Protein 8JJ5 (pdb70)

InterPro domains:
  IPR000301 Tetraspanin, animals [PIRSF002419] (16-254)
  IPR008952 Tetraspanin, EC2 domain superfamily [G3DSA:1.10.1450.10] (124-226)
  IPR008952 Tetraspanin, EC2 domain superfamily [SSF48652] (127-227)
  IPR018499 Tetraspanin/Peripherin [PF00335] (18-254)

Secondary structure (DSSP, 8-state):
---HHHHHHHHHHHHHHHHHHHHHHHHHHHHHT-TT--HHHHHTT----HHHHHHHHHHHHHHHHHHHHHHHHHHHHT-HHHHHHHHHHHHHHHHHHHHHHHHHHHHHHHHHSSTHHHHHHHHHHTT-SSHHHHHHHHHHHHHHHHHT-SBTTGGGHHHHS--HHHHHS-TTT-SS-GGGB-B-TT--BS-SHIIIIIBTTTB--SBTHHHHHHHHHHHHHHHHHHHHHHHHHHHHHHHHHHHHHHH-/--------SSB----SS-EEEPPPPGGGTT-EEEEEEEETTSS-EEEEEEE-----TT-------EEE----TT-EEEEEEEEEETTEEEE---EEEEPPPP--GGG--------HHHHHHHHHHHHHHHHHHHHHHHHHHHHTT-/------BPPTTS-TT-S-TT-EEEE--TTTTTTT---SS--EEEEEEEE--GGGGG--SB-TTS-B----TTTTTTTTSS-EEEEEEE---STT---TTGGG-TTTHHHHHHHHEEEES--TTTTT-TT--S---PPPPTT-EEEEEEEEEETTTTEEEEEPPPPSPEEPP-PBPGGGS-----S--SHHHHHHHHHHHHHHHHHHHHHHHHHHHHH-/-HHHHHHHHHHHHHHHHHHHHHHHHHHHHHHT-BTB-HHHHTTTT--HHHHHHHHHHHHHHHHHHHHHHHHHHHHHT-HHHHHHHHHHHHHHHHHHHHHHHHHHHHHTT-STTHHHHHHHHHSS-S--SSHHHHHHHHHHHHHHHHHHHHS---SSS-TTGGGTB--HHHHHS-TTT-SS-GGGB-B-TTSSBS-HHHHHHT-TTSB--S-SHHHHHHHHHHHHHHHHHHHHHHHHHHHHHHHHHHHHHHT---

B-factor: mean 91.79, std 17.77, range [30.0, 134.09]

Foldseek 3Di:
DDDVVLLVLLQVLLVVLQVLLVVLLVLLVVLVVPPQPCVLLAPVVDPAQLNVLSVLSNVLSVLSNVLSVLSNVCSVVLDLVSLVVSLVSNVVSLVSLVVSQCRNVVVLCVDPVPPVSSLVCCQEQDVDDDDSSVVVVVSVLCLCVVPQAQEQQGLPSLPVDHGPCVVVPVVLQPSGDPSQFDADPVRHGPDRCCHSVHDPPRGSRDRSVVVVSVSSVVSRCSSNVSSVVSSVSCVVSSVSSVVSSVVD/DDDWDDPCPPDHQAEAWKGWTHADDPVQAQWKKWKWKAFVVDPDIDIDIDGRHHCPPCPDDDVCTVMDGVCHAQTKMWIWMWIDDPNDIDIDDIDIDHHHHDDDPVPPDPPDDDDVVVVVVVVVVVVVVVVVVVVVVVVVVVVVVD/DQLAWDFPDCPQCVQAQAQFKTKTWDCQCSVQPVHPPDDKKKKFKKKAFDDDVAVPQPQADPVFFGDQAACVNCVLHPVYIHRQDMDIDDPNPPPQDPVPCVPVVCVVVSPVNTIDMAAPDCPQVPDPPNPDRHRHGHHGQTWMWMKMWMAPVVVRGTPGIHDIHDTDHHDDDDDPVVPPPDDVDDDVVVVCCVVVVVVVVVVVVVVVVVVVVVVVVD/DVVVLLVLLLVLLVVQLVLLQVLLVLLCVVLVCPLVLCLLCVLPVLCLLNVLSVLSNVLSVQSNVLSVLRNVCSVVVDLVSLVVSLVSVVVSLVSNLVSLVSLQVRLVPLDLVSLLVCQQEQEPAPDADDDVSVVSSVSNNVVQLVCLQPVLAFAAAGLVSLQPDHGRVPVVDPLVQPVDHPSFFDPDPVRHFPDVVCVSVCVDPRTSTGHCSCVSSVVSVCSRCPSNVSSVVSSVSCVVSSVSSVVVSVVRDD

Organism: Sus scrofa (NCBI:txid9823)

Nearest PDB structures (foldseek):
  8jj5-assembly1_A  TM=1.004E+00  e=7.578E-35  Sus scrofa
  8jj5-assembly1_D  TM=9.595E-01  e=2.040E-14  Sus scrofa
  8jj5-assembly1_C  TM=1.005E+00  e=9.968E-43  Sus scrofa
  3se4-assembly1_A  TM=5.440E-01  e=2.065E-01  Homo sapiens
  1wis-assembly1_A  TM=5.390E-01  e=3.126E-01  Homo sapiens

Structure (mmCIF, N/CA/C/O backbone):
data_8JJ5
#
_entry.id   8JJ5
#
_cell.length_a   1.00
_cell.length_b   1.00
_cell.length_c   1.00
_cell.angle_alpha   90.00
_cell.angle_beta   90.00
_cell.angle_gamma   90.00
#
_symmetry.space_group_name_H-M   'P 1'
#
loop_
_entity.id
_entity.type
_entity.pdbx_description
1 polymer Tetraspanin
2 polymer 'Uroplakin 2'
3 polymer 'Uroplakin 3A'
4 polymer UPK1B
5 branched 2-acetamido-2-deoxy-beta-D-glucopyranose-(1-4)-2-acetamido-2-deoxy-beta-D-glucopyranose
6 branched beta-D-mannopyranose-(1-4)-2-acetamido-2-deoxy-beta-D-glucopyranose-(1-4)-2-acetamido-2-deoxy-beta-D-glucopyranose
7 branched alpha-D-mannopyranose-(1-3)-[alpha-D-mannopyranose-(1-6)]beta-D-mannopyranose-(1-4)-2-acetamido-2-deoxy-beta-D-glucopyranose-(1-4)-2-acetamido-2-deoxy-beta-D-glucopyranose
8 non-polymer 2-acetamido-2-deoxy-beta-D-glucopyranose
#
loop_
_atom_site.group_PDB
_atom_site.id
_atom_site.type_symbol
_atom_site.label_atom_id
_atom_site.label_alt_id
_atom_site.label_comp_id
_atom_site.label_asym_id
_atom_site.label_entity_id
_atom_site.label_seq_id
_atom_site.pdbx_PDB_ins_code
_atom_site.Cartn_x
_atom_site.Cartn_y
_atom_site.Cartn_z
_atom_site.occupancy
_atom_site.B_iso_or_equiv
_atom_site.auth_seq_id
_atom_site.auth_comp_id
_atom_site.auth_asym_id
_atom_site.auth_atom_id
_atom_site.pdbx_PDB_model_num
ATOM 1 N N . LYS A 1 10 ? 108.550 74.386 88.871 1.00 134.09 10 LYS A N 1
ATOM 2 C CA . LYS A 1 10 ? 109.801 75.077 89.154 1.00 134.09 10 LYS A CA 1
ATOM 3 C C . LYS A 1 10 ? 109.773 75.826 90.502 1.00 134.09 10 LYS A C 1
ATOM 4 O O . LYS A 1 10 ? 110.749 76.468 90.873 1.00 134.09 10 LYS A O 1
ATOM 23 N N . GLY A 1 11 ? 108.703 75.686 91.281 1.00 129.82 11 GLY A N 1
ATOM 24 C CA . GLY A 1 11 ? 108.601 76.188 92.656 1.00 129.82 11 GLY A CA 1
ATOM 25 C C . GLY A 1 11 ? 108.255 77.674 92.738 1.00 129.82 11 GLY A C 1
ATOM 26 O O . GLY A 1 11 ? 109.057 78.535 92.381 1.00 129.82 11 GLY A O 1
ATOM 30 N N . SER A 1 12 ? 107.056 77.968 93.235 1.00 126.73 12 SER A N 1
ATOM 31 C CA . SER A 1 12 ? 106.510 79.325 93.310 1.00 126.73 12 SER A CA 1
ATOM 32 C C . SER A 1 12 ? 107.292 80.237 94.255 1.00 126.73 12 SER A C 1
ATOM 33 O O . SER A 1 12 ? 107.654 79.823 95.352 1.00 126.73 12 SER A O 1
ATOM 41 N N . PRO A 1 13 ? 107.489 81.517 93.919 1.00 125.75 13 PRO A N 1
ATOM 42 C CA . PRO A 1 13 ? 108.060 82.469 94.858 1.00 125.75 13 PRO A CA 1
ATO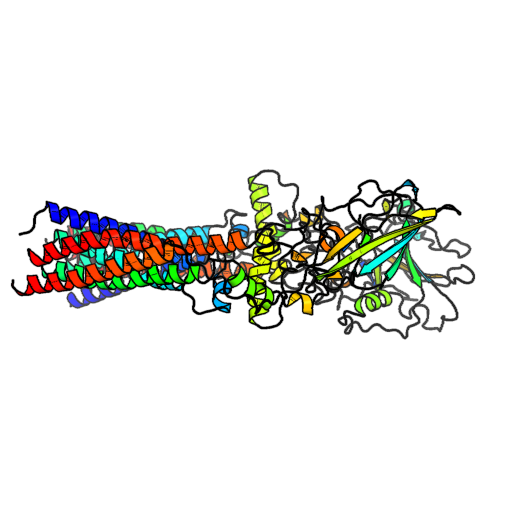M 43 C C . PRO A 1 13 ? 107.242 82.564 96.150 1.00 125.75 13 PRO A C 1
ATOM 44 O O . PRO A 1 13 ? 107.810 82.798 97.209 1.00 125.75 13 PRO A O 1
ATOM 55 N N . VAL A 1 14 ? 105.935 82.295 96.100 1.00 125.16 14 VAL A N 1
ATOM 56 C CA . VAL A 1 14 ? 105.063 82.288 97.291 1.00 125.16 14 VAL A CA 1
ATOM 57 C C . VAL A 1 14 ? 105.509 81.233 98.307 1.00 125.16 14 VAL A C 1
ATOM 58 O O . VAL A 1 14 ? 105.420 81.448 99.511 1.00 125.16 14 VAL A O 1
ATOM 71 N N . VAL A 1 15 ? 106.067 80.116 97.843 1.00 123.25 15 VAL A N 1
ATOM 72 C CA . VAL A 1 15 ? 106.671 79.131 98.743 1.00 123.25 15 VAL A CA 1
ATOM 73 C C . VAL A 1 15 ? 108.131 79.468 99.073 1.00 123.25 15 VAL A C 1
ATOM 74 O O . VAL A 1 15 ? 108.564 79.233 100.197 1.00 123.25 15 VAL A O 1
ATOM 87 N N . VAL A 1 16 ? 108.882 80.105 98.166 1.00 122.13 16 VAL A N 1
ATOM 88 C CA . VAL A 1 16 ? 110.247 80.588 98.478 1.00 122.13 16 VAL A CA 1
ATOM 89 C C . VAL A 1 16 ? 110.200 81.502 99.688 1.00 122.13 16 VAL A C 1
ATOM 90 O O . VAL A 1 16 ? 110.917 81.294 100.660 1.00 122.13 16 VAL A O 1
ATOM 103 N N . GLY A 1 17 ? 109.292 82.473 99.656 1.00 120.56 17 GLY A N 1
ATOM 104 C CA . GLY A 1 17 ? 109.067 83.389 100.760 1.00 120.56 17 GLY A CA 1
ATOM 105 C C . GLY A 1 17 ? 108.708 82.661 102.045 1.00 120.56 17 GLY A C 1
ATOM 106 O O . GLY A 1 17 ? 109.227 83.023 103.097 1.00 120.56 17 GLY A O 1
ATOM 110 N N . LEU A 1 18 ? 107.907 81.597 101.975 1.00 121.47 18 LEU A N 1
ATOM 111 C CA . LEU A 1 18 ? 107.570 80.811 103.158 1.00 121.47 18 LEU A CA 1
ATOM 112 C C . LEU A 1 18 ? 108.838 80.216 103.794 1.00 121.47 18 LEU A C 1
ATOM 113 O O . LEU A 1 18 ? 109.079 80.405 104.987 1.00 121.47 18 LEU A O 1
ATOM 129 N N . LEU A 1 19 ? 109.706 79.574 103.005 1.00 118.53 19 LEU A N 1
ATOM 130 C CA . LEU A 1 19 ? 110.980 79.085 103.531 1.00 118.53 19 LEU A CA 1
ATOM 131 C C . LEU A 1 19 ? 111.845 80.219 104.074 1.00 118.53 19 LEU A C 1
ATOM 132 O O . LEU A 1 19 ? 112.489 80.036 105.100 1.00 118.53 19 LEU A O 1
ATOM 148 N N . VAL A 1 20 ? 111.873 81.384 103.432 1.00 118.59 20 VAL A N 1
ATOM 149 C CA . VAL A 1 20 ? 112.655 82.512 103.943 1.00 118.59 20 VAL A CA 1
ATOM 150 C C . VAL A 1 20 ? 112.156 82.925 105.327 1.00 118.59 20 VAL A C 1
ATOM 151 O O . VAL A 1 20 ? 112.918 82.859 106.294 1.00 118.59 20 VAL A O 1
ATOM 164 N N . VAL A 1 21 ? 110.877 83.290 105.459 1.00 117.76 21 VAL A N 1
ATOM 165 C CA . VAL A 1 21 ? 110.360 83.777 106.749 1.00 117.76 21 VAL A CA 1
ATOM 166 C C . VAL A 1 21 ? 110.481 82.700 107.815 1.00 117.76 21 VAL A C 1
ATOM 167 O O . VAL A 1 21 ? 110.907 82.980 108.930 1.00 117.76 21 VAL A O 1
ATOM 180 N N . GLY A 1 22 ? 110.197 81.453 107.448 1.00 113.48 22 GLY A N 1
ATOM 181 C CA . GLY A 1 22 ? 110.241 80.331 108.367 1.00 113.48 22 GLY A CA 1
ATOM 182 C C . GLY A 1 22 ? 111.648 80.060 108.875 1.00 113.48 22 GLY A C 1
ATOM 183 O O . GLY A 1 22 ? 111.856 79.917 110.080 1.00 113.48 22 GLY A O 1
ATOM 187 N N . ASN A 1 23 ? 112.643 80.083 107.987 1.00 112.52 23 ASN A N 1
ATOM 188 C CA . ASN A 1 23 ? 114.026 79.996 108.416 1.00 112.52 23 ASN A CA 1
ATOM 189 C C . ASN A 1 23 ? 114.407 81.200 109.269 1.00 112.52 23 ASN A C 1
ATOM 190 O O . ASN A 1 23 ? 115.001 80.998 110.318 1.00 112.52 23 ASN A O 1
ATOM 201 N N . ILE A 1 24 ? 114.031 82.425 108.894 1.00 112.05 24 ILE A N 1
ATOM 202 C CA . ILE A 1 24 ? 114.365 83.616 109.689 1.00 112.05 24 ILE A CA 1
ATOM 203 C C . ILE A 1 24 ? 113.833 83.487 111.118 1.00 112.05 24 ILE A C 1
ATOM 204 O O . ILE A 1 24 ? 114.525 83.799 112.085 1.00 112.05 24 ILE A O 1
ATOM 220 N N . ILE A 1 25 ? 112.619 82.970 111.263 1.00 111.87 25 ILE A N 1
ATOM 221 C CA . ILE A 1 25 ? 111.994 82.757 112.564 1.00 111.87 25 ILE A CA 1
ATOM 222 C C . ILE A 1 25 ? 112.742 81.679 113.346 1.00 111.87 25 ILE A C 1
ATOM 223 O O . ILE A 1 25 ? 113.029 81.870 114.533 1.00 111.87 25 ILE A O 1
ATOM 239 N N . ILE A 1 26 ? 113.121 80.580 112.690 1.00 109.78 26 ILE A N 1
ATOM 240 C CA . ILE A 1 26 ? 113.925 79.515 113.310 1.00 109.78 26 ILE A CA 1
ATOM 241 C C . ILE A 1 26 ? 115.293 80.063 113.734 1.00 109.78 26 ILE A C 1
ATOM 242 O O . ILE A 1 26 ? 115.761 79.773 114.825 1.00 109.78 26 ILE A O 1
ATOM 258 N N . LEU A 1 27 ? 115.909 80.906 112.912 1.00 108.80 27 LEU A N 1
ATOM 259 C CA . LEU A 1 27 ? 117.210 81.516 113.142 1.00 108.80 27 LEU A CA 1
ATOM 260 C C . LEU A 1 27 ? 117.189 82.316 114.444 1.00 108.80 27 LEU A C 1
ATOM 261 O O . LEU A 1 27 ? 118.019 82.121 115.323 1.00 108.80 27 LEU A O 1
ATOM 277 N N . LEU A 1 28 ? 116.198 83.183 114.619 1.00 106.70 28 LEU A N 1
ATOM 278 C CA . LEU A 1 28 ? 116.120 84.107 115.682 1.00 106.70 28 LEU A CA 1
ATOM 279 C C . LEU A 1 28 ? 115.808 83.418 116.980 1.00 106.70 28 LEU A C 1
ATOM 280 O O . LEU A 1 28 ? 116.452 83.614 118.019 1.00 106.70 28 LEU A O 1
ATOM 296 N N . SER A 1 29 ? 114.791 82.559 116.942 1.00 105.55 29 SER A N 1
ATOM 297 C CA . SER A 1 29 ? 114.394 81.763 118.101 1.00 105.55 29 SER A CA 1
ATOM 298 C C . SER A 1 29 ? 115.462 80.728 118.478 1.00 105.55 29 SER A C 1
ATOM 299 O O . SER A 1 29 ? 115.669 80.493 119.662 1.00 105.55 29 SER A O 1
ATOM 307 N N . GLY A 1 30 ? 116.239 80.210 117.522 1.00 103.58 30 GLY A N 1
ATOM 308 C CA . GLY A 1 30 ? 117.421 79.387 117.767 1.00 103.58 30 GLY A CA 1
ATOM 309 C C . GLY A 1 30 ? 118.550 80.148 118.454 1.00 103.58 30 GLY A C 1
ATOM 310 O O . GLY A 1 30 ? 119.128 79.643 119.411 1.00 103.58 30 GLY A O 1
ATOM 314 N N . LEU A 1 31 ? 118.829 81.386 118.045 1.00 105.17 31 LEU A N 1
ATOM 315 C CA . LEU A 1 31 ? 119.817 82.221 118.735 1.00 105.17 31 LEU A CA 1
ATOM 316 C C . LEU A 1 31 ? 119.339 82.553 120.145 1.00 105.17 31 LEU A C 1
ATOM 317 O O . LEU A 1 31 ? 120.093 82.443 121.115 1.00 105.17 31 LEU A O 1
ATOM 333 N N . ALA A 1 32 ? 118.067 82.902 120.284 1.00 99.83 32 ALA A N 1
ATOM 334 C CA . ALA A 1 32 ? 117.500 83.219 121.579 1.00 99.83 32 ALA A CA 1
ATOM 335 C C . ALA A 1 32 ? 117.495 81.995 122.500 1.00 99.83 32 ALA A C 1
ATOM 336 O O . ALA A 1 32 ? 117.789 82.128 123.680 1.00 99.83 32 ALA A O 1
ATOM 343 N N . LEU A 1 33 ? 117.228 80.800 121.972 1.00 97.55 33 LEU A N 1
ATOM 344 C CA . LEU A 1 33 ? 117.296 79.552 122.723 1.00 97.55 33 LEU A CA 1
ATOM 345 C C . LEU A 1 33 ? 118.738 79.231 123.111 1.00 97.55 33 LEU A C 1
ATOM 346 O O . LEU A 1 33 ? 119.001 78.844 124.242 1.00 97.55 33 LEU A O 1
ATOM 362 N N . PHE A 1 34 ? 119.698 79.453 122.214 1.00 94.27 34 PHE A N 1
ATOM 363 C CA . PHE A 1 34 ? 121.119 79.349 122.535 1.00 94.27 34 PHE A CA 1
ATOM 364 C C . PHE A 1 34 ? 121.468 80.246 123.727 1.00 94.27 34 PHE A C 1
ATOM 365 O O . PHE A 1 34 ? 121.972 79.758 124.734 1.00 94.27 34 PHE A O 1
ATOM 382 N N . ALA A 1 35 ? 121.078 81.518 123.689 1.00 92.53 35 ALA A N 1
ATOM 383 C CA . ALA A 1 35 ? 121.251 82.414 124.833 1.00 92.53 35 ALA A CA 1
ATOM 384 C C . ALA A 1 35 ? 120.553 81.921 126.127 1.00 92.53 35 ALA A C 1
ATOM 385 O O . ALA A 1 35 ? 121.167 81.870 127.188 1.00 92.53 35 ALA A O 1
ATOM 392 N N . GLU A 1 36 ? 119.288 81.523 126.047 1.00 93.20 36 GLU A N 1
ATOM 393 C CA . GLU A 1 36 ? 118.505 81.094 127.195 1.00 93.20 36 GLU A CA 1
ATOM 394 C C . GLU A 1 36 ? 119.103 79.852 127.841 1.00 93.20 36 GLU A C 1
ATOM 395 O O . GLU A 1 36 ? 119.290 79.784 129.052 1.00 93.20 36 GLU A O 1
ATOM 407 N N . THR A 1 37 ? 119.508 78.883 127.040 1.00 90.87 37 THR A N 1
ATOM 408 C CA . THR A 1 37 ? 119.997 77.612 127.567 1.00 90.87 37 THR A CA 1
ATOM 409 C C . THR A 1 37 ? 121.346 77.784 128.248 1.00 90.87 37 THR A C 1
ATOM 410 O O . THR A 1 37 ? 121.571 77.219 129.316 1.00 90.87 37 THR A O 1
ATOM 421 N N . ILE A 1 38 ? 122.211 78.659 127.741 1.00 86.94 38 ILE A N 1
ATOM 422 C CA . ILE A 1 38 ? 123.414 79.067 128.473 1.00 86.94 38 ILE A CA 1
ATOM 423 C C . ILE A 1 38 ? 123.027 79.702 129.816 1.00 86.94 38 ILE A C 1
ATOM 424 O O . ILE A 1 38 ? 123.607 79.387 130.854 1.00 86.94 38 ILE A O 1
ATOM 440 N N . TRP A 1 39 ? 122.005 80.553 129.835 1.00 86.34 39 TRP A N 1
ATOM 441 C CA . TRP A 1 39 ? 121.513 81.193 131.051 1.00 86.34 39 TRP A CA 1
ATOM 442 C C . TRP A 1 39 ? 120.967 80.193 132.069 1.00 86.34 39 TRP A C 1
ATOM 443 O O . TRP A 1 39 ? 121.120 80.420 133.270 1.00 86.34 39 TRP A O 1
ATOM 464 N N . VAL A 1 40 ? 120.425 79.049 131.645 1.00 86.32 40 VAL A N 1
ATOM 465 C CA . VAL A 1 40 ? 120.120 77.950 132.576 1.00 86.32 40 VAL A CA 1
ATOM 466 C C . VAL A 1 40 ? 121.402 77.424 133.210 1.00 86.32 40 VAL A C 1
ATOM 467 O O . VAL A 1 40 ? 121.518 77.388 134.432 1.00 86.32 40 VAL A O 1
ATOM 480 N N . THR A 1 41 ? 122.389 77.054 132.390 1.00 84.03 41 THR A N 1
ATOM 481 C CA . THR A 1 41 ? 123.637 76.441 132.875 1.00 84.03 41 THR A CA 1
ATOM 482 C C . THR A 1 41 ? 124.468 77.350 133.761 1.00 84.03 41 THR A C 1
ATOM 483 O O . THR A 1 41 ? 125.266 76.848 134.539 1.00 84.03 41 THR A O 1
ATOM 494 N N . ALA A 1 42 ? 124.257 78.663 133.710 1.00 82.50 42 ALA A N 1
ATOM 495 C CA . ALA A 1 42 ? 124.864 79.607 134.640 1.00 82.50 42 ALA A CA 1
ATOM 496 C C . ALA A 1 42 ? 124.406 79.418 136.101 1.00 82.50 42 ALA A C 1
ATOM 497 O O . ALA A 1 42 ? 125.020 79.977 137.001 1.00 82.50 42 ALA A O 1
ATOM 504 N N . ASP A 1 43 ? 123.324 78.674 136.341 1.00 82.43 43 ASP A N 1
ATOM 505 C CA . ASP A 1 43 ? 122.763 78.334 137.656 1.00 82.43 43 ASP A CA 1
ATOM 506 C C . ASP A 1 43 ? 122.606 79.514 138.631 1.00 82.43 43 ASP A C 1
ATOM 507 O O . ASP A 1 43 ? 123.208 79.593 139.709 1.00 82.43 43 ASP A O 1
ATOM 516 N N . GLN A 1 44 ? 121.715 80.413 138.205 1.00 83.77 44 GLN A N 1
ATOM 517 C CA . GLN A 1 44 ? 121.296 81.670 138.833 1.00 83.77 44 GLN A CA 1
ATOM 518 C C . GLN A 1 44 ? 120.864 81.545 140.302 1.00 83.77 44 GLN A C 1
ATOM 519 O O . GLN A 1 44 ? 120.728 82.547 140.998 1.00 83.77 44 GLN A O 1
ATOM 533 N N . TYR A 1 45 ? 120.618 80.331 140.782 1.00 83.94 45 TYR A N 1
ATOM 534 C CA . TYR A 1 45 ? 120.102 80.084 142.122 1.00 83.94 45 TYR A CA 1
ATOM 535 C C . TYR A 1 45 ? 120.914 79.033 142.892 1.00 83.94 45 TYR A C 1
ATOM 536 O O . TYR A 1 45 ? 120.544 78.710 144.013 1.00 83.94 45 TYR A O 1
ATOM 554 N N . ARG A 1 46 ? 122.015 78.517 142.335 1.00 86.74 46 ARG A N 1
ATOM 555 C CA . ARG A 1 46 ? 122.812 77.397 142.877 1.00 86.74 46 ARG A CA 1
ATOM 556 C C . ARG A 1 46 ? 121.985 76.147 143.223 1.00 86.74 46 ARG A C 1
ATOM 557 O O . ARG A 1 46 ? 121.924 75.760 144.380 1.00 86.74 46 ARG A O 1
ATOM 578 N N . VAL A 1 47 ? 121.368 75.495 142.230 1.00 85.70 47 VAL A N 1
ATOM 579 C CA . VAL A 1 47 ? 120.615 74.212 142.353 1.00 85.70 47 VAL A CA 1
ATOM 580 C C . VAL A 1 47 ? 121.313 72.976 141.739 1.00 85.70 47 VAL A C 1
ATOM 581 O O . VAL A 1 47 ? 120.948 71.838 142.021 1.00 85.70 47 VAL A O 1
ATOM 594 N N . TYR A 1 48 ? 122.376 73.166 140.972 1.00 85.53 48 TYR A N 1
ATOM 595 C CA . TYR A 1 48 ? 123.317 72.138 140.512 1.00 85.53 48 TYR A CA 1
ATOM 596 C C . TYR A 1 48 ? 123.879 71.255 141.641 1.00 85.53 48 TYR A C 1
ATOM 597 O O . TYR A 1 48 ? 123.941 70.042 141.452 1.00 85.53 48 TYR A O 1
ATOM 615 N N . PRO A 1 49 ? 124.151 71.769 142.861 1.00 85.99 49 PRO A N 1
ATOM 616 C CA . PRO A 1 49 ? 124.399 70.926 144.025 1.00 85.99 49 PRO A CA 1
ATOM 617 C C . PRO A 1 49 ? 123.160 70.194 144.524 1.00 85.99 49 PRO A C 1
ATOM 618 O O . PRO A 1 49 ? 123.276 69.071 144.997 1.00 85.99 49 PRO A O 1
ATOM 629 N N . LEU A 1 50 ? 121.969 70.794 144.432 1.00 88.04 50 LEU A N 1
ATOM 630 C CA . LEU A 1 50 ? 120.753 70.180 144.954 1.00 88.04 50 LEU A CA 1
ATOM 631 C C . LEU A 1 50 ? 120.287 68.962 144.143 1.00 88.04 50 LEU A C 1
ATOM 632 O O . LEU A 1 50 ? 119.877 67.982 144.748 1.00 88.04 50 LEU A O 1
ATOM 648 N N . MET A 1 51 ? 120.385 68.969 142.813 1.00 86.14 51 MET A N 1
ATOM 649 C CA . MET A 1 51 ? 120.052 67.784 142.001 1.00 86.14 51 MET A CA 1
ATOM 650 C C . MET A 1 51 ? 120.977 66.591 142.276 1.00 86.14 51 MET A C 1
ATOM 651 O O . MET A 1 51 ? 120.515 65.467 142.515 1.00 86.14 51 MET A O 1
ATOM 665 N N . GLY A 1 52 ? 122.287 66.859 142.258 1.00 84.94 52 GLY A N 1
ATOM 666 C CA . GLY A 1 52 ? 123.354 65.873 142.106 1.00 84.94 52 GLY A CA 1
ATOM 667 C C . GLY A 1 52 ? 123.528 64.904 143.263 1.00 84.94 52 GLY A C 1
ATOM 668 O O . GLY A 1 52 ? 124.192 63.893 143.092 1.00 84.94 52 GLY A O 1
ATOM 672 N N . VAL A 1 53 ? 122.927 65.172 144.419 1.00 85.48 53 VAL A N 1
ATOM 673 C CA . VAL A 1 53 ? 122.896 64.260 145.569 1.00 85.48 53 VAL A CA 1
ATOM 674 C C . VAL A 1 53 ? 121.865 63.123 145.367 1.00 85.48 53 VAL A C 1
ATOM 675 O O . VAL A 1 53 ? 122.086 62.001 145.819 1.00 85.48 53 VAL A O 1
ATOM 688 N N . SER A 1 54 ? 120.776 63.354 144.623 1.00 81.49 54 SER A N 1
ATOM 689 C CA . SER A 1 54 ? 119.813 62.313 144.243 1.00 81.49 54 SER A CA 1
ATOM 690 C C . SER A 1 54 ? 120.152 61.639 142.921 1.00 81.49 54 SER A C 1
ATOM 691 O O . SER A 1 54 ? 119.879 60.452 142.740 1.00 81.49 54 SER A O 1
ATOM 699 N N . GLY A 1 55 ? 120.763 62.377 142.000 1.00 77.78 55 GLY A N 1
ATOM 700 C CA . GLY A 1 55 ? 121.292 61.847 140.758 1.00 77.78 55 GLY A CA 1
ATOM 701 C C . GLY A 1 55 ? 120.250 61.500 139.700 1.00 77.78 55 GLY A C 1
ATOM 702 O O . GLY A 1 55 ? 119.040 61.627 139.909 1.00 77.78 55 GLY A O 1
ATOM 706 N N . LYS A 1 56 ? 120.761 60.946 138.592 1.00 81.46 56 LYS A N 1
ATOM 707 C CA . LYS A 1 56 ? 120.077 60.635 137.330 1.00 81.46 56 LYS A CA 1
ATOM 708 C C . LYS A 1 56 ? 119.592 61.878 136.580 1.00 81.46 56 LYS A C 1
ATOM 709 O O . LYS A 1 56 ? 118.555 61.823 135.930 1.00 81.46 56 LYS A O 1
ATOM 728 N N . ASP A 1 57 ? 120.309 62.997 136.712 1.00 87.42 57 ASP A N 1
ATOM 729 C CA . ASP A 1 57 ? 119.914 64.380 136.375 1.00 87.42 57 ASP A CA 1
ATOM 730 C C . ASP A 1 57 ? 119.498 64.640 134.919 1.00 87.42 57 ASP A C 1
ATOM 731 O O . ASP A 1 57 ? 120.019 64.029 133.983 1.00 87.42 57 ASP A O 1
ATOM 740 N N . ASP A 1 58 ? 118.606 65.618 134.729 1.00 91.20 58 ASP A N 1
ATOM 741 C CA . ASP A 1 58 ? 118.219 66.121 133.409 1.00 91.20 58 ASP A CA 1
ATOM 742 C C . ASP A 1 58 ? 117.993 67.621 133.331 1.00 91.20 58 ASP A C 1
ATOM 743 O O . ASP A 1 58 ? 118.229 68.173 132.269 1.00 91.20 58 ASP A O 1
ATOM 752 N N . VAL A 1 59 ? 117.542 68.307 134.384 1.00 87.19 59 VAL A N 1
ATOM 753 C CA . VAL A 1 59 ? 117.135 69.719 134.255 1.00 87.19 59 VAL A CA 1
ATOM 754 C C . VAL A 1 59 ? 118.241 70.591 133.647 1.00 87.19 59 VAL A C 1
ATOM 755 O O . VAL A 1 59 ? 117.974 71.450 132.815 1.00 87.19 59 VAL A O 1
ATOM 768 N N . PHE A 1 60 ? 119.500 70.285 133.964 1.00 85.66 60 PHE A N 1
ATOM 769 C CA . PHE A 1 60 ? 120.676 70.855 133.309 1.00 85.66 60 PHE A CA 1
ATOM 770 C C . PHE A 1 60 ? 121.112 70.112 132.049 1.00 85.66 60 PHE A C 1
ATOM 771 O O . PHE A 1 60 ? 121.624 70.741 131.136 1.00 85.66 60 PHE A O 1
ATOM 788 N N . ALA A 1 61 ? 120.934 68.794 131.969 1.00 86.51 61 ALA A N 1
ATOM 789 C CA . ALA A 1 61 ? 121.293 68.023 130.781 1.00 86.51 61 ALA A CA 1
ATOM 790 C C . ALA A 1 61 ? 120.470 68.452 129.563 1.00 86.51 61 ALA A C 1
ATOM 791 O O . ALA A 1 61 ? 121.008 68.546 128.468 1.00 86.51 61 ALA A O 1
ATOM 798 N N . GLY A 1 62 ? 119.204 68.821 129.766 1.00 90.54 62 GLY A N 1
ATOM 799 C CA . GLY A 1 62 ? 118.388 69.465 128.753 1.00 90.54 62 GLY A CA 1
ATOM 800 C C . GLY A 1 62 ? 119.108 70.683 128.197 1.00 90.54 62 GLY A C 1
ATOM 801 O O . GLY A 1 62 ? 119.409 70.730 127.014 1.00 90.54 62 GLY A O 1
ATOM 805 N N . ALA A 1 63 ? 119.516 71.613 129.062 1.00 88.30 63 ALA A N 1
ATOM 806 C CA . ALA A 1 63 ? 120.236 72.803 128.625 1.00 88.30 63 ALA A CA 1
ATOM 807 C C . ALA A 1 63 ? 121.568 72.463 127.933 1.00 88.30 63 ALA A C 1
ATOM 808 O O . ALA A 1 63 ? 121.832 72.970 126.850 1.00 88.30 63 ALA A O 1
ATOM 815 N N . TRP A 1 64 ? 122.383 71.571 128.504 1.00 84.72 64 TRP A N 1
ATOM 816 C CA . TRP A 1 64 ? 123.636 71.118 127.885 1.00 84.72 64 TRP A CA 1
ATOM 817 C C . TRP A 1 64 ? 123.435 70.359 126.571 1.00 84.72 64 TRP A C 1
ATOM 818 O O . TRP A 1 64 ? 124.348 70.368 125.752 1.00 84.72 64 TRP A O 1
ATOM 839 N N . ILE A 1 65 ? 122.270 69.762 126.311 1.00 90.66 65 ILE A N 1
ATOM 840 C CA . ILE A 1 65 ? 121.919 69.338 124.950 1.00 90.66 65 ILE A CA 1
ATOM 841 C C . ILE A 1 65 ? 121.640 70.591 124.112 1.00 90.66 65 ILE A C 1
ATOM 842 O O . ILE A 1 65 ? 122.224 70.816 123.053 1.00 90.66 65 ILE A O 1
ATOM 858 N N . ALA A 1 66 ? 120.753 71.429 124.629 1.00 93.65 66 ALA A N 1
ATOM 859 C CA . ALA A 1 66 ? 120.093 72.496 123.906 1.00 93.65 66 ALA A CA 1
ATOM 860 C C . ALA A 1 66 ? 121.024 73.607 123.421 1.00 93.65 66 ALA A C 1
ATOM 861 O O . ALA A 1 66 ? 120.812 74.100 122.327 1.00 93.65 66 ALA A O 1
ATOM 868 N N . ILE A 1 67 ? 122.078 73.981 124.152 1.00 89.38 67 ILE A N 1
ATOM 869 C CA . ILE A 1 67 ? 122.992 75.072 123.743 1.00 89.38 67 ILE A CA 1
ATOM 870 C C . ILE A 1 67 ? 123.495 74.846 122.321 1.00 89.38 67 ILE A C 1
ATOM 871 O O . ILE A 1 67 ? 123.393 75.704 121.445 1.00 89.38 67 ILE A O 1
ATOM 887 N N . PHE A 1 68 ? 123.990 73.644 122.064 1.00 93.10 68 PHE A N 1
ATOM 888 C CA . PHE A 1 68 ? 124.507 73.267 120.755 1.00 93.10 68 PHE A CA 1
ATOM 889 C C . PHE A 1 68 ? 123.383 73.097 119.736 1.00 93.10 68 PHE A C 1
ATOM 890 O O . PHE A 1 68 ? 123.545 73.486 118.584 1.00 93.10 68 PHE A O 1
ATOM 907 N N . CYS A 1 69 ? 122.216 72.601 120.147 1.00 98.63 69 CYS A N 1
ATOM 908 C CA . CYS A 1 69 ? 121.048 72.500 119.279 1.00 98.63 69 CYS A CA 1
ATOM 909 C C . CYS A 1 69 ? 120.611 73.899 118.828 1.00 98.63 69 CYS A C 1
ATOM 910 O O . CYS A 1 69 ? 120.473 74.137 117.636 1.00 98.63 69 CYS A O 1
ATOM 918 N N . GLY A 1 70 ? 120.531 74.875 119.733 1.00 100.43 70 GLY A N 1
ATOM 919 C CA . GLY A 1 70 ? 120.194 76.263 119.401 1.00 100.43 70 GLY A CA 1
ATOM 920 C C . GLY A 1 70 ? 121.167 76.885 118.399 1.00 100.43 70 GLY A C 1
ATOM 921 O O . GLY A 1 70 ? 120.762 77.463 117.392 1.00 100.43 70 GLY A O 1
ATOM 925 N N . PHE A 1 71 ? 122.470 76.712 118.612 1.00 102.38 71 PHE A N 1
ATOM 926 C CA . PHE A 1 71 ? 123.439 77.229 117.654 1.00 102.38 71 PHE A CA 1
ATOM 927 C C . PHE A 1 71 ? 123.398 76.459 116.333 1.00 102.38 71 PHE A C 1
ATOM 928 O O . PHE A 1 71 ? 123.630 77.031 115.273 1.00 102.38 71 PHE A O 1
ATOM 945 N N . SER A 1 72 ? 123.016 75.181 116.358 1.00 101.02 72 SER A N 1
ATOM 946 C CA . SER A 1 72 ? 122.717 74.376 115.241 1.00 101.02 72 SER A CA 1
ATOM 947 C C . SER A 1 72 ? 121.589 74.952 114.425 1.00 101.02 72 SER A C 1
ATOM 948 O O . SER A 1 72 ? 121.630 75.019 113.194 1.00 101.02 72 SER A O 1
ATOM 956 N N . PHE A 1 73 ? 120.511 75.367 115.094 1.00 104.31 73 PHE A N 1
ATOM 957 C CA . PHE A 1 73 ? 119.378 75.992 114.419 1.00 104.31 73 PHE A CA 1
ATOM 958 C C . PHE A 1 73 ? 119.822 77.274 113.732 1.00 104.31 73 PHE A C 1
ATOM 959 O O . PHE A 1 73 ? 119.507 77.434 112.559 1.00 104.31 73 PHE A O 1
ATOM 976 N N . PHE A 1 74 ? 120.626 78.129 114.385 1.00 105.28 74 PHE A N 1
ATOM 977 C CA . PHE A 1 74 ? 121.171 79.295 113.701 1.00 105.28 74 PHE A CA 1
ATOM 978 C C . PHE A 1 74 ? 121.865 78.891 112.403 1.00 105.28 74 PHE A C 1
ATOM 979 O O . PHE A 1 74 ? 121.498 79.383 111.337 1.00 105.28 74 PHE A O 1
ATOM 996 N N . VAL A 1 75 ? 122.838 77.979 112.459 1.00 107.14 75 VAL A N 1
ATOM 997 C CA . VAL A 1 75 ? 123.680 77.719 111.284 1.00 107.14 75 VAL A CA 1
ATOM 998 C C . VAL A 1 75 ? 122.939 77.025 110.157 1.00 107.14 75 VAL A C 1
ATOM 999 O O . VAL A 1 75 ? 123.034 77.457 109.010 1.00 107.14 75 VAL A O 1
ATOM 1012 N N . VAL A 1 76 ? 122.135 76.005 110.442 1.00 107.79 76 VAL A N 1
ATOM 1013 C CA . VAL A 1 76 ? 121.395 75.358 109.359 1.00 107.79 76 VAL A CA 1
ATOM 1014 C C . VAL A 1 76 ? 120.292 76.266 108.824 1.00 107.79 76 VAL A C 1
ATOM 1015 O O . VAL A 1 76 ? 119.970 76.179 107.646 1.00 107.79 76 VAL A O 1
ATOM 1028 N N . ALA A 1 77 ? 119.730 77.169 109.632 1.00 108.36 77 ALA A N 1
ATOM 1029 C CA . ALA A 1 77 ? 118.710 78.094 109.156 1.00 108.36 77 ALA A CA 1
ATOM 1030 C C . ALA A 1 77 ? 119.291 79.216 108.289 1.00 108.36 77 ALA A C 1
ATOM 1031 O O . ALA A 1 77 ? 118.698 79.515 107.254 1.00 108.36 77 ALA A O 1
ATOM 1038 N N . SER A 1 78 ? 120.445 79.807 108.647 1.00 106.92 78 SER A N 1
ATOM 1039 C CA . SER A 1 78 ? 121.099 80.770 107.783 1.00 106.92 78 SER A CA 1
ATOM 1040 C C . SER A 1 78 ? 121.344 80.106 106.438 1.00 106.92 78 SER A C 1
ATOM 1041 O O . SER A 1 78 ? 120.925 80.600 105.392 1.00 106.92 78 SER A O 1
ATOM 1049 N N . PHE A 1 79 ? 121.942 78.916 106.452 1.00 110.62 79 PHE A N 1
ATOM 1050 C CA . PHE A 1 79 ? 122.131 78.153 105.228 1.00 110.62 79 PHE A CA 1
ATOM 1051 C C . PHE A 1 79 ? 120.809 77.918 104.502 1.00 110.62 79 PHE A C 1
ATOM 1052 O O . PHE A 1 79 ? 120.744 78.111 103.300 1.00 110.62 79 PHE A O 1
ATOM 1069 N N . GLY A 1 80 ? 119.746 77.600 105.238 1.00 111.45 80 GLY A N 1
ATOM 1070 C CA . GLY A 1 80 ? 118.402 77.369 104.727 1.00 111.45 80 GLY A CA 1
ATOM 1071 C C . GLY A 1 80 ? 117.825 78.565 103.986 1.00 111.45 80 GLY A C 1
ATOM 1072 O O . GLY A 1 80 ? 117.282 78.396 102.895 1.00 111.45 80 GLY A O 1
ATOM 1076 N N . VAL A 1 81 ? 117.997 79.784 104.514 1.00 114.62 81 VAL A N 1
ATOM 1077 C CA . VAL A 1 81 ? 117.646 80.998 103.761 1.00 114.62 81 VAL A CA 1
ATOM 1078 C C . VAL A 1 81 ? 118.458 81.023 102.473 1.00 114.62 81 VAL A C 1
ATOM 1079 O O . VAL A 1 81 ? 117.892 81.263 101.407 1.00 114.62 81 VAL A O 1
ATOM 1092 N N . GLY A 1 82 ? 119.762 80.707 102.558 1.00 114.89 82 GLY A N 1
ATOM 1093 C CA . GLY A 1 82 ? 120.641 80.731 101.389 1.00 114.89 82 GLY A CA 1
ATOM 1094 C C . GLY A 1 82 ? 120.167 79.753 100.311 1.00 114.89 82 GLY A C 1
ATOM 1095 O O . GLY A 1 82 ? 120.014 80.120 99.151 1.00 114.89 82 GLY A O 1
ATOM 1099 N N . ALA A 1 83 ? 119.846 78.526 100.716 1.00 115.53 83 ALA A N 1
ATOM 1100 C CA . ALA A 1 83 ? 119.380 77.456 99.854 1.00 115.53 83 ALA A CA 1
ATOM 1101 C C . ALA A 1 83 ? 118.056 77.796 99.173 1.00 115.53 83 ALA A C 1
ATOM 1102 O O . ALA A 1 83 ? 117.908 77.546 97.983 1.00 115.53 83 ALA A O 1
ATOM 1109 N N . ALA A 1 84 ? 117.127 78.405 99.912 1.00 118.24 84 ALA A N 1
ATOM 1110 C CA . ALA A 1 84 ? 115.833 78.811 99.380 1.00 118.24 84 ALA A CA 1
ATOM 1111 C C . ALA A 1 84 ? 116.006 79.833 98.251 1.00 118.24 84 ALA A C 1
ATOM 1112 O O . ALA A 1 84 ? 115.492 79.622 97.154 1.00 118.24 84 ALA A O 1
ATOM 1119 N N . LEU A 1 85 ? 116.791 80.893 98.481 1.00 119.79 85 LEU A N 1
ATOM 1120 C CA . LEU A 1 85 ? 117.106 81.856 97.429 1.00 119.79 85 LEU A CA 1
ATOM 1121 C C . LEU A 1 85 ? 117.840 81.162 96.295 1.00 119.79 85 LEU A C 1
ATOM 1122 O O . LEU A 1 85 ? 117.478 81.343 95.138 1.00 119.79 85 LEU A O 1
ATOM 1138 N N . CYS A 1 86 ? 118.835 80.329 96.604 1.00 118.20 86 CYS A N 1
ATOM 1139 C CA . CYS A 1 86 ? 119.601 79.673 95.550 1.00 118.20 86 CYS A CA 1
ATOM 1140 C C . CYS A 1 86 ? 118.807 78.627 94.771 1.00 118.20 86 CYS A C 1
ATOM 1141 O O . CYS A 1 86 ? 119.233 78.250 93.684 1.00 118.20 86 CYS A O 1
ATOM 1149 N N . ARG A 1 87 ? 117.691 78.128 95.311 1.00 120.59 87 ARG A N 1
ATOM 1150 C CA . ARG A 1 87 ? 116.804 77.103 94.738 1.00 120.59 87 ARG A CA 1
ATOM 1151 C C . ARG A 1 87 ? 117.526 75.884 94.137 1.00 120.59 87 ARG A C 1
ATOM 1152 O O . ARG A 1 87 ? 117.092 75.343 93.121 1.00 120.59 87 ARG A O 1
ATOM 1173 N N . ARG A 1 88 ? 118.625 75.414 94.758 1.00 119.69 88 ARG A N 1
ATOM 1174 C CA . ARG A 1 88 ? 119.420 74.292 94.214 1.00 119.69 88 ARG A CA 1
ATOM 1175 C C . ARG A 1 88 ? 118.970 72.988 94.877 1.00 119.69 88 ARG A C 1
ATOM 1176 O O . ARG A 1 88 ? 119.134 72.859 96.086 1.00 119.69 88 ARG A O 1
ATOM 1197 N N . ARG A 1 89 ? 118.495 71.993 94.107 1.00 119.90 89 ARG A N 1
ATOM 1198 C CA . ARG A 1 89 ? 118.015 70.682 94.616 1.00 119.90 89 ARG A CA 1
ATOM 1199 C C . ARG A 1 89 ? 118.903 70.135 95.732 1.00 119.90 89 ARG A C 1
ATOM 1200 O O . ARG A 1 89 ? 118.475 69.980 96.869 1.00 119.90 89 ARG A O 1
ATOM 1221 N N . SER A 1 90 ? 120.176 69.921 95.431 1.00 117.13 90 SER A N 1
ATOM 1222 C CA . SER A 1 90 ? 121.118 69.374 96.396 1.00 117.13 90 SER A CA 1
ATOM 1223 C C . SER A 1 90 ? 121.322 70.257 97.617 1.00 117.13 90 SER A C 1
ATOM 1224 O O . SER A 1 90 ? 121.591 69.717 98.679 1.00 117.13 90 SER A O 1
ATOM 1232 N N . MET A 1 91 ? 121.153 71.580 97.530 1.00 117.38 91 MET A N 1
ATOM 1233 C CA . MET A 1 91 ? 121.185 72.410 98.739 1.00 117.38 91 MET A CA 1
ATOM 1234 C C . MET A 1 91 ? 119.962 72.190 99.617 1.00 117.38 91 MET A C 1
ATOM 1235 O O . MET A 1 91 ? 120.084 72.152 100.841 1.00 117.38 91 MET A O 1
ATOM 1249 N N . ILE A 1 92 ? 118.779 72.027 99.020 1.00 116.64 92 ILE A N 1
ATOM 1250 C CA . ILE A 1 92 ? 117.552 71.811 99.802 1.00 116.64 92 ILE A CA 1
ATOM 1251 C C . ILE A 1 92 ? 117.591 70.439 100.483 1.00 116.64 92 ILE A C 1
ATOM 1252 O O . ILE A 1 92 ? 117.212 70.321 101.647 1.00 116.64 92 ILE A O 1
ATOM 1268 N N . LEU A 1 93 ? 118.161 69.421 99.828 1.00 115.75 93 LEU A N 1
ATOM 1269 C CA . LEU A 1 93 ? 118.437 68.142 100.479 1.00 115.75 93 LEU A CA 1
ATOM 1270 C C . LEU A 1 93 ? 119.282 68.353 101.730 1.00 115.75 93 LEU A C 1
ATOM 1271 O O . LEU A 1 93 ? 118.860 67.986 102.816 1.00 115.75 93 LEU A O 1
ATOM 1287 N N . THR A 1 94 ? 120.432 69.015 101.611 1.00 112.09 94 THR A N 1
ATOM 1288 C CA . THR A 1 94 ? 121.276 69.340 102.768 1.00 112.09 94 THR A CA 1
ATOM 1289 C C . THR A 1 94 ? 120.627 70.280 103.772 1.00 112.09 94 THR A C 1
ATOM 1290 O O . THR A 1 94 ? 121.122 70.359 104.887 1.00 112.09 94 THR A O 1
ATOM 1301 N N . TYR A 1 95 ? 119.516 70.945 103.449 1.00 111.10 95 TYR A N 1
ATOM 1302 C CA . TYR A 1 95 ? 118.737 71.624 104.477 1.00 111.10 95 TYR A CA 1
ATOM 1303 C C . TYR A 1 95 ? 117.934 70.622 105.327 1.00 111.10 95 TYR A C 1
ATOM 1304 O O . TYR A 1 95 ? 118.043 70.610 106.558 1.00 111.10 95 TYR A O 1
ATOM 1322 N N . LEU A 1 96 ? 117.202 69.711 104.675 1.00 111.77 96 LEU A N 1
ATOM 1323 C CA . LEU A 1 96 ? 116.482 68.625 105.348 1.00 111.77 96 LEU A CA 1
ATOM 1324 C C . LEU A 1 96 ? 117.455 67.824 106.214 1.00 111.77 96 LEU A C 1
ATOM 1325 O O . LEU A 1 96 ? 117.292 67.725 107.427 1.00 111.77 96 LEU A O 1
ATOM 1341 N N . VAL A 1 97 ? 118.479 67.265 105.579 1.00 110.20 97 VAL A N 1
ATOM 1342 C CA . VAL A 1 97 ? 119.351 66.270 106.189 1.00 110.20 97 VAL A CA 1
ATOM 1343 C C . VAL A 1 97 ? 120.445 66.875 107.047 1.00 110.20 97 VAL A C 1
ATOM 1344 O O . VAL A 1 97 ? 121.369 66.168 107.431 1.00 110.20 97 VAL A O 1
ATOM 1357 N N . LEU A 1 98 ? 120.331 68.149 107.413 1.00 108.87 98 LEU A N 1
ATOM 1358 C CA . LEU A 1 98 ? 120.980 68.657 108.623 1.00 108.87 98 LEU A CA 1
ATOM 1359 C C . LEU A 1 98 ? 119.949 68.981 109.708 1.00 108.87 98 LEU A C 1
ATOM 1360 O O . LEU A 1 98 ? 120.053 68.517 110.845 1.00 108.87 98 LEU A O 1
ATOM 1376 N N . MET A 1 99 ? 118.896 69.715 109.346 1.00 108.07 99 MET A N 1
ATOM 1377 C CA . MET A 1 99 ? 117.865 70.143 110.288 1.00 108.07 99 MET A CA 1
ATOM 1378 C C . MET A 1 99 ? 117.277 68.966 111.076 1.00 108.07 99 MET A C 1
ATOM 1379 O O . MET A 1 99 ? 117.133 69.045 112.288 1.00 108.07 99 MET A O 1
ATOM 1393 N N . LEU A 1 100 ? 116.968 67.851 110.418 1.00 107.51 100 LEU A N 1
ATOM 1394 C CA . LEU A 1 100 ? 116.199 66.791 111.058 1.00 107.51 100 LEU A CA 1
ATOM 1395 C C . LEU A 1 100 ? 116.975 66.037 112.142 1.00 107.51 100 LEU A C 1
ATOM 1396 O O . LEU A 1 100 ? 116.371 65.344 112.955 1.00 107.51 100 LEU A O 1
ATOM 1412 N N . ILE A 1 101 ? 118.297 66.210 112.196 1.00 103.87 101 ILE A N 1
ATOM 1413 C CA . ILE A 1 101 ? 119.131 65.663 113.269 1.00 103.87 101 ILE A CA 1
ATOM 1414 C C . ILE A 1 101 ? 119.116 66.585 114.486 1.00 103.87 101 ILE A C 1
ATOM 1415 O O . ILE A 1 101 ? 118.853 66.151 115.602 1.00 103.87 101 ILE A O 1
ATOM 1431 N N . VAL A 1 102 ? 119.318 67.883 114.263 1.00 103.15 102 VAL A N 1
ATOM 1432 C CA . VAL A 1 102 ? 119.174 68.924 115.296 1.00 103.15 102 VAL A CA 1
ATOM 1433 C C . VAL A 1 102 ? 117.786 68.847 115.914 1.00 103.15 102 VAL A C 1
ATOM 1434 O O . VAL A 1 102 ? 117.650 68.858 117.129 1.00 103.15 102 VAL A O 1
ATOM 1447 N N . TYR A 1 103 ? 116.769 68.669 115.069 1.00 105.57 103 TYR A N 1
ATOM 1448 C CA . TYR A 1 103 ? 115.395 68.428 115.468 1.00 105.57 103 TYR A CA 1
ATOM 1449 C C . TYR A 1 103 ? 115.310 67.274 116.451 1.00 105.57 103 TYR A C 1
ATOM 1450 O O . TYR A 1 103 ? 114.779 67.452 117.546 1.00 105.57 103 TYR A O 1
ATOM 1468 N N . ILE A 1 104 ? 115.859 66.102 116.112 1.00 101.50 104 ILE A N 1
ATOM 1469 C CA . ILE A 1 104 ? 115.788 64.973 117.038 1.00 101.50 104 ILE A CA 1
ATOM 1470 C C . ILE A 1 104 ? 116.531 65.310 118.316 1.00 101.50 104 ILE A C 1
ATOM 1471 O O . ILE A 1 104 ? 116.004 65.019 119.388 1.00 101.50 104 ILE A O 1
ATOM 1487 N N . PHE A 1 105 ? 117.705 65.956 118.255 1.00 99.57 105 PHE A N 1
ATOM 1488 C CA . PHE A 1 105 ? 118.380 66.240 119.526 1.00 99.57 105 PHE A CA 1
ATOM 1489 C C . PHE A 1 105 ? 117.568 67.217 120.381 1.00 99.57 105 PHE A C 1
ATOM 1490 O O . PHE A 1 105 ? 117.414 67.007 121.585 1.00 99.57 105 PHE A O 1
ATOM 1507 N N . GLU A 1 106 ? 116.965 68.235 119.776 1.00 100.19 106 GLU A N 1
ATOM 1508 C CA . GLU A 1 106 ? 116.175 69.197 120.535 1.00 100.19 106 GLU A CA 1
ATOM 1509 C C . GLU A 1 106 ? 114.911 68.556 121.121 1.00 100.19 106 GLU A C 1
ATOM 1510 O O . GLU A 1 106 ? 114.510 68.890 122.228 1.00 100.19 106 GLU A O 1
ATOM 1522 N N . CYS A 1 107 ? 114.309 67.566 120.464 1.00 101.43 107 CYS A N 1
ATOM 1523 C CA . CYS A 1 107 ? 113.229 66.803 121.083 1.00 101.43 107 CYS A CA 1
ATOM 1524 C C . CYS A 1 107 ? 113.663 66.193 122.424 1.00 101.43 107 CYS A C 1
ATOM 1525 O O . CYS A 1 107 ? 112.943 66.255 123.426 1.00 101.43 107 CYS A O 1
ATOM 1533 N N . ALA A 1 108 ? 114.858 65.611 122.453 1.00 97.96 108 ALA A N 1
ATOM 1534 C CA . ALA A 1 108 ? 115.428 65.032 123.647 1.00 97.96 108 ALA A CA 1
ATOM 1535 C C . ALA A 1 108 ? 115.630 66.116 124.711 1.00 97.96 108 ALA A C 1
ATOM 1536 O O . ALA A 1 108 ? 115.186 65.940 125.839 1.00 97.96 108 ALA A O 1
ATOM 1543 N N . SER A 1 109 ? 116.197 67.266 124.347 1.00 93.06 109 SER A N 1
ATOM 1544 C CA . SER A 1 109 ? 116.290 68.443 125.224 1.00 93.06 109 SER A CA 1
ATOM 1545 C C . SER A 1 109 ? 114.937 68.804 125.851 1.00 93.06 109 SER A C 1
ATOM 1546 O O . SER A 1 109 ? 114.820 68.878 127.076 1.00 93.06 109 SER A O 1
ATOM 1554 N N . CYS A 1 110 ? 113.880 68.907 125.046 1.00 94.87 110 CYS A N 1
ATOM 1555 C CA . CYS A 1 110 ? 112.520 69.152 125.523 1.00 94.87 110 CYS A CA 1
ATOM 1556 C C . CYS A 1 110 ? 112.066 68.072 126.516 1.00 94.87 110 CYS A C 1
ATOM 1557 O O . CYS A 1 110 ? 111.630 68.379 127.624 1.00 94.87 110 CYS A O 1
ATOM 1565 N N . ILE A 1 111 ? 112.172 66.801 126.127 1.00 92.50 111 ILE A N 1
ATOM 1566 C CA . ILE A 1 111 ? 111.643 65.689 126.908 1.00 92.50 111 ILE A CA 1
ATOM 1567 C C . ILE A 1 111 ? 112.395 65.541 128.248 1.00 92.50 111 ILE A C 1
ATOM 1568 O O . ILE A 1 111 ? 111.784 65.568 129.312 1.00 92.50 111 ILE A O 1
ATOM 1584 N N . THR A 1 112 ? 113.728 65.466 128.169 1.00 91.78 112 THR A N 1
ATOM 1585 C CA . THR A 1 112 ? 114.660 65.340 129.301 1.00 91.78 112 THR A CA 1
ATOM 1586 C C . THR A 1 112 ? 114.442 66.457 130.309 1.00 91.78 112 THR A C 1
ATOM 1587 O O . THR A 1 112 ? 114.115 66.179 131.460 1.00 91.78 112 THR A O 1
ATOM 1598 N N . SER A 1 113 ? 114.522 67.714 129.860 1.00 90.02 113 SER A N 1
ATOM 1599 C CA . SER A 1 113 ? 114.331 68.870 130.733 1.00 90.02 113 SER A CA 1
ATOM 1600 C C . SER A 1 113 ? 113.003 68.794 131.482 1.00 90.02 113 SER A C 1
ATOM 1601 O O . SER A 1 113 ? 112.989 69.010 132.694 1.00 90.02 113 SER A O 1
ATOM 1609 N N . TYR A 1 114 ? 111.907 68.442 130.804 1.00 89.75 114 TYR A N 1
ATOM 1610 C CA . TYR A 1 114 ? 110.637 68.402 131.503 1.00 89.75 114 TYR A CA 1
ATOM 1611 C C . TYR A 1 114 ? 110.525 67.189 132.427 1.00 89.75 114 TYR A C 1
ATOM 1612 O O . TYR A 1 114 ? 110.126 67.304 133.581 1.00 89.75 114 TYR A O 1
ATOM 1630 N N . THR A 1 115 ? 110.874 66.008 131.932 1.00 86.03 115 THR A N 1
ATOM 1631 C CA . THR A 1 115 ? 110.592 64.739 132.608 1.00 86.03 115 THR A CA 1
ATOM 1632 C C . THR A 1 115 ? 111.148 64.692 134.009 1.00 86.03 115 THR A C 1
ATOM 1633 O O . THR A 1 115 ? 110.442 64.257 134.913 1.00 86.03 115 THR A O 1
ATOM 1644 N N . HIS A 1 116 ? 112.361 65.192 134.239 1.00 85.41 116 HIS A N 1
ATOM 1645 C CA . HIS A 1 116 ? 112.919 65.193 135.594 1.00 85.41 116 HIS A CA 1
ATOM 1646 C C . HIS A 1 116 ? 112.181 66.152 136.534 1.00 85.41 116 HIS A C 1
ATOM 1647 O O . HIS A 1 116 ? 112.043 65.839 137.713 1.00 85.41 116 HIS A O 1
ATOM 1661 N N . ARG A 1 117 ? 111.647 67.274 136.020 1.00 86.36 117 ARG A N 1
ATOM 1662 C CA . ARG A 1 117 ? 110.970 68.316 136.811 1.00 86.36 117 ARG A CA 1
ATOM 1663 C C . ARG A 1 117 ? 109.923 67.698 137.718 1.00 86.36 117 ARG A C 1
ATOM 1664 O O . ARG A 1 117 ? 110.029 67.785 138.935 1.00 86.36 117 ARG A O 1
ATOM 1685 N N . ASP A 1 118 ? 108.953 66.999 137.145 1.00 87.03 118 ASP A N 1
ATOM 1686 C CA . ASP A 1 118 ? 107.890 66.362 137.920 1.00 87.03 118 ASP A CA 1
ATOM 1687 C C . ASP A 1 118 ? 108.384 65.185 138.741 1.00 87.03 118 ASP A C 1
ATOM 1688 O O . ASP A 1 118 ? 107.859 64.954 139.829 1.00 87.03 118 ASP A O 1
ATOM 1697 N N . TYR A 1 119 ? 109.454 64.521 138.299 1.00 82.45 119 TYR A N 1
ATOM 1698 C CA . TYR A 1 119 ? 110.134 63.506 139.095 1.00 82.45 119 TYR A CA 1
ATOM 1699 C C . TYR A 1 119 ? 110.729 64.043 140.400 1.00 82.45 119 TYR A C 1
ATOM 1700 O O . TYR A 1 119 ? 111.226 63.243 141.176 1.00 82.45 119 TYR A O 1
ATOM 1718 N N . MET A 1 120 ? 110.676 65.349 140.678 1.00 87.60 120 MET A N 1
ATOM 1719 C CA . MET A 1 120 ? 111.202 65.944 141.911 1.00 87.60 120 MET A CA 1
ATOM 1720 C C . MET A 1 120 ? 110.474 67.174 142.471 1.00 87.60 120 MET A C 1
ATOM 1721 O O . MET A 1 120 ? 110.647 67.468 143.648 1.00 87.60 120 MET A O 1
ATOM 1735 N N . VAL A 1 121 ? 109.657 67.894 141.691 1.00 88.66 121 VAL A N 1
ATOM 1736 C CA . VAL A 1 121 ? 108.858 69.053 142.170 1.00 88.66 121 VAL A CA 1
ATOM 1737 C C . VAL A 1 121 ? 107.375 68.976 141.782 1.00 88.66 121 VAL A C 1
ATOM 1738 O O . VAL A 1 121 ? 106.701 69.986 141.585 1.00 88.66 121 VAL A O 1
ATOM 1751 N N . SER A 1 122 ? 106.864 67.753 141.679 1.00 89.77 122 SER A N 1
ATOM 1752 C CA . SER A 1 122 ? 105.442 67.454 141.844 1.00 89.77 122 SER A CA 1
ATOM 1753 C C . SER A 1 122 ? 105.026 67.403 143.317 1.00 89.77 122 SER A C 1
ATOM 1754 O O . SER A 1 122 ? 103.881 67.678 143.651 1.00 89.77 122 SER A O 1
ATOM 1762 N N . ASN A 1 123 ? 105.958 67.121 144.225 1.00 93.62 123 ASN A N 1
ATOM 1763 C CA . ASN A 1 123 ? 105.767 67.283 145.656 1.00 93.62 123 ASN A CA 1
ATOM 1764 C C . ASN A 1 123 ? 107.093 67.661 146.324 1.00 93.62 123 ASN A C 1
ATOM 1765 O O . ASN A 1 123 ? 108.123 67.116 145.943 1.00 93.62 123 ASN A O 1
ATOM 1776 N N . PRO A 1 124 ? 107.124 68.513 147.355 1.00 93.13 124 PRO A N 1
ATOM 1777 C CA . PRO A 1 124 ? 108.382 68.950 147.956 1.00 93.13 124 PRO A CA 1
ATOM 1778 C C . PRO A 1 124 ? 109.197 67.834 148.617 1.00 93.13 124 PRO A C 1
ATOM 1779 O O . PRO A 1 124 ? 110.411 67.952 148.806 1.00 93.13 124 PRO A O 1
ATOM 1790 N N . SER A 1 125 ? 108.544 66.750 149.033 1.00 93.19 125 SER A N 1
ATOM 1791 C CA . SER A 1 125 ? 109.167 65.721 149.873 1.00 93.19 125 SER A CA 1
ATOM 1792 C C . SER A 1 125 ? 110.368 65.051 149.193 1.00 93.19 125 SER A C 1
ATOM 1793 O O . SER A 1 125 ? 111.374 64.774 149.845 1.00 93.19 125 SER A O 1
ATOM 1801 N N . LEU A 1 126 ? 110.334 64.937 147.868 1.00 90.21 126 LEU A N 1
ATOM 1802 C CA . LEU A 1 126 ? 111.435 64.407 147.079 1.00 90.21 126 LEU A CA 1
ATOM 1803 C C . LEU A 1 126 ? 112.710 65.230 147.235 1.00 90.21 126 LEU A C 1
ATOM 1804 O O . LEU A 1 126 ? 113.805 64.682 147.210 1.00 90.21 126 LEU A O 1
ATOM 1820 N N . ILE A 1 127 ? 112.578 66.531 147.467 1.00 89.82 127 ILE A N 1
ATOM 1821 C CA . ILE A 1 127 ? 113.693 67.393 147.835 1.00 89.82 127 ILE A CA 1
ATOM 1822 C C . ILE A 1 127 ? 113.927 67.366 149.345 1.00 89.82 127 ILE A C 1
ATOM 1823 O O . ILE A 1 127 ? 115.069 67.337 149.793 1.00 89.82 127 ILE A O 1
ATOM 1839 N N . THR A 1 128 ? 112.874 67.311 150.153 1.00 91.29 128 THR A N 1
ATOM 1840 C CA . THR A 1 128 ? 112.997 67.359 151.622 1.00 91.29 128 THR A CA 1
ATOM 1841 C C . THR A 1 128 ? 113.868 66.245 152.160 1.00 91.29 128 THR A C 1
ATOM 1842 O O . THR A 1 128 ? 114.617 66.458 153.109 1.00 91.29 128 THR A O 1
ATOM 1853 N N . LYS A 1 129 ? 113.839 65.069 151.528 1.00 91.20 129 LYS A N 1
ATOM 1854 C CA . LYS A 1 129 ? 114.663 63.917 151.925 1.00 91.20 129 LYS A CA 1
ATOM 1855 C C . LYS A 1 129 ? 116.148 64.283 152.055 1.00 91.20 129 LYS A C 1
ATOM 1856 O O . LYS A 1 129 ? 116.815 63.923 153.029 1.00 91.20 129 LYS A O 1
ATOM 1875 N N . GLN A 1 130 ? 116.651 65.082 151.123 1.00 88.77 130 GLN A N 1
ATOM 1876 C CA . GLN A 1 130 ? 118.035 65.535 151.139 1.00 88.77 130 GLN A CA 1
ATOM 1877 C C . GLN A 1 130 ? 118.315 66.381 152.356 1.00 88.77 130 GLN A C 1
ATOM 1878 O O . GLN A 1 130 ? 119.240 66.064 153.087 1.00 88.77 130 GLN A O 1
ATOM 1892 N N . MET A 1 131 ? 117.486 67.373 152.644 1.00 89.94 131 MET A N 1
ATOM 1893 C CA . MET A 1 131 ? 117.699 68.254 153.787 1.00 89.94 131 MET A CA 1
ATOM 1894 C C . MET A 1 131 ? 117.712 67.491 155.113 1.00 89.94 131 MET A C 1
ATOM 1895 O O . MET A 1 131 ? 118.586 67.718 155.942 1.00 89.94 131 MET A O 1
ATOM 1909 N N . LEU A 1 132 ? 116.808 66.537 155.301 1.00 91.51 132 LEU A N 1
ATOM 1910 C CA . LEU A 1 132 ? 116.768 65.760 156.535 1.00 91.51 132 LEU A CA 1
ATOM 1911 C C . LEU A 1 132 ? 118.036 64.900 156.702 1.00 91.51 132 LEU A C 1
ATOM 1912 O O . LEU A 1 132 ? 118.514 64.698 157.814 1.00 91.51 132 LEU A O 1
ATOM 1928 N N . THR A 1 133 ? 118.593 64.413 155.593 1.00 89.54 133 THR A N 1
ATOM 1929 C CA . THR A 1 133 ? 119.806 63.581 155.554 1.00 89.54 133 THR A CA 1
ATOM 1930 C C . THR A 1 133 ? 121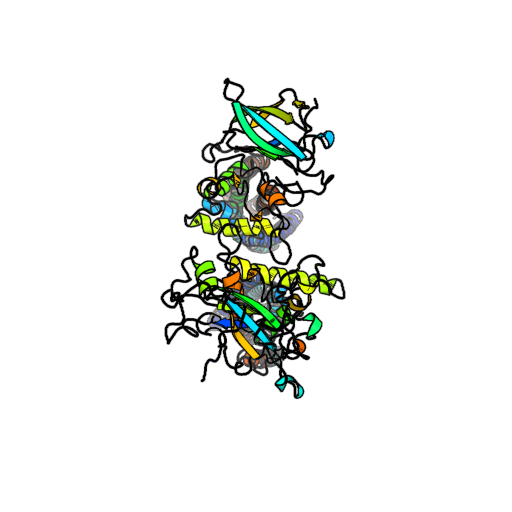.079 64.394 155.797 1.00 89.54 133 THR A C 1
ATOM 1931 O O . THR A 1 133 ? 121.874 64.078 156.678 1.00 89.54 133 THR A O 1
ATOM 1942 N N . PHE A 1 134 ? 121.278 65.434 154.992 1.00 89.66 134 PHE A N 1
ATOM 1943 C CA . PHE A 1 134 ? 122.550 66.115 154.795 1.00 89.66 134 PHE A CA 1
ATOM 1944 C C . PHE A 1 134 ? 122.701 67.429 155.567 1.00 89.66 134 PHE A C 1
ATOM 1945 O O . PHE A 1 134 ? 123.808 67.952 155.615 1.00 89.66 134 PHE A O 1
ATOM 1962 N N . TYR A 1 135 ? 121.665 67.990 156.195 1.00 92.45 135 TYR A N 1
ATOM 1963 C CA . TYR A 1 135 ? 121.831 69.265 156.888 1.00 92.45 135 TYR A CA 1
ATOM 1964 C C . TYR A 1 135 ? 122.752 69.163 158.091 1.00 92.45 135 TYR A C 1
ATOM 1965 O O . TYR A 1 135 ? 122.496 68.431 159.040 1.00 92.45 135 TYR A O 1
ATOM 1983 N N . SER A 1 136 ? 123.826 69.940 158.053 1.00 93.20 136 SER A N 1
ATOM 1984 C CA . SER A 1 136 ? 124.877 69.970 159.060 1.00 93.20 136 SER A CA 1
ATOM 1985 C C . SER A 1 136 ? 125.426 68.572 159.431 1.00 93.20 136 SER A C 1
ATOM 1986 O O . SER A 1 136 ? 125.927 68.363 160.538 1.00 93.20 136 SER A O 1
ATOM 1994 N N . ALA A 1 137 ? 125.317 67.610 158.508 1.00 92.86 137 ALA A N 1
ATOM 1995 C CA . ALA A 1 137 ? 125.716 66.216 158.678 1.00 92.86 137 ALA A CA 1
ATOM 1996 C C . ALA A 1 137 ? 127.169 66.006 158.268 1.00 92.86 137 ALA A C 1
ATOM 1997 O O . ALA A 1 137 ? 127.620 66.583 157.286 1.00 92.86 137 ALA A O 1
ATOM 2004 N N . ASP A 1 138 ? 127.898 65.170 159.003 1.00 94.29 138 ASP A N 1
ATOM 2005 C CA . ASP A 1 138 ? 129.361 65.089 158.930 1.00 94.29 138 ASP A CA 1
ATOM 2006 C C . ASP A 1 138 ? 129.914 64.528 157.615 1.00 94.29 138 ASP A C 1
ATOM 2007 O O . ASP A 1 138 ? 131.043 64.846 157.249 1.00 94.29 138 ASP A O 1
ATOM 2016 N N . SER A 1 139 ? 129.158 63.701 156.899 1.00 92.21 139 SER A N 1
ATOM 2017 C CA . SER A 1 139 ? 129.585 63.102 155.626 1.00 92.21 139 SER A CA 1
ATOM 2018 C C . SER A 1 139 ? 129.871 64.137 154.535 1.00 92.21 139 SER A C 1
ATOM 2019 O O . SER A 1 139 ? 129.265 65.198 154.520 1.00 92.21 139 SER A O 1
ATOM 2027 N N . ASP A 1 140 ? 130.737 63.815 153.575 1.00 90.71 140 ASP A N 1
ATOM 2028 C CA . ASP A 1 140 ? 131.238 64.706 152.521 1.00 90.71 140 ASP A CA 1
ATOM 2029 C C . ASP A 1 140 ? 130.173 65.621 151.897 1.00 90.71 140 ASP A C 1
ATOM 2030 O O . ASP A 1 140 ? 130.245 66.847 152.008 1.00 90.71 140 ASP A O 1
ATOM 2039 N N . GLN A 1 141 ? 129.115 65.042 151.322 1.00 90.28 141 GLN A N 1
ATOM 2040 C CA . GLN A 1 141 ? 128.074 65.841 150.680 1.00 90.28 141 GLN A CA 1
ATOM 2041 C C . GLN A 1 141 ? 127.179 66.586 151.686 1.00 90.28 141 GLN A C 1
ATOM 2042 O O . GLN A 1 141 ? 126.551 67.584 151.337 1.00 90.28 141 GLN A O 1
ATOM 2056 N N . GLY A 1 142 ? 127.189 66.179 152.956 1.00 91.10 142 GLY A N 1
ATOM 2057 C CA . GLY A 1 142 ? 126.552 66.891 154.059 1.00 91.10 142 GLY A CA 1
ATOM 2058 C C . GLY A 1 142 ? 127.061 68.321 154.219 1.00 91.10 142 GLY A C 1
ATOM 2059 O O . GLY A 1 142 ? 126.265 69.259 154.311 1.00 91.10 142 GLY A O 1
ATOM 2063 N N . ARG A 1 143 ? 128.381 68.525 154.148 1.00 90.43 143 ARG A N 1
ATOM 2064 C CA . ARG A 1 143 ? 128.973 69.870 154.134 1.00 90.43 143 ARG A CA 1
ATOM 2065 C C . ARG A 1 143 ? 128.679 70.608 152.832 1.00 90.43 143 ARG A C 1
ATOM 2066 O O . ARG A 1 143 ? 128.256 71.757 152.879 1.00 90.43 143 ARG A O 1
ATOM 2087 N N . GLU A 1 144 ? 128.842 69.962 151.680 1.00 91.51 144 GLU A N 1
ATOM 2088 C CA . GLU A 1 144 ? 128.628 70.602 150.375 1.00 91.51 144 GLU A CA 1
ATOM 2089 C C . GLU A 1 144 ? 127.241 71.218 150.276 1.00 91.51 144 GLU A C 1
ATOM 2090 O O . GLU A 1 144 ? 127.090 72.401 149.980 1.00 91.51 144 GLU A O 1
ATOM 2102 N N . LEU A 1 145 ? 126.216 70.417 150.552 1.00 89.51 145 LEU A N 1
ATOM 2103 C CA . LEU A 1 145 ? 124.843 70.861 150.425 1.00 89.51 145 LEU A CA 1
ATOM 2104 C C . LEU A 1 145 ? 124.414 71.754 151.583 1.00 89.51 145 LEU A C 1
ATOM 2105 O O . LEU A 1 145 ? 123.583 72.634 151.390 1.00 89.51 145 LEU A O 1
ATOM 2121 N N . THR A 1 146 ? 125.015 71.628 152.761 1.00 88.80 146 THR A N 1
ATOM 2122 C CA . THR A 1 146 ? 124.786 72.615 153.819 1.00 88.80 146 THR A CA 1
ATOM 2123 C C . THR A 1 146 ? 125.345 74.001 153.460 1.00 88.80 146 THR A C 1
ATOM 2124 O O . THR A 1 146 ? 124.775 74.996 153.899 1.00 88.80 146 THR A O 1
ATOM 2135 N N . ARG A 1 147 ? 126.349 74.129 152.574 1.00 91.34 147 ARG A N 1
ATOM 2136 C CA . ARG A 1 147 ? 126.734 75.448 152.034 1.00 91.34 147 ARG A CA 1
ATOM 2137 C C . ARG A 1 147 ? 125.649 76.057 151.143 1.00 91.34 147 ARG A C 1
ATOM 2138 O O . ARG A 1 147 ? 125.370 77.247 151.264 1.00 91.34 147 ARG A O 1
ATOM 2159 N N . LEU A 1 148 ? 124.981 75.255 150.308 1.00 88.95 148 LEU A N 1
ATOM 2160 C CA . LEU A 1 148 ? 123.811 75.687 149.525 1.00 88.95 148 LEU A CA 1
ATOM 2161 C C . LEU A 1 148 ? 122.694 76.188 150.435 1.00 88.95 148 LEU A C 1
ATOM 2162 O O . LEU A 1 148 ? 122.213 77.309 150.266 1.00 88.95 148 LEU A O 1
ATOM 2178 N N . TRP A 1 149 ? 122.321 75.382 151.427 1.00 89.96 149 TRP A N 1
ATOM 2179 C CA . TRP A 1 149 ? 121.189 75.658 152.305 1.00 89.96 149 TRP A CA 1
ATOM 2180 C C . TRP A 1 149 ? 121.427 76.835 153.230 1.00 89.96 149 TRP A C 1
ATOM 2181 O O . TRP A 1 149 ? 120.625 77.762 153.213 1.00 89.96 149 TRP A O 1
ATOM 2202 N N . ASP A 1 150 ? 122.520 76.873 153.991 1.00 86.30 150 ASP A N 1
ATOM 2203 C CA . ASP A 1 150 ? 122.743 77.995 154.906 1.00 86.30 150 ASP A CA 1
ATOM 2204 C C . ASP A 1 150 ? 122.922 79.321 154.166 1.00 86.30 150 ASP A C 1
ATOM 2205 O O . ASP A 1 150 ? 122.686 80.377 154.743 1.00 86.30 150 ASP A O 1
ATOM 2214 N N . ARG A 1 151 ? 123.259 79.293 152.877 1.00 84.67 151 ARG A N 1
ATOM 2215 C CA . ARG A 1 151 ? 123.182 80.480 152.037 1.00 84.67 151 ARG A CA 1
ATOM 2216 C C . ARG A 1 151 ? 121.743 80.792 151.628 1.00 84.67 151 ARG A C 1
ATOM 2217 O O . ARG A 1 151 ? 121.337 81.934 151.781 1.00 84.67 151 ARG A O 1
ATOM 2238 N N . VAL A 1 152 ? 120.962 79.838 151.105 1.00 87.51 152 VAL A N 1
ATOM 2239 C CA . VAL A 1 152 ? 119.540 80.081 150.746 1.00 87.51 152 VAL A CA 1
ATOM 2240 C C . VAL A 1 152 ? 118.802 80.697 151.923 1.00 87.51 152 VAL A C 1
ATOM 2241 O O . VAL A 1 152 ? 118.152 81.726 151.786 1.00 87.51 152 VAL A O 1
ATOM 2254 N N . MET A 1 153 ? 118.994 80.107 153.094 1.00 87.61 153 MET A N 1
ATOM 2255 C CA . MET A 1 153 ? 118.336 80.467 154.328 1.00 87.61 153 MET A CA 1
ATOM 2256 C C . MET A 1 153 ? 118.366 81.961 154.630 1.00 87.61 153 MET A C 1
ATOM 2257 O O . MET A 1 153 ? 117.305 82.562 154.790 1.00 87.61 153 MET A O 1
ATOM 2271 N N . ILE A 1 154 ? 119.554 82.571 154.722 1.00 86.61 154 ILE A N 1
ATOM 2272 C CA . ILE A 1 154 ? 119.690 83.974 155.144 1.00 86.61 154 ILE A CA 1
ATOM 2273 C C . ILE A 1 154 ? 119.965 84.936 153.987 1.00 86.61 154 ILE A C 1
ATOM 2274 O O . ILE A 1 154 ? 119.990 86.142 154.180 1.00 86.61 154 ILE A O 1
ATOM 2290 N N . GLU A 1 155 ? 120.049 84.432 152.757 1.00 88.64 155 GLU A N 1
ATOM 2291 C CA . GLU A 1 155 ? 119.860 85.239 151.554 1.00 88.64 155 GLU A CA 1
ATOM 2292 C C . GLU A 1 155 ? 118.386 85.611 151.336 1.00 88.64 155 GLU A C 1
ATOM 2293 O O . GLU A 1 155 ? 118.115 86.662 150.762 1.00 88.64 155 GLU A O 1
ATOM 2305 N N . GLN A 1 156 ? 117.431 84.775 151.778 1.00 89.50 156 GLN A N 1
ATOM 2306 C CA . GLN A 1 156 ? 115.998 84.894 151.435 1.00 89.50 156 GLN A CA 1
ATOM 2307 C C . GLN A 1 156 ? 115.028 84.783 152.627 1.00 89.50 156 GLN A C 1
ATOM 2308 O O . GLN A 1 156 ? 113.818 84.851 152.433 1.00 89.50 156 GLN A O 1
ATOM 2322 N N . GLU A 1 157 ? 115.527 84.613 153.848 1.00 90.40 157 GLU A N 1
ATOM 2323 C CA . GLU A 1 157 ? 114.773 84.529 155.104 1.00 90.40 157 GLU A CA 1
ATOM 2324 C C . GLU A 1 157 ? 113.726 83.410 155.138 1.00 90.40 157 GLU A C 1
ATOM 2325 O O . GLU A 1 157 ? 112.529 83.680 155.188 1.00 90.40 157 GLU A O 1
ATOM 2337 N N . CYS A 1 158 ? 114.135 82.138 155.126 1.00 89.58 158 CYS A N 1
ATOM 2338 C CA . CYS A 1 158 ? 113.218 81.004 155.360 1.00 89.58 158 CYS A CA 1
ATOM 2339 C C . CYS A 1 158 ? 113.885 79.849 156.135 1.00 89.58 158 CYS A C 1
ATOM 2340 O O . CYS A 1 158 ? 115.081 79.613 156.000 1.00 89.58 158 CYS A O 1
ATOM 2347 N N . CYS A 1 159 ? 113.132 79.175 157.005 1.00 88.68 159 CYS A N 1
ATOM 2348 C CA . CYS A 1 159 ? 113.651 78.129 157.889 1.00 88.68 159 CYS A CA 1
ATOM 2349 C C . CYS A 1 159 ? 113.587 76.704 157.315 1.00 88.68 159 CYS A C 1
ATOM 2350 O O . CYS A 1 159 ? 114.247 75.794 157.803 1.00 88.68 159 CYS A O 1
ATOM 2357 N N . GLY A 1 160 ? 112.798 76.478 156.280 1.00 92.58 160 GLY A N 1
ATOM 2358 C CA . GLY A 1 160 ? 112.619 75.195 155.610 1.00 92.58 160 GLY A CA 1
ATOM 2359 C C . GLY A 1 160 ? 111.433 75.230 154.652 1.00 92.58 160 GLY A C 1
ATOM 2360 O O . GLY A 1 160 ? 110.700 76.212 154.625 1.00 92.58 160 GLY A O 1
ATOM 2364 N N . THR A 1 161 ? 111.192 74.186 153.862 1.00 92.22 161 THR A N 1
ATOM 2365 C CA . THR A 1 161 ? 109.995 74.054 153.008 1.00 92.22 161 THR A CA 1
ATOM 2366 C C . THR A 1 161 ? 108.670 74.186 153.776 1.00 92.22 161 THR A C 1
ATOM 2367 O O . THR A 1 161 ? 107.746 74.788 153.259 1.00 92.22 161 THR A O 1
ATOM 2378 N N . SER A 1 162 ? 108.578 73.712 155.012 1.00 92.83 162 SER A N 1
ATOM 2379 C CA . SER A 1 162 ? 107.540 74.064 155.984 1.00 92.83 162 SER A CA 1
ATOM 2380 C C . SER A 1 162 ? 108.160 74.758 157.190 1.00 92.83 162 SER A C 1
ATOM 2381 O O . SER A 1 162 ? 107.816 74.537 158.344 1.00 92.83 162 SER A O 1
ATOM 2389 N N . GLY A 1 163 ? 109.092 75.654 156.901 1.00 92.34 163 GLY A N 1
ATOM 2390 C CA . GLY A 1 163 ? 109.615 76.620 157.837 1.00 92.34 163 GLY A CA 1
ATOM 2391 C C . GLY A 1 163 ? 110.117 75.977 159.122 1.00 92.34 163 GLY A C 1
ATOM 2392 O O . GLY A 1 163 ? 110.771 74.940 159.076 1.00 92.34 163 GLY A O 1
ATOM 2396 N N . PRO A 1 164 ? 109.805 76.544 160.289 1.00 91.85 164 PRO A N 1
ATOM 2397 C CA . PRO A 1 164 ? 110.207 76.023 161.592 1.00 91.85 164 PRO A CA 1
ATOM 2398 C C . PRO A 1 164 ? 109.397 74.800 162.034 1.00 91.85 164 PRO A C 1
ATOM 2399 O O . PRO A 1 164 ? 109.248 74.571 163.224 1.00 91.85 164 PRO A O 1
ATOM 2410 N N . MET A 1 165 ? 108.884 73.988 161.107 1.00 96.65 165 MET A N 1
ATOM 2411 C CA . MET A 1 165 ? 108.246 72.724 161.440 1.00 96.65 165 MET A CA 1
ATOM 2412 C C . MET A 1 165 ? 108.791 71.498 160.705 1.00 96.65 165 MET A C 1
ATOM 2413 O O . MET A 1 165 ? 108.709 70.423 161.278 1.00 96.65 165 MET A O 1
ATOM 2427 N N . ASP A 1 166 ? 109.449 71.590 159.545 1.00 93.45 166 ASP A N 1
ATOM 2428 C CA . ASP A 1 166 ? 110.085 70.405 158.931 1.00 93.45 166 ASP A CA 1
ATOM 2429 C C . ASP A 1 166 ? 110.945 69.620 159.915 1.00 93.45 166 ASP A C 1
ATOM 2430 O O . ASP A 1 166 ? 110.874 68.397 159.995 1.00 93.45 166 ASP A O 1
ATOM 2439 N N . TRP A 1 167 ? 111.699 70.367 160.711 1.00 91.53 167 TRP A N 1
ATOM 2440 C CA . TRP A 1 167 ? 112.639 69.909 161.722 1.00 91.53 167 TRP A CA 1
ATOM 2441 C C . TRP A 1 167 ? 112.000 69.199 162.917 1.00 91.53 167 TRP A C 1
ATOM 2442 O O . TRP A 1 167 ? 112.716 68.609 163.720 1.00 91.53 167 TRP A O 1
ATOM 2463 N N . VAL A 1 168 ? 110.673 69.186 163.015 1.00 92.96 168 VAL A N 1
ATOM 2464 C CA . VAL A 1 168 ? 109.937 68.313 163.922 1.00 92.96 168 VAL A CA 1
ATOM 2465 C C . VAL A 1 168 ? 108.898 67.438 163.209 1.00 92.96 168 VAL A C 1
ATOM 2466 O O . VAL A 1 168 ? 108.512 66.410 163.752 1.00 92.96 168 VAL A O 1
ATOM 2479 N N . ASN A 1 169 ? 108.512 67.737 161.967 1.00 94.56 169 ASN A N 1
ATOM 2480 C CA . ASN A 1 169 ? 107.662 66.882 161.126 1.00 94.56 169 ASN A CA 1
ATOM 2481 C C . ASN A 1 169 ? 108.342 65.583 160.667 1.00 94.56 169 ASN A C 1
ATOM 2482 O O . ASN A 1 169 ? 107.664 64.647 160.268 1.00 94.56 169 ASN A O 1
ATOM 2492 N N . PHE A 1 170 ? 109.665 65.511 160.705 1.00 94.06 170 PHE A N 1
ATOM 2493 C CA . PHE A 1 170 ? 110.425 64.351 160.277 1.00 94.06 170 PHE A CA 1
ATOM 2494 C C . PHE A 1 170 ? 111.677 64.145 161.132 1.00 94.06 170 PHE A C 1
ATOM 2495 O O . PHE A 1 170 ? 112.205 65.078 161.736 1.00 94.06 170 PHE A O 1
ATOM 2512 N N . THR A 1 171 ? 112.213 62.925 161.114 1.00 94.72 171 THR A N 1
ATOM 2513 C CA . THR A 1 171 ? 113.577 62.601 161.552 1.00 94.72 171 THR A CA 1
ATOM 2514 C C . THR A 1 171 ? 114.618 63.286 160.651 1.00 94.72 171 THR A C 1
ATOM 2515 O O . THR A 1 171 ? 114.504 63.184 159.436 1.00 94.72 171 THR A O 1
ATOM 2526 N N . SER A 1 172 ? 115.656 63.926 161.200 1.00 92.78 172 SER A N 1
ATOM 2527 C CA . SER A 1 172 ? 116.799 64.491 160.447 1.00 92.78 172 SER A CA 1
ATOM 2528 C C . SER A 1 172 ? 118.099 64.399 161.237 1.00 92.78 172 SER A C 1
ATOM 2529 O O . SER A 1 172 ? 118.064 64.325 162.465 1.00 92.78 172 SER A O 1
ATOM 2537 N N . ALA A 1 173 ? 119.241 64.467 160.544 1.00 92.93 173 ALA A N 1
ATOM 2538 C CA . ALA A 1 173 ? 120.581 64.378 161.119 1.00 92.93 173 ALA A CA 1
ATOM 2539 C C . ALA A 1 173 ? 120.783 65.326 162.310 1.00 92.93 173 ALA A C 1
ATOM 2540 O O . ALA A 1 173 ? 121.434 64.984 163.296 1.00 92.93 173 ALA A O 1
ATOM 2547 N N . PHE A 1 174 ? 120.117 66.474 162.249 1.00 93.72 174 PHE A N 1
ATOM 2548 C CA . PHE A 1 174 ? 120.070 67.501 163.273 1.00 93.72 174 PHE A CA 1
ATOM 2549 C C . PHE A 1 174 ? 119.660 66.963 164.660 1.00 93.72 174 PHE A C 1
ATOM 2550 O O . PHE A 1 174 ? 120.374 67.216 165.623 1.00 93.72 174 PHE A O 1
ATOM 2567 N N . ARG A 1 175 ? 118.606 66.137 164.781 1.00 94.29 175 ARG A N 1
ATOM 2568 C CA . ARG A 1 175 ? 118.160 65.585 166.083 1.00 94.29 175 ARG A CA 1
ATOM 2569 C C . ARG A 1 175 ? 119.302 64.898 166.802 1.00 94.29 175 ARG A C 1
ATOM 2570 O O . ARG A 1 175 ? 119.585 65.142 167.963 1.00 94.29 175 ARG A O 1
ATOM 2591 N N . ALA A 1 176 ? 120.008 64.049 166.075 1.00 92.96 176 ALA A N 1
ATOM 2592 C CA . ALA A 1 176 ? 121.045 63.209 166.616 1.00 92.96 176 ALA A CA 1
ATOM 2593 C C . ALA A 1 176 ? 122.256 63.996 167.128 1.00 92.96 176 ALA A C 1
ATOM 2594 O O . ALA A 1 176 ? 123.020 63.470 167.934 1.00 92.96 176 ALA A O 1
ATOM 2601 N N . SER A 1 177 ? 122.435 65.250 166.711 1.00 97.43 177 SER A N 1
ATOM 2602 C CA . SER A 1 177 ? 123.453 66.141 167.280 1.00 97.43 177 SER A CA 1
ATOM 2603 C C . SER A 1 177 ? 122.861 67.227 168.177 1.00 97.43 177 SER A C 1
ATOM 2604 O O . SER A 1 177 ? 123.584 67.836 168.963 1.00 97.43 177 SER A O 1
ATOM 2612 N N . THR A 1 178 ? 121.557 67.476 168.079 1.00 95.73 178 THR A N 1
ATOM 2613 C CA . THR A 1 178 ? 120.905 68.670 168.605 1.00 95.73 178 THR A CA 1
ATOM 2614 C C . THR A 1 178 ? 119.685 68.267 169.426 1.00 95.73 178 THR A C 1
ATOM 2615 O O . THR A 1 178 ? 118.602 68.153 168.869 1.00 95.73 178 THR A O 1
ATOM 2626 N N . PRO A 1 179 ? 119.813 68.029 170.742 1.00 95.67 179 PRO A N 1
ATOM 2627 C CA . PRO A 1 179 ? 118.678 67.670 171.582 1.00 95.67 179 PRO A CA 1
ATOM 2628 C C . PRO A 1 179 ? 117.619 68.778 171.549 1.00 95.67 179 PRO A C 1
ATOM 2629 O O . PRO A 1 179 ? 117.917 69.952 171.770 1.00 95.67 179 PRO A O 1
ATOM 2640 N N . GLU A 1 180 ? 116.380 68.437 171.192 1.00 95.80 180 GLU A N 1
ATOM 2641 C CA . GLU A 1 180 ? 115.470 69.439 170.616 1.00 95.80 180 GLU A CA 1
ATOM 2642 C C . GLU A 1 180 ? 115.029 70.485 171.646 1.00 95.80 180 GLU A C 1
ATOM 2643 O O . GLU A 1 180 ? 114.756 71.625 171.288 1.00 95.80 180 GLU A O 1
ATOM 2655 N N . VAL A 1 181 ? 115.051 70.123 172.934 1.00 92.07 181 VAL A N 1
ATOM 2656 C CA . VAL A 1 181 ? 114.836 71.017 174.085 1.00 92.07 181 VAL A CA 1
ATOM 2657 C C . VAL A 1 181 ? 115.722 72.271 174.060 1.00 92.07 181 VAL A C 1
ATOM 2658 O O . VAL A 1 181 ? 115.395 73.256 174.712 1.00 92.07 181 VAL A O 1
ATOM 2671 N N . VAL A 1 182 ? 116.813 72.286 173.284 1.00 92.00 182 VAL A N 1
ATOM 2672 C CA . VAL A 1 182 ? 117.698 73.449 173.091 1.00 92.00 182 VAL A CA 1
ATOM 2673 C C . VAL A 1 182 ? 117.463 74.175 171.761 1.00 92.00 182 VAL A C 1
ATOM 2674 O O . VAL A 1 182 ? 117.509 75.395 171.712 1.00 92.00 182 VAL A O 1
ATOM 2687 N N . PHE A 1 183 ? 117.197 73.456 170.678 1.00 91.90 183 PHE A N 1
ATOM 2688 C CA . PHE A 1 183 ? 116.870 74.012 169.361 1.00 91.90 183 PHE A CA 1
ATOM 2689 C C . PHE A 1 183 ? 116.019 73.006 168.573 1.00 91.90 183 PHE A C 1
ATOM 2690 O O . PHE A 1 183 ? 116.552 72.047 168.029 1.00 91.90 183 PHE A O 1
ATOM 2707 N N . PRO A 1 184 ? 114.705 73.210 168.448 1.00 91.77 184 PRO A N 1
ATOM 2708 C CA . PRO A 1 184 ? 113.853 72.358 167.629 1.00 91.77 184 PRO A CA 1
ATOM 2709 C C . PRO A 1 184 ? 113.991 72.581 166.119 1.00 91.77 184 PRO A C 1
ATOM 2710 O O . PRO A 1 184 ? 113.375 71.896 165.311 1.00 91.77 184 PRO A O 1
ATOM 2721 N N . TRP A 1 185 ? 114.770 73.566 165.719 1.00 90.78 185 TRP A N 1
ATOM 2722 C CA . TRP A 1 185 ? 114.966 74.015 164.349 1.00 90.78 185 TRP A CA 1
ATOM 2723 C C . TRP A 1 185 ? 116.388 74.591 164.246 1.00 90.78 185 TRP A C 1
ATOM 2724 O O . TRP A 1 185 ? 116.956 74.942 165.280 1.00 90.78 185 TRP A O 1
ATOM 2745 N N . PRO A 1 186 ? 116.990 74.716 163.051 1.00 92.24 186 PRO A N 1
ATOM 2746 C CA . PRO A 1 186 ? 118.307 75.320 162.876 1.00 92.24 186 PRO A CA 1
ATOM 2747 C C . PRO A 1 186 ? 118.453 76.673 163.587 1.00 92.24 186 PRO A C 1
ATOM 2748 O O . PRO A 1 186 ? 117.558 77.509 163.462 1.00 92.24 186 PRO A O 1
ATOM 2759 N N . PRO A 1 187 ? 119.572 76.971 164.276 1.00 90.78 187 PRO A N 1
ATOM 2760 C CA . PRO A 1 187 ? 119.747 78.270 164.911 1.00 90.78 187 PRO A CA 1
ATOM 2761 C C . PRO A 1 187 ? 119.719 79.402 163.885 1.00 90.78 187 PRO A C 1
ATOM 2762 O O . PRO A 1 187 ? 119.255 80.493 164.192 1.00 90.78 187 PRO A O 1
ATOM 2773 N N . LEU A 1 188 ? 120.126 79.141 162.634 1.00 87.92 188 LEU A N 1
ATOM 2774 C CA . LEU A 1 188 ? 120.030 80.110 161.540 1.00 87.92 188 LEU A CA 1
ATOM 2775 C C . LEU A 1 188 ? 118.597 80.413 161.072 1.00 87.92 188 LEU A C 1
ATOM 2776 O O . LEU A 1 188 ? 118.420 81.291 160.239 1.00 87.92 188 LEU A O 1
ATOM 2792 N N . CYS A 1 189 ? 117.567 79.756 161.604 1.00 92.62 189 CYS A N 1
ATOM 2793 C CA . CYS A 1 189 ? 116.178 80.170 161.392 1.00 92.62 189 CYS A CA 1
ATOM 2794 C C . CYS A 1 189 ? 115.797 81.450 162.149 1.00 92.62 189 CYS A C 1
ATOM 2795 O O . CYS A 1 189 ? 114.823 82.108 161.783 1.00 92.62 189 CYS A O 1
ATOM 2802 N N . CYS A 1 190 ? 116.494 81.821 163.228 1.00 92.62 190 CYS A N 1
ATOM 2803 C CA . CYS A 1 190 ? 116.215 83.085 163.916 1.00 92.62 190 CYS A CA 1
ATOM 2804 C C . CYS A 1 190 ? 116.666 84.255 163.042 1.00 92.62 190 CYS A C 1
ATOM 2805 O O . CYS A 1 190 ? 117.761 84.190 162.475 1.00 92.62 190 CYS A O 1
ATOM 2812 N N . ARG A 1 191 ? 115.932 85.371 162.997 1.00 90.49 191 ARG A N 1
ATOM 2813 C CA . ARG A 1 191 ? 116.476 86.588 162.378 1.00 90.49 191 ARG A CA 1
ATOM 2814 C C . ARG A 1 191 ? 117.638 87.176 163.194 1.00 90.49 191 ARG A C 1
ATOM 2815 O O . ARG A 1 191 ? 117.562 87.311 164.414 1.00 90.49 191 ARG A O 1
ATOM 2836 N N . ARG A 1 192 ? 118.736 87.478 162.508 1.00 87.27 192 ARG A N 1
ATOM 2837 C CA . ARG A 1 192 ? 120.021 87.898 163.077 1.00 87.27 192 ARG A CA 1
ATOM 2838 C C . ARG A 1 192 ? 120.194 89.388 162.823 1.00 87.27 192 ARG A C 1
ATOM 2839 O O . ARG A 1 192 ? 119.862 89.858 161.735 1.00 87.27 192 ARG A O 1
ATOM 2860 N N . THR A 1 193 ? 120.706 90.132 163.800 1.00 84.18 193 THR A N 1
ATOM 2861 C CA . THR A 1 193 ? 121.006 91.570 163.645 1.00 84.18 193 THR A CA 1
ATOM 2862 C C . THR A 1 193 ? 122.111 91.812 162.610 1.00 84.18 193 THR A C 1
ATOM 2863 O O . THR A 1 193 ? 122.738 90.878 162.117 1.00 84.18 193 THR A O 1
ATOM 2874 N N . GLY A 1 194 ? 122.441 93.066 162.313 1.00 86.47 194 GLY A N 1
ATOM 2875 C CA . GLY A 1 194 ? 123.646 93.386 161.534 1.00 86.47 194 GLY A CA 1
ATOM 2876 C C . GLY A 1 194 ? 124.967 92.950 162.209 1.00 86.47 194 GLY A C 1
ATOM 2877 O O . GLY A 1 194 ? 125.934 92.628 161.527 1.00 86.47 194 GLY A O 1
ATOM 2881 N N . ASN A 1 195 ? 125.003 92.858 163.543 1.00 83.80 195 ASN A N 1
ATOM 2882 C CA . ASN A 1 195 ? 126.100 92.238 164.296 1.00 83.80 195 ASN A CA 1
ATOM 2883 C C . ASN A 1 195 ? 126.024 90.695 164.300 1.00 83.80 195 ASN A C 1
ATOM 2884 O O . ASN A 1 195 ? 126.780 90.047 165.012 1.00 83.80 195 ASN A O 1
ATOM 2895 N N . PHE A 1 196 ? 125.121 90.085 163.534 1.00 82.09 196 PHE A N 1
ATOM 2896 C CA . PHE A 1 196 ? 124.915 88.641 163.405 1.00 82.09 196 PHE A CA 1
ATOM 2897 C C . PHE A 1 196 ? 124.545 87.893 164.695 1.00 82.09 196 PHE A C 1
ATOM 2898 O O . PHE A 1 196 ? 124.551 86.668 164.733 1.00 82.09 196 PHE A O 1
ATOM 2915 N N . ILE A 1 197 ? 124.165 88.586 165.759 1.00 84.57 197 ILE A N 1
ATOM 2916 C CA . ILE A 1 197 ? 123.743 87.983 167.036 1.00 84.57 197 ILE A CA 1
ATOM 2917 C C . ILE A 1 197 ? 122.219 87.681 166.987 1.00 84.57 197 ILE A C 1
ATOM 2918 O O . ILE A 1 197 ? 121.489 88.399 166.297 1.00 84.57 197 ILE A O 1
ATOM 2934 N N . PRO A 1 198 ? 121.688 86.638 167.659 1.00 86.44 198 PRO A N 1
ATOM 2935 C CA . PRO A 1 198 ? 120.251 86.410 167.784 1.00 86.44 198 PRO A CA 1
ATOM 2936 C C . PRO A 1 198 ? 119.528 87.548 168.500 1.00 86.44 198 PRO A C 1
ATOM 2937 O O . PRO A 1 198 ? 120.025 88.074 169.490 1.00 86.44 198 PRO A O 1
ATOM 2948 N N . VAL A 1 199 ? 118.324 87.897 168.045 1.00 89.48 199 VAL A N 1
ATOM 2949 C CA . VAL A 1 199 ? 117.566 89.038 168.584 1.00 89.48 199 VAL A CA 1
ATOM 2950 C C . VAL A 1 199 ? 117.034 88.784 169.997 1.00 89.48 199 VAL A C 1
ATOM 2951 O O . VAL A 1 199 ? 117.182 89.636 170.871 1.00 89.48 199 VAL A O 1
ATOM 2964 N N . ASN A 1 200 ? 116.471 87.611 170.273 1.00 90.27 200 ASN A N 1
ATOM 2965 C CA . ASN A 1 200 ? 116.218 87.151 171.640 1.00 90.27 200 ASN A CA 1
ATOM 2966 C C . ASN A 1 200 ? 116.337 85.625 171.722 1.00 90.27 200 ASN A C 1
ATOM 2967 O O . ASN A 1 200 ? 116.047 84.920 170.759 1.00 90.27 200 ASN A O 1
ATOM 2978 N N . GLU A 1 201 ? 116.763 85.102 172.867 1.00 91.75 201 GLU A N 1
ATOM 2979 C CA . GLU A 1 201 ? 117.028 83.675 173.046 1.00 91.75 201 GLU A CA 1
ATOM 2980 C C . GLU A 1 201 ? 115.746 82.843 173.101 1.00 91.75 201 GLU A C 1
ATOM 2981 O O . GLU A 1 201 ? 115.447 82.110 172.156 1.00 91.75 201 GLU A O 1
ATOM 2993 N N . GLU A 1 202 ? 114.926 83.013 174.141 1.00 92.14 202 GLU A N 1
ATOM 2994 C CA . GLU A 1 202 ? 113.612 82.370 174.233 1.00 92.14 202 GLU A CA 1
ATOM 2995 C C . GLU A 1 202 ? 112.739 82.715 173.031 1.00 92.14 202 GLU A C 1
ATOM 2996 O O . GLU A 1 202 ? 111.993 81.871 172.546 1.00 92.14 202 GLU A O 1
ATOM 3008 N N . GLY A 1 203 ? 112.880 83.917 172.481 1.00 91.38 203 GLY A N 1
ATOM 3009 C CA . GLY A 1 203 ? 112.167 84.347 171.277 1.00 91.38 203 GLY A CA 1
ATOM 3010 C C . GLY A 1 203 ? 112.443 83.504 170.042 1.00 91.38 203 GLY A C 1
ATOM 3011 O O . GLY A 1 203 ? 111.688 83.576 169.084 1.00 91.38 203 GLY A O 1
ATOM 3015 N N . CYS A 1 204 ? 113.461 82.658 170.073 1.00 93.45 204 CYS A N 1
ATOM 3016 C CA . CYS A 1 204 ? 113.719 81.706 169.019 1.00 93.45 204 CYS A CA 1
ATOM 3017 C C . CYS A 1 204 ? 113.752 80.249 169.498 1.00 93.45 204 CYS A C 1
ATOM 3018 O O . CYS A 1 204 ? 113.359 79.359 168.756 1.00 93.45 204 CYS A O 1
ATOM 3025 N N . ARG A 1 205 ? 114.149 79.978 170.741 1.00 91.64 205 ARG A N 1
ATOM 3026 C CA . ARG A 1 205 ? 114.113 78.631 171.346 1.00 91.64 205 ARG A CA 1
ATOM 3027 C C . ARG A 1 205 ? 112.695 78.158 171.669 1.00 91.64 205 ARG A C 1
ATOM 3028 O O . ARG A 1 205 ? 112.446 76.965 171.574 1.00 91.64 205 ARG A O 1
ATOM 3049 N N . LEU A 1 206 ? 111.779 79.079 172.004 1.00 91.17 206 LEU A N 1
ATOM 3050 C CA . LEU A 1 206 ? 110.322 78.878 172.098 1.00 91.17 206 LEU A CA 1
ATOM 3051 C C . LEU A 1 206 ? 109.610 79.321 170.807 1.00 91.17 206 LEU A C 1
ATOM 3052 O O . LEU A 1 206 ? 108.770 78.605 170.289 1.00 91.17 206 LEU A O 1
ATOM 3068 N N . GLY A 1 207 ? 109.990 80.464 170.239 1.00 88.10 207 GLY A N 1
ATOM 3069 C CA . GLY A 1 207 ? 109.688 80.838 168.853 1.00 88.10 207 GLY A CA 1
ATOM 3070 C C . GLY A 1 207 ? 108.371 81.572 168.586 1.00 88.10 207 GLY A C 1
ATOM 3071 O O . GLY A 1 207 ? 107.436 80.974 168.066 1.00 88.10 207 GLY A O 1
ATOM 3075 N N . HIS A 1 208 ? 108.305 82.881 168.859 1.00 89.79 208 HIS A N 1
ATOM 3076 C CA . HIS A 1 208 ? 107.242 83.746 168.327 1.00 89.79 208 HIS A CA 1
ATOM 3077 C C . HIS A 1 208 ? 107.346 83.888 166.803 1.00 89.79 208 HIS A C 1
ATOM 3078 O O . HIS A 1 208 ? 108.429 83.792 166.229 1.00 89.79 208 HIS A O 1
ATOM 3092 N N . LEU A 1 209 ? 106.223 84.113 166.123 1.00 91.24 209 LEU A N 1
ATOM 3093 C CA . LEU A 1 209 ? 106.079 83.975 164.664 1.00 91.24 209 LEU A CA 1
ATOM 3094 C C . LEU A 1 209 ? 106.714 85.103 163.824 1.00 91.24 209 LEU A C 1
ATOM 3095 O O . LEU A 1 209 ? 106.303 85.351 162.696 1.00 91.24 209 LEU A O 1
ATOM 3111 N N . ASP A 1 210 ? 107.688 85.826 164.357 1.00 89.94 210 ASP A N 1
ATOM 3112 C CA . ASP A 1 210 ? 108.231 87.075 163.812 1.00 89.94 210 ASP A CA 1
ATOM 3113 C C . ASP A 1 210 ? 109.759 87.159 163.947 1.00 89.94 210 ASP A C 1
ATOM 3114 O O . ASP A 1 210 ? 110.447 87.585 163.020 1.00 89.94 210 ASP A O 1
ATOM 3123 N N . TYR A 1 211 ? 110.308 86.681 165.060 1.00 89.83 211 TYR A N 1
ATOM 3124 C CA . TYR A 1 211 ? 111.728 86.351 165.185 1.00 89.83 211 TYR A CA 1
ATOM 3125 C C . TYR A 1 211 ? 112.142 85.136 164.342 1.00 89.83 211 TYR A C 1
ATOM 3126 O O . TYR A 1 211 ? 113.280 85.072 163.884 1.00 89.83 211 TYR A O 1
ATOM 3144 N N . LEU A 1 212 ? 111.244 84.186 164.107 1.00 91.57 212 LEU A N 1
ATOM 3145 C CA . LEU A 1 212 ? 111.463 83.040 163.232 1.00 91.57 212 LEU A CA 1
ATOM 3146 C C . LEU A 1 212 ? 111.332 83.420 161.754 1.00 91.57 212 LEU A C 1
ATOM 3147 O O . LEU A 1 212 ? 110.421 84.152 161.383 1.00 91.57 212 LEU A O 1
ATOM 3163 N N . PHE A 1 213 ? 112.153 82.851 160.876 1.00 91.77 213 PHE A N 1
ATOM 3164 C CA . PHE A 1 213 ? 111.920 82.869 159.429 1.00 91.77 213 PHE A CA 1
ATOM 3165 C C . PHE A 1 213 ? 110.818 81.868 159.026 1.00 91.77 213 PHE A C 1
ATOM 3166 O O . PHE A 1 213 ? 111.100 80.734 158.632 1.00 91.77 213 PHE A O 1
ATOM 3183 N N . THR A 1 214 ? 109.546 82.250 159.138 1.00 90.70 214 THR A N 1
ATOM 3184 C CA . THR A 1 214 ? 108.414 81.311 159.009 1.00 90.70 214 THR A CA 1
ATOM 3185 C C . THR A 1 214 ? 108.053 80.884 157.588 1.00 90.70 214 THR A C 1
ATOM 3186 O O . THR A 1 214 ? 107.375 79.876 157.433 1.00 90.70 214 THR A O 1
ATOM 3197 N N . LYS A 1 215 ? 108.496 81.599 156.552 1.00 91.03 215 LYS A N 1
ATOM 3198 C CA . LYS A 1 215 ? 108.218 81.276 155.143 1.00 91.03 215 LYS A CA 1
ATOM 3199 C C . LYS A 1 215 ? 108.659 79.856 154.744 1.00 91.03 215 LYS A C 1
ATOM 3200 O O . LYS A 1 215 ? 109.617 79.304 155.280 1.00 91.03 215 LYS A O 1
ATOM 3219 N N . GLY A 1 216 ? 107.980 79.270 153.764 1.00 89.03 216 GLY A N 1
ATOM 3220 C CA . GLY A 1 216 ? 108.318 77.964 153.182 1.00 89.03 216 GLY A CA 1
ATOM 3221 C C . GLY A 1 216 ? 109.342 78.024 152.035 1.00 89.03 216 GLY A C 1
ATOM 3222 O O . GLY A 1 216 ? 109.056 78.480 150.932 1.00 89.03 216 GLY A O 1
ATOM 3226 N N . CYS A 1 217 ? 110.549 77.525 152.272 1.00 90.54 217 CYS A N 1
ATOM 3227 C CA . CYS A 1 217 ? 111.683 77.593 151.363 1.00 90.54 217 CYS A CA 1
ATOM 3228 C C . CYS A 1 217 ? 111.497 76.927 150.001 1.00 90.54 217 CYS A C 1
ATOM 3229 O O . CYS A 1 217 ? 112.192 77.272 149.045 1.00 90.54 217 CYS A O 1
ATOM 3236 N N . PHE A 1 218 ? 110.575 75.971 149.889 1.00 91.03 218 PHE A N 1
ATOM 3237 C CA . PHE A 1 218 ? 110.356 75.292 148.625 1.00 91.03 218 PHE A CA 1
ATOM 3238 C C . PHE A 1 218 ? 109.882 76.221 147.526 1.00 91.03 218 PHE A C 1
ATOM 3239 O O . PHE A 1 218 ? 110.106 75.891 146.374 1.00 91.03 218 PHE A O 1
ATOM 3256 N N . GLU A 1 219 ? 109.306 77.387 147.835 1.00 88.33 219 GLU A N 1
ATOM 3257 C CA . GLU A 1 219 ? 108.954 78.350 146.784 1.00 88.33 219 GLU A CA 1
ATOM 3258 C C . GLU A 1 219 ? 110.172 78.623 145.902 1.00 88.33 219 GLU A C 1
ATOM 3259 O O . GLU A 1 219 ? 110.128 78.355 144.710 1.00 88.33 219 GLU A O 1
ATOM 3271 N N . HIS A 1 220 ? 111.304 79.018 146.498 1.00 91.76 220 HIS A N 1
ATOM 3272 C CA . HIS A 1 220 ? 112.471 79.415 145.716 1.00 91.76 220 HIS A CA 1
ATOM 3273 C C . HIS A 1 220 ? 112.995 78.242 144.899 1.00 91.76 220 HIS A C 1
ATOM 3274 O O . HIS A 1 220 ? 113.235 78.361 143.701 1.00 91.76 220 HIS A O 1
ATOM 3288 N N . ILE A 1 221 ? 113.108 77.086 145.545 1.00 87.46 221 ILE A N 1
ATOM 3289 C CA . ILE A 1 221 ? 113.611 75.873 144.924 1.00 87.46 221 ILE A CA 1
ATOM 3290 C C . ILE A 1 221 ? 112.706 75.451 143.774 1.00 87.46 221 ILE A C 1
ATOM 3291 O O . ILE A 1 221 ? 113.172 75.222 142.659 1.00 87.46 221 ILE A O 1
ATOM 3307 N N . GLY A 1 222 ? 111.398 75.417 144.015 1.00 84.87 222 GLY A N 1
ATOM 3308 C CA . GLY A 1 222 ? 110.430 75.075 142.990 1.00 84.87 222 GLY A CA 1
ATOM 3309 C C . GLY A 1 222 ? 110.406 76.087 141.862 1.00 84.87 222 GLY A C 1
ATOM 3310 O O . GLY A 1 222 ? 110.431 75.703 140.701 1.00 84.87 222 GLY A O 1
ATOM 3314 N N . HIS A 1 223 ? 110.411 77.378 142.172 1.00 80.90 223 HIS A N 1
ATOM 3315 C CA . HIS A 1 223 ? 110.312 78.404 141.171 1.00 80.90 223 HIS A CA 1
ATOM 3316 C C . HIS A 1 223 ? 111.564 78.435 140.308 1.00 80.90 223 HIS A C 1
ATOM 3317 O O . HIS A 1 223 ? 111.463 78.612 139.095 1.00 80.90 223 HIS A O 1
ATOM 3331 N N . ALA A 1 224 ? 112.728 78.204 140.910 1.00 84.23 224 ALA A N 1
ATOM 3332 C CA . ALA A 1 224 ? 113.951 78.008 140.165 1.00 84.23 224 ALA A CA 1
ATOM 3333 C C . ALA A 1 224 ? 113.780 76.843 139.186 1.00 84.23 224 ALA A C 1
ATOM 3334 O O . ALA A 1 224 ? 113.813 77.047 137.975 1.00 84.23 224 ALA A O 1
ATOM 3341 N N . ILE A 1 225 ? 113.505 75.639 139.687 1.00 84.44 225 ILE A N 1
ATOM 3342 C CA . ILE A 1 225 ? 113.424 74.430 138.860 1.00 84.44 225 ILE A CA 1
ATOM 3343 C C . ILE A 1 225 ? 112.406 74.583 137.729 1.00 84.44 225 ILE A C 1
ATOM 3344 O O . ILE A 1 225 ? 112.716 74.364 136.560 1.00 84.44 225 ILE A O 1
ATOM 3360 N N . ASP A 1 226 ? 111.200 75.014 138.080 1.00 81.00 226 ASP A N 1
ATOM 3361 C CA . ASP A 1 226 ? 110.097 75.287 137.172 1.00 81.00 226 ASP A CA 1
ATOM 3362 C C . ASP A 1 226 ? 110.518 76.284 136.082 1.00 81.00 226 ASP A C 1
ATOM 3363 O O . ASP A 1 226 ? 110.422 75.971 134.899 1.00 81.00 226 ASP A O 1
ATOM 3372 N N . SER A 1 227 ? 111.103 77.422 136.458 1.00 79.78 227 SER A N 1
ATOM 3373 C CA . SER A 1 227 ? 111.531 78.447 135.498 1.00 79.78 227 SER A CA 1
ATOM 3374 C C . SER A 1 227 ? 112.630 77.990 134.549 1.00 79.78 227 SER A C 1
ATOM 3375 O O . SER A 1 227 ? 112.466 78.187 133.350 1.00 79.78 227 SER A O 1
ATOM 3383 N N . TYR A 1 228 ? 113.685 77.326 135.043 1.00 86.78 228 TYR A N 1
ATOM 3384 C CA . TYR A 1 228 ? 114.723 76.722 134.193 1.00 86.78 228 TYR A CA 1
ATOM 3385 C C . TYR A 1 228 ? 114.091 75.745 133.188 1.00 86.78 228 TYR A C 1
ATOM 3386 O O . TYR A 1 228 ? 114.398 75.757 132.000 1.00 86.78 228 TYR A O 1
ATOM 3404 N N . THR A 1 229 ? 113.170 74.906 133.674 1.00 85.30 229 THR A N 1
ATOM 3405 C CA . THR A 1 229 ? 112.515 73.883 132.865 1.00 85.30 229 THR A CA 1
ATOM 3406 C C . THR A 1 229 ? 111.773 74.476 131.688 1.00 85.30 229 THR A C 1
ATOM 3407 O O . THR A 1 229 ? 112.130 74.182 130.559 1.00 85.30 229 THR A O 1
ATOM 3418 N N . TRP A 1 230 ? 110.761 75.317 131.924 1.00 88.31 230 TRP A N 1
ATOM 3419 C CA . TRP A 1 230 ? 109.903 75.789 130.837 1.00 88.31 230 TRP A CA 1
ATOM 3420 C C . TRP A 1 230 ? 110.681 76.556 129.761 1.00 88.31 230 TRP A C 1
ATOM 3421 O O . TRP A 1 230 ? 110.287 76.504 128.598 1.00 88.31 230 TRP A O 1
ATOM 3442 N N . GLY A 1 231 ? 111.773 77.220 130.150 1.00 89.61 231 GLY A N 1
ATOM 3443 C CA . GLY A 1 231 ? 112.684 77.923 129.265 1.00 89.61 231 GLY A CA 1
ATOM 3444 C C . GLY A 1 231 ? 113.255 76.982 128.213 1.00 89.61 231 GLY A C 1
ATOM 3445 O O . GLY A 1 231 ? 113.077 77.216 127.021 1.00 89.61 231 GLY A O 1
ATOM 3449 N N . ILE A 1 232 ? 113.768 75.831 128.650 1.00 90.13 232 ILE A N 1
ATOM 3450 C CA . ILE A 1 232 ? 114.175 74.767 127.736 1.00 90.13 232 ILE A CA 1
ATOM 3451 C C . ILE A 1 232 ? 112.943 74.188 127.035 1.00 90.13 232 ILE A C 1
ATOM 3452 O O . ILE A 1 232 ? 112.817 74.228 125.814 1.00 90.13 232 ILE A O 1
ATOM 3468 N N . SER A 1 233 ? 112.017 73.627 127.810 1.00 92.44 233 SER A N 1
ATOM 3469 C CA . SER A 1 233 ? 111.007 72.712 127.293 1.00 92.44 233 SER A CA 1
ATOM 3470 C C . SER A 1 233 ? 110.041 73.358 126.314 1.00 92.44 233 SER A C 1
ATOM 3471 O O . SER A 1 233 ? 109.821 72.820 125.230 1.00 92.44 233 SER A O 1
ATOM 3479 N N . TRP A 1 234 ? 109.430 74.491 126.665 1.00 96.73 234 TRP A N 1
ATOM 3480 C CA . TRP A 1 234 ? 108.428 75.086 125.781 1.00 96.73 234 TRP A CA 1
ATOM 3481 C C . TRP A 1 234 ? 109.027 75.937 124.694 1.00 96.73 234 TRP A C 1
ATOM 3482 O O . TRP A 1 234 ? 108.484 75.947 123.592 1.00 96.73 234 TRP A O 1
ATOM 3503 N N . PHE A 1 235 ? 110.143 76.618 124.950 1.00 98.70 235 PHE A N 1
ATOM 3504 C CA . PHE A 1 235 ? 110.771 77.333 123.863 1.00 98.70 235 PHE A CA 1
ATOM 3505 C C . PHE A 1 235 ? 111.215 76.330 122.797 1.00 98.70 235 PHE A C 1
ATOM 3506 O O . PHE A 1 235 ? 110.884 76.507 121.634 1.00 98.70 235 PHE A O 1
ATOM 3523 N N . GLY A 1 236 ? 111.802 75.207 123.213 1.00 97.49 236 GLY A N 1
ATOM 3524 C CA . GLY A 1 236 ? 112.058 74.061 122.355 1.00 97.49 236 GLY A CA 1
ATOM 3525 C C . GLY A 1 236 ? 110.841 73.665 121.527 1.00 97.49 236 GLY A C 1
ATOM 3526 O O . GLY A 1 236 ? 110.883 73.755 120.305 1.00 97.49 236 GLY A O 1
ATOM 3530 N N . PHE A 1 237 ? 109.711 73.318 122.141 1.00 101.90 237 PHE A N 1
ATOM 3531 C CA . PHE A 1 237 ? 108.521 72.995 121.354 1.00 101.90 237 PHE A CA 1
ATOM 3532 C C . PHE A 1 237 ? 108.090 74.133 120.437 1.00 101.90 237 PHE A C 1
ATOM 3533 O O . PHE A 1 237 ? 107.712 73.882 119.299 1.00 101.90 237 PHE A O 1
ATOM 3550 N N . ALA A 1 238 ? 108.179 75.381 120.872 1.00 101.95 238 ALA A N 1
ATOM 3551 C CA . ALA A 1 238 ? 107.834 76.491 120.006 1.00 101.95 238 ALA A CA 1
ATOM 3552 C C . ALA A 1 238 ? 108.707 76.550 118.740 1.00 101.95 238 ALA A C 1
ATOM 3553 O O . ALA A 1 238 ? 108.149 76.698 117.653 1.00 101.95 238 ALA A O 1
ATOM 3560 N N . ILE A 1 239 ? 110.036 76.354 118.837 1.00 102.94 239 ILE A N 1
ATOM 3561 C CA . ILE A 1 239 ? 110.888 76.232 117.641 1.00 102.94 239 ILE A CA 1
ATOM 3562 C C . ILE A 1 239 ? 110.375 75.091 116.784 1.00 102.94 239 ILE A C 1
ATOM 3563 O O . ILE A 1 239 ? 110.198 75.217 115.581 1.00 102.94 239 ILE A O 1
ATOM 3579 N N . LEU A 1 240 ? 110.122 73.953 117.417 1.00 104.20 240 LEU A N 1
ATOM 3580 C CA . LEU A 1 240 ? 109.866 72.709 116.715 1.00 104.20 240 LEU A CA 1
ATOM 3581 C C . LEU A 1 240 ? 108.531 72.761 115.979 1.00 104.20 240 LEU A C 1
ATOM 3582 O O . LEU A 1 240 ? 108.439 72.300 114.844 1.00 104.20 240 LEU A O 1
ATOM 3598 N N . MET A 1 241 ? 107.524 73.405 116.549 1.00 105.91 241 MET A N 1
ATOM 3599 C CA . MET A 1 241 ? 106.222 73.583 115.911 1.00 105.91 241 MET A CA 1
ATOM 3600 C C . MET A 1 241 ? 106.253 74.538 114.713 1.00 105.91 241 MET A C 1
ATOM 3601 O O . MET A 1 241 ? 105.437 74.381 113.816 1.00 105.91 241 MET A O 1
ATOM 3615 N N . TRP A 1 242 ? 107.212 75.467 114.652 1.00 111.07 242 TRP A N 1
ATOM 3616 C CA . TRP A 1 242 ? 107.545 76.214 113.434 1.00 111.07 242 TRP A CA 1
ATOM 3617 C C . TRP A 1 242 ? 108.368 75.381 112.457 1.00 111.07 242 TRP A C 1
ATOM 3618 O O . TRP A 1 242 ? 108.142 75.446 111.255 1.00 111.07 242 TRP A O 1
ATOM 3639 N N . THR A 1 243 ? 109.305 74.566 112.940 1.00 109.01 243 THR A N 1
ATOM 3640 C CA . THR A 1 243 ? 110.100 73.723 112.052 1.00 109.01 243 THR A CA 1
ATOM 3641 C C . THR A 1 243 ? 109.230 72.760 111.284 1.00 109.01 243 THR A C 1
ATOM 3642 O O . THR A 1 243 ? 109.412 72.701 110.088 1.00 109.01 243 THR A O 1
ATOM 3653 N N . LEU A 1 244 ? 108.239 72.082 111.872 1.00 109.26 244 LEU A N 1
ATOM 3654 C CA . LEU A 1 244 ? 107.402 71.123 111.128 1.00 109.26 244 LEU A CA 1
ATOM 3655 C C . LEU A 1 244 ? 106.813 71.721 109.842 1.00 109.26 244 LEU A C 1
ATOM 3656 O O . LEU A 1 244 ? 107.101 71.202 108.772 1.00 109.26 244 LEU A O 1
ATOM 3672 N N . PRO A 1 245 ? 106.035 72.806 109.868 1.00 111.57 245 PRO A N 1
ATOM 3673 C CA . PRO A 1 245 ? 105.457 73.348 108.649 1.00 111.57 245 PRO A CA 1
ATOM 3674 C C . PRO A 1 245 ? 106.517 73.830 107.652 1.00 111.57 245 PRO A C 1
ATOM 3675 O O . PRO A 1 245 ? 106.341 73.654 106.453 1.00 111.57 245 PRO A O 1
ATOM 3686 N N . VAL A 1 246 ? 107.641 74.375 108.119 1.00 111.79 246 VAL A N 1
ATOM 3687 C CA . VAL A 1 246 ? 108.751 74.777 107.237 1.00 111.79 246 VAL A CA 1
ATOM 3688 C C . VAL A 1 246 ? 109.412 73.563 106.617 1.00 111.79 246 VAL A C 1
ATOM 3689 O O . VAL A 1 246 ? 109.657 73.546 105.419 1.00 111.79 246 VAL A O 1
ATOM 3702 N N . MET A 1 247 ? 109.654 72.518 107.405 1.00 112.57 247 MET A N 1
ATOM 3703 C CA . MET A 1 247 ? 110.260 71.256 106.976 1.00 112.57 247 MET A CA 1
ATOM 3704 C C . MET A 1 247 ? 109.323 70.474 106.050 1.00 112.57 247 MET A C 1
ATOM 3705 O O . MET A 1 247 ? 109.793 69.897 105.078 1.00 112.57 247 MET A O 1
ATOM 3719 N N . LEU A 1 248 ? 108.008 70.496 106.281 1.00 115.77 248 LEU A N 1
ATOM 3720 C CA . LEU A 1 248 ? 107.015 69.952 105.351 1.00 115.77 248 LEU A CA 1
ATOM 3721 C C . LEU A 1 248 ? 106.996 70.735 104.024 1.00 115.77 248 LEU A C 1
ATOM 3722 O O . LEU A 1 248 ? 107.118 70.147 102.949 1.00 115.77 248 LEU A O 1
ATOM 3738 N N . ILE A 1 249 ? 106.923 72.063 104.076 1.00 116.63 249 ILE A N 1
ATOM 3739 C CA . ILE A 1 249 ? 107.080 72.875 102.874 1.00 116.63 249 ILE A CA 1
ATOM 3740 C C . ILE A 1 249 ? 108.394 72.528 102.180 1.00 116.63 249 ILE A C 1
ATOM 3741 O O . ILE A 1 249 ? 108.430 72.427 100.956 1.00 116.63 249 ILE A O 1
ATOM 3757 N N . ALA A 1 250 ? 109.456 72.267 102.942 1.00 114.99 250 ALA A N 1
ATOM 3758 C CA . ALA A 1 250 ? 110.736 71.888 102.387 1.00 114.99 250 ALA A CA 1
ATOM 3759 C C . ALA A 1 250 ? 110.691 70.517 101.710 1.00 114.99 250 ALA A C 1
ATOM 3760 O O . ALA A 1 250 ? 111.311 70.351 100.663 1.00 114.99 250 ALA A O 1
ATOM 3767 N N . MET A 1 251 ? 109.907 69.557 102.215 1.00 115.37 251 MET A N 1
ATOM 3768 C CA . MET A 1 251 ? 109.659 68.313 101.475 1.00 115.37 251 MET A CA 1
ATOM 3769 C C . MET A 1 251 ? 109.048 68.616 100.107 1.00 115.37 251 MET A C 1
ATOM 3770 O O . MET A 1 251 ? 109.473 68.083 99.076 1.00 115.37 251 MET A O 1
ATOM 3784 N N . TYR A 1 252 ? 108.053 69.504 100.087 1.00 122.05 252 TYR A N 1
ATOM 3785 C CA . TYR A 1 252 ? 107.412 69.884 98.829 1.00 122.05 252 TYR A CA 1
ATOM 3786 C C . TYR A 1 252 ? 108.373 70.618 97.890 1.00 122.05 252 TYR A C 1
ATOM 3787 O O . TYR A 1 252 ? 108.411 70.329 96.699 1.00 122.05 252 TYR A O 1
ATOM 3805 N N . PHE A 1 253 ? 109.257 71.446 98.421 1.00 119.46 253 PHE A N 1
ATOM 3806 C CA . PHE A 1 253 ? 110.324 71.984 97.608 1.00 119.46 253 PHE A CA 1
ATOM 3807 C C . PHE A 1 253 ? 111.243 70.886 97.054 1.00 119.46 253 PHE A C 1
ATOM 3808 O O . PHE A 1 253 ? 111.483 70.862 95.848 1.00 119.46 253 PHE A O 1
ATOM 3825 N N . TYR A 1 254 ? 111.703 69.934 97.883 1.00 118.73 254 TYR A N 1
ATOM 3826 C CA . TYR A 1 254 ? 112.635 68.903 97.426 1.00 118.73 254 TYR A CA 1
ATOM 3827 C C . TYR A 1 254 ? 112.023 67.986 96.358 1.00 118.73 254 TYR A C 1
ATOM 3828 O O . TYR A 1 254 ? 112.692 67.514 95.443 1.00 118.73 254 TYR A O 1
ATOM 3846 N N . THR A 1 255 ? 110.723 67.743 96.470 1.00 121.00 255 THR A N 1
ATOM 3847 C CA . THR A 1 255 ? 109.949 66.902 95.541 1.00 121.00 255 THR A CA 1
ATOM 3848 C C . THR A 1 255 ? 109.376 67.662 94.343 1.00 121.00 255 THR A C 1
ATOM 3849 O O . THR A 1 255 ? 109.004 67.035 93.353 1.00 121.00 255 THR A O 1
ATOM 3860 N N . THR A 1 256 ? 109.360 68.994 94.336 1.00 122.79 256 THR A N 1
ATOM 3861 C CA . THR A 1 256 ? 109.040 69.790 93.138 1.00 122.79 256 THR A CA 1
ATOM 3862 C C . THR A 1 256 ? 110.248 70.072 92.264 1.00 122.79 256 THR A C 1
ATOM 3863 O O . THR A 1 256 ? 110.114 69.969 91.043 1.00 122.79 256 THR A O 1
ATOM 3874 N N . LEU A 1 257 ? 111.406 70.361 92.857 1.00 125.63 257 LEU A N 1
ATOM 3875 C CA . LEU A 1 257 ? 112.683 70.562 92.157 1.00 125.63 257 LEU A CA 1
ATOM 3876 C C . LEU A 1 257 ? 113.425 69.247 91.823 1.00 125.63 257 LEU A C 1
ATOM 3877 O O . LEU A 1 257 ? 112.774 68.220 91.514 1.00 125.63 257 LEU A O 1
ATOM 3894 N N . ASP B 2 26 ? 89.975 79.646 191.610 1.00 114.52 26 ASP B N 1
ATOM 3895 C CA . ASP B 2 26 ? 89.639 78.347 191.051 1.00 114.52 26 ASP B CA 1
ATOM 3896 C C . ASP B 2 26 ? 89.507 78.438 189.517 1.00 114.52 26 ASP B C 1
ATOM 3897 O O . ASP B 2 26 ? 88.500 78.071 188.905 1.00 114.52 26 ASP B O 1
ATOM 3906 N N . PHE B 2 27 ? 90.479 79.091 188.888 1.00 109.35 27 PHE B N 1
ATOM 3907 C CA . PHE B 2 27 ? 90.456 79.616 187.524 1.00 109.35 27 PHE B CA 1
ATOM 3908 C C . PHE B 2 27 ? 90.436 78.580 186.384 1.00 109.35 27 PHE B C 1
ATOM 3909 O O . PHE B 2 27 ? 90.489 77.373 186.594 1.00 109.35 27 PHE B O 1
ATOM 3926 N N . ASN B 2 28 ? 90.444 79.068 185.142 1.00 107.20 28 ASN B N 1
ATOM 3927 C CA . ASN B 2 28 ? 90.637 78.270 183.931 1.00 107.20 28 ASN B CA 1
ATOM 3928 C C . ASN B 2 28 ? 91.899 78.733 183.185 1.00 107.20 28 ASN B C 1
ATOM 3929 O O . ASN B 2 28 ? 92.047 79.932 182.960 1.00 107.20 28 ASN B O 1
ATOM 3939 N N . ILE B 2 29 ? 92.801 77.832 182.769 1.00 105.39 29 ILE B N 1
ATOM 3940 C CA . ILE B 2 29 ? 94.014 78.235 182.026 1.00 105.39 29 ILE B CA 1
ATOM 3941 C C . ILE B 2 29 ? 93.662 78.834 180.669 1.00 105.39 29 ILE B C 1
ATOM 3942 O O . ILE B 2 29 ? 92.725 78.392 180.012 1.00 105.39 29 ILE B O 1
ATOM 3958 N N . SER B 2 30 ? 94.431 79.824 180.236 1.00 105.20 30 SER B N 1
ATOM 3959 C CA . SER B 2 30 ? 94.350 80.384 178.883 1.00 105.20 30 SER B CA 1
ATOM 3960 C C . SER B 2 30 ? 95.145 79.557 177.856 1.00 105.20 30 SER B C 1
ATOM 3961 O O . SER B 2 30 ? 95.632 78.465 178.155 1.00 105.20 30 SER B O 1
ATOM 3969 N N . SER B 2 31 ? 95.267 80.062 176.623 1.00 102.65 31 SER B N 1
ATOM 3970 C CA . SER B 2 31 ? 95.969 79.407 175.505 1.00 102.65 31 SER B CA 1
ATOM 3971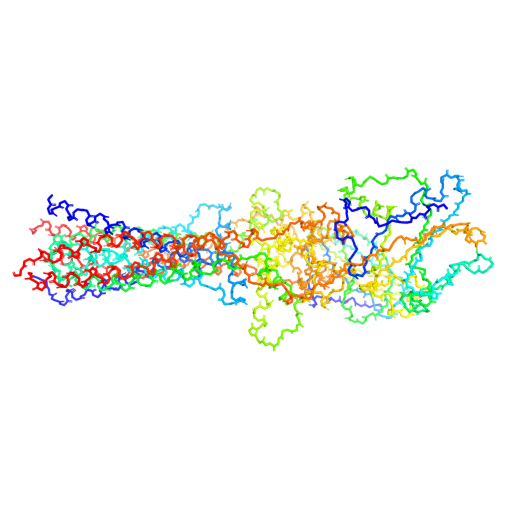 C C . SER B 2 31 ? 96.769 80.408 174.657 1.00 102.65 31 SER B C 1
ATOM 3972 O O . SER B 2 31 ? 96.208 81.134 173.838 1.00 102.65 31 SER B O 1
ATOM 3980 N N . LEU B 2 32 ? 98.092 80.440 174.822 1.00 98.26 32 LEU B N 1
ATOM 3981 C CA . LEU B 2 32 ? 98.990 81.407 174.181 1.00 98.26 32 LEU B CA 1
ATOM 3982 C C . LEU B 2 32 ? 99.326 81.033 172.733 1.00 98.26 32 LEU B C 1
ATOM 3983 O O . LEU B 2 32 ? 100.395 81.352 172.232 1.00 98.26 32 LEU B O 1
ATOM 3999 N N . SER B 2 33 ? 98.424 80.349 172.033 1.00 102.14 33 SER B N 1
ATOM 4000 C CA . SER B 2 33 ? 98.601 79.940 170.635 1.00 102.14 33 SER B CA 1
ATOM 4001 C C . SER B 2 33 ? 98.603 81.114 169.646 1.00 102.14 33 SER B C 1
ATOM 4002 O O . SER B 2 33 ? 98.865 80.914 168.462 1.00 102.14 33 SER B O 1
ATOM 4010 N N . GLY B 2 34 ? 98.340 82.339 170.104 1.00 99.02 34 GLY B N 1
ATOM 4011 C CA . GLY B 2 34 ? 98.425 83.555 169.301 1.00 99.02 34 GLY B CA 1
ATOM 4012 C C . GLY B 2 34 ? 99.847 83.848 168.812 1.00 99.02 34 GLY B C 1
ATOM 4013 O O . GLY B 2 34 ? 100.099 83.777 167.610 1.00 99.02 34 GLY B O 1
ATOM 4017 N N . PRO B 2 35 ? 100.791 84.189 169.703 1.00 94.90 35 PRO B N 1
ATOM 4018 C CA . PRO B 2 35 ? 102.113 84.687 169.306 1.00 94.90 35 PRO B CA 1
ATOM 4019 C C . PRO B 2 35 ? 103.083 83.685 168.637 1.00 94.90 35 PRO B C 1
ATOM 4020 O O . PRO B 2 35 ? 104.117 84.113 168.129 1.00 94.90 35 PRO B O 1
ATOM 4031 N N . LEU B 2 36 ? 102.814 82.375 168.663 1.00 94.33 36 LEU B N 1
ATOM 4032 C CA . LEU B 2 36 ? 103.823 81.306 168.514 1.00 94.33 36 LEU B CA 1
ATOM 4033 C C . LEU B 2 36 ? 103.229 80.023 167.906 1.00 94.33 36 LEU B C 1
ATOM 4034 O O . LEU B 2 36 ? 102.061 79.998 167.536 1.00 94.33 36 LEU B O 1
ATOM 4050 N N . SER B 2 37 ? 103.995 78.933 167.833 1.00 96.09 37 SER B N 1
ATOM 4051 C CA . SER B 2 37 ? 103.441 77.575 167.655 1.00 96.09 37 SER B CA 1
ATOM 4052 C C . SER B 2 37 ? 103.676 76.749 168.939 1.00 96.09 37 SER B C 1
ATOM 4053 O O . SER B 2 37 ? 104.834 76.563 169.306 1.00 96.09 37 SER B O 1
ATOM 4061 N N . PRO B 2 38 ? 102.643 76.264 169.657 1.00 96.19 38 PRO B N 1
ATOM 4062 C CA . PRO B 2 38 ? 102.821 75.621 170.960 1.00 96.19 38 PRO B CA 1
ATOM 4063 C C . PRO B 2 38 ? 102.874 74.095 170.889 1.00 96.19 38 PRO B C 1
ATOM 4064 O O . PRO B 2 38 ? 103.404 73.474 171.803 1.00 96.19 38 PRO B O 1
ATOM 4075 N N . ALA B 2 39 ? 102.310 73.488 169.841 1.00 95.89 39 ALA B N 1
ATOM 4076 C CA . ALA B 2 39 ? 102.373 72.060 169.580 1.00 95.89 39 ALA B CA 1
ATOM 4077 C C . ALA B 2 39 ? 103.639 71.703 168.799 1.00 95.89 39 ALA B C 1
ATOM 4078 O O . ALA B 2 39 ? 104.117 72.481 167.975 1.00 95.89 39 ALA B O 1
ATOM 4085 N N . LEU B 2 40 ? 104.184 70.520 169.064 1.00 94.63 40 LEU B N 1
ATOM 4086 C CA . LEU B 2 40 ? 105.546 70.134 168.705 1.00 94.63 40 LEU B CA 1
ATOM 4087 C C . LEU B 2 40 ? 105.699 68.608 168.806 1.00 94.63 40 LEU B C 1
ATOM 4088 O O . LEU B 2 40 ? 104.847 67.922 169.369 1.00 94.63 40 LEU B O 1
ATOM 4104 N N . THR B 2 41 ? 106.797 68.056 168.302 1.00 94.78 41 THR B N 1
ATOM 4105 C CA . THR B 2 41 ? 107.310 66.797 168.853 1.00 94.78 41 THR B CA 1
ATOM 4106 C C . THR B 2 41 ? 107.929 67.100 170.207 1.00 94.78 41 THR B C 1
ATOM 4107 O O . THR B 2 41 ? 108.554 68.138 170.353 1.00 94.78 41 THR B O 1
ATOM 4118 N N . GLU B 2 42 ? 107.798 66.223 171.192 1.00 95.88 42 GLU B N 1
ATOM 4119 C CA . GLU B 2 42 ? 108.225 66.489 172.577 1.00 95.88 42 GLU B CA 1
ATOM 4120 C C . GLU B 2 42 ? 107.531 67.698 173.260 1.00 95.88 42 GLU B C 1
ATOM 4121 O O . GLU B 2 42 ? 106.378 67.576 173.651 1.00 95.88 42 GLU B O 1
ATOM 4133 N N . SER B 2 43 ? 108.185 68.844 173.461 1.00 94.42 43 SER B N 1
ATOM 4134 C CA . SER B 2 43 ? 107.760 69.854 174.456 1.00 94.42 43 SER B CA 1
ATOM 4135 C C . SER B 2 43 ? 106.568 70.740 174.059 1.00 94.42 43 SER B C 1
ATOM 4136 O O . SER B 2 43 ? 106.479 71.169 172.916 1.00 94.42 43 SER B O 1
ATOM 4144 N N . LEU B 2 44 ? 105.746 71.148 175.029 1.00 97.02 44 LEU B N 1
ATOM 4145 C CA . LEU B 2 44 ? 104.547 71.989 174.878 1.00 97.02 44 LEU B CA 1
ATOM 4146 C C . LEU B 2 44 ? 104.563 73.167 175.874 1.00 97.02 44 LEU B C 1
ATOM 4147 O O . LEU B 2 44 ? 105.358 73.180 176.815 1.00 97.02 44 LEU B O 1
ATOM 4163 N N . LEU B 2 45 ? 103.672 74.148 175.682 1.00 94.93 45 LEU B N 1
ATOM 4164 C CA . LEU B 2 45 ? 103.612 75.391 176.467 1.00 94.93 45 LEU B CA 1
ATOM 4165 C C . LEU B 2 45 ? 102.321 75.567 177.275 1.00 94.93 45 LEU B C 1
ATOM 4166 O O . LEU B 2 45 ? 101.237 75.231 176.811 1.00 94.93 45 LEU B O 1
ATOM 4182 N N . VAL B 2 46 ? 102.433 76.146 178.470 1.00 99.36 46 VAL B N 1
ATOM 4183 C CA . VAL B 2 46 ? 101.367 76.294 179.482 1.00 99.36 46 VAL B CA 1
ATOM 4184 C C . VAL B 2 46 ? 101.253 77.736 179.981 1.00 99.36 46 VAL B C 1
ATOM 4185 O O . VAL B 2 46 ? 102.257 78.394 180.237 1.00 99.36 46 VAL B O 1
ATOM 4198 N N . ALA B 2 47 ? 100.038 78.238 180.188 1.00 99.02 47 ALA B N 1
ATOM 4199 C CA . ALA B 2 47 ? 99.813 79.554 180.780 1.00 99.02 47 ALA B CA 1
ATOM 4200 C C . ALA B 2 47 ? 100.152 79.588 182.273 1.00 99.02 47 ALA B C 1
ATOM 4201 O O . ALA B 2 47 ? 99.806 78.681 183.030 1.00 99.02 47 ALA B O 1
ATOM 4208 N N . LEU B 2 48 ? 100.786 80.661 182.728 1.00 99.06 48 LEU B N 1
ATOM 4209 C CA . LEU B 2 48 ? 101.025 80.866 184.146 1.00 99.06 48 LEU B CA 1
ATOM 4210 C C . LEU B 2 48 ? 99.702 81.092 184.901 1.00 99.06 48 LEU B C 1
ATOM 4211 O O . LEU B 2 48 ? 98.730 81.522 184.283 1.00 99.06 48 LEU B O 1
ATOM 4227 N N . PRO B 2 49 ? 99.629 80.865 186.223 1.00 101.98 49 PRO B N 1
ATOM 4228 C CA . PRO B 2 49 ? 98.453 81.176 187.033 1.00 101.98 49 PRO B CA 1
ATOM 4229 C C . PRO B 2 49 ? 98.110 82.677 187.094 1.00 101.98 49 PRO B C 1
ATOM 4230 O O . PRO B 2 49 ? 98.961 83.521 186.802 1.00 101.98 49 PRO B O 1
ATOM 4241 N N . PRO B 2 50 ? 96.886 83.047 187.505 1.00 104.74 50 PRO B N 1
ATOM 4242 C CA . PRO B 2 50 ? 96.426 84.430 187.500 1.00 104.74 50 PRO B CA 1
ATOM 4243 C C . PRO B 2 50 ? 97.147 85.346 188.483 1.00 104.74 50 PRO B C 1
ATOM 4244 O O . PRO B 2 50 ? 97.618 84.914 189.533 1.00 104.74 50 PRO B O 1
ATOM 4255 N N . CYS B 2 51 ? 97.104 86.650 188.226 1.00 103.94 51 CYS B N 1
ATOM 4256 C CA . CYS B 2 51 ? 97.722 87.640 189.098 1.00 103.94 51 CYS B CA 1
ATOM 4257 C C . CYS B 2 51 ? 97.149 87.693 190.511 1.00 103.94 51 CYS B C 1
ATOM 4258 O O . CYS B 2 51 ? 97.869 88.055 191.435 1.00 103.94 51 CYS B O 1
ATOM 4265 N N . HIS B 2 52 ? 95.919 87.228 190.729 1.00 104.60 52 HIS B N 1
ATOM 4266 C CA . HIS B 2 52 ? 95.383 86.970 192.072 1.00 104.60 52 HIS B CA 1
ATOM 4267 C C . HIS B 2 52 ? 96.354 86.160 192.949 1.00 104.60 52 HIS B C 1
ATOM 4268 O O . HIS B 2 52 ? 96.475 86.426 194.140 1.00 104.60 52 HIS B O 1
ATOM 4282 N N . LEU B 2 53 ? 97.104 85.222 192.372 1.00 105.77 53 LEU B N 1
ATOM 4283 C CA . LEU B 2 53 ? 97.972 84.301 193.104 1.00 105.77 53 LEU B CA 1
ATOM 4284 C C . LEU B 2 53 ? 99.406 84.797 193.330 1.00 105.77 53 LEU B C 1
ATOM 4285 O O . LEU B 2 53 ? 100.167 84.111 194.003 1.00 105.77 53 LEU B O 1
ATOM 4301 N N . THR B 2 54 ? 99.843 85.899 192.722 1.00 102.19 54 THR B N 1
ATOM 4302 C CA . THR B 2 54 ? 101.286 86.144 192.546 1.00 102.19 54 THR B CA 1
ATOM 4303 C C . THR B 2 54 ? 102.099 86.226 193.851 1.00 102.19 54 THR B C 1
ATOM 4304 O O . THR B 2 54 ? 101.610 86.675 194.888 1.00 102.19 54 THR B O 1
ATOM 4315 N N . GLY B 2 55 ? 103.329 85.700 193.813 1.00 105.65 55 GLY B N 1
ATOM 4316 C CA . GLY B 2 55 ? 104.128 85.367 194.994 1.00 105.65 55 GLY B CA 1
ATOM 4317 C C . GLY B 2 55 ? 103.703 84.070 195.693 1.00 105.65 55 GLY B C 1
ATOM 4318 O O . GLY B 2 55 ? 104.325 83.672 196.673 1.00 105.65 55 GLY B O 1
ATOM 4322 N N . GLY B 2 56 ? 102.653 83.399 195.213 1.00 103.17 56 GLY B N 1
ATOM 4323 C CA . GLY B 2 56 ? 102.179 82.128 195.750 1.00 103.17 56 GLY B CA 1
ATOM 4324 C C . GLY B 2 56 ? 103.092 80.960 195.392 1.00 103.17 56 GLY B C 1
ATOM 4325 O O . GLY B 2 56 ? 103.979 81.090 194.552 1.00 103.17 56 GLY B O 1
ATOM 4329 N N . ASN B 2 57 ? 102.842 79.800 195.990 1.00 102.90 57 ASN B N 1
ATOM 4330 C CA . ASN B 2 57 ? 103.558 78.554 195.724 1.00 102.90 57 ASN B CA 1
ATOM 4331 C C . ASN B 2 57 ? 102.659 77.668 194.854 1.00 102.90 57 ASN B C 1
ATOM 4332 O O . ASN B 2 57 ? 101.588 77.263 195.297 1.00 102.90 57 ASN B O 1
ATOM 4342 N N . ALA B 2 58 ? 103.067 77.409 193.615 1.00 100.56 58 ALA B N 1
ATOM 4343 C CA . ALA B 2 58 ? 102.310 76.654 192.631 1.00 100.56 58 ALA B CA 1
ATOM 4344 C C . ALA B 2 58 ? 102.945 75.292 192.352 1.00 100.56 58 ALA B C 1
ATOM 4345 O O . ALA B 2 58 ? 104.160 75.190 192.200 1.00 100.56 58 ALA B O 1
ATOM 4352 N N . THR B 2 59 ? 102.129 74.245 192.219 1.00 98.18 59 THR B N 1
ATOM 4353 C CA . THR B 2 59 ? 102.552 72.966 191.630 1.00 98.18 59 THR B CA 1
ATOM 4354 C C . THR B 2 59 ? 101.783 72.738 190.337 1.00 98.18 59 THR B C 1
ATOM 4355 O O . THR B 2 59 ? 100.564 72.607 190.361 1.00 98.18 59 THR B O 1
ATOM 4366 N N . LEU B 2 60 ? 102.475 72.666 189.209 1.00 98.78 60 LEU B N 1
ATOM 4367 C CA . LEU B 2 60 ? 101.902 72.147 187.984 1.00 98.78 60 LEU B CA 1
ATOM 4368 C C . LEU B 2 60 ? 101.914 70.623 188.058 1.00 98.78 60 LEU B C 1
ATOM 4369 O O . LEU B 2 60 ? 102.873 70.031 188.554 1.00 98.78 60 LEU B O 1
ATOM 4385 N N . MET B 2 61 ? 100.880 69.966 187.549 1.00 103.17 61 MET B N 1
ATOM 4386 C CA . MET B 2 61 ? 100.811 68.510 187.432 1.00 103.17 61 MET B CA 1
ATOM 4387 C C . MET B 2 61 ? 100.410 68.089 186.024 1.00 103.17 61 MET B C 1
ATOM 4388 O O . MET B 2 61 ? 99.482 68.644 185.427 1.00 103.17 61 MET B O 1
ATOM 4402 N N . VAL B 2 62 ? 101.080 67.066 185.512 1.00 102.40 62 VAL B N 1
ATOM 4403 C CA . VAL B 2 62 ? 100.890 66.577 184.151 1.00 102.40 62 VAL B CA 1
ATOM 4404 C C . VAL B 2 62 ? 100.649 65.073 184.151 1.00 102.40 62 VAL B C 1
ATOM 4405 O O . VAL B 2 62 ? 101.291 64.362 184.920 1.00 102.40 62 VAL B O 1
ATOM 4418 N N . ARG B 2 63 ? 99.733 64.580 183.304 1.00 104.03 63 ARG B N 1
ATOM 4419 C CA . ARG B 2 63 ? 99.238 63.190 183.318 1.00 104.03 63 ARG B CA 1
ATOM 4420 C C . ARG B 2 63 ? 99.026 62.636 181.904 1.00 104.03 63 ARG B C 1
ATOM 4421 O O . ARG B 2 63 ? 98.182 63.117 181.155 1.00 104.03 63 ARG B O 1
ATOM 4442 N N . ARG B 2 64 ? 99.800 61.623 181.520 1.00 106.12 64 ARG B N 1
ATOM 4443 C CA . ARG B 2 64 ? 99.637 60.892 180.254 1.00 106.12 64 ARG B CA 1
ATOM 4444 C C . ARG B 2 64 ? 98.335 60.107 180.262 1.00 106.12 64 ARG B C 1
ATOM 4445 O O . ARG B 2 64 ? 98.132 59.258 181.115 1.00 106.12 64 ARG B O 1
ATOM 4466 N N . ALA B 2 65 ? 97.439 60.389 179.330 1.00 104.86 65 ALA B N 1
ATOM 4467 C CA . ALA B 2 65 ? 96.018 60.061 179.451 1.00 104.86 65 ALA B CA 1
ATOM 4468 C C . ALA B 2 65 ? 95.718 58.578 179.706 1.00 104.86 65 ALA B C 1
ATOM 4469 O O . ALA B 2 65 ? 94.859 58.259 180.522 1.00 104.86 65 ALA B O 1
ATOM 4476 N N . ASN B 2 66 ? 96.430 57.682 179.030 1.00 106.38 66 ASN B N 1
ATOM 4477 C CA . ASN B 2 66 ? 96.239 56.234 179.105 1.00 106.38 66 ASN B CA 1
ATOM 4478 C C . ASN B 2 66 ? 96.464 55.627 180.499 1.00 106.38 66 ASN B C 1
ATOM 4479 O O . ASN B 2 66 ? 95.906 54.585 180.835 1.00 106.38 66 ASN B O 1
ATOM 4490 N N . ASP B 2 67 ? 97.269 56.289 181.309 1.00 106.98 67 ASP B N 1
ATOM 4491 C CA . ASP B 2 67 ? 97.718 55.820 182.606 1.00 106.98 67 ASP B CA 1
ATOM 4492 C C . ASP B 2 67 ? 97.287 56.761 183.734 1.00 106.98 67 ASP B C 1
ATOM 4493 O O . ASP B 2 67 ? 96.927 57.921 183.546 1.00 106.98 67 ASP B O 1
ATOM 4502 N N . SER B 2 68 ? 97.415 56.266 184.961 1.00 109.29 68 SER B N 1
ATOM 4503 C CA . SER B 2 68 ? 97.347 57.048 186.200 1.00 109.29 68 SER B CA 1
ATOM 4504 C C . SER B 2 68 ? 98.575 57.936 186.445 1.00 109.29 68 SER B C 1
ATOM 4505 O O . SER B 2 68 ? 98.643 58.639 187.449 1.00 109.29 68 SER B O 1
ATOM 4513 N N . LYS B 2 69 ? 99.582 57.884 185.562 1.00 107.51 69 LYS B N 1
ATOM 4514 C CA . LYS B 2 69 ? 100.932 58.456 185.716 1.00 107.51 69 LYS B CA 1
ATOM 4515 C C . LYS B 2 69 ? 100.951 59.997 185.704 1.00 107.51 69 LYS B C 1
ATOM 4516 O O . LYS B 2 69 ? 101.050 60.630 184.655 1.00 107.51 69 LYS B O 1
ATOM 4535 N N . VAL B 2 70 ? 100.870 60.579 186.901 1.00 103.72 70 VAL B N 1
ATOM 4536 C CA . VAL B 2 70 ? 101.101 61.998 187.232 1.00 103.72 70 VAL B CA 1
ATOM 4537 C C . VAL B 2 70 ? 102.582 62.303 187.479 1.00 103.72 70 VAL B C 1
ATOM 4538 O O . VAL B 2 70 ? 103.312 61.488 188.052 1.00 103.72 70 VAL B O 1
ATOM 4551 N N . VAL B 2 71 ? 103.010 63.498 187.074 1.00 102.80 71 VAL B N 1
ATOM 4552 C CA . VAL B 2 71 ? 104.318 64.085 187.387 1.00 102.80 71 VAL B CA 1
ATOM 4553 C C . VAL B 2 71 ? 104.132 65.518 187.889 1.00 102.80 71 VAL B C 1
ATOM 4554 O O . VAL B 2 71 ? 103.383 66.286 187.291 1.00 102.80 71 VAL B O 1
ATOM 4567 N N . LYS B 2 72 ? 104.818 65.880 188.971 1.00 102.22 72 LYS B N 1
ATOM 4568 C CA . LYS B 2 72 ? 104.767 67.203 189.604 1.00 102.22 72 LYS B CA 1
ATOM 4569 C C . LYS B 2 72 ? 105.989 68.046 189.247 1.00 102.22 72 LYS B C 1
ATOM 4570 O O . LYS B 2 72 ? 107.115 67.565 189.353 1.00 102.22 72 LYS B O 1
ATOM 4589 N N . SER B 2 73 ? 105.795 69.314 188.912 1.00 96.08 73 SER B N 1
ATOM 4590 C CA . SER B 2 73 ? 106.852 70.325 188.875 1.00 96.08 73 SER B CA 1
ATOM 4591 C C . SER B 2 73 ? 106.342 71.611 189.522 1.00 96.08 73 SER B C 1
ATOM 4592 O O . SER B 2 73 ? 105.238 72.057 189.237 1.00 96.08 73 SER B O 1
ATOM 4600 N N . SER B 2 74 ? 107.088 72.197 190.458 1.00 98.51 74 SER B N 1
ATOM 4601 C CA . SER B 2 74 ? 106.589 73.289 191.308 1.00 98.51 74 SER B CA 1
ATOM 4602 C C . SER B 2 74 ? 107.460 74.535 191.237 1.00 98.51 74 SER B C 1
ATOM 4603 O O . SER B 2 74 ? 108.663 74.450 191.008 1.00 98.51 74 SER B O 1
ATOM 4611 N N . PHE B 2 75 ? 106.844 75.704 191.367 1.00 99.22 75 PHE B N 1
ATOM 4612 C CA . PHE B 2 75 ? 107.503 76.999 191.276 1.00 99.22 75 PHE B CA 1
ATOM 4613 C C . PHE B 2 75 ? 106.670 78.104 191.936 1.00 99.22 75 PHE B C 1
ATOM 4614 O O . PHE B 2 75 ? 105.470 77.962 192.159 1.00 99.22 75 PHE B O 1
ATOM 4631 N N . MET B 2 76 ? 107.317 79.216 192.275 1.00 103.08 76 MET B N 1
ATOM 4632 C CA . MET B 2 76 ? 106.635 80.397 192.793 1.00 103.08 76 MET B CA 1
ATOM 4633 C C . MET B 2 76 ? 105.935 81.137 191.657 1.00 103.08 76 MET B C 1
ATOM 4634 O O . MET B 2 76 ? 106.455 81.202 190.544 1.00 103.08 76 MET B O 1
ATOM 4648 N N . VAL B 2 77 ? 104.773 81.727 191.928 1.00 101.29 77 VAL B N 1
ATOM 4649 C CA . VAL B 2 77 ? 104.011 82.476 190.930 1.00 101.29 77 VAL B CA 1
ATOM 4650 C C . VAL B 2 77 ? 104.731 83.793 190.640 1.00 101.29 77 VAL B C 1
ATOM 4651 O O . VAL B 2 77 ? 104.840 84.609 191.555 1.00 101.29 77 VAL B O 1
ATOM 4664 N N . PRO B 2 78 ? 105.232 84.033 189.418 1.00 99.08 78 PRO B N 1
ATOM 4665 C CA . PRO B 2 78 ? 106.068 85.185 189.122 1.00 99.08 78 PRO B CA 1
ATOM 4666 C C . PRO B 2 78 ? 105.286 86.500 189.171 1.00 99.08 78 PRO B C 1
ATOM 4667 O O . PRO B 2 78 ? 104.069 86.496 188.961 1.00 99.08 78 PRO B O 1
ATOM 4678 N N . PRO B 2 79 ? 105.958 87.641 189.393 1.00 102.14 79 PRO B N 1
ATOM 4679 C CA . PRO B 2 79 ? 105.362 88.970 189.258 1.00 102.14 79 PRO B CA 1
ATOM 4680 C C . PRO B 2 79 ? 104.774 89.206 187.866 1.00 102.14 79 PRO B C 1
ATOM 4681 O O . PRO B 2 79 ? 105.360 88.821 186.854 1.00 102.14 79 PRO B O 1
ATOM 4692 N N . CYS B 2 80 ? 103.598 89.831 187.810 1.00 103.79 80 CYS B N 1
ATOM 4693 C CA . CYS B 2 80 ? 102.822 89.972 186.576 1.00 103.79 80 CYS B CA 1
ATOM 4694 C C . CYS B 2 80 ? 103.390 91.051 185.657 1.00 103.79 80 CYS B C 1
ATOM 4695 O O . CYS B 2 80 ? 102.925 92.189 185.666 1.00 103.79 80 CYS B O 1
ATOM 4702 N N . ARG B 2 81 ? 104.368 90.688 184.821 1.00 98.78 81 ARG B N 1
ATOM 4703 C CA . ARG B 2 81 ? 104.995 91.552 183.814 1.00 98.78 81 ARG B CA 1
ATOM 4704 C C . ARG B 2 81 ? 104.066 91.822 182.624 1.00 98.78 81 ARG B C 1
ATOM 4705 O O . ARG B 2 81 ? 104.524 91.890 181.489 1.00 98.78 81 ARG B O 1
ATOM 4726 N N . GLY B 2 82 ? 102.765 91.944 182.883 1.00 94.56 82 GLY B N 1
ATOM 4727 C CA . GLY B 2 82 ? 101.716 92.305 181.940 1.00 94.56 82 GLY B CA 1
ATOM 4728 C C . GLY B 2 82 ? 101.757 91.434 180.702 1.00 94.56 82 GLY B C 1
ATOM 4729 O O . GLY B 2 82 ? 101.308 90.290 180.725 1.00 94.56 82 GLY B O 1
ATOM 4733 N N . ARG B 2 83 ? 102.324 91.990 179.630 1.00 88.32 83 ARG B N 1
ATOM 4734 C CA . ARG B 2 83 ? 102.553 91.335 178.338 1.00 88.32 83 ARG B CA 1
ATOM 4735 C C . ARG B 2 83 ? 103.969 91.590 177.785 1.00 88.32 83 ARG B C 1
ATOM 4736 O O . ARG B 2 83 ? 104.136 91.673 176.569 1.00 88.32 83 ARG B O 1
ATOM 4757 N N . ARG B 2 84 ? 105.001 91.732 178.640 1.00 94.97 84 ARG B N 1
ATOM 4758 C CA . ARG B 2 84 ? 106.415 91.913 178.219 1.00 94.97 84 ARG B CA 1
ATOM 4759 C C . ARG B 2 84 ? 107.081 90.625 177.750 1.00 94.97 84 ARG B C 1
ATOM 4760 O O . ARG B 2 84 ? 108.113 90.213 178.258 1.00 94.97 84 ARG B O 1
ATOM 4781 N N . GLU B 2 85 ? 106.508 90.047 176.707 1.00 90.01 85 GLU B N 1
ATOM 4782 C CA . GLU B 2 85 ? 107.160 89.142 175.766 1.00 90.01 85 GLU B CA 1
ATOM 4783 C C . GLU B 2 85 ? 107.711 87.816 176.369 1.00 90.01 85 GLU B C 1
ATOM 4784 O O . GLU B 2 85 ? 106.923 86.884 176.564 1.00 90.01 85 GLU B O 1
ATOM 4796 N N . LEU B 2 86 ? 109.033 87.680 176.610 1.00 94.05 86 LEU B N 1
ATOM 4797 C CA . LEU B 2 86 ? 109.758 86.389 176.608 1.00 94.05 86 LEU B CA 1
ATOM 4798 C C . LEU B 2 86 ? 110.515 86.008 177.895 1.00 94.05 86 LEU B C 1
ATOM 4799 O O . LEU B 2 86 ? 111.433 86.712 178.294 1.00 94.05 86 LEU B O 1
ATOM 4815 N N . VAL B 2 87 ? 110.158 84.856 178.474 1.00 95.38 87 VAL B N 1
ATOM 4816 C CA . VAL B 2 87 ? 110.758 84.074 179.588 1.00 95.38 87 VAL B CA 1
ATOM 4817 C C . VAL B 2 87 ? 110.103 82.670 179.613 1.00 95.38 87 VAL B C 1
ATOM 4818 O O . VAL B 2 87 ? 109.044 82.499 179.016 1.00 95.38 87 VAL B O 1
ATOM 4831 N N . SER B 2 88 ? 110.642 81.669 180.324 1.00 95.50 88 SER B N 1
ATOM 4832 C CA . SER B 2 88 ? 109.909 80.426 180.623 1.00 95.50 88 SER B CA 1
ATOM 4833 C C . SER B 2 88 ? 109.019 80.573 181.860 1.00 95.50 88 SER B C 1
ATOM 4834 O O . SER B 2 88 ? 109.415 80.308 183.002 1.00 95.50 88 SER B O 1
ATOM 4842 N N . SER B 2 102 ? 105.683 84.506 177.483 1.00 99.77 102 SER B N 1
ATOM 4843 C CA . SER B 2 102 ? 106.042 84.324 178.898 1.00 99.77 102 SER B CA 1
ATOM 4844 C C . SER B 2 102 ? 105.439 83.056 179.517 1.00 99.77 102 SER B C 1
ATOM 4845 O O . SER B 2 102 ? 105.214 82.980 180.723 1.00 99.77 102 SER B O 1
ATOM 4853 N N . ALA B 2 103 ? 105.154 82.046 178.696 1.00 96.18 103 ALA B N 1
ATOM 4854 C CA . ALA B 2 103 ? 104.625 80.750 179.122 1.00 96.18 103 ALA B CA 1
ATOM 4855 C C . ALA B 2 103 ? 105.545 80.000 180.097 1.00 96.18 103 ALA B C 1
ATOM 4856 O O . ALA B 2 103 ? 106.757 80.201 180.105 1.00 96.18 103 ALA B O 1
ATOM 4863 N N . TYR B 2 104 ? 105.007 79.043 180.847 1.00 95.83 104 TYR B N 1
ATOM 4864 C CA . TYR B 2 104 ? 105.811 77.919 181.342 1.00 95.83 104 TYR B CA 1
ATOM 4865 C C . TYR B 2 104 ? 106.033 76.886 180.215 1.00 95.83 104 TYR B C 1
ATOM 4866 O O . TYR B 2 104 ? 105.172 76.707 179.355 1.00 95.83 104 TYR B O 1
ATOM 4884 N N . GLN B 2 105 ? 107.174 76.194 180.206 1.00 93.66 105 GLN B N 1
ATOM 4885 C CA . GLN B 2 105 ? 107.477 75.126 179.250 1.00 93.66 105 GLN B CA 1
ATOM 4886 C C . GLN B 2 105 ? 107.506 73.771 179.945 1.00 93.66 105 GLN B C 1
ATOM 4887 O O . GLN B 2 105 ? 108.060 73.650 181.035 1.00 93.66 105 GLN B O 1
ATOM 4901 N N . VAL B 2 106 ? 106.929 72.758 179.289 1.00 93.86 106 VAL B N 1
ATOM 4902 C CA . VAL B 2 106 ? 106.765 71.392 179.789 1.00 93.86 106 VAL B CA 1
ATOM 4903 C C . VAL B 2 106 ? 107.360 70.403 178.795 1.00 93.86 106 VAL B C 1
ATOM 4904 O O . VAL B 2 106 ? 107.116 70.502 177.596 1.00 93.86 106 VAL B O 1
ATOM 4917 N N . THR B 2 107 ? 108.157 69.447 179.274 1.00 95.41 107 THR B N 1
ATOM 4918 C CA . THR B 2 107 ? 108.896 68.516 178.408 1.00 95.41 107 THR B CA 1
ATOM 4919 C C . THR B 2 107 ? 109.239 67.161 179.068 1.00 95.41 107 THR B C 1
ATOM 4920 O O . THR B 2 107 ? 109.016 66.967 180.261 1.00 95.41 107 THR B O 1
ATOM 4931 N N . ASN B 2 108 ? 109.731 66.209 178.273 1.00 96.75 108 ASN B N 1
ATOM 4932 C CA . ASN B 2 108 ? 109.654 64.749 178.399 1.00 96.75 108 ASN B CA 1
ATOM 4933 C C . ASN B 2 108 ? 108.258 64.200 178.086 1.00 96.75 108 ASN B C 1
ATOM 4934 O O . ASN B 2 108 ? 107.904 63.077 178.445 1.00 96.75 108 ASN B O 1
ATOM 4945 N N . LEU B 2 109 ? 107.477 65.008 177.376 1.00 98.30 109 LEU B N 1
ATOM 4946 C CA . LEU B 2 109 ? 106.174 64.689 176.829 1.00 98.30 109 LEU B CA 1
ATOM 4947 C C . LEU B 2 109 ? 106.312 63.852 175.544 1.00 98.30 109 LEU B C 1
ATOM 4948 O O . LEU B 2 109 ? 105.977 64.290 174.439 1.00 98.30 109 LEU B O 1
ATOM 4964 N N . VAL B 2 110 ? 106.822 62.633 175.717 1.00 96.85 110 VAL B N 1
ATOM 4965 C CA . VAL B 2 110 ? 107.188 61.680 174.666 1.00 96.85 110 VAL B CA 1
ATOM 4966 C C . VAL B 2 110 ? 106.176 61.588 173.509 1.00 96.85 110 VAL B C 1
ATOM 4967 O O . VAL B 2 110 ? 104.968 61.594 173.742 1.00 96.85 110 VAL B O 1
ATOM 4980 N N . PRO B 2 111 ? 106.637 61.539 172.250 1.00 94.27 111 PRO B N 1
ATOM 4981 C CA . PRO B 2 111 ? 105.863 61.909 171.060 1.00 94.27 111 PRO B CA 1
ATOM 4982 C C . PRO B 2 111 ? 104.598 61.069 170.837 1.00 94.27 111 PRO B C 1
ATOM 4983 O O . PRO B 2 111 ? 104.543 59.899 171.208 1.00 94.27 111 PRO B O 1
ATOM 4994 N N . GLY B 2 112 ? 103.566 61.662 170.226 1.00 96.83 112 GLY B N 1
ATOM 4995 C CA . GLY B 2 112 ? 102.240 61.068 170.020 1.00 96.83 112 GLY B CA 1
ATOM 4996 C C . GLY B 2 112 ? 101.318 61.089 171.250 1.00 96.83 112 GLY B C 1
ATOM 4997 O O . GLY B 2 112 ? 100.121 60.847 171.122 1.00 96.83 112 GLY B O 1
ATOM 5001 N N . THR B 2 113 ? 101.831 61.351 172.454 1.00 100.24 113 THR B N 1
ATOM 5002 C CA . THR B 2 113 ? 101.078 61.171 173.708 1.00 100.24 113 THR B CA 1
ATOM 5003 C C . THR B 2 113 ? 100.077 62.299 173.958 1.00 100.24 113 THR B C 1
ATOM 5004 O O . THR B 2 113 ? 100.431 63.479 173.908 1.00 100.24 113 THR B O 1
ATOM 5015 N N . LYS B 2 114 ? 98.841 61.949 174.320 1.00 102.64 114 LYS B N 1
ATOM 5016 C CA . LYS B 2 114 ? 97.896 62.864 174.964 1.00 102.64 114 LYS B CA 1
ATOM 5017 C C . LYS B 2 114 ? 98.257 63.043 176.436 1.00 102.64 114 LYS B C 1
ATOM 5018 O O . LYS B 2 114 ? 98.261 62.074 177.189 1.00 102.64 114 LYS B O 1
ATOM 5037 N N . TYR B 2 115 ? 98.508 64.264 176.869 1.00 103.61 115 TYR B N 1
ATOM 5038 C CA . TYR B 2 115 ? 98.696 64.625 178.269 1.00 103.61 115 TYR B CA 1
ATOM 5039 C C . TYR B 2 115 ? 97.608 65.581 178.726 1.00 103.61 115 TYR B C 1
ATOM 5040 O O . TYR B 2 115 ? 97.343 66.587 178.076 1.00 103.61 115 TYR B O 1
ATOM 5058 N N . TYR B 2 116 ? 97.016 65.313 179.877 1.00 104.75 116 TYR B N 1
ATOM 5059 C CA . TYR B 2 116 ? 96.291 66.331 180.614 1.00 104.75 116 TYR B CA 1
ATOM 5060 C C . TYR B 2 116 ? 97.255 67.185 181.439 1.00 104.75 116 TYR B C 1
ATOM 5061 O O . TYR B 2 116 ? 98.238 66.668 181.972 1.00 104.75 116 TYR B O 1
ATOM 5079 N N . ILE B 2 117 ? 96.945 68.474 181.611 1.00 105.62 117 ILE B N 1
ATOM 5080 C CA . ILE B 2 117 ? 97.700 69.436 182.441 1.00 105.62 117 ILE B CA 1
ATOM 5081 C C . ILE B 2 117 ? 96.780 70.101 183.477 1.00 105.62 117 ILE B C 1
ATOM 5082 O O . ILE B 2 117 ? 95.606 70.333 183.204 1.00 105.62 117 ILE B O 1
ATOM 5098 N N . SER B 2 118 ? 97.282 70.388 184.679 1.00 106.10 118 SER B N 1
ATOM 5099 C CA . SER B 2 118 ? 96.500 70.936 185.802 1.00 106.10 118 SER B CA 1
ATOM 5100 C C . SER B 2 118 ? 97.360 71.656 186.850 1.00 106.10 118 SER B C 1
ATOM 5101 O O . SER B 2 118 ? 98.571 71.477 186.874 1.00 106.10 118 SER B O 1
ATOM 5109 N N . TYR B 2 119 ? 96.748 72.446 187.737 1.00 104.25 119 TYR B N 1
ATOM 5110 C CA . TYR B 2 119 ? 97.413 73.186 188.819 1.00 104.25 119 TYR B CA 1
ATOM 5111 C C . TYR B 2 119 ? 96.783 72.927 190.192 1.00 104.25 119 TYR B C 1
ATOM 5112 O O . TYR B 2 119 ? 95.571 72.807 190.323 1.00 104.25 119 TYR B O 1
ATOM 5130 N N . LEU B 2 120 ? 97.594 72.983 191.238 1.00 103.38 120 LEU B N 1
ATOM 5131 C CA . LEU B 2 120 ? 97.168 73.332 192.593 1.00 103.38 120 LEU B CA 1
ATOM 5132 C C . LEU B 2 120 ? 98.104 74.435 193.112 1.00 103.38 120 LEU B C 1
ATOM 5133 O O . LEU B 2 120 ? 99.315 74.363 192.896 1.00 103.38 120 LEU B O 1
ATOM 5149 N N . VAL B 2 121 ? 97.580 75.469 193.770 1.00 104.33 121 VAL B N 1
ATOM 5150 C CA . VAL B 2 121 ? 98.361 76.653 194.180 1.00 104.33 121 VAL B CA 1
ATOM 5151 C C . VAL B 2 121 ? 97.931 77.118 195.570 1.00 104.33 121 VAL B C 1
ATOM 5152 O O . VAL B 2 121 ? 96.808 76.867 195.996 1.00 104.33 121 VAL B O 1
ATOM 5165 N N . THR B 2 122 ? 98.791 77.817 196.295 1.00 105.67 122 THR B N 1
ATOM 5166 C CA . THR B 2 122 ? 98.461 78.366 197.610 1.00 105.67 122 THR B CA 1
ATOM 5167 C C . THR B 2 122 ? 99.100 79.737 197.837 1.00 105.67 122 THR B C 1
ATOM 5168 O O . THR B 2 122 ? 100.152 80.051 197.280 1.00 105.67 122 THR B O 1
ATOM 5179 N N . LYS B 2 123 ? 98.428 80.565 198.642 1.00 106.91 123 LYS B N 1
ATOM 5180 C CA . LYS B 2 123 ? 98.784 81.940 199.010 1.00 106.91 123 LYS B CA 1
ATOM 5181 C C . LYS B 2 123 ? 98.202 82.168 200.400 1.00 106.91 123 LYS B C 1
ATOM 5182 O O . LYS B 2 123 ? 96.988 82.101 200.559 1.00 106.91 123 LYS B O 1
ATOM 5201 N N . GLY B 2 124 ? 99.035 82.315 201.419 1.00 113.07 124 GLY B N 1
ATOM 5202 C CA . GLY B 2 124 ? 98.609 82.097 202.808 1.00 113.07 124 GLY B CA 1
ATOM 5203 C C . GLY B 2 124 ? 98.185 80.643 203.049 1.00 113.07 124 GLY B C 1
ATOM 5204 O O . GLY B 2 124 ? 98.626 79.743 202.342 1.00 113.07 124 GLY B O 1
ATOM 5208 N N . ALA B 2 125 ? 97.299 80.395 204.015 1.00 117.14 125 ALA B N 1
ATOM 5209 C CA . ALA B 2 125 ? 96.623 79.096 204.181 1.00 117.14 125 ALA B CA 1
ATOM 5210 C C . ALA B 2 125 ? 95.446 78.871 203.196 1.00 117.14 125 ALA B C 1
ATOM 5211 O O . ALA B 2 125 ? 94.966 77.750 203.034 1.00 117.14 125 ALA B O 1
ATOM 5218 N N . SER B 2 126 ? 94.984 79.914 202.508 1.00 113.83 126 SER B N 1
ATOM 5219 C CA . SER B 2 126 ? 94.104 79.811 201.348 1.00 113.83 126 SER B CA 1
ATOM 5220 C C . SER B 2 126 ? 94.734 79.073 200.165 1.00 113.83 126 SER B C 1
ATOM 5221 O O . SER B 2 126 ? 95.956 78.999 200.007 1.00 113.83 126 SER B O 1
ATOM 5229 N N . THR B 2 127 ? 93.880 78.539 199.299 1.00 110.69 127 THR B N 1
ATOM 5230 C CA . THR B 2 127 ? 94.211 77.578 198.244 1.00 110.69 127 THR B CA 1
ATOM 5231 C C . THR B 2 127 ? 93.410 77.840 196.971 1.00 110.69 127 THR B C 1
ATOM 5232 O O . THR B 2 127 ? 92.378 78.500 196.989 1.00 110.69 127 THR B O 1
ATOM 5243 N N . GLU B 2 128 ? 93.875 77.305 195.851 1.00 109.01 128 GLU B N 1
ATOM 5244 C CA . GLU B 2 128 ? 93.341 77.546 194.523 1.00 109.01 128 GLU B CA 1
ATOM 5245 C C . GLU B 2 128 ? 93.687 76.352 193.604 1.00 109.01 128 GLU B C 1
ATOM 5246 O O . GLU B 2 128 ? 94.525 75.511 193.926 1.00 109.01 128 GLU B O 1
ATOM 5258 N N . SER B 2 129 ? 92.983 76.226 192.490 1.00 109.56 129 SER B N 1
ATOM 5259 C CA . SER B 2 129 ? 92.855 74.989 191.728 1.00 109.56 129 SER B CA 1
ATOM 5260 C C . SER B 2 129 ? 92.406 75.248 190.300 1.00 109.56 129 SER B C 1
ATOM 5261 O O . SER B 2 129 ? 91.944 76.330 189.973 1.00 109.56 129 SER B O 1
ATOM 5269 N N . SER B 2 130 ? 92.500 74.237 189.449 1.00 109.82 130 SER B N 1
ATOM 5270 C CA . SER B 2 130 ? 91.808 74.226 188.167 1.00 109.82 130 SER B CA 1
ATOM 5271 C C . SER B 2 130 ? 91.514 72.804 187.724 1.00 109.82 130 SER B C 1
ATOM 5272 O O . SER B 2 130 ? 92.155 71.862 188.179 1.00 109.82 130 SER B O 1
ATOM 5280 N N . ARG B 2 131 ? 90.531 72.634 186.845 1.00 114.35 131 ARG B N 1
ATOM 5281 C CA . ARG B 2 131 ? 90.203 71.357 186.212 1.00 114.35 131 ARG B CA 1
ATOM 5282 C C . ARG B 2 131 ? 91.212 71.045 185.101 1.00 114.35 131 ARG B C 1
ATOM 5283 O O . ARG B 2 131 ? 91.767 71.952 184.485 1.00 114.35 131 ARG B O 1
ATOM 5304 N N . GLU B 2 132 ? 91.479 69.772 184.855 1.00 109.63 132 GLU B N 1
ATOM 5305 C CA . GLU B 2 132 ? 92.405 69.352 183.805 1.00 109.63 132 GLU B CA 1
ATOM 5306 C C . GLU B 2 132 ? 92.039 69.903 182.419 1.00 109.63 132 GLU B C 1
ATOM 5307 O O . GLU B 2 132 ? 90.864 70.048 182.098 1.00 109.63 132 GLU B O 1
ATOM 5319 N N . ILE B 2 133 ? 93.039 70.095 181.551 1.00 105.97 133 ILE B N 1
ATOM 5320 C CA . ILE B 2 133 ? 92.818 70.219 180.109 1.00 105.97 133 ILE B CA 1
ATOM 5321 C C . ILE B 2 133 ? 93.728 69.251 179.350 1.00 105.97 133 ILE B C 1
ATOM 5322 O O . ILE B 2 133 ? 94.921 69.177 179.642 1.00 105.97 133 ILE B O 1
ATOM 5338 N N . PRO B 2 134 ? 93.205 68.512 178.369 1.00 104.73 134 PRO B N 1
ATOM 5339 C CA . PRO B 2 134 ? 93.997 67.637 177.515 1.00 104.73 134 PRO B CA 1
ATOM 5340 C C . PRO B 2 134 ? 94.753 68.385 176.406 1.00 104.73 134 PRO B C 1
ATOM 5341 O O . PRO B 2 134 ? 94.266 69.374 175.862 1.00 104.73 134 PRO B O 1
ATOM 5352 N N . MET B 2 135 ? 95.913 67.852 176.022 1.00 101.16 135 MET B N 1
ATOM 5353 C CA . MET B 2 135 ? 96.817 68.315 174.958 1.00 101.16 135 MET B CA 1
ATOM 5354 C C . MET B 2 135 ? 97.512 67.111 174.305 1.00 101.16 135 MET B C 1
ATOM 5355 O O . MET B 2 135 ? 97.714 66.107 174.981 1.00 101.16 135 MET B O 1
ATOM 5369 N N . SER B 2 136 ? 97.933 67.191 173.039 1.00 100.68 136 SER B N 1
ATOM 5370 C CA . SER B 2 136 ? 98.569 66.058 172.327 1.00 100.68 136 SER B CA 1
ATOM 5371 C C . SER B 2 136 ? 99.813 66.452 171.521 1.00 100.68 136 SER B C 1
ATOM 5372 O O . SER B 2 136 ? 99.783 67.409 170.747 1.00 100.68 136 SER B O 1
ATOM 5380 N N . THR B 2 137 ? 100.899 65.685 171.655 1.00 96.09 137 THR B N 1
ATOM 5381 C CA . THR B 2 137 ? 102.215 65.968 171.042 1.00 96.09 137 THR B CA 1
ATOM 5382 C C . THR B 2 137 ? 102.405 65.178 169.741 1.00 96.09 137 THR B C 1
ATOM 5383 O O . THR B 2 137 ? 101.938 64.049 169.605 1.00 96.09 137 THR B O 1
ATOM 5394 N N . LEU B 2 138 ? 103.075 65.736 168.744 1.00 94.67 138 LEU B N 1
ATOM 5395 C CA . LEU B 2 138 ? 103.187 65.081 167.440 1.00 94.67 138 LEU B CA 1
ATOM 5396 C C . LEU B 2 138 ? 103.936 63.737 167.515 1.00 94.67 138 LEU B C 1
ATOM 5397 O O . LEU B 2 138 ? 104.829 63.582 168.340 1.00 94.67 138 LEU B O 1
ATOM 5413 N N . PRO B 2 139 ? 103.648 62.773 166.646 1.00 95.41 139 PRO B N 1
ATOM 5414 C CA . PRO B 2 139 ? 104.451 61.558 166.502 1.00 95.41 139 PRO B CA 1
ATOM 5415 C C . PRO B 2 139 ? 105.748 61.805 165.706 1.00 95.41 139 PRO B C 1
ATOM 5416 O O . PRO B 2 139 ? 105.912 62.854 165.092 1.00 95.41 139 PRO B O 1
ATOM 5427 N N . ARG B 2 140 ? 106.662 60.827 165.657 1.00 94.24 140 ARG B N 1
ATOM 5428 C CA . ARG B 2 140 ? 107.838 60.792 164.747 1.00 94.24 140 ARG B CA 1
ATOM 5429 C C . ARG B 2 140 ? 107.529 60.196 163.363 1.00 94.24 140 ARG B C 1
ATOM 5430 O O . ARG B 2 140 ? 106.712 59.285 163.258 1.00 94.24 140 ARG B O 1
ATOM 5451 N N . ARG B 2 141 ? 108.212 60.669 162.311 1.00 95.86 141 ARG B N 1
ATOM 5452 C CA . ARG B 2 141 ? 108.101 60.189 160.910 1.00 95.86 141 ARG B CA 1
ATOM 5453 C C . ARG B 2 141 ? 109.458 60.055 160.220 1.00 95.86 141 ARG B C 1
ATOM 5454 O O . ARG B 2 141 ? 110.273 60.969 160.322 1.00 95.86 141 ARG B O 1
ATOM 5475 N N . LYS B 2 142 ? 109.691 58.971 159.479 1.00 97.75 142 LYS B N 1
ATOM 5476 C CA . LYS B 2 142 ? 111.000 58.623 158.890 1.00 97.75 142 LYS B CA 1
ATOM 5477 C C . LYS B 2 142 ? 111.270 59.338 157.560 1.00 97.75 142 LYS B C 1
ATOM 5478 O O . LYS B 2 142 ? 110.429 59.343 156.669 1.00 97.75 142 LYS B O 1
ATOM 5497 N N . ALA B 2 143 ? 112.467 59.891 157.400 1.00 95.34 143 ALA B N 1
ATOM 5498 C CA . ALA B 2 143 ? 112.922 60.568 156.182 1.00 95.34 143 ALA B CA 1
ATOM 5499 C C . ALA B 2 143 ? 113.048 59.605 154.999 1.00 95.34 143 ALA B C 1
ATOM 5500 O O . ALA B 2 143 ? 112.740 59.924 153.860 1.00 95.34 143 ALA B O 1
ATOM 5507 N N . GLU B 2 144 ? 113.457 58.384 155.287 1.00 102.93 144 GLU B N 1
ATOM 5508 C CA . GLU B 2 144 ? 113.488 57.251 154.379 1.00 102.93 144 GLU B CA 1
ATOM 5509 C C . GLU B 2 144 ? 112.095 56.627 154.157 1.00 102.93 144 GLU B C 1
ATOM 5510 O O . GLU B 2 144 ? 111.922 55.846 153.227 1.00 102.93 144 GLU B O 1
ATOM 5522 N N . ALA B 2 145 ? 111.085 56.987 154.957 1.00 98.98 145 ALA B N 1
ATOM 5523 C CA . ALA B 2 145 ? 109.684 56.648 154.689 1.00 98.98 145 ALA B CA 1
ATOM 5524 C C . ALA B 2 145 ? 108.966 57.702 153.832 1.00 98.98 145 ALA B C 1
ATOM 5525 O O . ALA B 2 145 ? 107.760 57.601 153.618 1.00 98.98 145 ALA B O 1
ATOM 5532 N N . ILE B 2 146 ? 109.684 58.691 153.296 1.00 96.50 146 ILE B N 1
ATOM 5533 C CA . ILE B 2 146 ? 109.199 59.510 152.187 1.00 96.50 146 ILE B CA 1
ATOM 5534 C C . ILE B 2 146 ? 109.143 58.643 150.928 1.00 96.50 146 ILE B C 1
ATOM 5535 O O . ILE B 2 146 ? 110.064 58.607 150.116 1.00 96.50 146 ILE B O 1
ATOM 5551 N N . GLY B 2 147 ? 108.036 57.929 150.753 1.00 95.94 147 GLY B N 1
ATOM 5552 C CA . GLY B 2 147 ? 107.656 57.427 149.441 1.00 95.94 147 GLY B CA 1
ATOM 5553 C C . GLY B 2 147 ? 107.611 58.607 148.486 1.00 95.94 147 GLY B C 1
ATOM 5554 O O . GLY B 2 147 ? 107.080 59.664 148.825 1.00 95.94 147 GLY B O 1
ATOM 5558 N N . LEU B 2 148 ? 108.217 58.460 147.318 1.00 93.58 148 LEU B N 1
ATOM 5559 C CA . LEU B 2 148 ? 108.304 59.538 146.355 1.00 93.58 148 LEU B CA 1
ATOM 5560 C C . LEU B 2 148 ? 106.883 59.975 146.022 1.00 93.58 148 LEU B C 1
ATOM 5561 O O . LEU B 2 148 ? 106.125 59.211 145.430 1.00 93.58 148 LEU B O 1
ATOM 5577 N N . GLY B 2 149 ? 106.518 61.201 146.383 1.00 92.77 149 GLY B N 1
ATOM 5578 C CA . GLY B 2 149 ? 105.210 61.801 146.096 1.00 92.77 149 GLY B CA 1
ATOM 5579 C C . GLY B 2 149 ? 105.011 62.157 144.623 1.00 92.77 149 GLY B C 1
ATOM 5580 O O . GLY B 2 149 ? 104.328 63.130 144.315 1.00 92.77 149 GLY B O 1
ATOM 5584 N N . MET B 2 150 ? 105.655 61.409 143.724 1.00 93.68 150 MET B N 1
ATOM 5585 C CA . MET B 2 150 ? 105.717 61.655 142.289 1.00 93.68 150 MET B CA 1
ATOM 5586 C C . MET B 2 150 ? 104.316 61.730 141.691 1.00 93.68 150 MET B C 1
ATOM 5587 O O . MET B 2 150 ? 103.634 60.720 141.557 1.00 93.68 150 MET B O 1
ATOM 5601 N N . ALA B 2 151 ? 103.904 62.934 141.316 1.00 92.70 151 ALA B N 1
ATOM 5602 C CA . ALA B 2 151 ? 102.587 63.233 140.775 1.00 92.70 151 ALA B CA 1
ATOM 5603 C C . ALA B 2 151 ? 102.709 64.043 139.472 1.00 92.70 151 ALA B C 1
ATOM 5604 O O . ALA B 2 151 ? 102.756 65.269 139.531 1.00 92.70 151 ALA B O 1
ATOM 5611 N N . PRO B 2 152 ? 102.815 63.392 138.296 1.00 94.27 152 PRO B N 1
ATOM 5612 C CA . PRO B 2 152 ? 103.050 64.055 137.019 1.00 94.27 152 PRO B CA 1
ATOM 5613 C C . PRO B 2 152 ? 102.067 65.173 136.693 1.00 94.27 152 PRO B C 1
ATOM 5614 O O . PRO B 2 152 ? 100.852 65.016 136.803 1.00 94.27 152 PRO B O 1
ATOM 5625 N N . THR B 2 153 ? 102.588 66.297 136.217 1.00 90.80 153 THR B N 1
ATOM 5626 C CA . THR B 2 153 ? 101.776 67.344 135.609 1.00 90.80 153 THR B CA 1
ATOM 5627 C C . THR B 2 153 ? 101.414 66.960 134.183 1.00 90.80 153 THR B C 1
ATOM 5628 O O . THR B 2 153 ? 102.141 66.243 133.494 1.00 90.80 153 THR B O 1
ATOM 5639 N N . GLY B 2 154 ? 100.320 67.537 133.684 1.00 92.17 154 GLY B N 1
ATOM 5640 C CA . GLY B 2 154 ? 99.998 67.453 132.264 1.00 92.17 154 GLY B CA 1
ATOM 5641 C C . GLY B 2 154 ? 101.085 68.054 131.367 1.00 92.17 154 GLY B C 1
ATOM 5642 O O . GLY B 2 154 ? 101.189 67.658 130.221 1.00 92.17 154 GLY B O 1
ATOM 5646 N N . GLY B 2 155 ? 101.933 68.952 131.874 1.00 92.43 155 GLY B N 1
ATOM 5647 C CA . GLY B 2 155 ? 103.027 69.532 131.104 1.00 92.43 155 GLY B CA 1
ATOM 5648 C C . GLY B 2 155 ? 103.932 68.453 130.538 1.00 92.43 155 GLY B C 1
ATOM 5649 O O . GLY B 2 155 ? 104.041 68.339 129.327 1.00 92.43 155 GLY B O 1
ATOM 5653 N N . MET B 2 156 ? 104.483 67.594 131.395 1.00 91.41 156 MET B N 1
ATOM 5654 C CA . MET B 2 156 ? 105.307 66.456 130.972 1.00 91.41 156 MET B CA 1
ATOM 5655 C C . MET B 2 156 ? 104.624 65.667 129.863 1.00 91.41 156 MET B C 1
ATOM 5656 O O . MET B 2 156 ? 105.202 65.430 128.808 1.00 91.41 156 MET B O 1
ATOM 5670 N N . VAL B 2 157 ? 103.390 65.263 130.146 1.00 92.73 157 VAL B N 1
ATOM 5671 C CA . VAL B 2 157 ? 102.692 64.206 129.423 1.00 92.73 157 VAL B CA 1
ATOM 5672 C C . VAL B 2 157 ? 102.169 64.723 128.093 1.00 92.73 157 VAL B C 1
ATOM 5673 O O . VAL B 2 157 ? 102.318 64.062 127.070 1.00 92.73 157 VAL B O 1
ATOM 5686 N N . VAL B 2 158 ? 101.656 65.954 128.091 1.00 94.79 158 VAL B N 1
ATOM 5687 C CA . VAL B 2 158 ? 101.370 66.753 126.890 1.00 94.79 158 VAL B CA 1
ATOM 5688 C C . VAL B 2 158 ? 102.651 66.924 126.088 1.00 94.79 158 VAL B C 1
ATOM 5689 O O . VAL B 2 158 ? 102.627 66.652 124.890 1.00 94.79 158 VAL B O 1
ATOM 5702 N N . ILE B 2 159 ? 103.790 67.273 126.712 1.00 94.66 159 ILE B N 1
ATOM 5703 C CA . ILE B 2 159 ? 105.012 67.427 125.913 1.00 94.66 159 ILE B CA 1
ATOM 5704 C C . ILE B 2 159 ? 105.355 66.093 125.246 1.00 94.66 159 ILE B C 1
ATOM 5705 O O . ILE B 2 159 ? 105.446 66.032 124.030 1.00 94.66 159 ILE B O 1
ATOM 5721 N N . GLN B 2 160 ? 105.471 65.007 126.004 1.00 91.96 160 GLN B N 1
ATOM 5722 C CA . GLN B 2 160 ? 105.822 63.682 125.494 1.00 91.96 160 GLN B CA 1
ATOM 5723 C C . GLN B 2 160 ? 104.942 63.255 124.315 1.00 91.96 160 GLN B C 1
ATOM 5724 O O . GLN B 2 160 ? 105.466 62.888 123.271 1.00 91.96 160 GLN B O 1
ATOM 5738 N N . VAL B 2 161 ? 103.613 63.316 124.447 1.00 95.31 161 VAL B N 1
ATOM 5739 C CA . VAL B 2 161 ? 102.672 62.967 123.375 1.00 95.31 161 VAL B CA 1
ATOM 5740 C C . VAL B 2 161 ? 102.812 63.850 122.146 1.00 95.31 161 VAL B C 1
ATOM 5741 O O . VAL B 2 161 ? 102.954 63.356 121.047 1.00 95.31 161 VAL B O 1
ATOM 5754 N N . LEU B 2 162 ? 102.800 65.164 122.279 1.00 99.74 162 LEU B N 1
ATOM 5755 C CA . LEU B 2 162 ? 102.984 66.103 121.240 1.00 99.74 162 LEU B CA 1
ATOM 5756 C C . LEU B 2 162 ? 104.286 65.901 120.511 1.00 99.74 162 LEU B C 1
ATOM 5757 O O . LEU B 2 162 ? 104.350 65.836 119.278 1.00 99.74 162 LEU B O 1
ATOM 5773 N N . LEU B 2 163 ? 105.403 65.806 121.221 1.00 100.41 163 LEU B N 1
ATOM 5774 C CA . LEU B 2 163 ? 106.706 65.655 120.589 1.00 100.41 163 LEU B CA 1
ATOM 5775 C C . LEU B 2 163 ? 106.891 64.271 119.982 1.00 100.41 163 LEU B C 1
ATOM 5776 O O . LEU B 2 163 ? 107.431 64.190 118.892 1.00 100.41 163 LEU B O 1
ATOM 5792 N N . SER B 2 164 ? 106.447 63.177 120.606 1.00 99.16 164 SER B N 1
ATOM 5793 C CA . SER B 2 164 ? 106.538 61.865 119.960 1.00 99.16 164 SER B CA 1
ATOM 5794 C C . SER B 2 164 ? 105.740 61.847 118.653 1.00 99.16 164 SER B C 1
ATOM 5795 O O . SER B 2 164 ? 106.238 61.333 117.652 1.00 99.16 164 SER B O 1
ATOM 5803 N N . VAL B 2 165 ? 104.581 62.507 118.620 1.00 102.72 165 VAL B N 1
ATOM 5804 C CA . VAL B 2 165 ? 103.775 62.686 117.402 1.00 102.72 165 VAL B CA 1
ATOM 5805 C C . VAL B 2 165 ? 104.528 63.495 116.350 1.00 102.72 165 VAL B C 1
ATOM 5806 O O . VAL B 2 165 ? 104.583 63.122 115.177 1.00 102.72 165 VAL B O 1
ATOM 5819 N N . ALA B 2 166 ? 105.164 64.586 116.765 1.00 105.48 166 ALA B N 1
ATOM 5820 C CA . ALA B 2 166 ? 105.974 65.397 115.871 1.00 105.48 166 ALA B CA 1
ATOM 5821 C C . ALA B 2 166 ? 107.182 64.613 115.323 1.00 105.48 166 ALA B C 1
ATOM 5822 O O . ALA B 2 166 ? 107.383 64.622 114.111 1.00 105.48 166 ALA B O 1
ATOM 5829 N N . MET B 2 167 ? 107.937 63.874 116.164 1.00 106.64 167 MET B N 1
ATOM 5830 C CA . MET B 2 167 ? 109.018 63.008 115.683 1.00 106.64 167 MET B CA 1
ATOM 5831 C C . MET B 2 167 ? 108.518 62.047 114.603 1.00 106.64 167 MET B C 1
ATOM 5832 O O . MET B 2 167 ? 109.082 62.028 113.513 1.00 106.64 167 MET B O 1
ATOM 5846 N N . PHE B 2 168 ? 107.426 61.318 114.868 1.00 107.64 168 PHE B N 1
ATOM 5847 C CA . PHE B 2 168 ? 106.779 60.408 114.004 1.00 107.64 168 PHE B CA 1
ATOM 5848 C C . PHE B 2 168 ? 106.436 61.054 112.689 1.00 107.64 168 PHE B C 1
ATOM 5849 O O . PHE B 2 168 ? 106.731 60.560 111.593 1.00 107.64 168 PHE B O 1
ATOM 5866 N N . LEU B 2 169 ? 105.786 62.217 112.734 1.00 108.76 169 LEU B N 1
ATOM 5867 C CA . LEU B 2 169 ? 105.353 62.925 111.531 1.00 108.76 169 LEU B CA 1
ATOM 5868 C C . LEU B 2 169 ? 106.531 63.398 110.686 1.00 108.76 169 LEU B C 1
ATOM 5869 O O . LEU B 2 169 ? 106.438 63.424 109.458 1.00 108.76 169 LEU B O 1
ATOM 5885 N N . LEU B 2 170 ? 107.644 63.771 111.315 1.00 110.47 170 LEU B N 1
ATOM 5886 C CA . LEU B 2 170 ? 108.777 64.266 110.553 1.00 110.47 170 LEU B CA 1
ATOM 5887 C C . LEU B 2 170 ? 109.549 63.129 109.917 1.00 110.47 170 LEU B C 1
ATOM 5888 O O . LEU B 2 170 ? 109.890 63.214 108.738 1.00 110.47 170 LEU B O 1
ATOM 5904 N N . VAL B 2 171 ? 109.783 62.047 110.656 1.00 110.96 171 VAL B N 1
ATOM 5905 C CA . VAL B 2 171 ? 110.428 60.882 110.178 1.00 110.96 171 VAL B CA 1
ATOM 5906 C C . VAL B 2 171 ? 109.692 60.304 108.995 1.00 110.96 171 VAL B C 1
ATOM 5907 O O . VAL B 2 171 ? 110.250 60.038 107.919 1.00 110.96 171 VAL B O 1
ATOM 5920 N N . VAL B 2 172 ? 108.422 60.074 109.117 1.00 112.21 172 VAL B N 1
ATOM 5921 C CA . VAL B 2 172 ? 107.558 59.578 108.117 1.00 112.21 172 VAL B CA 1
ATOM 5922 C C . VAL B 2 172 ? 107.549 60.484 106.913 1.00 112.21 172 VAL B C 1
ATOM 5923 O O . VAL B 2 172 ? 107.625 60.060 105.754 1.00 112.21 172 VAL B O 1
ATOM 5936 N N . GLY B 2 173 ? 107.453 61.759 107.109 1.00 113.55 173 GLY B N 1
ATOM 5937 C CA . GLY B 2 173 ? 107.512 62.701 106.110 1.00 113.55 173 GLY B CA 1
ATOM 5938 C C . GLY B 2 173 ? 108.745 62.735 105.309 1.00 113.55 173 GLY B C 1
ATOM 5939 O O . GLY B 2 173 ? 108.737 62.803 104.082 1.00 113.55 173 GLY B O 1
ATOM 5943 N N . PHE B 2 174 ? 109.876 62.643 105.997 1.00 113.39 174 PHE B N 1
ATOM 5944 C CA . PHE B 2 174 ? 111.188 62.624 105.375 1.00 113.39 174 PHE B CA 1
ATOM 5945 C C . PHE B 2 174 ? 111.361 61.398 104.478 1.00 113.39 174 PHE B C 1
ATOM 5946 O O . PHE B 2 174 ? 111.802 61.510 103.333 1.00 113.39 174 PHE B O 1
ATOM 5963 N N . ILE B 2 175 ? 110.924 60.235 104.953 1.00 115.37 175 ILE B N 1
ATOM 5964 C CA . ILE B 2 175 ? 110.913 58.997 104.275 1.00 115.37 175 ILE B CA 1
ATOM 5965 C C . ILE B 2 175 ? 110.100 59.094 103.012 1.00 115.37 175 ILE B C 1
ATOM 5966 O O . ILE B 2 175 ? 110.518 58.725 101.906 1.00 115.37 175 ILE B O 1
ATOM 5982 N N . THR B 2 176 ? 108.877 59.597 103.149 1.00 116.04 176 THR B N 1
ATOM 5983 C CA . THR B 2 176 ? 107.944 59.743 102.026 1.00 116.04 176 THR B CA 1
ATOM 5984 C C . THR B 2 176 ? 108.374 60.816 101.006 1.00 116.04 176 THR B C 1
ATOM 5985 O O . THR B 2 176 ? 108.190 60.630 99.805 1.00 116.04 176 THR B O 1
ATOM 5996 N N . ALA B 2 177 ? 109.021 61.887 101.453 1.00 117.55 177 ALA B N 1
ATOM 5997 C CA . ALA B 2 177 ? 109.610 62.879 100.580 1.00 117.55 177 ALA B CA 1
ATOM 5998 C C . ALA B 2 177 ? 110.693 62.266 99.699 1.00 117.55 177 ALA B C 1
ATOM 5999 O O . ALA B 2 177 ? 110.628 62.364 98.472 1.00 117.55 177 ALA B O 1
ATOM 6006 N N . LEU B 2 178 ? 111.679 61.602 100.307 1.00 118.59 178 LEU B N 1
ATOM 6007 C CA . LEU B 2 178 ? 112.760 61.006 99.528 1.00 118.59 178 LEU B CA 1
ATOM 6008 C C . LEU B 2 178 ? 112.279 59.859 98.629 1.00 118.59 178 LEU B C 1
ATOM 6009 O O . LEU B 2 178 ? 112.784 59.733 97.517 1.00 118.59 178 LEU B O 1
ATOM 6025 N N . ALA B 2 179 ? 111.260 59.089 99.023 1.00 117.71 179 ALA B N 1
ATOM 6026 C CA . ALA B 2 179 ? 110.583 58.165 98.203 1.00 117.71 179 ALA B CA 1
ATOM 6027 C C . ALA B 2 179 ? 110.065 58.807 96.943 1.00 117.71 179 ALA B C 1
ATOM 6028 O O . ALA B 2 179 ? 110.282 58.328 95.823 1.00 117.71 179 ALA B O 1
ATOM 6035 N N . LEU B 2 180 ? 109.344 59.926 97.047 1.00 120.25 180 LEU B N 1
ATOM 6036 C CA . LEU B 2 180 ? 108.801 60.605 95.860 1.00 120.25 180 LEU B CA 1
ATOM 6037 C C . LEU B 2 180 ? 109.910 61.173 94.965 1.00 120.25 180 LEU B C 1
ATOM 6038 O O . LEU B 2 180 ? 109.901 60.971 93.753 1.00 120.25 180 LEU B O 1
ATOM 6054 N N . GLY B 2 181 ? 110.902 61.827 95.572 1.00 122.42 181 GLY B N 1
ATOM 6055 C CA . GLY B 2 181 ? 112.058 62.379 94.872 1.00 122.42 181 GLY B CA 1
ATOM 6056 C C . GLY B 2 181 ? 112.899 61.341 94.137 1.00 122.42 181 GLY B C 1
ATOM 6057 O O . GLY B 2 181 ? 113.461 61.651 93.097 1.00 122.42 181 GLY B O 1
ATOM 6061 N N . ALA B 2 182 ? 112.939 60.088 94.602 1.00 124.99 182 ALA B N 1
ATOM 6062 C CA . ALA B 2 182 ? 113.610 58.991 94.022 1.00 124.99 182 ALA B CA 1
ATOM 6063 C C . ALA B 2 182 ? 113.165 58.687 92.616 1.00 124.99 182 ALA B C 1
ATOM 6064 O O . ALA B 2 182 ? 113.925 58.115 91.825 1.00 124.99 182 ALA B O 1
ATOM 6071 N N . ARG B 2 183 ? 111.973 59.006 92.238 1.00 120.68 183 ARG B N 1
ATOM 6072 C CA . ARG B 2 183 ? 111.319 58.784 91.009 1.00 120.68 183 ARG B CA 1
ATOM 6073 C C . ARG B 2 183 ? 111.586 59.819 89.952 1.00 120.68 183 ARG B C 1
ATOM 6074 O O . ARG B 2 183 ? 111.219 59.636 88.786 1.00 120.68 183 ARG B O 1
ATOM 6095 N N . LYS B 2 184 ? 112.228 60.945 90.334 1.00 123.74 184 LYS B N 1
ATOM 6096 C CA . LYS B 2 184 ? 112.521 62.169 89.541 1.00 123.74 184 LYS B CA 1
ATOM 6097 C C . LYS B 2 184 ? 114.033 62.483 89.420 1.00 123.74 184 LYS B C 1
ATOM 6098 O O . LYS B 2 184 ? 114.677 61.828 88.590 1.00 123.74 184 LYS B O 1
ATOM 6118 N N . VAL C 3 19 ? 162.538 97.830 194.744 1.00 99.00 19 VAL C N 1
ATOM 6119 C CA . VAL C 3 19 ? 162.334 96.478 194.219 1.00 99.00 19 VAL C CA 1
ATOM 6120 C C . VAL C 3 19 ? 161.529 96.540 192.926 1.00 99.00 19 VAL C C 1
ATOM 6121 O O . VAL C 3 19 ? 160.457 97.133 192.920 1.00 99.00 19 VAL C O 1
ATOM 6134 N N . ASN C 3 20 ? 161.983 95.927 191.826 1.00 105.41 20 ASN C N 1
ATOM 6135 C CA . ASN C 3 20 ? 161.266 95.942 190.539 1.00 105.41 20 ASN C CA 1
ATOM 6136 C C . ASN C 3 20 ? 160.016 95.030 190.510 1.00 105.41 20 ASN C C 1
ATOM 6137 O O . ASN C 3 20 ? 159.875 94.104 189.716 1.00 105.41 20 ASN C O 1
ATOM 6148 N N . LEU C 3 21 ? 159.102 95.265 191.441 1.00 91.11 21 LEU C N 1
ATOM 6149 C CA . LEU C 3 21 ? 157.799 94.636 191.484 1.00 91.11 21 LEU C CA 1
ATOM 6150 C C . LEU C 3 21 ? 156.920 95.314 190.432 1.00 91.11 21 LEU C C 1
ATOM 6151 O O . LEU C 3 21 ? 156.001 96.031 190.798 1.00 91.11 21 LEU C O 1
ATOM 6167 N N . GLN C 3 22 ? 157.187 95.172 189.132 1.00 88.45 22 GLN C N 1
ATOM 6168 C CA . GLN C 3 22 ? 156.408 95.862 188.087 1.00 88.45 22 GLN C CA 1
ATOM 6169 C C . GLN C 3 22 ? 155.408 94.936 187.358 1.00 88.45 22 GLN C C 1
ATOM 6170 O O . GLN C 3 22 ? 155.825 93.929 186.783 1.00 88.45 22 GLN C O 1
ATOM 6184 N N . PRO C 3 23 ? 154.105 95.296 187.320 1.00 81.80 23 PRO C N 1
ATOM 6185 C CA . PRO C 3 23 ? 153.075 94.724 186.451 1.00 81.80 23 PRO C CA 1
ATOM 6186 C C . PRO C 3 23 ? 153.419 94.793 184.970 1.00 81.80 23 PRO C C 1
ATOM 6187 O O . PRO C 3 23 ? 154.276 95.572 184.574 1.00 81.80 23 PRO C O 1
ATOM 6198 N N . GLN C 3 24 ? 152.731 94.027 184.133 1.00 86.89 24 GLN C N 1
ATOM 6199 C CA . GLN C 3 24 ? 153.103 93.856 182.729 1.00 86.89 24 GLN C CA 1
ATOM 6200 C C . GLN C 3 24 ? 151.890 93.820 181.809 1.00 86.89 24 GLN C C 1
ATOM 6201 O O . GLN C 3 24 ? 150.875 93.204 182.137 1.00 86.89 24 GLN C O 1
ATOM 6215 N N . LEU C 3 25 ? 152.032 94.364 180.603 1.00 79.61 25 LEU C N 1
ATOM 6216 C CA . LEU C 3 25 ? 151.121 94.074 179.505 1.00 79.61 25 LEU C CA 1
ATOM 6217 C C . LEU C 3 25 ? 151.083 92.562 179.259 1.00 79.61 25 LEU C C 1
ATOM 6218 O O . LEU C 3 25 ? 152.133 91.929 179.193 1.00 79.61 25 LEU C O 1
ATOM 6234 N N . ALA C 3 26 ? 149.896 91.972 179.118 1.00 77.69 26 ALA C N 1
ATOM 6235 C CA . ALA C 3 26 ? 149.738 90.521 178.955 1.00 77.69 26 ALA C CA 1
ATOM 6236 C C . ALA C 3 26 ? 150.431 89.972 177.683 1.00 77.69 26 ALA C C 1
ATOM 6237 O O . ALA C 3 26 ? 150.406 90.607 176.633 1.00 77.69 26 ALA C O 1
ATOM 6244 N N . SER C 3 27 ? 151.059 88.804 177.774 1.00 79.83 27 SER C N 1
ATOM 6245 C CA . SER C 3 27 ? 152.093 88.357 176.842 1.00 79.83 27 SER C CA 1
ATOM 6246 C C . SER C 3 27 ? 151.676 88.282 175.368 1.00 79.83 27 SER C C 1
ATOM 6247 O O . SER C 3 27 ? 150.851 87.467 174.974 1.00 79.83 27 SER C O 1
ATOM 6255 N N . VAL C 3 28 ? 152.319 89.082 174.517 1.00 81.08 28 VAL C N 1
ATOM 6256 C CA . VAL C 3 28 ? 151.995 89.268 173.088 1.00 81.08 28 VAL C CA 1
ATOM 6257 C C . VAL C 3 28 ? 152.115 88.009 172.215 1.00 81.08 28 VAL C C 1
ATOM 6258 O O . VAL C 3 28 ? 151.758 88.019 171.039 1.00 81.08 28 VAL C O 1
ATOM 6271 N N . THR C 3 29 ? 152.553 86.883 172.770 1.00 83.31 29 THR C N 1
ATOM 6272 C CA . THR C 3 29 ? 152.568 85.600 172.056 1.00 83.31 29 THR C CA 1
ATOM 6273 C C . THR C 3 29 ? 151.167 85.098 171.662 1.00 83.31 29 THR C C 1
ATOM 6274 O O . THR C 3 29 ? 151.007 84.500 170.599 1.00 83.31 29 THR C O 1
ATOM 6285 N N . PHE C 3 30 ? 150.143 85.379 172.477 1.00 78.29 30 PHE C N 1
ATOM 6286 C CA . PHE C 3 30 ? 148.792 84.817 172.376 1.00 78.29 30 PHE C CA 1
ATOM 6287 C C . PHE C 3 30 ? 147.668 85.825 172.687 1.00 78.29 30 PHE C C 1
ATOM 6288 O O . PHE C 3 30 ? 146.588 85.457 173.127 1.00 78.29 30 PHE C O 1
ATOM 6305 N N . ALA C 3 31 ? 147.901 87.109 172.442 1.00 75.34 31 ALA C N 1
ATOM 6306 C CA . ALA C 3 31 ? 146.951 88.180 172.675 1.00 75.34 31 ALA C CA 1
ATOM 6307 C C . ALA C 3 31 ? 147.090 89.264 171.597 1.00 75.34 31 ALA C C 1
ATOM 6308 O O . ALA C 3 31 ? 147.304 90.434 171.887 1.00 75.34 31 ALA C O 1
ATOM 6315 N N . THR C 3 32 ? 147.015 88.860 170.327 1.00 74.65 32 THR C N 1
ATOM 6316 C CA . THR C 3 32 ? 147.426 89.613 169.123 1.00 74.65 32 THR C CA 1
ATOM 6317 C C . THR C 3 32 ? 146.851 91.029 168.998 1.00 74.65 32 THR C C 1
ATOM 6318 O O . THR C 3 32 ? 147.510 91.891 168.432 1.00 74.65 32 THR C O 1
ATOM 6329 N N . ASN C 3 33 ? 145.667 91.314 169.535 1.00 76.64 33 ASN C N 1
ATOM 6330 C CA . ASN C 3 33 ? 145.042 92.639 169.492 1.00 76.64 33 ASN C CA 1
ATOM 6331 C C . ASN C 3 33 ? 145.083 93.423 170.821 1.00 76.64 33 ASN C C 1
ATOM 6332 O O . ASN C 3 33 ? 144.460 94.474 170.893 1.00 76.64 33 ASN C O 1
ATOM 6343 N N . ASN C 3 34 ? 145.775 92.968 171.869 1.00 75.81 34 ASN C N 1
ATOM 6344 C CA . ASN C 3 34 ? 145.446 93.299 173.261 1.00 75.81 34 ASN C CA 1
ATOM 6345 C C . ASN C 3 34 ? 145.122 94.764 173.621 1.00 75.81 34 ASN C C 1
ATOM 6346 O O . ASN C 3 34 ? 144.042 94.986 174.165 1.00 75.81 34 ASN C O 1
ATOM 6357 N N . PRO C 3 35 ? 145.987 95.767 173.403 1.00 78.77 35 PRO C N 1
ATOM 6358 C CA . PRO C 3 35 ? 145.763 97.113 173.923 1.00 78.77 35 PRO C CA 1
ATOM 6359 C C . PRO C 3 35 ? 144.774 97.908 173.046 1.00 78.77 35 PRO C C 1
ATOM 6360 O O . PRO C 3 35 ? 145.164 98.856 172.362 1.00 78.77 35 PRO C O 1
ATOM 6371 N N . THR C 3 36 ? 143.501 97.523 172.979 1.00 77.12 36 THR C N 1
ATOM 6372 C CA . THR C 3 36 ? 142.532 98.172 172.090 1.00 77.12 36 THR C CA 1
ATOM 6373 C C . THR C 3 36 ? 142.197 99.592 172.535 1.00 77.12 36 THR C C 1
ATOM 6374 O O . THR C 3 36 ? 142.578 100.004 173.629 1.00 77.12 36 THR C O 1
ATOM 6385 N N . LEU C 3 37 ? 141.481 100.364 171.706 1.00 78.32 37 LEU C N 1
ATOM 6386 C CA . LEU C 3 37 ? 141.256 101.806 171.897 1.00 78.32 37 LEU C CA 1
ATOM 6387 C C . LEU C 3 37 ? 140.839 102.216 173.297 1.00 78.32 37 LEU C C 1
ATOM 6388 O O . LEU C 3 37 ? 141.142 103.320 173.732 1.00 78.32 37 LEU C O 1
ATOM 6404 N N . THR C 3 38 ? 140.172 101.327 174.018 1.00 80.07 38 THR C N 1
ATOM 6405 C CA . THR C 3 38 ? 139.715 101.590 175.374 1.00 80.07 38 THR C CA 1
ATOM 6406 C C . THR C 3 38 ? 140.101 100.507 176.365 1.00 80.07 38 THR C C 1
ATOM 6407 O O . THR C 3 38 ? 139.654 100.575 177.506 1.00 80.07 38 THR C O 1
ATOM 6418 N N . THR C 3 39 ? 140.897 99.497 175.986 1.00 77.58 39 THR C N 1
ATOM 6419 C CA . THR C 3 39 ? 141.148 98.347 176.862 1.00 77.58 39 THR C CA 1
ATOM 6420 C C . THR C 3 39 ? 142.572 97.841 176.818 1.00 77.58 39 THR C C 1
ATOM 6421 O O . THR C 3 39 ? 143.258 97.983 175.816 1.00 77.58 39 THR C O 1
ATOM 6432 N N . VAL C 3 40 ? 142.999 97.223 177.911 1.00 78.51 40 VAL C N 1
ATOM 6433 C CA . VAL C 3 40 ? 144.305 96.587 178.071 1.00 78.51 40 VAL C CA 1
ATOM 6434 C C . VAL C 3 40 ? 144.123 95.335 178.920 1.00 78.51 40 VAL C C 1
ATOM 6435 O O . VAL C 3 40 ? 143.488 95.413 179.968 1.00 78.51 40 VAL C O 1
ATOM 6448 N N . ALA C 3 41 ? 144.713 94.201 178.544 1.00 75.66 41 ALA C N 1
ATOM 6449 C CA . ALA C 3 41 ? 144.861 93.052 179.426 1.00 75.66 41 ALA C CA 1
ATOM 6450 C C . ALA C 3 41 ? 146.223 93.047 180.078 1.00 75.66 41 ALA C C 1
ATOM 6451 O O . ALA C 3 41 ? 147.229 93.283 179.414 1.00 75.66 41 ALA C O 1
ATOM 6458 N N . LEU C 3 42 ? 146.249 92.723 181.358 1.00 78.57 42 LEU C N 1
ATOM 6459 C CA . LEU C 3 42 ? 147.447 92.626 182.174 1.00 78.57 42 LEU C CA 1
ATOM 6460 C C . LEU C 3 42 ? 147.650 91.198 182.684 1.00 78.57 42 LEU C C 1
ATOM 6461 O O . LEU C 3 42 ? 146.681 90.556 183.080 1.00 78.57 42 LEU C O 1
ATOM 6477 N N . GLU C 3 43 ? 148.892 90.713 182.761 1.00 77.69 43 GLU C N 1
ATOM 6478 C CA . GLU C 3 43 ? 149.192 89.536 183.590 1.00 77.69 43 GLU C CA 1
ATOM 6479 C C . GLU C 3 43 ? 148.692 89.772 185.019 1.00 77.69 43 GLU C C 1
ATOM 6480 O O . GLU C 3 43 ? 148.766 90.886 185.528 1.00 77.69 43 GLU C O 1
ATOM 6492 N N . LYS C 3 44 ? 148.219 88.750 185.714 1.00 79.41 44 LYS C N 1
ATOM 6493 C CA . LYS C 3 44 ? 147.946 88.841 187.153 1.00 79.41 44 LYS C CA 1
ATOM 6494 C C . LYS C 3 44 ? 149.248 88.791 187.953 1.00 79.41 44 LYS C C 1
ATOM 6495 O O . LYS C 3 44 ? 150.292 88.497 187.380 1.00 79.41 44 LYS C O 1
ATOM 6514 N N . PRO C 3 45 ? 149.237 89.054 189.267 1.00 83.74 45 PRO C N 1
ATOM 6515 C CA . PRO C 3 45 ? 150.420 89.029 190.127 1.00 83.74 45 PRO C CA 1
ATOM 6516 C C . PRO C 3 45 ? 150.938 87.601 190.425 1.00 83.74 45 PRO C C 1
ATOM 6517 O O . PRO C 3 45 ? 151.088 87.211 191.583 1.00 83.74 45 PRO C O 1
ATOM 6528 N N . LEU C 3 46 ? 151.216 86.789 189.401 1.00 91.22 46 LEU C N 1
ATOM 6529 C CA . LEU C 3 46 ? 151.596 85.383 189.567 1.00 91.22 46 LEU C CA 1
ATOM 6530 C C . LEU C 3 46 ? 152.911 85.248 190.352 1.00 91.22 46 LEU C C 1
ATOM 6531 O O . LEU C 3 46 ? 153.947 85.763 189.942 1.00 91.22 46 LEU C O 1
ATOM 6547 N N . CYS C 3 47 ? 152.847 84.594 191.517 1.00 92.86 47 CYS C N 1
ATOM 6548 C CA . CYS C 3 47 ? 153.924 84.445 192.506 1.00 92.86 47 CYS C CA 1
ATOM 6549 C C . CYS C 3 47 ? 154.445 85.758 193.117 1.00 92.86 47 CYS C C 1
ATOM 6550 O O . CYS C 3 47 ? 155.272 85.735 194.024 1.00 92.86 47 CYS C O 1
ATOM 6557 N N . MET C 3 48 ? 153.962 86.912 192.652 1.00 89.09 48 MET C N 1
ATOM 6558 C CA . MET C 3 48 ? 154.608 88.218 192.802 1.00 89.09 48 MET C CA 1
ATOM 6559 C C . MET C 3 48 ? 154.724 88.680 194.246 1.00 89.09 48 MET C C 1
ATOM 6560 O O . MET C 3 48 ? 155.755 89.194 194.650 1.00 89.09 48 MET C O 1
ATOM 6574 N N . PHE C 3 49 ? 153.681 88.486 195.037 1.00 88.86 49 PHE C N 1
ATOM 6575 C CA . PHE C 3 49 ? 153.688 88.819 196.457 1.00 88.86 49 PHE C CA 1
ATOM 6576 C C . PHE C 3 49 ? 154.268 87.703 197.336 1.00 88.86 49 PHE C C 1
ATOM 6577 O O . PHE C 3 49 ? 154.378 87.868 198.548 1.00 88.86 49 PHE C O 1
ATOM 6594 N N . ASP C 3 50 ? 154.612 86.550 196.761 1.00 96.79 50 ASP C N 1
ATOM 6595 C CA . ASP C 3 50 ? 154.766 85.293 197.498 1.00 96.79 50 ASP C CA 1
ATOM 6596 C C . ASP C 3 50 ? 156.142 84.628 197.358 1.00 96.79 50 ASP C C 1
ATOM 6597 O O . ASP C 3 50 ? 156.342 83.516 197.838 1.00 96.79 50 ASP C O 1
ATOM 6606 N N . SER C 3 51 ? 157.129 85.280 196.741 1.00 103.80 51 SER C N 1
ATOM 6607 C CA . SER C 3 51 ? 158.485 84.722 196.616 1.00 103.80 51 SER C CA 1
ATOM 6608 C C . SER C 3 51 ? 159.145 84.467 197.978 1.00 103.80 51 SER C C 1
ATOM 6609 O O . SER C 3 51 ? 159.805 83.449 198.158 1.00 103.80 51 SER C O 1
ATOM 6617 N N . SER C 3 52 ? 158.908 85.322 198.972 1.00 107.32 52 SER C N 1
ATOM 6618 C CA . SER C 3 52 ? 159.336 85.131 200.369 1.00 107.32 52 SER C CA 1
ATOM 6619 C C . SER C 3 52 ? 158.285 84.425 201.237 1.00 107.32 52 SER C C 1
ATOM 6620 O O . SER C 3 52 ? 158.284 84.581 202.457 1.00 107.32 52 SER C O 1
ATOM 6628 N N . ALA C 3 53 ? 157.396 83.640 200.623 1.00 109.25 53 ALA C N 1
ATOM 6629 C CA . ALA C 3 53 ? 156.359 82.846 201.277 1.00 109.25 53 ALA C CA 1
ATOM 6630 C C . ALA C 3 53 ? 155.442 83.687 202.183 1.00 109.25 53 ALA C C 1
ATOM 6631 O O . ALA C 3 53 ? 155.482 83.601 203.412 1.00 109.25 53 ALA C O 1
ATOM 6638 N N . ALA C 3 54 ? 154.618 84.525 201.555 1.00 105.88 54 ALA C N 1
ATOM 6639 C CA . ALA C 3 54 ? 153.626 85.375 202.202 1.00 105.88 54 ALA C CA 1
ATOM 6640 C C . ALA C 3 54 ? 152.291 84.654 202.485 1.00 105.88 54 ALA C C 1
ATOM 6641 O O . ALA C 3 54 ? 151.534 85.077 203.360 1.00 105.88 54 ALA C O 1
ATOM 6648 N N . LEU C 3 55 ? 151.988 83.579 201.755 1.00 102.33 55 LEU C N 1
ATOM 6649 C CA . LEU C 3 55 ? 150.732 82.832 201.847 1.00 102.33 55 LEU C CA 1
ATOM 6650 C C . LEU C 3 55 ? 150.529 82.203 203.242 1.00 102.33 55 LEU C C 1
ATOM 6651 O O . LEU C 3 55 ? 151.128 81.175 203.562 1.00 102.33 55 LEU C O 1
ATOM 6667 N N . HIS C 3 56 ? 149.698 82.821 204.089 1.00 106.37 56 HIS C N 1
ATOM 6668 C CA . HIS C 3 56 ? 149.407 82.374 205.467 1.00 106.37 56 HIS C CA 1
ATOM 6669 C C . HIS C 3 56 ? 147.920 82.492 205.868 1.00 106.37 56 HIS C C 1
ATOM 6670 O O . HIS C 3 56 ? 147.563 82.299 207.031 1.00 106.37 56 HIS C O 1
ATOM 6684 N N . GLY C 3 57 ? 147.042 82.810 204.920 1.00 99.44 57 GLY C N 1
ATOM 6685 C CA . GLY C 3 57 ? 145.611 83.028 205.134 1.00 99.44 57 GLY C CA 1
ATOM 6686 C C . GLY C 3 57 ? 144.921 83.553 203.874 1.00 99.44 57 GLY C C 1
ATOM 6687 O O . GLY C 3 57 ? 145.507 83.597 202.792 1.00 99.44 57 GLY C O 1
ATOM 6691 N N . THR C 3 58 ? 143.666 83.967 203.996 1.00 95.49 58 THR C N 1
ATOM 6692 C CA . THR C 3 58 ? 142.945 84.613 202.890 1.00 95.49 58 THR C CA 1
ATOM 6693 C C . THR C 3 58 ? 143.603 85.943 202.501 1.00 95.49 58 THR C C 1
ATOM 6694 O O . THR C 3 58 ? 144.089 86.673 203.365 1.00 95.49 58 THR C O 1
ATOM 6705 N N . TYR C 3 59 ? 143.619 86.268 201.206 1.00 93.59 59 TYR C N 1
ATOM 6706 C CA . TYR C 3 59 ? 144.160 87.521 200.677 1.00 93.59 59 TYR C CA 1
ATOM 6707 C C . TYR C 3 59 ? 143.424 87.965 199.417 1.00 93.59 59 TYR C C 1
ATOM 6708 O O . TYR C 3 59 ? 143.066 87.132 198.587 1.00 93.59 59 TYR C O 1
ATOM 6726 N N . GLU C 3 60 ? 143.323 89.280 199.209 1.00 87.34 60 GLU C N 1
ATOM 6727 C CA . GLU C 3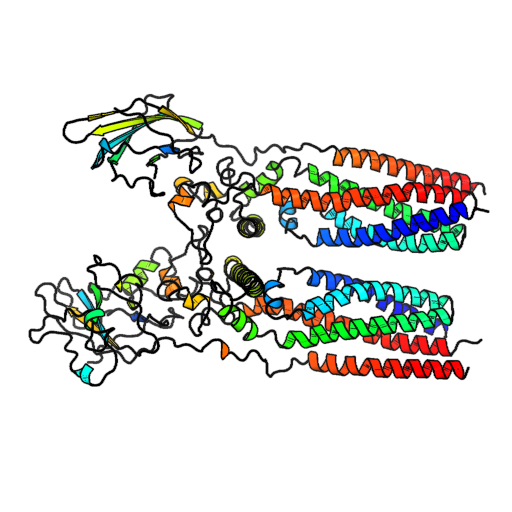 60 ? 142.870 89.870 197.947 1.00 87.34 60 GLU C CA 1
ATOM 6728 C C . GLU C 3 60 ? 143.805 90.958 197.444 1.00 87.34 60 GLU C C 1
ATOM 6729 O O . GLU C 3 60 ? 144.624 91.515 198.168 1.00 87.34 60 GLU C O 1
ATOM 6741 N N . VAL C 3 61 ? 143.666 91.243 196.164 1.00 84.70 61 VAL C N 1
ATOM 6742 C CA . VAL C 3 61 ? 144.454 92.184 195.401 1.00 84.70 61 VAL C CA 1
ATOM 6743 C C . VAL C 3 61 ? 143.526 93.202 194.773 1.00 84.70 61 VAL C C 1
ATOM 6744 O O . VAL C 3 61 ? 142.476 92.842 194.246 1.00 84.70 61 VAL C O 1
ATOM 6757 N N . TYR C 3 62 ? 143.945 94.462 194.775 1.00 80.39 62 TYR C N 1
ATOM 6758 C CA . TYR C 3 62 ? 143.300 95.553 194.048 1.00 80.39 62 TYR C CA 1
ATOM 6759 C C . TYR C 3 62 ? 144.162 95.968 192.873 1.00 80.39 62 TYR C C 1
ATOM 6760 O O . TYR C 3 62 ? 145.374 96.049 193.020 1.00 80.39 62 TYR C O 1
ATOM 6778 N N . LEU C 3 63 ? 143.565 96.290 191.738 1.00 77.46 63 LEU C N 1
ATOM 6779 C CA . LEU C 3 63 ? 144.234 97.067 190.707 1.00 77.46 63 LEU C CA 1
ATOM 6780 C C . LEU C 3 63 ? 143.779 98.508 190.839 1.00 77.46 63 LEU C C 1
ATOM 6781 O O . LEU C 3 63 ? 142.577 98.764 190.883 1.00 77.46 63 LEU C O 1
ATOM 6797 N N . TYR C 3 64 ? 144.724 99.442 190.814 1.00 78.20 64 TYR C N 1
ATOM 6798 C CA . TYR C 3 64 ? 144.448 100.856 190.601 1.00 78.20 64 TYR C CA 1
ATOM 6799 C C . TYR C 3 64 ? 144.980 101.312 189.247 1.00 78.20 64 TYR C C 1
ATOM 6800 O O . TYR C 3 64 ? 146.044 100.870 188.819 1.00 78.20 64 TYR C O 1
ATOM 6818 N N . VAL C 3 65 ? 144.277 102.218 188.583 1.00 75.75 65 VAL C N 1
ATOM 6819 C CA . VAL C 3 65 ? 144.702 102.843 187.327 1.00 75.75 65 VAL C CA 1
ATOM 6820 C C . VAL C 3 65 ? 144.923 104.336 187.548 1.00 75.75 65 VAL C C 1
ATOM 6821 O O . VAL C 3 65 ? 144.203 104.954 188.331 1.00 75.75 65 VAL C O 1
ATOM 6834 N N . LEU C 3 66 ? 145.918 104.909 186.865 1.00 81.45 66 LEU C N 1
ATOM 6835 C CA . LEU C 3 66 ? 146.343 106.310 186.940 1.00 81.45 66 LEU C CA 1
ATOM 6836 C C . LEU C 3 66 ? 146.906 106.774 185.585 1.00 81.45 66 LEU C C 1
ATOM 6837 O O . LEU C 3 66 ? 147.228 105.968 184.714 1.00 81.45 66 LEU C O 1
ATOM 6853 N N . VAL C 3 67 ? 147.001 108.081 185.398 1.00 81.09 67 VAL C N 1
ATOM 6854 C CA . VAL C 3 67 ? 147.428 108.737 184.160 1.00 81.09 67 VAL C CA 1
ATOM 6855 C C . VAL C 3 67 ? 148.489 109.797 184.482 1.00 81.09 67 VAL C C 1
ATOM 6856 O O . VAL C 3 67 ? 148.498 110.351 185.580 1.00 81.09 67 VAL C O 1
ATOM 6869 N N . ASP C 3 68 ? 149.406 110.098 183.562 1.00 84.52 68 ASP C N 1
ATOM 6870 C CA . ASP C 3 68 ? 150.483 111.072 183.776 1.00 84.52 68 ASP C CA 1
ATOM 6871 C C . ASP C 3 68 ? 149.979 112.517 183.964 1.00 84.52 68 ASP C C 1
ATOM 6872 O O . ASP C 3 68 ? 149.309 113.070 183.095 1.00 84.52 68 ASP C O 1
ATOM 6881 N N . SER C 3 69 ? 150.343 113.166 185.076 1.00 88.58 69 SER C N 1
ATOM 6882 C CA . SER C 3 69 ? 150.224 114.624 185.308 1.00 88.58 69 SER C CA 1
ATOM 6883 C C . SER C 3 69 ? 151.099 115.076 186.482 1.00 88.58 69 SER C C 1
ATOM 6884 O O . SER C 3 69 ? 151.368 114.289 187.388 1.00 88.58 69 SER C O 1
ATOM 6892 N N . ALA C 3 70 ? 151.486 116.350 186.540 1.00 91.52 70 ALA C N 1
ATOM 6893 C CA . ALA C 3 70 ? 152.441 116.868 187.522 1.00 91.52 70 ALA C CA 1
ATOM 6894 C C . ALA C 3 70 ? 152.036 116.655 188.998 1.00 91.52 70 ALA C C 1
ATOM 6895 O O . ALA C 3 70 ? 152.850 116.220 189.809 1.00 91.52 70 ALA C O 1
ATOM 6902 N N . SER C 3 71 ? 150.777 116.909 189.356 1.00 93.48 71 SER C N 1
ATOM 6903 C CA . SER C 3 71 ? 150.254 116.718 190.723 1.00 93.48 71 SER C CA 1
ATOM 6904 C C . SER C 3 71 ? 150.019 115.248 191.109 1.00 93.48 71 SER C C 1
ATOM 6905 O O . SER C 3 71 ? 149.823 114.937 192.283 1.00 93.48 71 SER C O 1
ATOM 6913 N N . SER C 3 72 ? 150.074 114.317 190.150 1.00 91.10 72 SER C N 1
ATOM 6914 C CA . SER C 3 72 ? 149.808 112.893 190.396 1.00 91.10 72 SER C CA 1
ATOM 6915 C C . SER C 3 72 ? 150.832 112.224 191.316 1.00 91.10 72 SER C C 1
ATOM 6916 O O . SER C 3 72 ? 150.563 111.148 191.834 1.00 91.10 72 SER C O 1
ATOM 6924 N N . ARG C 3 73 ? 151.979 112.847 191.609 1.00 92.11 73 ARG C N 1
ATOM 6925 C CA . ARG C 3 73 ? 152.913 112.339 192.634 1.00 92.11 73 ARG C CA 1
ATOM 6926 C C . ARG C 3 73 ? 152.347 112.395 194.059 1.00 92.11 73 ARG C C 1
ATOM 6927 O O . ARG C 3 73 ? 152.882 111.748 194.955 1.00 92.11 73 ARG C O 1
ATOM 6948 N N . ASN C 3 74 ? 151.220 113.076 194.265 1.00 91.62 74 ASN C N 1
ATOM 6949 C CA . ASN C 3 74 ? 150.425 112.951 195.481 1.00 91.62 74 ASN C CA 1
ATOM 6950 C C . ASN C 3 74 ? 149.466 111.731 195.473 1.00 91.62 74 ASN C C 1
ATOM 6951 O O . ASN C 3 74 ? 148.568 111.674 196.310 1.00 91.62 74 ASN C O 1
ATOM 6962 N N . ALA C 3 75 ? 149.603 110.767 194.548 1.00 87.17 75 ALA C N 1
ATOM 6963 C CA . ALA C 3 75 ? 148.759 109.564 194.444 1.00 87.17 75 ALA C CA 1
ATOM 6964 C C . ALA C 3 75 ? 148.979 108.565 195.595 1.00 87.17 75 ALA C C 1
ATOM 6965 O O . ALA C 3 75 ? 149.515 107.476 195.416 1.00 87.17 75 ALA C O 1
ATOM 6972 N N . SER C 3 76 ? 148.568 108.931 196.802 1.00 86.35 76 SER C N 1
ATOM 6973 C CA . SER C 3 76 ? 148.665 108.098 197.994 1.00 86.35 76 SER C CA 1
ATOM 6974 C C . SER C 3 76 ? 147.606 107.003 197.958 1.00 86.35 76 SER C C 1
ATOM 6975 O O . SER C 3 76 ? 146.563 107.117 198.585 1.00 86.35 76 SER C O 1
ATOM 6983 N N . VAL C 3 77 ? 147.877 105.929 197.223 1.00 85.29 77 VAL C N 1
ATOM 6984 C CA . VAL C 3 77 ? 146.984 104.774 197.038 1.00 85.29 77 VAL C CA 1
ATOM 6985 C C . VAL C 3 77 ? 146.466 104.181 198.355 1.00 85.29 77 VAL C C 1
ATOM 6986 O O . VAL C 3 77 ? 145.387 103.600 198.384 1.00 85.29 77 VAL C O 1
ATOM 6999 N N . GLN C 3 78 ? 147.153 104.410 199.465 1.00 89.33 78 GLN C N 1
ATOM 7000 C CA . GLN C 3 78 ? 146.635 104.209 200.812 1.00 89.33 78 GLN C CA 1
ATOM 7001 C C . GLN C 3 78 ? 146.456 105.524 201.558 1.00 89.33 78 GLN C C 1
ATOM 7002 O O . GLN C 3 78 ? 147.215 106.466 201.372 1.00 89.33 78 GLN C O 1
ATOM 7016 N N . ASP C 3 79 ? 145.503 105.565 202.477 1.00 92.34 79 ASP C N 1
ATOM 7017 C CA . ASP C 3 79 ? 145.473 106.595 203.511 1.00 92.34 79 ASP C CA 1
ATOM 7018 C C . ASP C 3 79 ? 146.705 106.482 204.411 1.00 92.34 79 ASP C C 1
ATOM 7019 O O . ASP C 3 79 ? 147.351 105.435 204.477 1.00 92.34 79 ASP C O 1
ATOM 7028 N N . SER C 3 80 ? 146.999 107.545 205.152 1.00 97.08 80 SER C N 1
ATOM 7029 C CA . SER C 3 80 ? 148.161 107.639 206.044 1.00 97.08 80 SER C CA 1
ATOM 7030 C C . SER C 3 80 ? 148.200 106.556 207.123 1.00 97.08 80 SER C C 1
ATOM 7031 O O . SER C 3 80 ? 149.274 106.162 207.572 1.00 97.08 80 SER C O 1
ATOM 7039 N N . THR C 3 81 ? 147.038 106.033 207.515 1.00 95.28 81 THR C N 1
ATOM 7040 C CA . THR C 3 81 ? 146.901 104.947 208.492 1.00 95.28 81 THR C CA 1
ATOM 7041 C C . THR C 3 81 ? 146.905 103.542 207.856 1.00 95.28 81 THR C C 1
ATOM 7042 O O . THR C 3 81 ? 146.596 102.549 208.507 1.00 95.28 81 THR C O 1
ATOM 7053 N N . LYS C 3 82 ? 147.295 103.440 206.573 1.00 92.68 82 LYS C N 1
ATOM 7054 C CA . LYS C 3 82 ? 147.511 102.191 205.807 1.00 92.68 82 LYS C CA 1
ATOM 7055 C C . LYS C 3 82 ? 146.245 101.406 205.411 1.00 92.68 82 LYS C C 1
ATOM 7056 O O . LYS C 3 82 ? 146.321 100.215 205.104 1.00 92.68 82 LYS C O 1
ATOM 7075 N N . THR C 3 83 ? 145.096 102.077 205.301 1.00 88.94 83 THR C N 1
ATOM 7076 C CA . THR C 3 83 ? 143.870 101.522 204.685 1.00 88.94 83 THR C CA 1
ATOM 7077 C C . THR C 3 83 ? 143.635 102.100 203.278 1.00 88.94 83 THR C C 1
ATOM 7078 O O . THR C 3 83 ? 143.831 103.297 203.088 1.00 88.94 83 THR C O 1
ATOM 7089 N N . PRO C 3 84 ? 143.334 101.297 202.247 1.00 84.80 84 PRO C N 1
ATOM 7090 C CA . PRO C 3 84 ? 143.395 101.741 200.857 1.00 84.80 84 PRO C CA 1
ATOM 7091 C C . PRO C 3 84 ? 142.415 102.864 200.506 1.00 84.80 84 PRO C C 1
ATOM 7092 O O . PRO C 3 84 ? 141.385 103.023 201.153 1.00 84.80 84 PRO C O 1
ATOM 7103 N N . LEU C 3 85 ? 142.704 103.620 199.441 1.00 85.75 85 LEU C N 1
ATOM 7104 C CA . LEU C 3 85 ? 141.802 104.646 198.900 1.00 85.75 85 LEU C CA 1
ATOM 7105 C C . LEU C 3 85 ? 140.540 104.021 198.326 1.00 85.75 85 LEU C C 1
ATOM 7106 O O . LEU C 3 85 ? 140.634 103.106 197.508 1.00 85.75 85 LEU C O 1
ATOM 7122 N N . SER C 3 86 ? 139.374 104.579 198.646 1.00 87.84 86 SER C N 1
ATOM 7123 C CA . SER C 3 86 ? 138.090 104.136 198.100 1.00 87.84 86 SER C CA 1
ATOM 7124 C C . SER C 3 86 ? 137.670 104.891 196.828 1.00 87.84 86 SER C C 1
ATOM 7125 O O . SER C 3 86 ? 136.507 105.223 196.612 1.00 87.84 86 SER C O 1
ATOM 7133 N N . SER C 3 87 ? 138.635 105.236 195.994 1.00 85.52 87 SER C N 1
ATOM 7134 C CA . SER C 3 87 ? 138.459 106.116 194.847 1.00 85.52 87 SER C CA 1
ATOM 7135 C C . SER C 3 87 ? 137.954 105.394 193.602 1.00 85.52 87 SER C C 1
ATOM 7136 O O . SER C 3 87 ? 138.327 104.254 193.329 1.00 85.52 87 SER C O 1
ATOM 7144 N N . THR C 3 88 ? 137.164 106.099 192.792 1.00 83.00 88 THR C N 1
ATOM 7145 C CA . THR C 3 88 ? 136.403 105.564 191.647 1.00 83.00 88 THR C CA 1
ATOM 7146 C C . THR C 3 88 ? 136.562 106.440 190.398 1.00 83.00 88 THR C C 1
ATOM 7147 O O . THR C 3 88 ? 137.073 107.556 190.501 1.00 83.00 88 THR C O 1
ATOM 7158 N N . PRO C 3 89 ? 136.156 106.003 189.196 1.00 81.23 89 PRO C N 1
ATOM 7159 C CA . PRO C 3 89 ? 136.370 106.772 187.974 1.00 81.23 89 PRO C CA 1
ATOM 7160 C C . PRO C 3 89 ? 135.663 108.120 187.963 1.00 81.23 89 PRO C C 1
ATOM 7161 O O . PRO C 3 89 ? 136.127 109.035 187.293 1.00 81.23 89 PRO C O 1
ATOM 7172 N N . GLN C 3 90 ? 134.562 108.269 188.700 1.00 85.34 90 GLN C N 1
ATOM 7173 C CA . GLN C 3 90 ? 133.846 109.541 188.780 1.00 85.34 90 GLN C CA 1
ATOM 7174 C C . GLN C 3 90 ? 134.658 110.553 189.592 1.00 85.34 90 GLN C C 1
ATOM 7175 O O . GLN C 3 90 ? 135.074 111.580 189.066 1.00 85.34 90 GLN C O 1
ATOM 7189 N N . GLU C 3 91 ? 134.956 110.245 190.856 1.00 87.12 91 GLU C N 1
ATOM 7190 C CA . GLU C 3 91 ? 135.655 111.168 191.760 1.00 87.12 91 GLU C CA 1
ATOM 7191 C C . GLU C 3 91 ? 137.111 111.454 191.355 1.00 87.12 91 GLU C C 1
ATOM 7192 O O . GLU C 3 91 ? 137.701 112.429 191.810 1.00 87.12 91 GLU C O 1
ATOM 7204 N N . THR C 3 92 ? 137.690 110.634 190.482 1.00 83.58 92 THR C N 1
ATOM 7205 C CA . THR C 3 92 ? 139.011 110.860 189.893 1.00 83.58 92 THR C CA 1
ATOM 7206 C C . THR C 3 92 ? 138.962 111.422 188.475 1.00 83.58 92 THR C C 1
ATOM 7207 O O . THR C 3 92 ? 140.016 111.599 187.873 1.00 83.58 92 THR C O 1
ATOM 7218 N N . GLU C 3 93 ? 137.786 111.676 187.896 1.00 85.88 93 GLU C N 1
ATOM 7219 C CA . GLU C 3 93 ? 137.622 112.102 186.496 1.00 85.88 93 GLU C CA 1
ATOM 7220 C C . GLU C 3 93 ? 138.441 111.251 185.505 1.00 85.88 93 GLU C C 1
ATOM 7221 O O . GLU C 3 93 ? 139.326 111.721 184.790 1.00 85.88 93 GLU C O 1
ATOM 7233 N N . GLY C 3 94 ? 138.193 109.949 185.503 1.00 84.14 94 GLY C N 1
ATOM 7234 C CA . GLY C 3 94 ? 138.876 109.011 184.617 1.00 84.14 94 GLY C CA 1
ATOM 7235 C C . GLY C 3 94 ? 140.315 108.694 185.021 1.00 84.14 94 GLY C C 1
ATOM 7236 O O . GLY C 3 94 ? 141.042 108.104 184.230 1.00 84.14 94 GLY C O 1
ATOM 7240 N N . GLY C 3 95 ? 140.726 109.075 186.235 1.00 84.16 95 GLY C N 1
ATOM 7241 C CA . GLY C 3 95 ? 142.066 108.848 186.790 1.00 84.16 95 GLY C CA 1
ATOM 7242 C C . GLY C 3 95 ? 143.032 110.041 186.725 1.00 84.16 95 GLY C C 1
ATOM 7243 O O . GLY C 3 95 ? 144.242 109.829 186.722 1.00 84.16 95 GLY C O 1
ATOM 7247 N N . ARG C 3 96 ? 142.528 111.284 186.616 1.00 82.45 96 ARG C N 1
ATOM 7248 C CA . ARG C 3 96 ? 143.324 112.517 186.554 1.00 82.45 96 ARG C CA 1
ATOM 7249 C C . ARG C 3 96 ? 143.636 113.084 187.925 1.00 82.45 96 ARG C C 1
ATOM 7250 O O . ARG C 3 96 ? 144.801 113.278 188.251 1.00 82.45 96 ARG C O 1
ATOM 7271 N N . THR C 3 97 ? 142.620 113.331 188.745 1.00 84.32 97 THR C N 1
ATOM 7272 C CA . THR C 3 97 ? 142.799 113.911 190.090 1.00 84.32 97 THR C CA 1
ATOM 7273 C C . THR C 3 97 ? 143.121 112.874 191.165 1.00 84.32 97 THR C C 1
ATOM 7274 O O . THR C 3 97 ? 143.183 113.189 192.352 1.00 84.32 97 THR C O 1
ATOM 7285 N N . GLY C 3 98 ? 143.347 111.621 190.770 1.00 83.15 98 GLY C N 1
ATOM 7286 C CA . GLY C 3 98 ? 143.823 110.538 191.632 1.00 83.15 98 GLY C CA 1
ATOM 7287 C C . GLY C 3 98 ? 143.787 109.174 190.936 1.00 83.15 98 GLY C C 1
ATOM 7288 O O . GLY C 3 98 ? 143.246 109.067 189.836 1.00 83.15 98 GLY C O 1
ATOM 7292 N N . PRO C 3 99 ? 144.342 108.123 191.552 1.00 81.42 99 PRO C N 1
ATOM 7293 C CA . PRO C 3 99 ? 144.213 106.747 191.082 1.00 81.42 99 PRO C CA 1
ATOM 7294 C C . PRO C 3 99 ? 142.840 106.164 191.468 1.00 81.42 99 PRO C C 1
ATOM 7295 O O . PRO C 3 99 ? 142.289 106.573 192.488 1.00 81.42 99 PRO C O 1
ATOM 7306 N N . TYR C 3 100 ? 142.282 105.186 190.736 1.00 78.00 100 TYR C N 1
ATOM 7307 C CA . TYR C 3 100 ? 140.974 104.553 191.051 1.00 78.00 100 TYR C CA 1
ATOM 7308 C C . TYR C 3 100 ? 140.986 103.022 191.030 1.00 78.00 100 TYR C C 1
ATOM 7309 O O . TYR C 3 100 ? 141.696 102.418 190.229 1.00 78.00 100 TYR C O 1
ATOM 7327 N N . LYS C 3 101 ? 140.192 102.394 191.900 1.00 80.40 101 LYS C N 1
ATOM 7328 C CA . LYS C 3 101 ? 140.161 100.950 192.236 1.00 80.40 101 LYS C CA 1
ATOM 7329 C C . LYS C 3 101 ? 139.544 100.041 191.159 1.00 80.40 101 LYS C C 1
ATOM 7330 O O . LYS C 3 101 ? 138.543 99.385 191.393 1.00 80.40 101 LYS C O 1
ATOM 7349 N N . ALA C 3 102 ? 140.087 100.027 189.949 1.00 80.19 102 ALA C N 1
ATOM 7350 C CA . ALA C 3 102 ? 139.436 99.491 188.746 1.00 80.19 102 ALA C CA 1
ATOM 7351 C C . ALA C 3 102 ? 139.026 97.996 188.749 1.00 80.19 102 ALA C C 1
ATOM 7352 O O . ALA C 3 102 ? 138.246 97.603 187.883 1.00 80.19 102 ALA C O 1
ATOM 7359 N N . ALA C 3 103 ? 139.547 97.147 189.642 1.00 80.08 103 ALA C N 1
ATOM 7360 C CA . ALA C 3 103 ? 139.195 95.723 189.763 1.00 80.08 103 ALA C CA 1
ATOM 7361 C C . ALA C 3 103 ? 139.666 95.126 191.105 1.00 80.08 103 ALA C C 1
ATOM 7362 O O . ALA C 3 103 ? 140.537 95.697 191.761 1.00 80.08 103 ALA C O 1
ATOM 7369 N N . ALA C 3 104 ? 139.178 93.941 191.478 1.00 80.38 104 ALA C N 1
ATOM 7370 C CA . ALA C 3 104 ? 139.764 93.134 192.545 1.00 80.38 104 ALA C CA 1
ATOM 7371 C C . ALA C 3 104 ? 139.615 91.621 192.287 1.00 80.38 104 ALA C C 1
ATOM 7372 O O . ALA C 3 104 ? 138.785 91.212 191.484 1.00 80.38 104 ALA C O 1
ATOM 7379 N N . PHE C 3 105 ? 140.434 90.821 192.985 1.00 83.10 105 PHE C N 1
ATOM 7380 C CA . PHE C 3 105 ? 140.470 89.347 192.973 1.00 83.10 105 PHE C CA 1
ATOM 7381 C C . PHE C 3 105 ? 141.267 88.776 194.168 1.00 83.10 105 PHE C C 1
ATOM 7382 O O . PHE C 3 105 ? 141.919 89.511 194.897 1.00 83.10 105 PHE C O 1
ATOM 7399 N N . ASP C 3 106 ? 141.191 87.464 194.401 1.00 91.33 106 ASP C N 1
ATOM 7400 C CA . ASP C 3 106 ? 141.874 86.709 195.462 1.00 91.33 106 ASP C CA 1
ATOM 7401 C C . ASP C 3 106 ? 143.311 86.281 195.075 1.00 91.33 106 ASP C C 1
ATOM 7402 O O . ASP C 3 106 ? 143.627 86.134 193.896 1.00 91.33 106 ASP C O 1
ATOM 7411 N N . LEU C 3 107 ? 144.189 86.066 196.055 1.00 92.30 107 LEU C N 1
ATOM 7412 C CA . LEU C 3 107 ? 145.590 85.686 195.845 1.00 92.30 107 LEU C CA 1
ATOM 7413 C C . LEU C 3 107 ? 145.774 84.256 195.312 1.00 92.30 107 LEU C C 1
ATOM 7414 O O . LEU C 3 107 ? 145.559 83.290 196.036 1.00 92.30 107 LEU C O 1
ATOM 7430 N N . ALA C 3 108 ? 146.264 84.116 194.077 1.00 93.71 108 ALA C N 1
ATOM 7431 C CA . ALA C 3 108 ? 146.642 82.843 193.454 1.00 93.71 108 ALA C CA 1
ATOM 7432 C C . ALA C 3 108 ? 147.934 82.222 194.061 1.00 93.71 108 ALA C C 1
ATOM 7433 O O . ALA C 3 108 ? 148.986 82.856 193.984 1.00 93.71 108 ALA C O 1
ATOM 7440 N N . PRO C 3 109 ? 147.933 80.991 194.618 1.00 99.58 109 PRO C N 1
ATOM 7441 C CA . PRO C 3 109 ? 149.089 80.389 195.313 1.00 99.58 109 PRO C CA 1
ATOM 7442 C C . PRO C 3 109 ? 150.271 79.853 194.459 1.00 99.58 109 PRO C C 1
ATOM 7443 O O . PRO C 3 109 ? 150.909 78.868 194.836 1.00 99.58 109 PRO C O 1
ATOM 7454 N N . CYS C 3 110 ? 150.597 80.491 193.332 1.00 98.37 110 CYS C N 1
ATOM 7455 C CA . CYS C 3 110 ? 151.805 80.299 192.496 1.00 98.37 110 CYS C CA 1
ATOM 7456 C C . CYS C 3 110 ? 151.995 78.953 191.759 1.00 98.37 110 CYS C C 1
ATOM 7457 O O . CYS C 3 110 ? 152.521 78.933 190.650 1.00 98.37 110 CYS C O 1
ATOM 7464 N N . SER C 3 111 ? 151.579 77.814 192.297 1.00 103.09 111 SER C N 1
ATOM 7465 C CA . SER C 3 111 ? 151.816 76.513 191.645 1.00 103.09 111 SER C CA 1
ATOM 7466 C C . SER C 3 111 ? 150.851 76.208 190.484 1.00 103.09 111 SER C C 1
ATOM 7467 O O . SER C 3 111 ? 150.960 75.162 189.853 1.00 103.09 111 SER C O 1
ATOM 7475 N N . ASP C 3 112 ? 149.875 77.077 190.209 1.00 101.98 112 ASP C N 1
ATOM 7476 C CA . ASP C 3 112 ? 148.760 76.838 189.278 1.00 101.98 112 ASP C CA 1
ATOM 7477 C C . ASP C 3 112 ? 149.135 76.978 187.795 1.00 101.98 112 ASP C C 1
ATOM 7478 O O . ASP C 3 112 ? 148.620 76.225 186.971 1.00 101.98 112 ASP C O 1
ATOM 7487 N N . LEU C 3 113 ? 150.030 77.914 187.470 1.00 99.81 113 LEU C N 1
ATOM 7488 C CA . LEU C 3 113 ? 150.808 78.008 186.231 1.00 99.81 113 LEU C CA 1
ATOM 7489 C C . LEU C 3 113 ? 150.032 77.594 184.968 1.00 99.81 113 LEU C C 1
ATOM 7490 O O . LEU C 3 113 ? 150.299 76.535 184.391 1.00 99.81 113 LEU C O 1
ATOM 7506 N N . PRO C 3 114 ? 149.047 78.392 184.534 1.00 91.03 114 PRO C N 1
ATOM 7507 C CA . PRO C 3 114 ? 148.229 78.088 183.366 1.00 91.03 114 PRO C CA 1
ATOM 7508 C C . PRO C 3 114 ? 149.083 77.803 182.133 1.00 91.03 114 PRO C C 1
ATOM 7509 O O . PRO C 3 114 ? 149.928 78.624 181.775 1.00 91.03 114 PRO C O 1
ATOM 7520 N N . SER C 3 115 ? 148.891 76.676 181.442 1.00 88.87 115 SER C N 1
ATOM 7521 C CA . SER C 3 115 ? 149.560 76.405 180.233 1.00 88.87 115 SER C CA 1
ATOM 7522 C C . SER C 3 115 ? 148.953 77.141 179.070 1.00 88.87 115 SER C C 1
ATOM 7523 O O . SER C 3 115 ? 147.884 76.743 178.602 1.00 88.87 115 SER C O 1
ATOM 7531 N N . LEU C 3 116 ? 149.622 78.185 178.581 1.00 85.00 116 LEU C N 1
ATOM 7532 C CA . LEU C 3 116 ? 149.086 79.037 177.519 1.00 85.00 116 LEU C CA 1
ATOM 7533 C C . LEU C 3 116 ? 148.901 78.290 176.197 1.00 85.00 116 LEU C C 1
ATOM 7534 O O . LEU C 3 116 ? 148.153 78.727 175.332 1.00 85.00 116 LEU C O 1
ATOM 7550 N N . ASP C 3 117 ? 149.565 77.155 176.022 1.00 87.27 117 ASP C N 1
ATOM 7551 C CA . ASP C 3 117 ? 149.463 76.258 174.938 1.00 87.27 117 ASP C CA 1
ATOM 7552 C C . ASP C 3 117 ? 148.189 75.457 174.937 1.00 87.27 117 ASP C C 1
ATOM 7553 O O . ASP C 3 117 ? 147.544 75.271 173.899 1.00 87.27 117 ASP C O 1
ATOM 7562 N N . ALA C 3 118 ? 147.778 74.937 176.048 1.00 86.21 118 ALA C N 1
ATOM 7563 C CA . ALA C 3 118 ? 146.662 74.101 176.276 1.00 86.21 118 ALA C CA 1
ATOM 7564 C C . ALA C 3 118 ? 145.349 74.820 176.408 1.00 86.21 118 ALA C C 1
ATOM 7565 O O . ALA C 3 118 ? 144.304 74.178 176.539 1.00 86.21 118 ALA C O 1
ATOM 7572 N N . VAL C 3 119 ? 145.340 76.156 176.362 1.00 81.67 119 VAL C N 1
ATOM 7573 C CA . VAL C 3 119 ? 144.133 76.997 176.443 1.00 81.67 119 VAL C CA 1
ATOM 7574 C C . VAL C 3 119 ? 143.197 76.789 175.258 1.00 81.67 119 VAL C C 1
ATOM 7575 O O . VAL C 3 119 ? 142.137 77.400 175.159 1.00 81.67 119 VAL C O 1
ATOM 7588 N N . ARG C 3 120 ? 143.599 75.939 174.319 1.00 82.11 120 ARG C N 1
ATOM 7589 C CA . ARG C 3 120 ? 142.749 75.421 173.251 1.00 82.11 120 ARG C CA 1
ATOM 7590 C C . ARG C 3 120 ? 141.813 74.289 173.711 1.00 82.11 120 ARG C C 1
ATOM 7591 O O . ARG C 3 120 ? 140.954 73.886 172.932 1.00 82.11 120 ARG C O 1
ATOM 7612 N N . ASP C 3 121 ? 141.917 73.778 174.941 1.00 81.10 121 ASP C N 1
ATOM 7613 C CA . ASP C 3 121 ? 140.870 72.929 175.506 1.00 81.10 121 ASP C CA 1
ATOM 7614 C C . ASP C 3 121 ? 139.659 73.798 175.889 1.00 81.10 121 ASP C C 1
ATOM 7615 O O . ASP C 3 121 ? 139.578 74.442 176.928 1.00 81.10 121 ASP C O 1
ATOM 7624 N N . VAL C 3 122 ? 138.650 73.805 175.021 1.00 78.85 122 VAL C N 1
ATOM 7625 C CA . VAL C 3 122 ? 137.514 74.720 175.130 1.00 78.85 122 VAL C CA 1
ATOM 7626 C C . VAL C 3 122 ? 136.813 74.651 176.483 1.00 78.85 122 VAL C C 1
ATOM 7627 O O . VAL C 3 122 ? 136.201 75.632 176.892 1.00 78.85 122 VAL C O 1
ATOM 7640 N N . SER C 3 123 ? 136.935 73.551 177.229 1.00 80.66 123 SER C N 1
ATOM 7641 C CA . SER C 3 123 ? 136.413 73.366 178.528 1.00 80.66 123 SER C CA 1
ATOM 7642 C C . SER C 3 123 ? 137.037 74.292 179.542 1.00 80.66 123 SER C C 1
ATOM 7643 O O . SER C 3 123 ? 136.359 74.897 180.380 1.00 80.66 123 SER C O 1
ATOM 7651 N N . GLN C 3 124 ? 138.322 74.426 179.547 1.00 83.09 124 GLN C N 1
ATOM 7652 C CA . GLN C 3 124 ? 139.151 75.098 180.473 1.00 83.09 124 GLN C CA 1
ATOM 7653 C C . GLN C 3 124 ? 139.485 76.531 180.152 1.00 83.09 124 GLN C C 1
ATOM 7654 O O . GLN C 3 124 ? 140.050 77.242 180.990 1.00 83.09 124 GLN C O 1
ATOM 7668 N N . ALA C 3 125 ? 139.193 76.945 178.914 1.00 78.30 125 ALA C N 1
ATOM 7669 C CA . ALA C 3 125 ? 139.667 78.187 178.336 1.00 78.30 125 ALA C CA 1
ATOM 7670 C C . ALA C 3 125 ? 139.367 79.386 179.229 1.00 78.30 125 ALA C C 1
ATOM 7671 O O . ALA C 3 125 ? 140.277 80.088 179.657 1.00 78.30 125 ALA C O 1
ATOM 7678 N N . SER C 3 126 ? 138.103 79.570 179.590 1.00 80.07 126 SER C N 1
ATOM 7679 C CA . SER C 3 126 ? 137.695 80.663 180.459 1.00 80.07 126 SER C CA 1
ATOM 7680 C C . SER C 3 126 ? 138.371 80.609 181.822 1.00 80.07 126 SER C C 1
ATOM 7681 O O . SER C 3 126 ? 138.760 81.662 182.324 1.00 80.07 126 SER C O 1
ATOM 7689 N N . GLU C 3 127 ? 138.556 79.438 182.440 1.00 80.01 127 GLU C N 1
ATOM 7690 C CA . GLU C 3 127 ? 139.174 79.431 183.765 1.00 80.01 127 GLU C CA 1
ATOM 7691 C C . GLU C 3 127 ? 140.675 79.675 183.683 1.00 80.01 127 GLU C C 1
ATOM 7692 O O . GLU C 3 127 ? 141.254 80.320 184.545 1.00 80.01 127 GLU C O 1
ATOM 7704 N N . ILE C 3 128 ? 141.330 79.237 182.609 1.00 80.17 128 ILE C N 1
ATOM 7705 C CA . ILE C 3 128 ? 142.734 79.563 182.335 1.00 80.17 128 ILE C CA 1
ATOM 7706 C C . ILE C 3 128 ? 142.904 81.083 182.177 1.00 80.17 128 ILE C C 1
ATOM 7707 O O . ILE C 3 128 ? 143.736 81.669 182.860 1.00 80.17 128 ILE C O 1
ATOM 7723 N N . LEU C 3 129 ? 142.084 81.763 181.367 1.00 76.66 129 LEU C N 1
ATOM 7724 C CA . LEU C 3 129 ? 142.143 83.218 181.251 1.00 76.66 129 LEU C CA 1
ATOM 7725 C C . LEU C 3 129 ? 141.884 83.873 182.602 1.00 76.66 129 LEU C C 1
ATOM 7726 O O . LEU C 3 129 ? 142.672 84.702 183.033 1.00 76.66 129 LEU C O 1
ATOM 7742 N N . ASN C 3 130 ? 140.845 83.459 183.322 1.00 76.84 130 ASN C N 1
ATOM 7743 C CA . ASN C 3 130 ? 140.544 83.961 184.666 1.00 76.84 130 ASN C CA 1
ATOM 7744 C C . ASN C 3 130 ? 141.628 83.672 185.732 1.00 76.84 130 ASN C C 1
ATOM 7745 O O . ASN C 3 130 ? 141.754 84.418 186.702 1.00 76.84 130 ASN C O 1
ATOM 7756 N N . ALA C 3 131 ? 142.445 82.638 185.580 1.00 79.10 131 ALA C N 1
ATOM 7757 C CA . ALA C 3 131 ? 143.603 82.406 186.433 1.00 79.10 131 ALA C CA 1
ATOM 7758 C C . ALA C 3 131 ? 144.811 83.272 186.022 1.00 79.10 131 ALA C C 1
ATOM 7759 O O . ALA C 3 131 ? 145.569 83.753 186.860 1.00 79.10 131 ALA C O 1
ATOM 7766 N N . TYR C 3 132 ? 144.996 83.477 184.721 1.00 78.88 132 TYR C N 1
ATOM 7767 C CA . TYR C 3 132 ? 146.199 84.065 184.149 1.00 78.88 132 TYR C CA 1
ATOM 7768 C C . TYR C 3 132 ? 146.247 85.596 184.206 1.00 78.88 132 TYR C C 1
ATOM 7769 O O . TYR C 3 132 ? 147.308 86.166 184.458 1.00 78.88 132 TYR C O 1
ATOM 7787 N N . LEU C 3 133 ? 145.134 86.270 183.916 1.00 76.24 133 LEU C N 1
ATOM 7788 C CA . LEU C 3 133 ? 145.110 87.696 183.583 1.00 76.24 133 LEU C CA 1
ATOM 7789 C C . LEU C 3 133 ? 143.944 88.443 184.219 1.00 76.24 133 LEU C C 1
ATOM 7790 O O . LEU C 3 133 ? 143.045 87.865 184.822 1.00 76.24 133 LEU C O 1
ATOM 7806 N N . VAL C 3 134 ? 143.956 89.760 184.072 1.00 77.51 134 VAL C N 1
ATOM 7807 C CA . VAL C 3 134 ? 142.811 90.644 184.299 1.00 77.51 134 VAL C CA 1
ATOM 7808 C C . VAL C 3 134 ? 142.681 91.592 183.115 1.00 77.51 134 VAL C C 1
ATOM 7809 O O . VAL C 3 134 ? 143.654 91.881 182.425 1.00 77.51 134 VAL C O 1
ATOM 7822 N N . ARG C 3 135 ? 141.468 92.044 182.820 1.00 77.15 135 ARG C N 1
ATOM 7823 C CA . ARG C 3 135 ? 141.191 92.952 181.708 1.00 77.15 135 ARG C CA 1
ATOM 7824 C C . ARG C 3 135 ? 140.688 94.291 182.221 1.00 77.15 135 ARG C C 1
ATOM 7825 O O . ARG C 3 135 ? 139.817 94.341 183.082 1.00 77.15 135 ARG C O 1
ATOM 7846 N N . VAL C 3 136 ? 141.250 95.374 181.695 1.00 77.17 136 VAL C N 1
ATOM 7847 C CA . VAL C 3 136 ? 140.893 96.749 182.026 1.00 77.17 136 VAL C CA 1
ATOM 7848 C C . VAL C 3 136 ? 140.231 97.358 180.810 1.00 77.17 136 VAL C C 1
ATOM 7849 O O . VAL C 3 136 ? 140.797 97.293 179.725 1.00 77.17 136 VAL C O 1
ATOM 7862 N N . GLY C 3 137 ? 139.048 97.942 180.987 1.00 81.48 137 GLY C N 1
ATOM 7863 C CA . GLY C 3 137 ? 138.267 98.630 179.956 1.00 81.48 137 GLY C CA 1
ATOM 7864 C C . GLY C 3 137 ? 136.911 98.000 179.609 1.00 81.48 137 GLY C C 1
ATOM 7865 O O . GLY C 3 137 ? 136.280 98.443 178.660 1.00 81.48 137 GLY C O 1
ATOM 7869 N N . ILE C 3 138 ? 136.487 96.927 180.280 1.00 85.01 138 ILE C N 1
ATOM 7870 C CA . ILE C 3 138 ? 135.572 95.936 179.680 1.00 85.01 138 ILE C CA 1
ATOM 7871 C C . ILE C 3 138 ? 134.081 96.273 179.691 1.00 85.01 138 ILE C C 1
ATOM 7872 O O . ILE C 3 138 ? 133.353 95.720 178.873 1.00 85.01 138 ILE C O 1
ATOM 7888 N N . ASN C 3 139 ? 133.592 97.123 180.602 1.00 88.74 139 ASN C N 1
ATOM 7889 C CA . ASN C 3 139 ? 132.167 97.157 180.953 1.00 88.74 139 ASN C CA 1
ATOM 7890 C C . ASN C 3 139 ? 131.488 98.494 180.623 1.00 88.74 139 ASN C C 1
ATOM 7891 O O . ASN C 3 139 ? 131.244 99.322 181.500 1.00 88.74 139 ASN C O 1
ATOM 7901 N N . GLY C 3 140 ? 131.151 98.696 179.347 1.00 89.07 140 GLY C N 1
ATOM 7902 C CA . GLY C 3 140 ? 130.586 99.951 178.831 1.00 89.07 140 GLY C CA 1
ATOM 7903 C C . GLY C 3 140 ? 129.325 100.431 179.554 1.00 89.07 140 GLY C C 1
ATOM 7904 O O . GLY C 3 140 ? 129.040 101.625 179.581 1.00 89.07 140 GLY C O 1
ATOM 7908 N N . THR C 3 141 ? 128.590 99.517 180.186 1.00 92.57 141 THR C N 1
ATOM 7909 C CA . THR C 3 141 ? 127.354 99.836 180.905 1.00 92.57 141 THR C CA 1
ATOM 7910 C C . THR C 3 141 ? 127.572 100.517 182.254 1.00 92.57 141 THR C C 1
ATOM 7911 O O . THR C 3 141 ? 126.719 101.303 182.669 1.00 92.57 141 THR C O 1
ATOM 7922 N N . CYS C 3 142 ? 128.663 100.229 182.971 1.00 92.92 142 CYS C N 1
ATOM 7923 C CA . CYS C 3 142 ? 128.642 100.361 184.430 1.00 92.92 142 CYS C CA 1
ATOM 7924 C C . CYS C 3 142 ? 128.639 101.794 184.964 1.00 92.92 142 CYS C C 1
ATOM 7925 O O . CYS C 3 142 ? 128.274 101.997 186.120 1.00 92.92 142 CYS C O 1
ATOM 7932 N N . LEU C 3 143 ? 128.966 102.805 184.147 1.00 91.82 143 LEU C N 1
ATOM 7933 C CA . LEU C 3 143 ? 128.838 104.220 184.531 1.00 91.82 143 LEU C CA 1
ATOM 7934 C C . LEU C 3 143 ? 127.380 104.646 184.747 1.00 91.82 143 LEU C C 1
ATOM 7935 O O . LEU C 3 143 ? 127.128 105.555 185.530 1.00 91.82 143 LEU C O 1
ATOM 7951 N N . SER C 3 144 ? 126.424 104.002 184.075 1.00 93.21 144 SER C N 1
ATOM 7952 C CA . SER C 3 144 ? 125.019 104.424 184.058 1.00 93.21 144 SER C CA 1
ATOM 7953 C C . SER C 3 144 ? 124.220 103.980 185.290 1.00 93.21 144 SER C C 1
ATOM 7954 O O . SER C 3 144 ? 123.685 104.826 185.994 1.00 93.21 144 SER C O 1
ATOM 7962 N N . ASP C 3 145 ? 124.111 102.679 185.564 1.00 93.74 145 ASP C N 1
ATOM 7963 C CA . ASP C 3 145 ? 123.045 102.148 186.420 1.00 93.74 145 ASP C CA 1
ATOM 7964 C C . ASP C 3 145 ? 123.096 102.640 187.885 1.00 93.74 145 ASP C C 1
ATOM 7965 O O . ASP C 3 145 ? 124.033 102.299 188.613 1.00 93.74 145 ASP C O 1
ATOM 7974 N N . PRO C 3 146 ? 122.085 103.381 188.369 1.00 90.12 146 PRO C N 1
ATOM 7975 C CA . PRO C 3 146 ? 122.086 103.964 189.705 1.00 90.12 146 PRO C CA 1
ATOM 7976 C C . PRO C 3 146 ? 122.031 102.975 190.874 1.00 90.12 146 PRO C C 1
ATOM 7977 O O . PRO C 3 146 ? 122.107 103.395 192.025 1.00 90.12 146 PRO C O 1
ATOM 7988 N N . ASN C 3 147 ? 121.882 101.673 190.638 1.00 94.37 147 ASN C N 1
ATOM 7989 C CA . ASN C 3 147 ? 121.948 100.630 191.661 1.00 94.37 147 ASN C CA 1
ATOM 7990 C C . ASN C 3 147 ? 123.129 99.657 191.497 1.00 94.37 147 ASN C C 1
ATOM 7991 O O . ASN C 3 147 ? 123.421 98.931 192.449 1.00 94.37 147 ASN C O 1
ATOM 8002 N N . PHE C 3 148 ? 123.893 99.690 190.397 1.00 98.39 148 PHE C N 1
ATOM 8003 C CA . PHE C 3 148 ? 125.146 98.928 190.320 1.00 98.39 148 PHE C CA 1
ATOM 8004 C C . PHE C 3 148 ? 126.249 99.518 191.208 1.00 98.39 148 PHE C C 1
ATOM 8005 O O . PHE C 3 148 ? 127.146 100.224 190.757 1.00 98.39 148 PHE C O 1
ATOM 8022 N N . ARG C 3 149 ? 126.171 99.214 192.499 1.00 107.51 149 ARG C N 1
ATOM 8023 C CA . ARG C 3 149 ? 127.110 99.629 193.549 1.00 107.51 149 ARG C CA 1
ATOM 8024 C C . ARG C 3 149 ? 128.370 98.751 193.557 1.00 107.51 149 ARG C C 1
ATOM 8025 O O . ARG C 3 149 ? 128.736 98.197 194.585 1.00 107.51 149 ARG C O 1
ATOM 8046 N N . GLY C 3 150 ? 128.978 98.559 192.386 1.00 97.50 150 GLY C N 1
ATOM 8047 C CA . GLY C 3 150 ? 130.150 97.703 192.160 1.00 97.50 150 GLY C CA 1
ATOM 8048 C C . GLY C 3 150 ? 131.394 98.457 191.676 1.00 97.50 150 GLY C C 1
ATOM 8049 O O . GLY C 3 150 ? 131.338 99.646 191.361 1.00 97.50 150 GLY C O 1
ATOM 8053 N N . LEU C 3 151 ? 132.543 97.789 191.636 1.00 87.88 151 LEU C N 1
ATOM 8054 C CA . LEU C 3 151 ? 133.778 98.397 191.147 1.00 87.88 151 LEU C CA 1
ATOM 8055 C C . LEU C 3 151 ? 133.708 98.531 189.626 1.00 87.88 151 LEU C C 1
ATOM 8056 O O . LEU C 3 151 ? 133.871 97.562 188.896 1.00 87.88 151 LEU C O 1
ATOM 8072 N N . CYS C 3 152 ? 133.388 99.717 189.135 1.00 88.32 152 CYS C N 1
ATOM 8073 C CA . CYS C 3 152 ? 133.123 99.931 187.721 1.00 88.32 152 CYS C CA 1
ATOM 8074 C C . CYS C 3 152 ? 134.422 100.010 186.934 1.00 88.32 152 CYS C C 1
ATOM 8075 O O . CYS C 3 152 ? 135.292 100.822 187.234 1.00 88.32 152 CYS C O 1
ATOM 8082 N N . ASN C 3 153 ? 134.519 99.167 185.913 1.00 83.35 153 ASN C N 1
ATOM 8083 C CA . ASN C 3 153 ? 135.632 99.032 184.989 1.00 83.35 153 ASN C CA 1
ATOM 8084 C C . ASN C 3 153 ? 135.215 99.602 183.617 1.00 83.35 153 ASN C C 1
ATOM 8085 O O . ASN C 3 153 ? 134.977 98.840 182.679 1.00 83.35 153 ASN C O 1
ATOM 8096 N N . PRO C 3 154 ? 135.023 100.924 183.497 1.00 83.09 154 PRO C N 1
ATOM 8097 C CA . PRO C 3 154 ? 134.516 101.556 182.289 1.00 83.09 154 PRO C CA 1
ATOM 8098 C C . PRO C 3 154 ? 135.489 101.501 181.121 1.00 83.09 154 PRO C C 1
ATOM 8099 O O . PRO C 3 154 ? 136.661 101.220 181.323 1.00 83.09 154 PRO C O 1
ATOM 8110 N N . PRO C 3 155 ? 135.070 101.853 179.900 1.00 84.48 155 PRO C N 1
ATOM 8111 C CA . PRO C 3 155 ? 135.976 102.000 178.775 1.00 84.48 155 PRO C CA 1
ATOM 8112 C C . PRO C 3 155 ? 137.029 103.065 179.077 1.00 84.48 155 PRO C C 1
ATOM 8113 O O . PRO C 3 155 ? 136.686 104.199 179.412 1.00 84.48 155 PRO C O 1
ATOM 8124 N N . LEU C 3 156 ? 138.313 102.737 178.947 1.00 77.61 156 LEU C N 1
ATOM 8125 C CA . LEU C 3 156 ? 139.382 103.716 179.113 1.00 77.61 156 LEU C CA 1
ATOM 8126 C C . LEU C 3 156 ? 139.428 104.694 177.932 1.00 77.61 156 LEU C C 1
ATOM 8127 O O . LEU C 3 156 ? 139.125 104.328 176.804 1.00 77.61 156 LEU C O 1
ATOM 8143 N N . SER C 3 157 ? 139.820 105.941 178.168 1.00 81.97 157 SER C N 1
ATOM 8144 C CA . SER C 3 157 ? 139.938 106.943 177.115 1.00 81.97 157 SER C CA 1
ATOM 8145 C C . SER C 3 157 ? 141.067 106.639 176.137 1.00 81.97 157 SER C C 1
ATOM 8146 O O . SER C 3 157 ? 142.198 106.360 176.543 1.00 81.97 157 SER C O 1
ATOM 8154 N N . ALA C 3 158 ? 140.772 106.810 174.853 1.00 82.48 158 ALA C N 1
ATOM 8155 C CA . ALA C 3 158 ? 141.721 106.797 173.745 1.00 82.48 158 ALA C CA 1
ATOM 8156 C C . ALA C 3 158 ? 142.949 107.693 173.982 1.00 82.48 158 ALA C C 1
ATOM 8157 O O . ALA C 3 158 ? 142.919 108.601 174.810 1.00 82.48 158 ALA C O 1
ATOM 8164 N N . ALA C 3 159 ? 144.031 107.450 173.249 1.00 80.36 159 ALA C N 1
ATOM 8165 C CA . ALA C 3 159 ? 145.236 108.277 173.172 1.00 80.36 159 ALA C CA 1
ATOM 8166 C C . ALA C 3 159 ? 145.873 108.588 174.527 1.00 80.36 159 ALA C C 1
ATOM 8167 O O . ALA C 3 159 ? 146.537 109.605 174.699 1.00 80.36 159 ALA C O 1
ATOM 8174 N N . THR C 3 160 ? 145.625 107.746 175.516 1.00 81.77 160 THR C N 1
ATOM 8175 C CA . THR C 3 160 ? 146.083 107.947 176.880 1.00 81.77 160 THR C CA 1
ATOM 8176 C C . THR C 3 160 ? 147.096 106.876 177.205 1.00 81.77 160 THR C C 1
ATOM 8177 O O . THR C 3 160 ? 146.780 105.695 177.117 1.00 81.77 160 THR C O 1
ATOM 8188 N N . GLU C 3 161 ? 148.299 107.249 177.609 1.00 82.79 161 GLU C N 1
ATOM 8189 C CA . GLU C 3 161 ? 149.177 106.299 178.263 1.00 82.79 161 GLU C CA 1
ATOM 8190 C C . GLU C 3 161 ? 148.701 106.081 179.693 1.00 82.79 161 GLU C C 1
ATOM 8191 O O . GLU C 3 161 ? 148.596 107.027 180.466 1.00 82.79 161 GLU C O 1
ATOM 8203 N N . TYR C 3 162 ? 148.422 104.839 180.055 1.00 80.13 162 TYR C N 1
ATOM 8204 C CA . TYR C 3 162 ? 148.061 104.474 181.417 1.00 80.13 162 TYR C CA 1
ATOM 8205 C C . TYR C 3 162 ? 149.253 103.968 182.192 1.00 80.13 162 TYR C C 1
ATOM 8206 O O . TYR C 3 162 ? 150.222 103.479 181.615 1.00 80.13 162 TYR C O 1
ATOM 8224 N N . ARG C 3 163 ? 149.130 104.011 183.513 1.00 82.19 163 ARG C N 1
ATOM 8225 C CA . ARG C 3 163 ? 149.965 103.262 184.436 1.00 82.19 163 ARG C CA 1
ATOM 8226 C C . ARG C 3 163 ? 149.089 102.524 185.429 1.00 82.19 163 ARG C C 1
ATOM 8227 O O . ARG C 3 163 ? 148.014 102.992 185.792 1.00 82.19 163 ARG C O 1
ATOM 8248 N N . PHE C 3 164 ? 149.572 101.372 185.860 1.00 78.37 164 PHE C N 1
ATOM 8249 C CA . PHE C 3 164 ? 148.815 100.360 186.587 1.00 78.37 164 PHE C CA 1
ATOM 8250 C C . PHE C 3 164 ? 149.554 99.920 187.829 1.00 78.37 164 PHE C C 1
ATOM 8251 O O . PHE C 3 164 ? 150.779 99.910 187.815 1.00 78.37 164 PHE C O 1
ATOM 8268 N N . LYS C 3 165 ? 148.849 99.515 188.872 1.00 80.59 165 LYS C N 1
ATOM 8269 C CA . LYS C 3 165 ? 149.480 99.107 190.122 1.00 80.59 165 LYS C CA 1
ATOM 8270 C C . LYS C 3 165 ? 148.612 98.103 190.872 1.00 80.59 165 LYS C C 1
ATOM 8271 O O . LYS C 3 165 ? 147.524 98.449 191.317 1.00 80.59 165 LYS C O 1
ATOM 8290 N N . TYR C 3 166 ? 149.080 96.871 191.034 1.00 80.97 166 TYR C N 1
ATOM 8291 C CA . TYR C 3 166 ? 148.468 95.895 191.928 1.00 80.97 166 TYR C CA 1
ATOM 8292 C C . TYR C 3 166 ? 148.942 96.111 193.350 1.00 80.97 166 TYR C C 1
ATOM 8293 O O . TYR C 3 166 ? 150.112 96.423 193.566 1.00 80.97 166 TYR C O 1
ATOM 8311 N N . VAL C 3 167 ? 148.071 95.897 194.318 1.00 80.47 167 VAL C N 1
ATOM 8312 C CA . VAL C 3 167 ? 148.318 96.078 195.753 1.00 80.47 167 VAL C CA 1
ATOM 8313 C C . VAL C 3 167 ? 147.728 94.906 196.510 1.00 80.47 167 VAL C C 1
ATOM 8314 O O . VAL C 3 167 ? 146.647 94.460 196.142 1.00 80.47 167 VAL C O 1
ATOM 8327 N N . LEU C 3 168 ? 148.367 94.432 197.574 1.00 88.10 168 LEU C N 1
ATOM 8328 C CA . LEU C 3 168 ? 147.879 93.301 198.362 1.00 88.10 168 LEU C CA 1
ATOM 8329 C C . LEU C 3 168 ? 147.245 93.780 199.664 1.00 88.10 168 LEU C C 1
ATOM 8330 O O . LEU C 3 168 ? 147.845 94.606 200.346 1.00 88.10 168 LEU C O 1
ATOM 8346 N N . VAL C 3 169 ? 146.068 93.264 200.033 1.00 87.83 169 VAL C N 1
ATOM 8347 C CA . VAL C 3 169 ? 145.349 93.654 201.262 1.00 87.83 169 VAL C CA 1
ATOM 8348 C C . VAL C 3 169 ? 145.136 92.497 202.239 1.00 87.83 169 VAL C C 1
ATOM 8349 O O . VAL C 3 169 ? 144.539 91.486 201.890 1.00 87.83 169 VAL C O 1
ATOM 8362 N N . ASN C 3 170 ? 145.608 92.642 203.483 1.00 92.91 170 ASN C N 1
ATOM 8363 C CA . ASN C 3 170 ? 145.505 91.622 204.529 1.00 92.91 170 ASN C CA 1
ATOM 8364 C C . ASN C 3 170 ? 144.086 91.619 205.119 1.00 92.91 170 ASN C C 1
ATOM 8365 O O . ASN C 3 170 ? 143.784 92.289 206.103 1.00 92.91 170 ASN C O 1
ATOM 8375 N N . ILE C 3 171 ? 143.203 90.860 204.471 1.00 91.39 171 ILE C N 1
ATOM 8376 C CA . ILE C 3 171 ? 141.755 90.787 204.703 1.00 91.39 171 ILE C CA 1
ATOM 8377 C C . ILE C 3 171 ? 141.348 90.492 206.160 1.00 91.39 171 ILE C C 1
ATOM 8378 O O . ILE C 3 171 ? 140.272 90.895 206.590 1.00 91.39 171 ILE C O 1
ATOM 8394 N N . SER C 3 172 ? 142.200 89.860 206.964 1.00 95.04 172 SER C N 1
ATOM 8395 C CA . SER C 3 172 ? 141.903 89.603 208.380 1.00 95.04 172 SER C CA 1
ATOM 8396 C C . SER C 3 172 ? 141.996 90.838 209.285 1.00 95.04 172 SER C C 1
ATOM 8397 O O . SER C 3 172 ? 141.478 90.799 210.400 1.00 95.04 172 SER C O 1
ATOM 8405 N N . THR C 3 173 ? 142.678 91.906 208.858 1.00 94.34 173 THR C N 1
ATOM 8406 C CA . THR C 3 173 ? 142.925 93.117 209.676 1.00 94.34 173 THR C CA 1
ATOM 8407 C C . THR C 3 173 ? 142.714 94.429 208.927 1.00 94.34 173 THR C C 1
ATOM 8408 O O . THR C 3 173 ? 142.518 95.461 209.565 1.00 94.34 173 THR C O 1
ATOM 8419 N N . GLY C 3 174 ? 142.664 94.400 207.595 1.00 91.32 174 GLY C N 1
ATOM 8420 C CA . GLY C 3 174 ? 142.174 95.505 206.771 1.00 91.32 174 GLY C CA 1
ATOM 8421 C C . GLY C 3 174 ? 143.205 96.595 206.520 1.00 91.32 174 GLY C C 1
ATOM 8422 O O . GLY C 3 174 ? 142.874 97.775 206.570 1.00 91.32 174 GLY C O 1
ATOM 8426 N N . LEU C 3 175 ? 144.452 96.209 206.261 1.00 93.78 175 LEU C N 1
ATOM 8427 C CA . LEU C 3 175 ? 145.575 97.098 205.930 1.00 93.78 175 LEU C CA 1
ATOM 8428 C C . LEU C 3 175 ? 146.202 96.663 204.590 1.00 93.78 175 LEU C C 1
ATOM 8429 O O . LEU C 3 175 ? 146.227 95.465 204.287 1.00 93.78 175 LEU C O 1
ATOM 8445 N N . VAL C 3 176 ? 146.728 97.587 203.779 1.00 87.59 176 VAL C N 1
ATOM 8446 C CA . VAL C 3 176 ? 147.584 97.170 202.649 1.00 87.59 176 VAL C CA 1
ATOM 8447 C C . VAL C 3 176 ? 148.841 96.515 203.208 1.00 87.59 176 VAL C C 1
ATOM 8448 O O . VAL C 3 176 ? 149.437 97.042 204.146 1.00 87.59 176 VAL C O 1
ATOM 8461 N N . GLN C 3 177 ? 149.237 95.355 202.682 1.00 89.68 177 GLN C N 1
ATOM 8462 C CA . GLN C 3 177 ? 150.402 94.637 203.192 1.00 89.68 177 GLN C CA 1
ATOM 8463 C C . GLN C 3 177 ? 151.679 95.101 202.486 1.00 89.68 177 GLN C C 1
ATOM 8464 O O . GLN C 3 177 ? 152.631 95.524 203.129 1.00 89.68 177 GLN C O 1
ATOM 8478 N N . ASP C 3 178 ? 151.680 95.093 201.161 1.00 88.76 178 ASP C N 1
ATOM 8479 C CA . ASP C 3 178 ? 152.665 95.740 200.301 1.00 88.76 178 ASP C CA 1
ATOM 8480 C C . ASP C 3 178 ? 152.108 95.766 198.870 1.00 88.76 178 ASP C C 1
ATOM 8481 O O . ASP C 3 178 ? 150.910 95.583 198.665 1.00 88.76 178 ASP C O 1
ATOM 8490 N N . GLN C 3 179 ? 152.910 96.137 197.884 1.00 82.11 179 GLN C N 1
ATOM 8491 C CA . GLN C 3 179 ? 152.412 96.678 196.633 1.00 82.11 179 GLN C CA 1
ATOM 8492 C C . GLN C 3 179 ? 153.426 96.590 195.510 1.00 82.11 179 GLN C C 1
ATOM 8493 O O . GLN C 3 179 ? 154.611 96.426 195.742 1.00 82.11 179 GLN C O 1
ATOM 8507 N N . THR C 3 180 ? 152.972 96.760 194.282 1.00 83.18 180 THR C N 1
ATOM 8508 C CA . THR C 3 180 ? 153.842 96.968 193.126 1.00 83.18 180 THR C CA 1
ATOM 8509 C C . THR C 3 180 ? 154.281 98.411 192.945 1.00 83.18 180 THR C C 1
ATOM 8510 O O . THR C 3 180 ? 153.678 99.351 193.462 1.00 83.18 180 THR C O 1
ATOM 8521 N N . LEU C 3 181 ? 155.307 98.602 192.124 1.00 88.51 181 LEU C N 1
ATOM 8522 C CA . LEU C 3 181 ? 155.598 99.879 191.479 1.00 88.51 181 LEU C CA 1
ATOM 8523 C C . LEU C 3 181 ? 154.661 100.107 190.291 1.00 88.51 181 LEU C C 1
ATOM 8524 O O . LEU C 3 181 ? 154.241 99.169 189.624 1.00 88.51 181 LEU C O 1
ATOM 8540 N N . TRP C 3 182 ? 154.382 101.356 189.963 1.00 82.77 182 TRP C N 1
ATOM 8541 C CA . TRP C 3 182 ? 153.641 101.686 188.756 1.00 82.77 182 TRP C CA 1
ATOM 8542 C C . TRP C 3 182 ? 154.306 101.143 187.495 1.00 82.77 182 TRP C C 1
ATOM 8543 O O . TRP C 3 182 ? 155.520 101.193 187.338 1.00 82.77 182 TRP C O 1
ATOM 8564 N N . SER C 3 183 ? 153.509 100.651 186.567 1.00 80.31 183 SER C N 1
ATOM 8565 C CA . SER C 3 183 ? 153.975 100.160 185.271 1.00 80.31 183 SER C CA 1
ATOM 8566 C C . SER C 3 183 ? 154.682 101.219 184.440 1.00 80.31 183 SER C C 1
ATOM 8567 O O . SER C 3 183 ? 154.331 102.393 184.485 1.00 80.31 183 SER C O 1
ATOM 8575 N N . ASP C 3 184 ? 155.591 100.785 183.577 1.00 82.35 184 ASP C N 1
ATOM 8576 C CA . ASP C 3 184 ? 155.999 101.519 182.382 1.00 82.35 184 ASP C CA 1
ATOM 8577 C C . ASP C 3 184 ? 154.771 101.883 181.539 1.00 82.35 184 ASP C C 1
ATOM 8578 O O . ASP C 3 184 ? 153.771 101.166 181.596 1.00 82.35 184 ASP C O 1
ATOM 8587 N N . PRO C 3 185 ? 154.790 102.996 180.792 1.00 83.93 185 PRO C N 1
ATOM 8588 C CA . PRO C 3 185 ? 153.586 103.545 180.197 1.00 83.93 185 PRO C CA 1
ATOM 8589 C C . PRO C 3 185 ? 153.044 102.622 179.110 1.00 83.93 185 PRO C C 1
ATOM 8590 O O . PRO C 3 185 ? 153.757 102.250 178.178 1.00 83.93 185 PRO C O 1
ATOM 8601 N N . VAL C 3 186 ? 151.755 102.304 179.208 1.00 80.67 186 VAL C N 1
ATOM 8602 C CA . VAL C 3 186 ? 151.033 101.482 178.236 1.00 80.67 186 VAL C CA 1
ATOM 8603 C C . VAL C 3 186 ? 150.139 102.381 177.411 1.00 80.67 186 VAL C C 1
ATOM 8604 O O . VAL C 3 186 ? 149.291 103.075 177.951 1.00 80.67 186 VAL C O 1
ATOM 8617 N N . CYS C 3 187 ? 150.321 102.352 176.103 1.00 81.57 187 CYS C N 1
ATOM 8618 C CA . CYS C 3 187 ? 149.631 103.187 175.141 1.00 81.57 187 CYS C CA 1
ATOM 8619 C C . CYS C 3 187 ? 148.476 102.410 174.502 1.00 81.57 187 CYS C C 1
ATOM 8620 O O . CYS C 3 187 ? 148.672 101.285 174.039 1.00 81.57 187 CYS C O 1
ATOM 8628 N N . THR C 3 188 ? 147.274 102.983 174.454 1.00 77.88 188 THR C N 1
ATOM 8629 C CA . THR C 3 188 ? 146.169 102.414 173.678 1.00 77.88 188 THR C CA 1
ATOM 8630 C C . THR C 3 188 ? 146.551 102.332 172.212 1.00 77.88 188 THR C C 1
ATOM 8631 O O . THR C 3 188 ? 147.400 103.090 171.747 1.00 77.88 188 THR C O 1
ATOM 8642 N N . ASN C 3 189 ? 145.875 101.493 171.430 1.00 77.62 189 ASN C N 1
ATOM 8643 C CA . ASN C 3 189 ? 145.854 101.721 169.988 1.00 77.62 189 ASN C CA 1
ATOM 8644 C C . ASN C 3 189 ? 145.383 103.153 169.723 1.00 77.62 189 ASN C C 1
ATOM 8645 O O . ASN C 3 189 ? 144.647 103.712 170.534 1.00 77.62 189 ASN C O 1
ATOM 8656 N N . GLN C 3 190 ? 145.797 103.743 168.607 1.00 81.10 190 GLN C N 1
ATOM 8657 C CA . GLN C 3 190 ? 145.360 105.075 168.190 1.00 81.10 190 GLN C CA 1
ATOM 8658 C C . GLN C 3 190 ? 145.195 105.208 166.690 1.00 81.10 190 GLN C C 1
ATOM 8659 O O . GLN C 3 190 ? 145.859 104.529 165.915 1.00 81.10 190 GLN C O 1
ATOM 8673 N N . LEU C 3 191 ? 144.273 106.073 166.283 1.00 80.29 191 LEU C N 1
ATOM 8674 C CA . LEU C 3 191 ? 143.607 105.894 165.002 1.00 80.29 191 LEU C CA 1
ATOM 8675 C C . LEU C 3 191 ? 144.153 106.785 163.905 1.00 80.29 191 LEU C C 1
ATOM 8676 O O . LEU C 3 191 ? 144.142 108.006 164.019 1.00 80.29 191 LEU C O 1
ATOM 8692 N N . THR C 3 192 ? 144.486 106.179 162.775 1.00 83.59 192 THR C N 1
ATOM 8693 C CA . THR C 3 192 ? 144.473 106.921 161.523 1.00 83.59 192 THR C CA 1
ATOM 8694 C C . THR C 3 192 ? 143.024 107.220 161.143 1.00 83.59 192 THR C C 1
ATOM 8695 O O . THR C 3 192 ? 142.220 106.283 161.123 1.00 83.59 192 THR C O 1
ATOM 8706 N N . PRO C 3 193 ? 142.652 108.468 160.816 1.00 83.92 193 PRO C N 1
ATOM 8707 C CA . PRO C 3 193 ? 141.366 108.782 160.206 1.00 83.92 193 PRO C CA 1
ATOM 8708 C C . PRO C 3 193 ? 141.290 108.178 158.814 1.00 83.92 193 PRO C C 1
ATOM 8709 O O . PRO C 3 193 ? 142.233 108.294 158.037 1.00 83.92 193 PRO C O 1
ATOM 8720 N N . TYR C 3 194 ? 140.182 107.540 158.448 1.00 82.57 194 TYR C N 1
ATOM 8721 C CA . TYR C 3 194 ? 140.146 106.607 157.317 1.00 82.57 194 TYR C CA 1
ATOM 8722 C C . TYR C 3 194 ? 140.349 107.250 155.945 1.00 82.57 194 TYR C C 1
ATOM 8723 O O . TYR C 3 194 ? 140.716 106.565 155.001 1.00 82.57 194 TYR C O 1
ATOM 8741 N N . SER C 3 195 ? 140.148 108.554 155.816 1.00 82.76 195 SER C N 1
ATOM 8742 C CA . SER C 3 195 ? 140.432 109.298 154.590 1.00 82.76 195 SER C CA 1
ATOM 8743 C C . SER C 3 195 ? 141.932 109.399 154.296 1.00 82.76 195 SER C C 1
ATOM 8744 O O . SER C 3 195 ? 142.302 109.649 153.151 1.00 82.76 195 SER C O 1
ATOM 8752 N N . ALA C 3 196 ? 142.817 109.167 155.272 1.00 85.55 196 ALA C N 1
ATOM 8753 C CA . ALA C 3 196 ? 144.262 109.211 155.054 1.00 85.55 196 ALA C CA 1
ATOM 8754 C C . ALA C 3 196 ? 144.806 108.081 154.159 1.00 85.55 196 ALA C C 1
ATOM 8755 O O . ALA C 3 196 ? 145.908 108.201 153.621 1.00 85.55 196 ALA C O 1
ATOM 8762 N N . ILE C 3 197 ? 144.074 106.973 154.008 1.00 79.94 197 ILE C N 1
ATOM 8763 C CA . ILE C 3 197 ? 144.502 105.795 153.242 1.00 79.94 197 ILE C CA 1
ATOM 8764 C C . ILE C 3 197 ? 144.536 106.131 151.754 1.00 79.94 197 ILE C C 1
ATOM 8765 O O . ILE C 3 197 ? 143.526 106.024 151.062 1.00 79.94 197 ILE C O 1
ATOM 8781 N N . ASP C 3 198 ? 145.696 106.531 151.244 1.00 77.13 198 ASP C N 1
ATOM 8782 C CA . ASP C 3 198 ? 145.836 106.887 149.846 1.00 77.13 198 ASP C CA 1
ATOM 8783 C C . ASP C 3 198 ? 145.427 105.727 148.942 1.00 77.13 198 ASP C C 1
ATOM 8784 O O . ASP C 3 198 ? 146.102 104.707 148.852 1.00 77.13 198 ASP C O 1
ATOM 8793 N N . THR C 3 199 ? 144.286 105.880 148.290 1.00 74.09 199 THR C N 1
ATOM 8794 C CA . THR C 3 199 ? 143.679 104.828 147.482 1.00 74.09 199 THR C CA 1
ATOM 8795 C C . THR C 3 199 ? 144.155 104.876 146.035 1.00 74.09 199 THR C C 1
ATOM 8796 O O . THR C 3 199 ? 143.640 104.183 145.161 1.00 74.09 199 THR C O 1
ATOM 8807 N N . TRP C 3 200 ? 145.208 105.634 145.766 1.00 69.75 200 TRP C N 1
ATOM 8808 C CA . TRP C 3 200 ? 145.998 105.472 144.554 1.00 69.75 200 TRP C CA 1
ATOM 8809 C C . TRP C 3 200 ? 147.069 104.380 144.742 1.00 69.75 200 TRP C C 1
ATOM 8810 O O . TRP C 3 200 ? 147.493 104.133 145.866 1.00 69.75 200 TRP C O 1
ATOM 8831 N N . PRO C 3 201 ? 147.542 103.700 143.679 1.00 67.99 201 PRO C N 1
ATOM 8832 C CA . PRO C 3 201 ? 148.610 102.709 143.806 1.00 67.99 201 PRO C CA 1
ATOM 8833 C C . PRO C 3 201 ? 150.033 103.272 143.653 1.00 67.99 201 PRO C C 1
ATOM 8834 O O . PRO C 3 201 ? 150.986 102.653 144.119 1.00 67.99 201 PRO C O 1
ATOM 8845 N N . GLY C 3 202 ? 150.244 104.396 142.962 1.00 65.13 202 GLY C N 1
ATOM 8846 C CA . GLY C 3 202 ? 151.566 104.899 142.545 1.00 65.13 202 GLY C CA 1
ATOM 8847 C C . GLY C 3 202 ? 152.226 104.054 141.448 1.00 65.13 202 GLY C C 1
ATOM 8848 O O . GLY C 3 202 ? 152.517 104.503 140.344 1.00 65.13 202 GLY C O 1
ATOM 8852 N N . ARG C 3 203 ? 152.417 102.784 141.761 1.00 64.21 203 ARG C N 1
ATOM 8853 C CA . ARG C 3 203 ? 152.779 101.678 140.886 1.00 64.21 203 ARG C CA 1
ATOM 8854 C C . ARG C 3 203 ? 151.929 101.648 139.608 1.00 64.21 203 ARG C C 1
ATOM 8855 O O . ARG C 3 203 ? 150.756 101.997 139.632 1.00 64.21 203 ARG C O 1
ATOM 8876 N N . ARG C 3 204 ? 152.499 101.140 138.517 1.00 59.32 204 ARG C N 1
ATOM 8877 C CA . ARG C 3 204 ? 151.761 100.665 137.342 1.00 59.32 204 ARG C CA 1
ATOM 8878 C C . ARG C 3 204 ? 152.078 99.203 137.096 1.00 59.32 204 ARG C C 1
ATOM 8879 O O . ARG C 3 204 ? 153.183 98.761 137.399 1.00 59.32 204 ARG C O 1
ATOM 8900 N N . SER C 3 205 ? 151.115 98.420 136.619 1.00 69.93 205 SER C N 1
ATOM 8901 C CA . SER C 3 205 ? 151.177 96.949 136.612 1.00 69.93 205 SER C CA 1
ATOM 8902 C C . SER C 3 205 ? 152.370 96.374 135.866 1.00 69.93 205 SER C C 1
ATOM 8903 O O . SER C 3 205 ? 153.154 95.640 136.449 1.00 69.93 205 SER C O 1
ATOM 8911 N N . GLY C 3 206 ? 152.462 96.699 134.589 1.00 66.72 206 GLY C N 1
ATOM 8912 C CA . GLY C 3 206 ? 153.280 96.049 133.580 1.00 66.72 206 GLY C CA 1
ATOM 8913 C C . GLY C 3 206 ? 152.409 95.865 132.355 1.00 66.72 206 GLY C C 1
ATOM 8914 O O . GLY C 3 206 ? 152.580 96.521 131.339 1.00 66.72 206 GLY C O 1
ATOM 8918 N N . GLY C 3 207 ? 151.355 95.075 132.527 1.00 72.54 207 GLY C N 1
ATOM 8919 C CA . GLY C 3 207 ? 150.358 94.803 131.497 1.00 72.54 207 GLY C CA 1
ATOM 8920 C C . GLY C 3 207 ? 149.623 96.035 130.986 1.00 72.54 207 GLY C C 1
ATOM 8921 O O . GLY C 3 207 ? 149.580 96.215 129.779 1.00 72.54 207 GLY C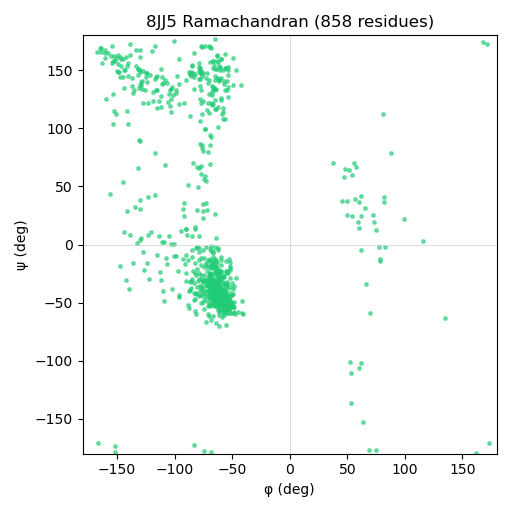 O 1
ATOM 8925 N N . MET C 3 208 ? 149.110 96.916 131.860 1.00 69.55 208 MET C N 1
ATOM 8926 C CA . MET C 3 208 ? 148.433 98.136 131.411 1.00 69.55 208 MET C CA 1
ATOM 8927 C C . MET C 3 208 ? 149.251 98.878 130.364 1.00 69.55 208 MET C C 1
ATOM 8928 O O . MET C 3 208 ? 148.732 99.229 129.308 1.00 69.55 208 MET C O 1
ATOM 8942 N N . ILE C 3 209 ? 150.534 99.086 130.663 1.00 69.68 209 ILE C N 1
ATOM 8943 C CA . ILE C 3 209 ? 151.436 99.885 129.861 1.00 69.68 209 ILE C CA 1
ATOM 8944 C C . ILE C 3 209 ? 151.707 99.240 128.506 1.00 69.68 209 ILE C C 1
ATOM 8945 O O . ILE C 3 209 ? 151.732 99.929 127.492 1.00 69.68 209 ILE C O 1
ATOM 8961 N N . VAL C 3 210 ? 151.872 97.922 128.455 1.00 73.31 210 VAL C N 1
ATOM 8962 C CA . VAL C 3 210 ? 152.029 97.219 127.178 1.00 73.31 210 VAL C CA 1
ATOM 8963 C C . VAL C 3 210 ? 150.732 97.249 126.379 1.00 73.31 210 VAL C C 1
ATOM 8964 O O . VAL C 3 210 ? 150.753 97.466 125.175 1.00 73.31 210 VAL C O 1
ATOM 8977 N N . ILE C 3 211 ? 149.586 97.061 127.036 1.00 76.75 211 ILE C N 1
ATOM 8978 C CA . ILE C 3 211 ? 148.286 96.963 126.367 1.00 76.75 211 ILE C CA 1
ATOM 8979 C C . ILE C 3 211 ? 147.894 98.330 125.786 1.00 76.75 211 ILE C C 1
ATOM 8980 O O . ILE C 3 211 ? 147.658 98.458 124.594 1.00 76.75 211 ILE C O 1
ATOM 8996 N N . THR C 3 212 ? 147.917 99.385 126.596 1.00 74.55 212 THR C N 1
ATOM 8997 C CA . THR C 3 212 ? 147.696 100.768 126.141 1.00 74.55 212 THR C CA 1
ATOM 8998 C C . THR C 3 212 ? 148.614 101.153 124.981 1.00 74.55 212 THR C C 1
ATOM 8999 O O . THR C 3 212 ? 148.124 101.614 123.955 1.00 74.55 212 THR C O 1
ATOM 9010 N N . SER C 3 213 ? 149.929 100.941 125.096 1.00 77.45 213 SER C N 1
ATOM 9011 C CA . SER C 3 213 ? 150.908 101.329 124.067 1.00 77.45 213 SER C CA 1
ATOM 9012 C C . SER C 3 213 ? 150.800 100.533 122.767 1.00 77.45 213 SER C C 1
ATOM 9013 O O . SER C 3 213 ? 150.771 101.114 121.681 1.00 77.45 213 SER C O 1
ATOM 9021 N N . ILE C 3 214 ? 150.688 99.205 122.837 1.00 84.55 214 ILE C N 1
ATOM 9022 C CA . ILE C 3 214 ? 150.523 98.387 121.636 1.00 84.55 214 ILE C CA 1
ATOM 9023 C C . ILE C 3 214 ? 149.137 98.610 121.027 1.00 84.55 214 ILE C C 1
ATOM 9024 O O . ILE C 3 214 ? 149.053 98.925 119.844 1.00 84.55 214 ILE C O 1
ATOM 9040 N N . LEU C 3 215 ? 148.040 98.514 121.779 1.00 87.54 215 LEU C N 1
ATOM 9041 C CA . LEU C 3 215 ? 146.703 98.615 121.183 1.00 87.54 215 LEU C CA 1
ATOM 9042 C C . LEU C 3 215 ? 146.322 100.027 120.706 1.00 87.54 215 LEU C C 1
ATOM 9043 O O . LEU C 3 215 ? 145.391 100.154 119.924 1.00 87.54 215 LEU C O 1
ATOM 9059 N N . GLY C 3 216 ? 147.059 101.075 121.082 1.00 87.63 216 GLY C N 1
ATOM 9060 C CA . GLY C 3 216 ? 147.052 102.319 120.497 1.00 87.63 216 GLY C CA 1
ATOM 9061 C C . GLY C 3 216 ? 147.816 102.505 119.256 1.00 87.63 216 GLY C C 1
ATOM 9062 O O . GLY C 3 216 ? 147.448 103.287 118.372 1.00 87.63 216 GLY C O 1
ATOM 9066 N N . SER C 3 217 ? 148.884 101.798 119.090 1.00 95.41 217 SER C N 1
ATOM 9067 C CA . SER C 3 217 ? 149.719 101.683 117.956 1.00 95.41 217 SER C CA 1
ATOM 9068 C C . SER C 3 217 ? 149.081 100.990 116.781 1.00 95.41 217 SER C C 1
ATOM 9069 O O . SER C 3 217 ? 149.106 101.478 115.647 1.00 95.41 217 SER C O 1
ATOM 9077 N N . LEU C 3 218 ? 148.452 99.839 117.054 1.00 96.53 218 LEU C N 1
ATOM 9078 C CA . LEU C 3 218 ? 147.867 98.936 116.064 1.00 96.53 218 LEU C CA 1
ATOM 9079 C C . LEU C 3 218 ? 146.875 99.624 115.122 1.00 96.53 218 LEU C C 1
ATOM 9080 O O . LEU C 3 218 ? 146.982 99.437 113.906 1.00 96.53 218 LEU C O 1
ATOM 9096 N N . PRO C 3 219 ? 145.956 100.471 115.618 1.00 101.19 219 PRO C N 1
ATOM 9097 C CA . PRO C 3 219 ? 144.994 101.144 114.766 1.00 101.19 219 PRO C CA 1
ATOM 9098 C C . PRO C 3 219 ? 145.579 101.964 113.659 1.00 101.19 219 PRO C C 1
ATOM 9099 O O . PRO C 3 219 ? 145.090 101.974 112.523 1.00 101.19 219 PRO C O 1
ATOM 9110 N N . PHE C 3 220 ? 146.612 102.696 113.913 1.00 104.88 220 PHE C N 1
ATOM 9111 C CA . PHE C 3 220 ? 147.310 103.517 113.001 1.00 104.88 220 PHE C CA 1
ATOM 9112 C C . PHE C 3 220 ? 147.848 102.727 111.838 1.00 104.88 220 PHE C C 1
ATOM 9113 O O . PHE C 3 220 ? 147.712 103.092 110.665 1.00 104.88 220 PHE C O 1
ATOM 9130 N N . PHE C 3 221 ? 148.496 101.636 112.087 1.00 104.34 221 PHE C N 1
ATOM 9131 C CA . PHE C 3 221 ? 148.999 100.734 111.126 1.00 104.34 221 PHE C CA 1
ATOM 9132 C C . PHE C 3 221 ? 147.912 100.153 110.265 1.00 104.34 221 PHE C C 1
ATOM 9133 O O . PHE C 3 221 ? 148.054 100.009 109.047 1.00 104.34 221 PHE C O 1
ATOM 9150 N N . LEU C 3 222 ? 146.788 99.768 110.873 1.00 106.61 222 LEU C N 1
ATOM 9151 C CA . LEU C 3 222 ? 145.643 99.268 110.114 1.00 106.61 222 LEU C CA 1
ATOM 9152 C C . LEU C 3 222 ? 145.139 100.313 109.130 1.00 106.61 222 LEU C C 1
ATOM 9153 O O . LEU C 3 222 ? 144.909 99.999 107.964 1.00 106.61 222 LEU C O 1
ATOM 9169 N N . LEU C 3 223 ? 145.018 101.563 109.574 1.00 110.40 223 LEU C N 1
ATOM 9170 C CA . LEU C 3 223 ? 144.660 102.683 108.790 1.00 110.40 223 LEU C CA 1
ATOM 9171 C C . LEU C 3 223 ? 145.582 102.856 107.614 1.00 110.40 223 LEU C C 1
ATOM 9172 O O . LEU C 3 223 ? 145.166 103.046 106.465 1.00 110.40 223 LEU C O 1
ATOM 9188 N N . VAL C 3 224 ? 146.854 102.822 107.836 1.00 113.01 224 VAL C N 1
ATOM 9189 C CA . VAL C 3 224 ? 147.892 102.924 106.882 1.00 113.01 224 VAL C CA 1
ATOM 9190 C C . VAL C 3 224 ? 147.748 101.866 105.822 1.00 113.01 224 VAL C C 1
ATOM 9191 O O . VAL C 3 224 ? 147.790 102.114 104.612 1.00 113.01 224 VAL C O 1
ATOM 9204 N N . GLY C 3 225 ? 147.585 100.646 106.210 1.00 115.89 225 GLY C N 1
ATOM 9205 C CA . GLY C 3 225 ? 147.392 99.577 105.367 1.00 115.89 225 GLY C CA 1
ATOM 9206 C C . GLY C 3 225 ? 146.179 99.603 104.531 1.00 115.89 225 GLY C C 1
ATOM 9207 O O . GLY C 3 225 ? 146.181 99.282 103.342 1.00 115.89 225 GLY C O 1
ATOM 9211 N N . PHE C 3 226 ? 145.084 100.017 105.073 1.00 118.52 226 PHE C N 1
ATOM 9212 C CA . PHE C 3 226 ? 143.845 100.231 104.431 1.00 118.52 226 PHE C CA 1
ATOM 9213 C C . PHE C 3 226 ? 143.955 101.265 103.341 1.00 118.52 226 PHE C C 1
ATOM 9214 O O . PHE C 3 226 ? 143.506 101.084 102.203 1.00 118.52 226 PHE C O 1
ATOM 9231 N N . ALA C 3 227 ? 144.548 102.379 103.620 1.00 121.19 227 ALA C N 1
ATOM 9232 C CA . ALA C 3 227 ? 144.851 103.427 102.723 1.00 121.19 227 ALA C CA 1
ATOM 9233 C C . ALA C 3 227 ? 145.708 102.951 101.580 1.00 121.19 227 ALA C C 1
ATOM 9234 O O . ALA C 3 227 ? 145.491 103.268 100.404 1.00 121.19 227 ALA C O 1
ATOM 9241 N N . GLY C 3 228 ? 146.721 102.199 101.857 1.00 122.33 228 GLY C N 1
ATOM 9242 C CA . GLY C 3 228 ? 147.514 101.594 100.911 1.00 122.33 228 GLY C CA 1
ATOM 9243 C C . GLY C 3 228 ? 146.843 100.654 99.998 1.00 122.33 228 GLY C C 1
ATOM 9244 O O . GLY C 3 228 ? 147.105 100.585 98.798 1.00 122.33 228 GLY C O 1
ATOM 9248 N N . ALA C 3 229 ? 145.918 99.900 100.493 1.00 122.90 229 ALA C N 1
ATOM 9249 C CA . ALA C 3 229 ? 145.023 99.068 99.787 1.00 122.90 229 ALA C CA 1
ATOM 9250 C C . ALA C 3 229 ? 144.209 99.851 98.795 1.00 122.90 229 ALA C C 1
ATOM 9251 O O . ALA C 3 229 ? 144.054 99.490 97.623 1.00 122.90 229 ALA C O 1
ATOM 9258 N N . ILE C 3 230 ? 143.643 100.937 99.207 1.00 125.69 230 ILE C N 1
ATOM 9259 C CA . ILE C 3 230 ? 142.930 101.878 98.428 1.00 125.69 230 ILE C CA 1
ATOM 9260 C C . ILE C 3 230 ? 143.766 102.332 97.260 1.00 125.69 230 ILE C C 1
ATOM 9261 O O . ILE C 3 230 ? 143.360 102.338 96.090 1.00 125.69 230 ILE C O 1
ATOM 9277 N N . VAL C 3 231 ? 144.993 102.738 97.587 1.00 126.50 231 VAL C N 1
ATOM 9278 C CA . VAL C 3 231 ? 145.901 103.268 96.573 1.00 126.50 231 VAL C CA 1
ATOM 9279 C C . VAL C 3 231 ? 146.246 102.190 95.553 1.00 126.50 231 VAL C C 1
ATOM 9280 O O . VAL C 3 231 ? 146.271 102.439 94.342 1.00 126.50 231 VAL C O 1
ATOM 9293 N N . LEU C 3 232 ? 146.534 100.997 95.958 1.00 127.29 232 LEU C N 1
ATOM 9294 C CA . LEU C 3 232 ? 146.844 99.870 95.164 1.00 127.29 232 LEU C CA 1
ATOM 9295 C C . LEU C 3 232 ? 145.729 99.535 94.211 1.00 127.29 232 LEU C C 1
ATOM 9296 O O . LEU C 3 232 ? 145.914 99.328 93.007 1.00 127.29 232 LEU C O 1
ATOM 9312 N N . SER C 3 233 ? 144.516 99.473 94.764 1.00 128.56 233 SER C N 1
ATOM 9313 C CA . SER C 3 233 ? 143.344 99.174 93.952 1.00 128.56 233 SER C CA 1
ATOM 9314 C C . SER C 3 233 ? 143.062 100.261 92.926 1.00 128.56 233 SER C C 1
ATOM 9315 O O . SER C 3 233 ? 142.666 99.936 91.802 1.00 128.56 233 SER C O 1
ATOM 9323 N N . LEU C 3 234 ? 143.264 101.530 93.277 1.00 130.15 234 LEU C N 1
ATOM 9324 C CA . LEU C 3 234 ? 143.172 102.614 92.309 1.00 130.15 234 LEU C CA 1
ATOM 9325 C C . LEU C 3 234 ? 144.237 102.531 91.230 1.00 130.15 234 LEU C C 1
ATOM 9326 O O . LEU C 3 234 ? 143.957 102.847 90.068 1.00 130.15 234 LEU C O 1
ATOM 9342 N N . MET C 3 235 ? 145.451 102.109 91.589 1.00 127.56 235 MET C N 1
ATOM 9343 C CA . MET C 3 235 ? 146.504 101.945 90.594 1.00 127.56 235 MET C CA 1
ATOM 9344 C C . MET C 3 235 ? 146.104 100.914 89.545 1.00 127.56 235 MET C C 1
ATOM 9345 O O . MET C 3 235 ? 146.359 101.107 88.350 1.00 127.56 235 MET C O 1
ATOM 9359 N N . ASP C 3 236 ? 145.519 99.817 90.030 1.00 126.69 236 ASP C N 1
ATOM 9360 C CA . ASP C 3 236 ? 145.182 98.607 89.246 1.00 126.69 236 ASP C CA 1
ATOM 9361 C C . ASP C 3 236 ? 143.971 97.936 89.897 1.00 126.69 236 ASP C C 1
ATOM 9362 O O . ASP C 3 236 ? 143.292 97.173 89.184 1.00 126.69 236 ASP C O 1
ATOM 9371 N N . THR D 4 7 ? 151.109 78.719 96.018 1.00 130.23 7 THR D N 1
ATOM 9372 C CA . THR D 4 7 ? 150.543 79.544 95.023 1.00 130.23 7 THR D CA 1
ATOM 9373 C C . THR D 4 7 ? 149.509 80.470 95.615 1.00 130.23 7 THR D C 1
ATOM 9374 O O . THR D 4 7 ? 149.321 80.493 96.836 1.00 130.23 7 THR D O 1
ATOM 9385 N N . VAL D 4 8 ? 148.790 81.205 94.833 1.00 129.36 8 VAL D N 1
ATOM 9386 C CA . VAL D 4 8 ? 147.664 81.980 95.193 1.00 129.36 8 VAL D CA 1
ATOM 9387 C C . VAL D 4 8 ? 146.702 81.154 96.003 1.00 129.36 8 VAL D C 1
ATOM 9388 O O . VAL D 4 8 ? 146.055 81.608 96.952 1.00 129.36 8 VAL D O 1
ATOM 9401 N N . ARG D 4 9 ? 146.546 79.915 95.671 1.00 130.88 9 ARG D N 1
ATOM 9402 C CA . ARG D 4 9 ? 145.764 78.949 96.340 1.00 130.88 9 ARG D CA 1
ATOM 9403 C C . ARG D 4 9 ? 146.243 78.719 97.748 1.00 130.88 9 ARG D C 1
ATOM 9404 O O . ARG D 4 9 ? 145.469 78.624 98.708 1.00 130.88 9 ARG D O 1
ATOM 9425 N N . CYS D 4 10 ? 147.516 78.616 97.951 1.00 128.70 10 CYS D N 1
ATOM 9426 C CA . CYS D 4 10 ? 148.176 78.524 99.199 1.00 128.70 10 CYS D CA 1
ATOM 9427 C C . CYS D 4 10 ? 147.918 79.739 100.052 1.00 128.70 10 CYS D C 1
ATOM 9428 O O . CYS D 4 10 ? 147.678 79.672 101.263 1.00 128.70 10 CYS D O 1
ATOM 9436 N N . PHE D 4 11 ? 147.970 80.896 99.479 1.00 125.07 11 PHE D N 1
ATOM 9437 C CA . PHE D 4 11 ? 147.655 82.146 100.060 1.00 125.07 11 PHE D CA 1
ATOM 9438 C C . PHE D 4 11 ? 146.248 82.168 100.593 1.00 125.07 11 PHE D C 1
ATOM 9439 O O . PHE D 4 11 ? 145.964 82.570 101.730 1.00 125.07 11 PHE D O 1
ATOM 9456 N N . GLN D 4 12 ? 145.309 81.748 99.812 1.00 124.69 12 GLN D N 1
ATOM 9457 C CA . GLN D 4 12 ? 143.942 81.580 100.117 1.00 124.69 12 GLN D CA 1
ATOM 9458 C C . GLN D 4 12 ? 143.745 80.661 101.291 1.00 124.69 12 GLN D C 1
ATOM 9459 O O . GLN D 4 12 ? 142.952 80.907 102.206 1.00 124.69 12 GLN D O 1
ATOM 9473 N N . SER D 4 13 ? 144.412 79.553 101.305 1.00 122.66 13 SER D N 1
ATOM 9474 C CA . SER D 4 13 ? 144.459 78.597 102.342 1.00 122.66 13 SER D CA 1
ATOM 9475 C C . SER D 4 13 ? 144.863 79.221 103.650 1.00 122.66 13 SER D C 1
ATOM 9476 O O . SER D 4 13 ? 144.228 79.051 104.699 1.00 122.66 13 SER D O 1
ATOM 9484 N N . LEU D 4 14 ? 145.967 79.978 103.637 1.00 122.31 14 LEU D N 1
ATOM 9485 C CA . LEU D 4 14 ? 146.471 80.693 104.810 1.00 122.31 14 LEU D CA 1
ATOM 9486 C C . LEU D 4 14 ? 145.414 81.645 105.369 1.00 122.31 14 LEU D C 1
ATOM 9487 O O . LEU D 4 14 ? 145.174 81.686 106.576 1.00 122.31 14 LEU D O 1
ATOM 9503 N N . LEU D 4 15 ? 144.757 82.400 104.491 1.00 119.97 15 LEU D N 1
ATOM 9504 C CA . LEU D 4 15 ? 143.742 83.330 104.804 1.00 119.97 15 LEU D CA 1
ATOM 9505 C C . LEU D 4 15 ? 142.565 82.684 105.485 1.00 119.97 15 LEU D C 1
ATOM 9506 O O . LEU D 4 15 ? 142.089 83.125 106.539 1.00 119.97 15 LEU D O 1
ATOM 9522 N N . VAL D 4 16 ? 142.037 81.640 104.938 1.00 117.05 16 VAL D N 1
ATOM 9523 C CA . VAL D 4 16 ? 140.919 80.905 105.394 1.00 117.05 16 VAL D CA 1
ATOM 9524 C C . VAL D 4 16 ? 141.193 80.276 106.737 1.00 117.05 16 VAL D C 1
ATOM 9525 O O . VAL D 4 16 ? 140.362 80.249 107.650 1.00 117.05 16 VAL D O 1
ATOM 9538 N N . PHE D 4 17 ? 142.418 79.775 106.938 1.00 115.65 17 PHE D N 1
ATOM 9539 C CA . PHE D 4 17 ? 142.861 79.190 108.206 1.00 115.65 17 PHE D CA 1
ATOM 9540 C C . PHE D 4 17 ? 142.905 80.226 109.338 1.00 115.65 17 PHE D C 1
ATOM 9541 O O . PHE D 4 17 ? 142.352 80.014 110.419 1.00 115.65 17 PHE D O 1
ATOM 9558 N N . GLY D 4 18 ? 143.484 81.396 109.068 1.00 112.37 18 GLY D N 1
ATOM 9559 C CA . GLY D 4 18 ? 143.453 82.490 110.026 1.00 112.37 18 GLY D CA 1
ATOM 9560 C C . GLY D 4 18 ? 142.022 82.915 110.340 1.00 112.37 18 GLY D C 1
ATOM 9561 O O . GLY D 4 18 ? 141.700 83.175 111.494 1.00 112.37 18 GLY D O 1
ATOM 9565 N N . ASN D 4 19 ? 141.111 82.923 109.356 1.00 112.68 19 ASN D N 1
ATOM 9566 C CA . ASN D 4 19 ? 139.758 83.292 109.531 1.00 112.68 19 ASN D CA 1
ATOM 9567 C C . ASN D 4 19 ? 139.013 82.329 110.416 1.00 112.68 19 ASN D C 1
ATOM 9568 O O . ASN D 4 19 ? 138.200 82.702 111.270 1.00 112.68 19 ASN D O 1
ATOM 9579 N N . VAL D 4 20 ? 139.213 81.064 110.242 1.00 112.88 20 VAL D N 1
ATOM 9580 C CA . VAL D 4 20 ? 138.735 80.011 111.053 1.00 112.88 20 VAL D CA 1
ATOM 9581 C C . VAL D 4 20 ? 139.156 80.216 112.481 1.00 112.88 20 VAL D C 1
ATOM 9582 O O . VAL D 4 20 ? 138.378 80.103 113.442 1.00 112.88 20 VAL D O 1
ATOM 9595 N N . ILE D 4 21 ? 140.440 80.542 112.698 1.00 110.42 21 ILE D N 1
ATOM 9596 C CA . ILE D 4 21 ? 140.947 80.855 114.046 1.00 110.42 21 ILE D CA 1
ATOM 9597 C C . ILE D 4 21 ? 140.232 82.076 114.617 1.00 110.42 21 ILE D C 1
ATOM 9598 O O . ILE D 4 21 ? 139.836 82.066 115.781 1.00 110.42 21 ILE D O 1
ATOM 9614 N N . ILE D 4 22 ? 140.003 83.107 113.805 1.00 108.71 22 ILE D N 1
ATOM 9615 C CA . ILE D 4 22 ? 139.261 84.300 114.218 1.00 108.71 22 ILE D CA 1
ATOM 9616 C C . ILE D 4 22 ? 137.873 83.921 114.729 1.00 108.71 22 ILE D C 1
ATOM 9617 O O . ILE D 4 22 ? 137.491 84.363 115.811 1.00 108.71 22 ILE D O 1
ATOM 9633 N N . GLY D 4 23 ? 137.143 83.038 114.044 1.00 107.55 23 GLY D N 1
ATOM 9634 C CA . GLY D 4 23 ? 135.904 82.599 114.461 1.00 107.55 23 GLY D CA 1
ATOM 9635 C C . GLY D 4 23 ? 135.871 81.850 115.732 1.00 107.55 23 GLY D C 1
ATOM 9636 O O . GLY D 4 23 ? 135.109 82.139 116.664 1.00 107.55 23 GLY D O 1
ATOM 9640 N N . MET D 4 24 ? 136.754 80.867 115.865 1.00 107.57 24 MET D N 1
ATOM 9641 C CA . MET D 4 24 ? 136.863 80.093 117.100 1.00 107.57 24 MET D CA 1
ATOM 9642 C C . MET D 4 24 ? 137.265 80.956 118.295 1.00 107.57 24 MET D C 1
ATOM 9643 O O . MET D 4 24 ? 136.760 80.751 119.400 1.00 107.57 24 MET D O 1
ATOM 9657 N N . CYS D 4 25 ? 138.088 81.981 118.077 1.00 102.33 25 CYS D N 1
ATOM 9658 C CA . CYS D 4 25 ? 138.330 82.987 119.100 1.00 102.33 25 CYS D CA 1
ATOM 9659 C C . CYS D 4 25 ? 137.050 83.743 119.454 1.00 102.33 25 CYS D C 1
ATOM 9660 O O . CYS D 4 25 ? 136.786 83.920 120.632 1.00 102.33 25 CYS D O 1
ATOM 9668 N N . GLY D 4 26 ? 136.225 84.139 118.481 1.00 100.05 26 GLY D N 1
ATOM 9669 C CA . GLY D 4 26 ? 134.954 84.813 118.756 1.00 100.05 26 GLY D CA 1
ATOM 9670 C C . GLY D 4 26 ? 134.068 84.027 119.726 1.00 100.05 26 GLY D C 1
ATOM 9671 O O . GLY D 4 26 ? 133.581 84.571 120.716 1.00 100.05 26 GLY D O 1
ATOM 9675 N N . ILE D 4 27 ? 133.926 82.722 119.504 1.00 100.83 27 ILE D N 1
ATOM 9676 C CA . ILE D 4 27 ? 133.142 81.827 120.361 1.00 100.83 27 ILE D CA 1
ATOM 9677 C C . ILE D 4 27 ? 133.766 81.694 121.747 1.00 100.83 27 ILE D C 1
ATOM 9678 O O . ILE D 4 27 ? 133.079 81.859 122.751 1.00 100.83 27 ILE D O 1
ATOM 9694 N N . ALA D 4 28 ? 135.063 81.389 121.818 1.00 96.24 28 ALA D N 1
ATOM 9695 C CA . ALA D 4 28 ? 135.747 81.160 123.083 1.00 96.24 28 ALA D CA 1
ATOM 9696 C C . ALA D 4 28 ? 135.847 82.436 123.931 1.00 96.24 28 ALA D C 1
ATOM 9697 O O . ALA D 4 28 ? 135.705 82.379 125.148 1.00 96.24 28 ALA D O 1
ATOM 9704 N N . LEU D 4 29 ? 135.985 83.595 123.288 1.00 93.24 29 LEU D N 1
ATOM 9705 C CA . LEU D 4 29 ? 135.830 84.908 123.903 1.00 93.24 29 LEU D CA 1
ATOM 9706 C C . LEU D 4 29 ? 134.401 85.088 124.413 1.00 93.24 29 LEU D C 1
ATOM 9707 O O . LEU D 4 29 ? 134.216 85.416 125.577 1.00 93.24 29 LEU D O 1
ATOM 9723 N N . THR D 4 30 ? 133.389 84.781 123.600 1.00 92.69 30 THR D N 1
ATOM 9724 C CA . THR D 4 30 ? 131.990 84.862 124.041 1.00 92.69 30 THR D CA 1
ATOM 9725 C C . THR D 4 30 ? 131.775 84.035 125.303 1.00 92.69 30 THR D C 1
ATOM 9726 O O . THR D 4 30 ? 131.230 84.536 126.286 1.00 92.69 30 THR D O 1
ATOM 9737 N N . ALA D 4 31 ? 132.260 82.792 125.313 1.00 88.48 31 ALA D N 1
ATOM 9738 C CA . ALA D 4 31 ? 132.157 81.906 126.469 1.00 88.48 31 ALA D CA 1
ATOM 9739 C C . ALA D 4 31 ? 132.835 82.482 127.729 1.00 88.48 31 ALA D C 1
ATOM 9740 O O . ALA D 4 31 ? 132.202 82.574 128.778 1.00 88.48 31 ALA D O 1
ATOM 9747 N N . GLU D 4 32 ? 134.084 82.933 127.609 1.00 87.61 32 GLU D N 1
ATOM 9748 C CA . GLU D 4 32 ? 134.832 83.603 128.687 1.00 87.61 32 GLU D CA 1
ATOM 9749 C C . GLU D 4 32 ? 134.089 84.813 129.242 1.00 87.61 32 GLU D C 1
ATOM 9750 O O . GLU D 4 32 ? 133.969 85.002 130.450 1.00 87.61 32 GLU D O 1
ATOM 9762 N N . CYS D 4 33 ? 133.556 85.632 128.344 1.00 87.18 33 CYS D N 1
ATOM 9763 C CA . CYS D 4 33 ? 132.813 86.815 128.724 1.00 87.18 33 CYS D CA 1
ATOM 9764 C C . CYS D 4 33 ? 131.628 86.429 129.575 1.00 87.18 33 CYS D C 1
ATOM 9765 O O . CYS D 4 33 ? 131.513 86.895 130.701 1.00 87.18 33 CYS D O 1
ATOM 9773 N N . ILE D 4 34 ? 130.824 85.480 129.098 1.00 84.13 34 ILE D N 1
ATOM 9774 C CA . ILE D 4 34 ? 129.680 84.985 129.851 1.00 84.13 34 ILE D CA 1
ATOM 9775 C C . ILE D 4 34 ? 130.120 84.461 131.225 1.00 84.13 34 ILE D C 1
ATOM 9776 O O . ILE D 4 34 ? 129.467 84.773 132.223 1.00 84.13 34 ILE D O 1
ATOM 9792 N N . PHE D 4 35 ? 131.248 83.746 131.302 1.00 78.91 35 PHE D N 1
ATOM 9793 C CA . PHE D 4 35 ? 131.786 83.261 132.568 1.00 78.91 35 PHE D CA 1
ATOM 9794 C C . PHE D 4 35 ? 131.991 84.408 133.562 1.00 78.91 35 PHE D C 1
ATOM 9795 O O . PHE D 4 35 ? 131.551 84.307 134.703 1.00 78.91 35 PHE D O 1
ATOM 9812 N N . PHE D 4 36 ? 132.577 85.530 133.160 1.00 80.08 36 PHE D N 1
ATOM 9813 C CA . PHE D 4 36 ? 132.760 86.649 134.083 1.00 80.08 36 PHE D CA 1
ATOM 9814 C C . PHE D 4 36 ? 131.515 87.526 134.261 1.00 80.08 36 PHE D C 1
ATOM 9815 O O . PHE D 4 36 ? 131.165 87.869 135.392 1.00 80.08 36 PHE D O 1
ATOM 9832 N N . VAL D 4 37 ? 130.804 87.842 133.174 1.00 76.10 37 VAL D N 1
ATOM 9833 C CA . VAL D 4 37 ? 129.528 88.583 133.172 1.00 76.10 37 VAL D CA 1
ATOM 9834 C C . VAL D 4 37 ? 128.498 87.909 134.074 1.00 76.10 37 VAL D C 1
ATOM 9835 O O . VAL D 4 37 ? 127.612 88.584 134.589 1.00 76.10 37 VAL D O 1
ATOM 9848 N N . SER D 4 38 ? 128.654 86.610 134.345 1.00 78.19 38 SER D N 1
ATOM 9849 C CA . SER D 4 38 ? 127.851 85.888 135.319 1.00 78.19 38 SER D CA 1
ATOM 9850 C C . SER D 4 38 ? 127.790 86.539 136.700 1.00 78.19 38 SER D C 1
ATOM 9851 O O . SER D 4 38 ? 126.852 86.208 137.430 1.00 78.19 38 SER D O 1
ATOM 9859 N N . ASP D 4 39 ? 128.730 87.430 137.069 1.00 74.22 39 ASP D N 1
ATOM 9860 C CA . ASP D 4 39 ? 128.779 88.037 138.407 1.00 74.22 39 ASP D CA 1
ATOM 9861 C C . ASP D 4 39 ? 128.799 86.890 139.441 1.00 74.22 39 ASP D C 1
ATOM 9862 O O . ASP D 4 39 ? 127.866 86.632 140.206 1.00 74.22 39 ASP D O 1
ATOM 9871 N N . GLN D 4 40 ? 129.847 86.078 139.295 1.00 75.28 40 GLN D N 1
ATOM 9872 C CA . GLN D 4 40 ? 129.870 84.660 139.627 1.00 75.28 40 GLN D CA 1
ATOM 9873 C C . GLN D 4 40 ? 129.742 84.308 141.111 1.00 75.28 40 GLN D C 1
ATOM 9874 O O . GLN D 4 40 ? 129.115 83.305 141.445 1.00 75.28 40 GLN D O 1
ATOM 9888 N N . TYR D 4 41 ? 130.314 85.130 141.989 1.00 73.42 41 TYR D N 1
ATOM 9889 C CA . TYR D 4 41 ? 130.165 85.103 143.460 1.00 73.42 41 TYR D CA 1
ATOM 9890 C C . TYR D 4 41 ? 129.641 86.472 143.892 1.00 73.42 41 TYR D C 1
ATOM 9891 O O . TYR D 4 41 ? 130.140 87.116 144.815 1.00 73.42 41 TYR D O 1
ATOM 9909 N N . SER D 4 42 ? 128.711 86.964 143.086 1.00 73.56 42 SER D N 1
ATOM 9910 C CA . SER D 4 42 ? 128.447 88.375 142.850 1.00 73.56 42 SER D CA 1
ATOM 9911 C C . SER D 4 42 ? 129.734 89.106 142.441 1.00 73.56 42 SER D C 1
ATOM 9912 O O . SER D 4 42 ? 130.299 88.801 141.390 1.00 73.56 42 SER D O 1
ATOM 9920 N N . LEU D 4 43 ? 130.255 89.968 143.315 1.00 73.63 43 LEU D N 1
ATOM 9921 C CA . LEU D 4 43 ? 131.321 90.964 143.128 1.00 73.63 43 LEU D CA 1
ATOM 9922 C C . LEU D 4 43 ? 130.905 92.264 142.418 1.00 73.63 43 LEU D C 1
ATOM 9923 O O . LEU D 4 43 ? 131.564 93.273 142.664 1.00 73.63 43 LEU D O 1
ATOM 9939 N N . TYR D 4 44 ? 129.721 92.340 141.786 1.00 75.13 44 TYR D N 1
ATOM 9940 C CA . TYR D 4 44 ? 129.008 93.620 141.621 1.00 75.13 44 TYR D CA 1
ATOM 9941 C C . TYR D 4 44 ? 129.085 94.462 142.911 1.00 75.13 44 TYR D C 1
ATOM 9942 O O . TYR D 4 44 ? 129.487 95.617 142.812 1.00 75.13 44 TYR D O 1
ATOM 9960 N N . PRO D 4 45 ? 128.808 93.962 144.133 1.00 75.52 45 PRO D N 1
ATOM 9961 C CA . PRO D 4 45 ? 128.714 94.828 145.301 1.00 75.52 45 PRO D CA 1
ATOM 9962 C C . PRO D 4 45 ? 130.010 95.536 145.692 1.00 75.52 45 PRO D C 1
ATOM 9963 O O . PRO D 4 45 ? 129.943 96.646 146.207 1.00 75.52 45 PRO D O 1
ATOM 9974 N N . LEU D 4 46 ? 131.184 94.932 145.461 1.00 75.47 46 LEU D N 1
ATOM 9975 C CA . LEU D 4 46 ? 132.464 95.596 145.748 1.00 75.47 46 LEU D CA 1
ATOM 9976 C C . LEU D 4 46 ? 132.914 96.546 144.641 1.00 75.47 46 LEU D C 1
ATOM 9977 O O . LEU D 4 46 ? 133.774 97.379 144.899 1.00 75.47 46 LEU D O 1
ATOM 9993 N N . LEU D 4 47 ? 132.342 96.465 143.443 1.00 75.65 47 LEU D N 1
ATOM 9994 C CA . LEU D 4 47 ? 132.800 97.235 142.282 1.00 75.65 47 LEU D CA 1
ATOM 9995 C C . LEU D 4 47 ? 131.830 98.319 141.792 1.00 75.65 47 LEU D C 1
ATOM 9996 O O . LEU D 4 47 ? 132.279 99.369 141.333 1.00 75.65 47 LEU D O 1
ATOM 10012 N N . GLU D 4 48 ? 130.523 98.120 141.950 1.00 75.54 48 GLU D N 1
ATOM 10013 C CA . GLU D 4 48 ? 129.506 99.167 141.775 1.00 75.54 48 GLU D CA 1
ATOM 10014 C C . GLU D 4 48 ? 129.628 100.259 142.854 1.00 75.54 48 GLU D C 1
ATOM 10015 O O . GLU D 4 48 ? 129.136 101.370 142.695 1.00 75.54 48 GLU D O 1
ATOM 10027 N N . ALA D 4 49 ? 130.355 99.973 143.932 1.00 73.53 49 ALA D N 1
ATOM 10028 C CA . ALA D 4 49 ? 130.717 100.904 144.991 1.00 73.53 49 ALA D CA 1
ATOM 10029 C C . ALA D 4 49 ? 131.609 102.096 144.550 1.00 73.53 49 ALA D C 1
ATOM 10030 O O . ALA D 4 49 ? 131.724 103.082 145.270 1.00 73.53 49 ALA D O 1
ATOM 10037 N N . THR D 4 50 ? 132.238 102.054 143.382 1.00 72.95 50 THR D N 1
ATOM 10038 C CA . THR D 4 50 ? 133.234 103.056 142.962 1.00 72.95 50 THR D CA 1
ATOM 10039 C C . THR D 4 50 ? 133.155 103.336 141.458 1.00 72.95 50 THR D C 1
ATOM 10040 O O . THR D 4 50 ? 134.015 103.969 140.864 1.00 72.95 50 THR D O 1
ATOM 10051 N N . ASP D 4 51 ? 132.113 102.839 140.792 1.00 74.83 51 ASP D N 1
ATOM 10052 C CA . ASP D 4 51 ? 132.020 102.737 139.326 1.00 74.83 51 ASP D CA 1
ATOM 10053 C C . ASP D 4 51 ? 133.263 102.079 138.708 1.00 74.83 51 ASP D C 1
ATOM 10054 O O . ASP D 4 51 ? 133.732 102.411 137.620 1.00 74.83 51 ASP D O 1
ATOM 10063 N N . ASN D 4 52 ? 133.782 101.091 139.427 1.00 74.60 52 ASN D N 1
ATOM 10064 C CA . ASN D 4 52 ? 134.940 100.264 139.111 1.00 74.60 52 ASN D CA 1
ATOM 10065 C C . ASN D 4 52 ? 134.504 99.042 138.280 1.00 74.60 52 ASN D C 1
ATOM 10066 O O . ASN D 4 52 ? 134.769 97.897 138.633 1.00 74.60 52 ASN D O 1
ATOM 10077 N N . ASP D 4 53 ? 133.755 99.254 137.203 1.00 78.12 53 ASP D N 1
ATOM 10078 C CA . ASP D 4 53 ? 133.018 98.204 136.488 1.00 78.12 53 ASP D CA 1
ATOM 10079 C C . ASP D 4 53 ? 133.584 97.832 135.104 1.00 78.12 53 ASP D C 1
ATOM 10080 O O . ASP D 4 53 ? 133.024 96.976 134.422 1.00 78.12 53 ASP D O 1
ATOM 10089 N N . ASP D 4 54 ? 134.697 98.425 134.671 1.00 78.57 54 ASP D N 1
ATOM 10090 C CA . ASP D 4 54 ? 135.248 98.250 133.323 1.00 78.57 54 ASP D CA 1
ATOM 10091 C C . ASP D 4 54 ? 135.668 96.831 132.980 1.00 78.57 54 ASP D C 1
ATOM 10092 O O . ASP D 4 54 ? 135.618 96.473 131.812 1.00 78.57 54 ASP D O 1
ATOM 10101 N N . ILE D 4 55 ? 136.031 96.007 133.961 1.00 76.32 55 ILE D N 1
ATOM 10102 C CA . ILE D 4 55 ? 136.223 94.581 133.705 1.00 76.32 55 ILE D CA 1
ATOM 10103 C C . ILE D 4 55 ? 134.932 93.956 133.137 1.00 76.32 55 ILE D C 1
ATOM 10104 O O . ILE D 4 55 ? 134.953 93.352 132.067 1.00 76.32 55 ILE D O 1
ATOM 10120 N N . TYR D 4 56 ? 133.777 94.198 133.761 1.00 77.84 56 TYR D N 1
ATOM 10121 C CA . TYR D 4 56 ? 132.498 93.728 133.244 1.00 77.84 56 TYR D CA 1
ATOM 10122 C C . TYR D 4 56 ? 132.123 94.448 131.949 1.00 77.84 56 TYR D C 1
ATOM 10123 O O . TYR D 4 56 ? 131.679 93.811 131.004 1.00 77.84 56 TYR D O 1
ATOM 10141 N N . GLY D 4 57 ? 132.316 95.764 131.866 1.00 78.38 57 GLY D N 1
ATOM 10142 C CA . GLY D 4 57 ? 131.990 96.527 130.655 1.00 78.38 57 GLY D CA 1
ATOM 10143 C C . GLY D 4 57 ? 132.753 96.026 129.433 1.00 78.38 57 GLY D C 1
ATOM 10144 O O . GLY D 4 57 ? 132.173 95.786 128.380 1.00 7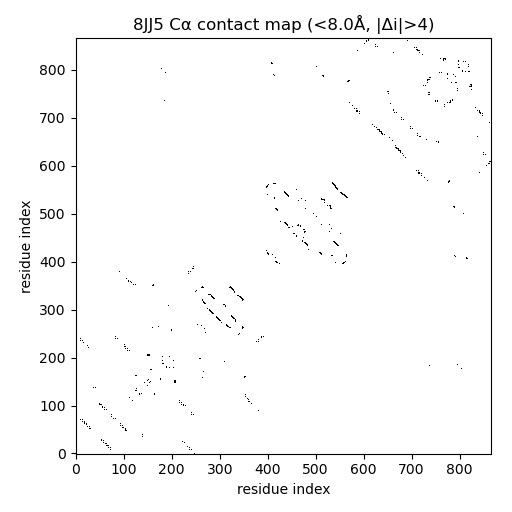8.38 57 GLY D O 1
ATOM 10148 N N . ALA D 4 58 ? 134.042 95.762 129.607 1.00 81.70 58 ALA D N 1
ATOM 10149 C CA . ALA D 4 58 ? 134.871 95.091 128.627 1.00 81.70 58 ALA D CA 1
ATOM 10150 C C . ALA D 4 58 ? 134.288 93.726 128.265 1.00 81.70 58 ALA D C 1
ATOM 10151 O O . ALA D 4 58 ? 134.104 93.424 127.093 1.00 81.70 58 ALA D O 1
ATOM 10158 N N . ALA D 4 59 ? 133.908 92.915 129.256 1.00 79.21 59 ALA D N 1
ATOM 10159 C CA . ALA D 4 59 ? 133.330 91.611 128.976 1.00 79.21 59 ALA D CA 1
ATOM 10160 C C . ALA D 4 59 ? 132.020 91.705 128.168 1.00 79.21 59 ALA D C 1
ATOM 10161 O O . ALA D 4 59 ? 131.838 90.952 127.221 1.00 79.21 59 ALA D O 1
ATOM 10168 N N . TRP D 4 60 ? 131.124 92.649 128.467 1.00 81.88 60 TRP D N 1
ATOM 10169 C CA . TRP D 4 60 ? 129.878 92.813 127.715 1.00 81.88 60 TRP D CA 1
ATOM 10170 C C . TRP D 4 60 ? 130.142 93.076 126.242 1.00 81.88 60 TRP D C 1
ATOM 10171 O O . TRP D 4 60 ? 129.542 92.479 125.357 1.00 81.88 60 TRP D O 1
ATOM 10192 N N . ILE D 4 61 ? 131.102 93.935 125.977 1.00 86.91 61 ILE D N 1
ATOM 10193 C CA . ILE D 4 61 ? 131.672 94.274 124.732 1.00 86.91 61 ILE D CA 1
ATOM 10194 C C . ILE D 4 61 ? 132.264 93.058 124.083 1.00 86.91 61 ILE D C 1
ATOM 10195 O O . ILE D 4 61 ? 132.087 92.777 122.894 1.00 86.91 61 ILE D O 1
ATOM 10211 N N . GLY D 4 62 ? 132.900 92.231 124.913 1.00 89.65 62 GLY D N 1
ATOM 10212 C CA . GLY D 4 62 ? 133.421 90.930 124.529 1.00 89.65 62 GLY D CA 1
ATOM 10213 C C . GLY D 4 62 ? 132.341 89.951 124.044 1.00 89.65 62 GLY D C 1
ATOM 10214 O O . GLY D 4 62 ? 132.561 89.231 123.074 1.00 89.65 62 GLY D O 1
ATOM 10218 N N . ILE D 4 63 ? 131.138 89.971 124.629 1.00 89.74 63 ILE D N 1
ATOM 10219 C CA . ILE D 4 63 ? 130.027 89.135 124.150 1.00 89.74 63 ILE D CA 1
ATOM 10220 C C . ILE D 4 63 ? 129.654 89.515 122.718 1.00 89.74 63 ILE D C 1
ATOM 10221 O O . ILE D 4 63 ? 129.682 88.683 121.820 1.00 89.74 63 ILE D O 1
ATOM 10237 N N . PHE D 4 64 ? 129.320 90.779 122.471 1.00 96.03 64 PHE D N 1
ATOM 10238 C CA . PHE D 4 64 ? 128.802 91.157 121.154 1.00 96.03 64 PHE D CA 1
ATOM 10239 C C . PHE D 4 64 ? 129.878 91.186 120.074 1.00 96.03 64 PHE D C 1
ATOM 10240 O O . PHE D 4 64 ? 129.597 90.740 118.964 1.00 96.03 64 PHE D O 1
ATOM 10257 N N . VAL D 4 65 ? 131.120 91.595 120.372 1.00 95.30 65 VAL D N 1
ATOM 10258 C CA . VAL D 4 65 ? 132.199 91.396 119.400 1.00 95.30 65 VAL D CA 1
ATOM 10259 C C . VAL D 4 65 ? 132.423 89.909 119.165 1.00 95.30 65 VAL D C 1
ATOM 10260 O O . VAL D 4 65 ? 132.681 89.531 118.035 1.00 95.30 65 VAL D O 1
ATOM 10273 N N . GLY D 4 66 ? 132.268 89.040 120.164 1.00 98.49 66 GLY D N 1
ATOM 10274 C CA . GLY D 4 66 ? 132.464 87.598 120.020 1.00 98.49 66 GLY D CA 1
ATOM 10275 C C . GLY D 4 66 ? 131.530 86.961 118.984 1.00 98.49 66 GLY D C 1
ATOM 10276 O O . GLY D 4 66 ? 131.994 86.286 118.063 1.00 98.49 66 GLY D O 1
ATOM 10280 N N . ILE D 4 67 ? 130.233 87.282 119.047 1.00 98.82 67 ILE D N 1
ATOM 10281 C CA . ILE D 4 67 ? 129.260 86.935 117.997 1.00 98.82 67 ILE D CA 1
ATOM 10282 C C . ILE D 4 67 ? 129.616 87.624 116.672 1.00 98.82 67 ILE D C 1
ATOM 10283 O O . ILE D 4 67 ? 129.569 87.006 115.609 1.00 98.82 67 ILE D O 1
ATOM 10299 N N . CYS D 4 68 ? 129.972 88.909 116.701 1.00 101.33 68 CYS D N 1
ATOM 10300 C CA . CYS D 4 68 ? 130.258 89.699 115.564 1.00 101.33 68 CYS D CA 1
ATOM 10301 C C . CYS D 4 68 ? 131.404 89.138 114.762 1.00 101.33 68 CYS D C 1
ATOM 10302 O O . CYS D 4 68 ? 131.379 89.053 113.531 1.00 101.33 68 CYS D O 1
ATOM 10310 N N . LEU D 4 69 ? 132.487 88.756 115.447 1.00 104.19 69 LEU D N 1
ATOM 10311 C CA . LEU D 4 69 ? 133.722 88.197 114.889 1.00 104.19 69 LEU D CA 1
ATOM 10312 C C . LEU D 4 69 ? 133.454 86.859 114.229 1.00 104.19 69 LEU D C 1
ATOM 10313 O O . LEU D 4 69 ? 133.956 86.588 113.140 1.00 104.19 69 LEU D O 1
ATOM 10329 N N . PHE D 4 70 ? 132.600 86.038 114.846 1.00 104.04 70 PHE D N 1
ATOM 10330 C CA . PHE D 4 70 ? 132.177 84.780 114.251 1.00 104.04 70 PHE D CA 1
ATOM 10331 C C . PHE D 4 70 ? 131.534 85.045 112.886 1.00 104.04 70 PHE D C 1
ATOM 10332 O O . PHE D 4 70 ? 132.057 84.606 111.857 1.00 104.04 70 PHE D O 1
ATOM 10349 N N . CYS D 4 71 ? 130.492 85.874 112.837 1.00 109.10 71 CYS D N 1
ATOM 10350 C CA . CYS D 4 71 ? 129.812 86.185 111.580 1.00 109.10 71 CYS D CA 1
ATOM 10351 C C . CYS D 4 71 ? 130.749 86.810 110.538 1.00 109.10 71 CYS D C 1
ATOM 10352 O O . CYS D 4 71 ? 130.715 86.454 109.363 1.00 109.10 71 CYS D O 1
ATOM 10360 N N . LEU D 4 72 ? 131.647 87.704 110.929 1.00 110.22 72 LEU D N 1
ATOM 10361 C CA . LEU D 4 72 ? 132.569 88.328 110.062 1.00 110.22 72 LEU D CA 1
ATOM 10362 C C . LEU D 4 72 ? 133.580 87.372 109.488 1.00 110.22 72 LEU D C 1
ATOM 10363 O O . LEU D 4 72 ? 134.008 87.498 108.340 1.00 110.22 72 LEU D O 1
ATOM 10379 N N . SER D 4 73 ? 134.026 86.408 110.220 1.00 109.73 73 SER D N 1
ATOM 10380 C CA . SER D 4 73 ? 134.913 85.391 109.809 1.00 109.73 73 SER D CA 1
ATOM 10381 C C . SER D 4 73 ? 134.365 84.621 108.635 1.00 109.73 73 SER D C 1
ATOM 10382 O O . SER D 4 73 ? 134.971 84.514 107.561 1.00 109.73 73 SER D O 1
ATOM 10390 N N . VAL D 4 74 ? 133.141 84.101 108.791 1.00 109.16 74 VAL D N 1
ATOM 10391 C CA . VAL D 4 74 ? 132.466 83.331 107.742 1.00 109.16 74 VAL D CA 1
ATOM 10392 C C . VAL D 4 74 ? 132.205 84.223 106.546 1.00 109.16 74 VAL D C 1
ATOM 10393 O O . VAL D 4 74 ? 132.404 83.801 105.410 1.00 109.16 74 VAL D O 1
ATOM 10406 N N . LEU D 4 75 ? 131.902 85.496 106.791 1.00 111.03 75 LEU D N 1
ATOM 10407 C CA . LEU D 4 75 ? 131.818 86.502 105.808 1.00 111.03 75 LEU D CA 1
ATOM 10408 C C . LEU D 4 75 ? 133.079 86.562 104.988 1.00 111.03 75 LEU D C 1
ATOM 10409 O O . LEU D 4 75 ? 133.072 86.668 103.759 1.00 111.03 75 LEU D O 1
ATOM 10425 N N . GLY D 4 76 ? 134.206 86.522 105.617 1.00 113.69 76 GLY D N 1
ATOM 10426 C CA . GLY D 4 76 ? 135.442 86.555 105.010 1.00 113.69 76 GLY D CA 1
ATOM 10427 C C . GLY D 4 76 ? 135.791 85.428 104.131 1.00 113.69 76 GLY D C 1
ATOM 10428 O O . GLY D 4 76 ? 136.254 85.582 103.000 1.00 113.69 76 GLY D O 1
ATOM 10432 N N . ILE D 4 77 ? 135.580 84.233 104.574 1.00 112.27 77 ILE D N 1
ATOM 10433 C CA . ILE D 4 77 ? 135.691 83.037 103.822 1.00 112.27 77 ILE D CA 1
ATOM 10434 C C . ILE D 4 77 ? 134.834 83.111 102.587 1.00 112.27 77 ILE D C 1
ATOM 10435 O O . ILE D 4 77 ? 135.246 82.809 101.460 1.00 112.27 77 ILE D O 1
ATOM 10451 N N . VAL D 4 78 ? 133.582 83.528 102.776 1.00 113.54 78 VAL D N 1
ATOM 10452 C CA . VAL D 4 78 ? 132.590 83.655 101.705 1.00 113.54 78 VAL D CA 1
ATOM 10453 C C . VAL D 4 78 ? 133.080 84.632 100.646 1.00 113.54 78 VAL D C 1
ATOM 10454 O O . VAL D 4 78 ? 132.991 84.317 99.470 1.00 113.54 78 VAL D O 1
ATOM 10467 N N . GLY D 4 79 ? 133.662 85.766 101.035 1.00 115.82 79 GLY D N 1
ATOM 10468 C CA . GLY D 4 79 ? 134.194 86.720 100.194 1.00 115.82 79 GLY D CA 1
ATOM 10469 C C . GLY D 4 79 ? 135.385 86.322 99.417 1.00 115.82 79 GLY D C 1
ATOM 10470 O O . GLY D 4 79 ? 135.469 86.483 98.196 1.00 115.82 79 GLY D O 1
ATOM 10474 N N . ILE D 4 80 ? 136.352 85.746 100.049 1.00 117.11 80 ILE D N 1
ATOM 10475 C CA . ILE D 4 80 ? 137.548 85.231 99.497 1.00 117.11 80 ILE D CA 1
ATOM 10476 C C . ILE D 4 80 ? 137.241 84.213 98.433 1.00 117.11 80 ILE D C 1
ATOM 10477 O O . ILE D 4 80 ? 137.721 84.255 97.294 1.00 117.11 80 ILE D O 1
ATOM 10493 N N . MET D 4 81 ? 136.435 83.249 98.743 1.00 116.51 81 MET D N 1
ATOM 10494 C CA . MET D 4 81 ? 135.920 82.258 97.883 1.00 116.51 81 MET D CA 1
ATOM 10495 C C . MET D 4 81 ? 135.168 82.828 96.711 1.00 116.51 81 MET D C 1
ATOM 10496 O O . MET D 4 81 ? 135.401 82.460 95.554 1.00 116.51 81 MET D O 1
ATOM 10510 N N . LYS D 4 82 ? 134.210 83.725 96.977 1.00 118.42 82 LYS D N 1
ATOM 10511 C CA . LYS D 4 82 ? 133.414 84.382 95.930 1.00 118.42 82 LYS D CA 1
ATOM 10512 C C . LYS D 4 82 ? 134.241 85.345 95.091 1.00 118.42 82 LYS D C 1
ATOM 10513 O O . LYS D 4 82 ? 133.880 85.564 93.937 1.00 118.42 82 LYS D O 1
ATOM 10532 N N . SER D 4 83 ? 135.345 85.898 95.610 1.00 119.44 83 SER D N 1
ATOM 10533 C CA . SER D 4 83 ? 136.190 86.785 94.908 1.00 119.44 83 SER D CA 1
ATOM 10534 C C . SER D 4 83 ? 135.478 88.053 94.503 1.00 119.44 83 SER D C 1
ATOM 10535 O O . SER D 4 83 ? 135.622 88.515 93.367 1.00 119.44 83 SER D O 1
ATOM 10543 N N . ASN D 4 84 ? 134.669 88.634 95.324 1.00 120.37 84 ASN D N 1
ATOM 10544 C CA . ASN D 4 84 ? 133.862 89.788 95.159 1.00 120.37 84 ASN D CA 1
ATOM 10545 C C . ASN D 4 84 ? 134.464 90.975 95.869 1.00 120.37 84 ASN D C 1
ATOM 10546 O O . ASN D 4 84 ? 134.611 90.924 97.092 1.00 120.37 84 ASN D O 1
ATOM 10557 N N . ARG D 4 85 ? 134.803 92.036 95.216 1.00 122.64 85 ARG D N 1
ATOM 10558 C CA . ARG D 4 85 ? 135.427 93.197 95.721 1.00 122.64 85 ARG D CA 1
ATOM 10559 C C . ARG D 4 85 ? 134.621 93.855 96.810 1.00 122.64 85 ARG D C 1
ATOM 10560 O O . ARG D 4 85 ? 135.123 94.201 97.889 1.00 122.64 85 ARG D O 1
ATOM 10581 N N . LYS D 4 86 ? 133.330 94.042 96.535 1.00 119.18 86 LYS D N 1
ATOM 10582 C CA . LYS D 4 86 ? 132.458 94.747 97.467 1.00 119.18 86 LYS D CA 1
ATOM 10583 C C . LYS D 4 86 ? 132.280 93.970 98.765 1.00 119.18 86 LYS D C 1
ATOM 10584 O O . LYS D 4 86 ? 132.215 94.566 99.849 1.00 119.18 86 LYS D O 1
ATOM 10603 N N . ILE D 4 87 ? 132.178 92.682 98.737 1.00 116.39 87 ILE D N 1
ATOM 10604 C CA . ILE D 4 87 ? 132.087 91.817 99.848 1.00 116.39 87 ILE D CA 1
ATOM 10605 C C . ILE D 4 87 ? 133.260 92.015 100.769 1.00 116.39 87 ILE D C 1
ATOM 10606 O O . ILE D 4 87 ? 133.137 92.239 101.979 1.00 116.39 87 ILE D O 1
ATOM 10622 N N . LEU D 4 88 ? 134.442 91.948 100.256 1.00 116.32 88 LEU D N 1
ATOM 10623 C CA . LEU D 4 88 ? 135.663 92.189 100.918 1.00 116.32 88 LEU D CA 1
ATOM 10624 C C . LEU D 4 88 ? 135.693 93.553 101.549 1.00 116.32 88 LEU D C 1
ATOM 10625 O O . LEU D 4 88 ? 136.154 93.748 102.676 1.00 116.32 88 LEU D O 1
ATOM 10641 N N . LEU D 4 89 ? 135.249 94.555 100.868 1.00 117.86 89 LEU D N 1
ATOM 10642 C CA . LEU D 4 89 ? 135.193 95.905 101.284 1.00 117.86 89 LEU D CA 1
ATOM 10643 C C . LEU D 4 89 ? 134.366 96.076 102.537 1.00 117.86 89 LEU D C 1
ATOM 10644 O O . LEU D 4 89 ? 134.801 96.623 103.565 1.00 117.86 89 LEU D O 1
ATOM 10660 N N . VAL D 4 90 ? 133.151 95.632 102.519 1.00 116.63 90 VAL D N 1
ATOM 10661 C CA . VAL D 4 90 ? 132.228 95.633 103.590 1.00 116.63 90 VAL D CA 1
ATOM 10662 C C . VAL D 4 90 ? 132.775 94.874 104.772 1.00 116.63 90 VAL D C 1
ATOM 10663 O O . VAL D 4 90 ? 132.679 95.276 105.939 1.00 116.63 90 VAL D O 1
ATOM 10676 N N . TYR D 4 91 ? 133.345 93.739 104.538 1.00 113.04 91 TYR D N 1
ATOM 10677 C CA . TYR D 4 91 ? 134.025 92.890 105.438 1.00 113.04 91 TYR D CA 1
ATOM 10678 C C . TYR D 4 91 ? 135.104 93.624 106.192 1.00 113.04 91 TYR D C 1
ATOM 10679 O O . TYR D 4 91 ? 135.203 93.598 107.426 1.00 113.04 91 TYR D O 1
ATOM 10697 N N . PHE D 4 92 ? 135.930 94.339 105.504 1.00 115.21 92 PHE D N 1
ATOM 10698 C CA . PHE D 4 92 ? 136.939 95.198 105.990 1.00 115.21 92 PHE D CA 1
ATOM 10699 C C . PHE D 4 92 ? 136.387 96.203 106.962 1.00 115.21 92 PHE D C 1
ATOM 10700 O O . PHE D 4 92 ? 136.852 96.365 108.095 1.00 115.21 92 PHE D O 1
ATOM 10717 N N . ILE D 4 93 ? 135.398 96.936 106.570 1.00 113.12 93 ILE D N 1
ATOM 10718 C CA . ILE D 4 93 ? 134.774 97.972 107.308 1.00 113.12 93 ILE D CA 1
ATOM 10719 C C . ILE D 4 93 ? 134.247 97.457 108.625 1.00 113.12 93 ILE D C 1
ATOM 10720 O O . ILE D 4 93 ? 134.506 97.982 109.721 1.00 113.12 93 ILE D O 1
ATOM 10736 N N . LEU D 4 94 ? 133.470 96.425 108.587 1.00 112.37 94 LEU D N 1
ATOM 10737 C CA . LEU D 4 94 ? 132.860 95.794 109.690 1.00 112.37 94 LEU D CA 1
ATOM 10738 C C . LEU D 4 94 ? 133.874 95.321 110.697 1.00 112.37 94 LEU D C 1
ATOM 10739 O O . LEU D 4 94 ? 133.770 95.570 111.908 1.00 112.37 94 LEU D O 1
ATOM 10755 N N . MET D 4 95 ? 134.864 94.575 110.225 1.00 110.33 95 MET D N 1
ATOM 10756 C CA . MET D 4 95 ? 135.900 94.096 111.113 1.00 110.33 95 MET D CA 1
ATOM 10757 C C . MET D 4 95 ? 136.669 95.246 111.743 1.00 110.33 95 MET D C 1
ATOM 10758 O O . MET D 4 95 ? 137.016 95.132 112.907 1.00 110.33 95 MET D O 1
ATOM 10772 N N . PHE D 4 96 ? 136.886 96.364 111.047 1.00 107.09 96 PHE D N 1
ATOM 10773 C CA . PHE D 4 96 ? 137.510 97.536 111.523 1.00 107.09 96 PHE D CA 1
ATOM 10774 C C . PHE D 4 96 ? 136.787 98.082 112.725 1.00 107.09 96 PHE D C 1
ATOM 10775 O O . PHE D 4 96 ? 137.364 98.394 113.778 1.00 107.09 96 PHE D O 1
ATOM 10792 N N . ILE D 4 97 ? 135.507 98.216 112.639 1.00 105.77 97 ILE D N 1
ATOM 10793 C CA . ILE D 4 97 ? 134.633 98.641 113.669 1.00 105.77 97 ILE D CA 1
ATOM 10794 C C . ILE D 4 97 ? 134.750 97.744 114.878 1.00 105.77 97 ILE D C 1
ATOM 10795 O O . ILE D 4 97 ? 134.985 98.167 116.021 1.00 105.77 97 ILE D O 1
ATOM 10811 N N . VAL D 4 98 ? 134.564 96.446 114.649 1.00 102.31 98 VAL D N 1
ATOM 10812 C CA . VAL D 4 98 ? 134.628 95.441 115.711 1.00 102.31 98 VAL D CA 1
ATOM 10813 C C . VAL D 4 98 ? 136.003 95.440 116.382 1.00 102.31 98 VAL D C 1
ATOM 10814 O O . VAL D 4 98 ? 136.097 95.371 117.604 1.00 102.31 98 VAL D O 1
ATOM 10827 N N . TYR D 4 99 ? 137.060 95.628 115.598 1.00 99.06 99 TYR D N 1
ATOM 10828 C CA . TYR D 4 99 ? 138.429 95.772 116.066 1.00 99.06 99 TYR D CA 1
ATOM 10829 C C . TYR D 4 99 ? 138.533 96.919 117.062 1.00 99.06 99 TYR D C 1
ATOM 10830 O O . TYR D 4 99 ? 139.023 96.707 118.165 1.00 99.06 99 TYR D O 1
ATOM 10848 N N . GLY D 4 100 ? 137.995 98.103 116.747 1.00 94.00 100 GLY D N 1
ATOM 10849 C CA . GLY D 4 100 ? 137.925 99.159 117.625 1.00 94.00 100 GLY D CA 1
ATOM 10850 C C . GLY D 4 100 ? 137.257 98.897 118.915 1.00 94.00 100 GLY D C 1
ATOM 10851 O O . GLY D 4 100 ? 137.768 99.191 120.000 1.00 94.00 100 GLY D O 1
ATOM 10855 N N . PHE D 4 101 ? 136.074 98.280 118.874 1.00 96.73 101 PHE D N 1
ATOM 10856 C CA . PHE D 4 101 ? 135.341 97.944 120.096 1.00 96.73 101 PHE D CA 1
ATOM 10857 C C . PHE D 4 101 ? 136.107 96.968 120.987 1.00 96.73 101 PHE D C 1
ATOM 10858 O O . PHE D 4 101 ? 136.137 97.151 122.205 1.00 96.73 101 PHE D O 1
ATOM 10875 N N . GLU D 4 102 ? 136.760 95.953 120.427 1.00 93.82 102 GLU D N 1
ATOM 10876 C CA . GLU D 4 102 ? 137.540 95.070 121.305 1.00 93.82 102 GLU D CA 1
ATOM 10877 C C . GLU D 4 102 ? 138.853 95.716 121.771 1.00 93.82 102 GLU D C 1
ATOM 10878 O O . GLU D 4 102 ? 139.249 95.530 122.914 1.00 93.82 102 GLU D O 1
ATOM 10890 N N . VAL D 4 103 ? 139.487 96.575 120.963 1.00 90.27 103 VAL D N 1
ATOM 10891 C CA . VAL D 4 103 ? 140.587 97.448 121.423 1.00 90.27 103 VAL D CA 1
ATOM 10892 C C . VAL D 4 103 ? 140.159 98.194 122.694 1.00 90.27 103 VAL D C 1
ATOM 10893 O O . VAL D 4 103 ? 140.892 98.242 123.677 1.00 90.27 103 VAL D O 1
ATOM 10906 N N . ALA D 4 104 ? 138.933 98.711 122.722 1.00 85.14 104 ALA D N 1
ATOM 10907 C CA . ALA D 4 104 ? 138.328 99.435 123.771 1.00 85.14 104 ALA D CA 1
ATOM 10908 C C . ALA D 4 104 ? 138.141 98.581 124.994 1.00 85.14 104 ALA D C 1
ATOM 10909 O O . ALA D 4 104 ? 138.543 98.915 126.112 1.00 85.14 104 ALA D O 1
ATOM 10916 N N . SER D 4 105 ? 137.525 97.401 124.834 1.00 84.36 105 SER D N 1
ATOM 10917 C CA . SER D 4 105 ? 137.351 96.391 125.898 1.00 84.36 105 SER D CA 1
ATOM 10918 C C . SER D 4 105 ? 138.667 95.964 126.534 1.00 84.36 105 SER D C 1
ATOM 10919 O O . SER D 4 105 ? 138.819 96.008 127.754 1.00 84.36 105 SER D O 1
ATOM 10927 N N . CYS D 4 106 ? 139.653 95.611 125.707 1.00 84.40 106 CYS D N 1
ATOM 10928 C CA . CYS D 4 106 ? 140.989 95.245 126.148 1.00 84.40 106 CYS D CA 1
ATOM 10929 C C . CYS D 4 106 ? 141.548 96.304 127.079 1.00 84.40 106 CYS D C 1
ATOM 10930 O O . CYS D 4 106 ? 141.984 96.017 128.195 1.00 84.40 106 CYS D O 1
ATOM 10938 N N . ILE D 4 107 ? 141.537 97.547 126.592 1.00 78.54 107 ILE D N 1
ATOM 10939 C CA . ILE D 4 107 ? 142.239 98.640 127.264 1.00 78.54 107 ILE D CA 1
ATOM 10940 C C . ILE D 4 107 ? 141.514 99.011 128.554 1.00 78.54 107 ILE D C 1
ATOM 10941 O O . ILE D 4 107 ? 142.192 99.277 129.540 1.00 78.54 107 ILE D O 1
ATOM 10957 N N . THR D 4 108 ? 140.175 99.000 128.533 1.00 77.90 108 THR D N 1
ATOM 10958 C CA . THR D 4 108 ? 139.308 99.355 129.665 1.00 77.90 108 THR D CA 1
ATOM 10959 C C . THR D 4 108 ? 139.445 98.369 130.809 1.00 77.90 108 THR D C 1
ATOM 10960 O O . THR D 4 108 ? 139.672 98.800 131.938 1.00 77.90 108 THR D O 1
ATOM 10971 N N . ALA D 4 109 ? 139.449 97.063 130.543 1.00 78.13 109 ALA D N 1
ATOM 10972 C CA . ALA D 4 109 ? 139.805 96.088 131.571 1.00 78.13 109 ALA D CA 1
ATOM 10973 C C . ALA D 4 109 ? 141.242 96.313 132.078 1.00 78.13 109 ALA D C 1
ATOM 10974 O O . ALA D 4 109 ? 141.470 96.466 133.280 1.00 78.13 109 ALA D O 1
ATOM 10981 N N . ALA D 4 110 ? 142.206 96.420 131.160 1.00 75.81 110 ALA D N 1
ATOM 10982 C CA . ALA D 4 110 ? 143.611 96.597 131.497 1.00 75.81 110 ALA D CA 1
ATOM 10983 C C . ALA D 4 110 ? 143.883 97.857 132.328 1.00 75.81 110 ALA D C 1
ATOM 10984 O O . ALA D 4 110 ? 144.695 97.843 133.247 1.00 75.81 110 ALA D O 1
ATOM 10991 N N . THR D 4 111 ? 143.195 98.950 132.043 1.00 70.12 111 THR D N 1
ATOM 10992 C CA . THR D 4 111 ? 143.353 100.206 132.758 1.00 70.12 111 THR D CA 1
ATOM 10993 C C . THR D 4 111 ? 142.804 100.078 134.169 1.00 70.12 111 THR D C 1
ATOM 10994 O O . THR D 4 111 ? 143.393 100.589 135.117 1.00 70.12 111 THR D O 1
ATOM 11005 N N . GLN D 4 112 ? 141.712 99.337 134.334 1.00 74.69 112 GLN D N 1
ATOM 11006 C CA . GLN D 4 112 ? 141.053 99.266 135.620 1.00 74.69 112 GLN D CA 1
ATOM 11007 C C . GLN D 4 112 ? 141.879 98.553 136.671 1.00 74.69 112 GLN D C 1
ATOM 11008 O O . GLN D 4 112 ? 142.037 99.046 137.785 1.00 74.69 112 GLN D O 1
ATOM 11022 N N . ARG D 4 113 ? 142.368 97.359 136.352 1.00 74.58 113 ARG D N 1
ATOM 11023 C CA . ARG D 4 113 ? 142.761 96.454 137.431 1.00 74.58 113 ARG D CA 1
ATOM 11024 C C . ARG D 4 113 ? 143.929 96.926 138.296 1.00 74.58 113 ARG D C 1
ATOM 11025 O O . ARG D 4 113 ? 144.009 96.456 139.424 1.00 74.58 113 ARG D O 1
ATOM 11046 N N . ASP D 4 114 ? 144.777 97.875 137.857 1.00 71.39 114 ASP D N 1
ATOM 11047 C CA . ASP D 4 114 ? 145.935 98.260 138.684 1.00 71.39 114 ASP D CA 1
ATOM 11048 C C . ASP D 4 114 ? 145.512 98.806 140.050 1.00 71.39 114 ASP D C 1
ATOM 11049 O O . ASP D 4 114 ? 146.301 98.834 140.993 1.00 71.39 114 ASP D O 1
ATOM 11058 N N . PHE D 4 115 ? 144.270 99.317 140.155 1.00 64.48 115 PHE D N 1
ATOM 11059 C CA . PHE D 4 115 ? 143.700 99.963 141.343 1.00 64.48 115 PHE D CA 1
ATOM 11060 C C . PHE D 4 115 ? 143.180 98.981 142.397 1.00 64.48 115 PHE D C 1
ATOM 11061 O O . PHE D 4 115 ? 143.071 99.338 143.574 1.00 64.48 115 PHE D O 1
ATOM 11078 N N . PHE D 4 116 ? 142.889 97.737 142.009 1.00 68.32 116 PHE D N 1
ATOM 11079 C CA . PHE D 4 116 ? 142.580 96.674 142.960 1.00 68.32 116 PHE D CA 1
ATOM 11080 C C . PHE D 4 116 ? 143.781 96.533 143.881 1.00 68.32 116 PHE D C 1
ATOM 11081 O O . PHE D 4 116 ? 144.867 96.178 143.436 1.00 68.32 116 PHE D O 1
ATOM 11098 N N . THR D 4 117 ? 143.622 96.874 145.150 1.00 68.20 117 THR D N 1
ATOM 11099 C CA . THR D 4 117 ? 144.744 96.988 146.075 1.00 68.20 117 THR D CA 1
ATOM 11100 C C . THR D 4 117 ? 144.276 96.762 147.494 1.00 68.20 117 THR D C 1
ATOM 11101 O O . THR D 4 117 ? 143.120 97.051 147.805 1.00 68.20 117 THR D O 1
ATOM 11112 N N . PRO D 4 118 ? 145.170 96.357 148.402 1.00 73.29 118 PRO D N 1
ATOM 11113 C CA . PRO D 4 118 ? 144.877 96.286 149.827 1.00 73.29 118 PRO D CA 1
ATOM 11114 C C . PRO D 4 118 ? 144.486 97.620 150.451 1.00 73.29 118 PRO D C 1
ATOM 11115 O O . PRO D 4 118 ? 144.026 97.644 151.583 1.00 73.29 118 PRO D O 1
ATOM 11126 N N . ASN D 4 119 ? 144.657 98.725 149.728 1.00 73.36 119 ASN D N 1
ATOM 11127 C CA . ASN D 4 119 ? 144.166 100.035 150.127 1.00 73.36 119 ASN D CA 1
ATOM 11128 C C . ASN D 4 119 ? 142.691 100.181 149.745 1.00 73.36 119 ASN D C 1
ATOM 11129 O O . ASN D 4 119 ? 141.859 100.389 150.623 1.00 73.36 119 ASN D O 1
ATOM 11140 N N . LEU D 4 120 ? 142.347 100.026 148.460 1.00 69.21 120 LEU D N 1
ATOM 11141 C CA . LEU D 4 120 ? 140.990 100.259 147.946 1.00 69.21 120 LEU D CA 1
ATOM 11142 C C . LEU D 4 120 ? 139.930 99.501 148.741 1.00 69.21 120 LEU D C 1
ATOM 11143 O O . LEU D 4 120 ? 138.970 100.077 149.246 1.00 69.21 120 LEU D O 1
ATOM 11159 N N . PHE D 4 121 ? 140.128 98.207 148.904 1.00 70.23 121 PHE D N 1
ATOM 11160 C CA . PHE D 4 121 ? 139.182 97.384 149.636 1.00 70.23 121 PHE D CA 1
ATOM 11161 C C . PHE D 4 121 ? 139.214 97.668 151.145 1.00 70.23 121 PHE D C 1
ATOM 11162 O O . PHE D 4 121 ? 138.228 97.411 151.826 1.00 70.23 121 PHE D O 1
ATOM 11179 N N . LEU D 4 122 ? 140.283 98.270 151.683 1.00 74.33 122 LEU D N 1
ATOM 11180 C CA . LEU D 4 122 ? 140.311 98.719 153.074 1.00 74.33 122 LEU D CA 1
ATOM 11181 C C . LEU D 4 122 ? 139.572 100.045 153.256 1.00 74.33 122 LEU D C 1
ATOM 11182 O O . LEU D 4 122 ? 138.930 100.248 154.280 1.00 74.33 122 LEU D O 1
ATOM 11198 N N . LYS D 4 123 ? 139.537 100.904 152.232 1.00 75.51 123 LYS D N 1
ATOM 11199 C CA . LYS D 4 123 ? 138.679 102.102 152.227 1.00 75.51 123 LYS D CA 1
ATOM 11200 C C . LYS D 4 123 ? 137.205 101.701 152.325 1.00 75.51 123 LYS D C 1
ATOM 11201 O O . LYS D 4 123 ? 136.532 102.047 153.289 1.00 75.51 123 LYS D O 1
ATOM 11220 N N . GLN D 4 124 ? 136.696 100.938 151.360 1.00 74.29 124 GLN D N 1
ATOM 11221 C CA . GLN D 4 124 ? 135.278 100.575 151.312 1.00 74.29 124 GLN D CA 1
ATOM 11222 C C . GLN D 4 124 ? 134.830 99.865 152.591 1.00 74.29 124 GLN D C 1
ATOM 11223 O O . GLN D 4 124 ? 133.737 100.112 153.067 1.00 74.29 124 GLN D O 1
ATOM 11237 N N . MET D 4 125 ? 135.672 99.056 153.210 1.00 73.07 125 MET D N 1
ATOM 11238 C CA . MET D 4 125 ? 135.354 98.388 154.470 1.00 73.07 125 MET D CA 1
ATOM 11239 C C . MET D 4 125 ? 135.282 99.349 155.670 1.00 73.07 125 MET D C 1
ATOM 11240 O O . MET D 4 125 ? 134.362 99.277 156.471 1.00 73.07 125 MET D O 1
ATOM 11254 N N . LEU D 4 126 ? 136.230 100.266 155.812 1.00 76.72 126 LEU D N 1
ATOM 11255 C CA . LEU D 4 126 ? 136.202 101.238 156.900 1.00 76.72 126 LEU D CA 1
ATOM 11256 C C . LEU D 4 126 ? 135.050 102.230 156.742 1.00 76.72 126 LEU D C 1
ATOM 11257 O O . LEU D 4 126 ? 134.465 102.672 157.723 1.00 76.72 126 LEU D O 1
ATOM 11273 N N . GLU D 4 127 ? 134.688 102.567 155.511 1.00 77.42 127 GLU D N 1
ATOM 11274 C CA . GLU D 4 127 ? 133.670 103.566 155.216 1.00 77.42 127 GLU D CA 1
ATOM 11275 C C . GLU D 4 127 ? 132.235 103.037 155.257 1.00 77.42 127 GLU D C 1
ATOM 11276 O O . GLU D 4 127 ? 131.342 103.734 155.725 1.00 77.42 127 GLU D O 1
ATOM 11288 N N . ARG D 4 128 ? 131.979 101.839 154.727 1.00 75.71 128 ARG D N 1
ATOM 11289 C CA . ARG D 4 128 ? 130.637 101.437 154.266 1.00 75.71 128 ARG D CA 1
ATOM 11290 C C . ARG D 4 128 ? 130.040 100.211 154.935 1.00 75.71 128 ARG D C 1
ATOM 11291 O O . ARG D 4 128 ? 129.046 99.687 154.455 1.00 75.71 128 ARG D O 1
ATOM 11312 N N . TYR D 4 129 ? 130.632 99.718 156.008 1.00 78.80 129 TYR D N 1
ATOM 11313 C CA . TYR D 4 129 ? 130.169 98.503 156.660 1.00 78.80 129 TYR D CA 1
ATOM 11314 C C . TYR D 4 129 ? 129.423 98.836 157.953 1.00 78.80 129 TYR D C 1
ATOM 11315 O O . TYR D 4 129 ? 129.953 99.569 158.785 1.00 78.80 129 TYR D O 1
ATOM 11333 N N . GLN D 4 130 ? 128.211 98.297 158.142 1.00 80.93 130 GLN D N 1
ATOM 11334 C CA . GLN D 4 130 ? 127.405 98.468 159.374 1.00 80.93 130 GLN D CA 1
ATOM 11335 C C . GLN D 4 130 ? 127.046 99.939 159.706 1.00 80.93 130 GLN D C 1
ATOM 11336 O O . GLN D 4 130 ? 127.036 100.364 160.857 1.00 80.93 130 GLN D O 1
ATOM 11350 N N . ASN D 4 131 ? 126.774 100.736 158.671 1.00 78.58 131 ASN D N 1
ATOM 11351 C CA . ASN D 4 131 ? 126.814 102.192 158.713 1.00 78.58 131 ASN D CA 1
ATOM 11352 C C . ASN D 4 131 ? 125.712 102.830 159.582 1.00 78.58 131 ASN D C 1
ATOM 11353 O O . ASN D 4 131 ? 126.021 103.447 160.589 1.00 78.58 131 ASN D O 1
ATOM 11363 N N . ASN D 4 132 ? 124.439 102.690 159.202 1.00 80.21 132 ASN D N 1
ATOM 11364 C CA . ASN D 4 132 ? 123.269 103.265 159.892 1.00 80.21 132 ASN D CA 1
ATOM 11365 C C . ASN D 4 132 ? 123.217 104.806 159.977 1.00 80.21 132 ASN D C 1
ATOM 11366 O O . ASN D 4 132 ? 122.554 105.359 160.851 1.00 80.21 132 ASN D O 1
ATOM 11377 N N . SER D 4 133 ? 123.873 105.521 159.062 1.00 76.23 133 SER D N 1
ATOM 11378 C CA . SER D 4 133 ? 123.623 106.937 158.796 1.00 76.23 133 SER D CA 1
ATOM 11379 C C . SER D 4 133 ? 124.034 107.408 157.377 1.00 76.23 133 SER D C 1
ATOM 11380 O O . SER D 4 133 ? 124.641 108.468 157.251 1.00 76.23 133 SER D O 1
ATOM 11388 N N . PRO D 4 134 ? 123.756 106.684 156.281 1.00 77.24 134 PRO D N 1
ATOM 11389 C CA . PRO D 4 134 ? 124.075 107.166 154.934 1.00 77.24 134 PRO D CA 1
ATOM 11390 C C . PRO D 4 134 ? 123.273 108.422 154.544 1.00 77.24 134 PRO D C 1
ATOM 11391 O O . PRO D 4 134 ? 122.148 108.603 155.004 1.00 77.24 134 PRO D O 1
ATOM 11402 N N . PRO D 4 135 ? 123.805 109.294 153.675 1.00 79.97 135 PRO D N 1
ATOM 11403 C CA . PRO D 4 135 ? 123.207 110.592 153.357 1.00 79.97 135 PRO D CA 1
ATOM 11404 C C . PRO D 4 135 ? 122.076 110.541 152.329 1.00 79.97 135 PRO D C 1
ATOM 11405 O O . PRO D 4 135 ? 121.248 111.442 152.289 1.00 79.97 135 PRO D O 1
ATOM 11416 N N . SER D 4 136 ? 122.061 109.545 151.446 1.00 83.08 136 SER D N 1
ATOM 11417 C CA . SER D 4 136 ? 121.251 109.517 150.226 1.00 83.08 136 SER D CA 1
ATOM 11418 C C . SER D 4 136 ? 120.941 108.076 149.794 1.00 83.08 136 SER D C 1
ATOM 11419 O O . SER D 4 136 ? 121.653 107.149 150.177 1.00 83.08 136 SER D O 1
ATOM 11427 N N . ASN D 4 137 ? 119.885 107.861 149.004 1.00 79.36 137 ASN D N 1
ATOM 11428 C CA . ASN D 4 137 ? 119.384 106.537 148.611 1.00 79.36 137 ASN D CA 1
ATOM 11429 C C . ASN D 4 137 ? 120.464 105.638 147.989 1.00 79.36 137 ASN D C 1
ATOM 11430 O O . ASN D 4 137 ? 120.773 104.589 148.539 1.00 79.36 137 ASN D O 1
ATOM 11441 N N . ASP D 4 138 ? 121.097 106.046 146.891 1.00 80.41 138 ASP D N 1
ATOM 11442 C CA . ASP D 4 138 ? 122.133 105.216 146.277 1.00 80.41 138 ASP D CA 1
ATOM 11443 C C . ASP D 4 138 ? 123.380 105.067 147.149 1.00 80.41 138 ASP D C 1
ATOM 11444 O O . ASP D 4 138 ? 124.110 104.096 147.003 1.00 80.41 138 ASP D O 1
ATOM 11453 N N . ASP D 4 139 ? 123.589 105.930 148.133 1.00 80.75 139 ASP D N 1
ATOM 11454 C CA . ASP D 4 139 ? 124.581 105.686 149.177 1.00 80.75 139 ASP D CA 1
ATOM 11455 C C . ASP D 4 139 ? 124.149 104.549 150.118 1.00 80.75 139 ASP D C 1
ATOM 11456 O O . ASP D 4 139 ? 124.946 103.657 150.404 1.00 80.75 139 ASP D O 1
ATOM 11465 N N . LYS D 4 140 ? 122.872 104.477 150.516 1.00 78.47 140 LYS D N 1
ATOM 11466 C CA . LYS D 4 140 ? 122.306 103.321 151.240 1.00 78.47 140 LYS D CA 1
ATOM 11467 C C . LYS D 4 140 ? 122.289 102.036 150.404 1.00 78.47 140 LYS D C 1
ATOM 11468 O O . LYS D 4 140 ? 122.591 100.972 150.931 1.00 78.47 140 LYS D O 1
ATOM 11487 N N . TRP D 4 141 ? 122.045 102.126 149.105 1.00 78.35 141 TRP D N 1
ATOM 11488 C CA . TRP D 4 141 ? 122.085 100.991 148.181 1.00 78.35 141 TRP D CA 1
ATOM 11489 C C . TRP D 4 141 ? 123.486 100.410 147.985 1.00 78.35 141 TRP D C 1
ATOM 11490 O O . TRP D 4 141 ? 123.631 99.204 147.840 1.00 78.35 141 TRP D O 1
ATOM 11511 N N . LYS D 4 142 ? 124.536 101.234 148.063 1.00 75.76 142 LYS D N 1
ATOM 11512 C CA . LYS D 4 142 ? 125.931 100.778 148.122 1.00 75.76 142 LYS D CA 1
ATOM 11513 C C . LYS D 4 142 ? 126.293 100.231 149.512 1.00 75.76 142 LYS D C 1
ATOM 11514 O O . LYS D 4 142 ? 126.906 99.180 149.603 1.00 75.76 142 LYS D O 1
ATOM 11533 N N . ASN D 4 143 ? 125.883 100.891 150.598 1.00 74.84 143 ASN D N 1
ATOM 11534 C CA . ASN D 4 143 ? 126.161 100.493 151.995 1.00 74.84 143 ASN D CA 1
ATOM 11535 C C . ASN D 4 143 ? 125.537 99.160 152.415 1.00 74.84 143 ASN D C 1
ATOM 11536 O O . ASN D 4 143 ? 126.043 98.509 153.326 1.00 74.84 143 ASN D O 1
ATOM 11547 N N . ASN D 4 144 ? 124.470 98.718 151.754 1.00 78.91 144 ASN D N 1
ATOM 11548 C CA . ASN D 4 144 ? 123.982 97.353 151.901 1.00 78.91 144 ASN D CA 1
ATOM 11549 C C . ASN D 4 144 ? 124.956 96.355 151.264 1.00 78.91 144 ASN D C 1
ATOM 11550 O O . ASN D 4 144 ? 125.541 95.529 151.957 1.00 78.91 144 ASN D O 1
ATOM 11561 N N . GLY D 4 145 ? 125.181 96.450 149.953 1.00 77.32 145 GLY D N 1
ATOM 11562 C CA . GLY D 4 145 ? 125.849 95.378 149.192 1.00 77.32 145 GLY D CA 1
ATOM 11563 C C . GLY D 4 145 ? 127.291 95.097 149.620 1.00 77.32 145 GLY D C 1
ATOM 11564 O O . GLY D 4 145 ? 127.711 93.943 149.751 1.00 77.32 145 GLY D O 1
ATOM 11568 N N . VAL D 4 146 ? 128.026 96.147 149.965 1.00 76.31 146 VAL D N 1
ATOM 11569 C CA . VAL D 4 146 ? 129.335 96.030 150.607 1.00 76.31 146 VAL D CA 1
ATOM 11570 C C . VAL D 4 146 ? 129.197 95.268 151.926 1.00 76.31 146 VAL D C 1
ATOM 11571 O O . VAL D 4 146 ? 129.876 94.264 152.102 1.00 76.31 146 VAL D O 1
ATOM 11584 N N . THR D 4 147 ? 128.290 95.664 152.821 1.00 76.28 147 THR D N 1
ATOM 11585 C CA . THR D 4 147 ? 128.124 95.008 154.128 1.00 76.28 147 THR D CA 1
ATOM 11586 C C . THR D 4 147 ? 127.798 93.540 153.955 1.00 76.28 147 THR D C 1
ATOM 11587 O O . THR D 4 147 ? 128.416 92.690 154.590 1.00 76.28 147 THR D O 1
ATOM 11598 N N . LYS D 4 148 ? 126.881 93.215 153.043 1.00 77.64 148 LYS D N 1
ATOM 11599 C CA . LYS D 4 148 ? 126.526 91.820 152.761 1.00 77.64 148 LYS D CA 1
ATOM 11600 C C . LYS D 4 148 ? 127.735 91.032 152.273 1.00 77.64 148 LYS D C 1
ATOM 11601 O O . LYS D 4 148 ? 127.967 89.919 152.730 1.00 77.64 148 LYS D O 1
ATOM 11620 N N . THR D 4 149 ? 128.532 91.605 151.372 1.00 75.07 149 THR D N 1
ATOM 11621 C CA . THR D 4 149 ? 129.663 90.877 150.781 1.00 75.07 149 THR D CA 1
ATOM 11622 C C . THR D 4 149 ? 130.740 90.615 151.803 1.00 75.07 149 THR D C 1
ATOM 11623 O O . THR D 4 149 ? 131.261 89.511 151.862 1.00 75.07 149 THR D O 1
ATOM 11634 N N . TRP D 4 150 ? 131.028 91.581 152.664 1.00 75.87 150 TRP D N 1
ATOM 11635 C CA . TRP D 4 150 ? 131.931 91.352 153.780 1.00 75.87 150 TRP D CA 1
ATOM 11636 C C . TRP D 4 150 ? 131.407 90.278 154.733 1.00 75.87 150 TRP D C 1
ATOM 11637 O O . TRP D 4 150 ? 132.191 89.455 155.186 1.00 75.87 150 TRP D O 1
ATOM 11658 N N . ASP D 4 151 ? 130.106 90.181 154.970 1.00 75.10 151 ASP D N 1
ATOM 11659 C CA . ASP D 4 151 ? 129.577 89.100 155.806 1.00 75.10 151 ASP D CA 1
ATOM 11660 C C . ASP D 4 151 ? 129.539 87.719 155.138 1.00 75.10 151 ASP D C 1
ATOM 11661 O O . ASP D 4 151 ? 129.736 86.713 155.811 1.00 75.10 151 ASP D O 1
ATOM 11670 N N . ARG D 4 152 ? 129.370 87.620 153.821 1.00 73.78 152 ARG D N 1
ATOM 11671 C CA . ARG D 4 152 ? 129.561 86.345 153.131 1.00 73.78 152 ARG D CA 1
ATOM 11672 C C . ARG D 4 152 ? 130.991 85.851 153.325 1.00 73.78 152 ARG D C 1
ATOM 11673 O O . ARG D 4 152 ? 131.205 84.785 153.889 1.00 73.78 152 ARG D O 1
ATOM 11694 N N . LEU D 4 153 ? 131.973 86.663 152.957 1.00 72.89 153 LEU D N 1
ATOM 11695 C CA . LEU D 4 153 ? 133.380 86.322 153.117 1.00 72.89 153 LEU D CA 1
ATOM 11696 C C . LEU D 4 153 ? 133.737 86.001 154.568 1.00 72.89 153 LEU D C 1
ATOM 11697 O O . LEU D 4 153 ? 134.256 84.917 154.822 1.00 72.89 153 LEU D O 1
ATOM 11713 N N . MET D 4 154 ? 133.424 86.858 155.539 1.00 75.40 154 MET D N 1
ATOM 11714 C CA . MET D 4 154 ? 133.741 86.600 156.951 1.00 75.40 154 MET D CA 1
ATOM 11715 C C . MET D 4 154 ? 133.013 85.393 157.553 1.00 75.40 154 MET D C 1
ATOM 11716 O O . MET D 4 154 ? 133.631 84.647 158.298 1.00 75.40 154 MET D O 1
ATOM 11730 N N . LEU D 4 155 ? 131.736 85.144 157.246 1.00 77.13 155 LEU D N 1
ATOM 11731 C CA . LEU D 4 155 ? 130.962 84.111 157.945 1.00 77.13 155 LEU D CA 1
ATOM 11732 C C . LEU D 4 155 ? 131.115 82.692 157.389 1.00 77.13 155 LEU D C 1
ATOM 11733 O O . LEU D 4 155 ? 131.011 81.741 158.158 1.00 77.13 155 LEU D O 1
ATOM 11749 N N . GLN D 4 156 ? 131.377 82.526 156.092 1.00 77.24 156 GLN D N 1
ATOM 11750 C CA . GLN D 4 156 ? 131.604 81.212 155.471 1.00 77.24 156 GLN D CA 1
ATOM 11751 C C . GLN D 4 156 ? 133.053 80.979 155.024 1.00 77.24 156 GLN D C 1
ATOM 11752 O O . GLN D 4 156 ? 133.573 79.887 155.220 1.00 77.24 156 GLN D O 1
ATOM 11766 N N . ASP D 4 157 ? 133.734 81.975 154.458 1.00 72.29 157 ASP D N 1
ATOM 11767 C CA . ASP D 4 157 ? 135.107 81.826 153.954 1.00 72.29 157 ASP D CA 1
ATOM 11768 C C . ASP D 4 157 ? 136.173 82.239 154.971 1.00 72.29 157 ASP D C 1
ATOM 11769 O O . ASP D 4 157 ? 137.354 82.274 154.639 1.00 72.29 157 ASP D O 1
ATOM 11778 N N . TYR D 4 158 ? 135.780 82.454 156.231 1.00 74.98 158 TYR D N 1
ATOM 11779 C CA . TYR D 4 158 ? 136.624 82.373 157.428 1.00 74.98 158 TYR D CA 1
ATOM 11780 C C . TYR D 4 158 ? 137.850 83.312 157.470 1.00 74.98 158 TYR D C 1
ATOM 11781 O O . TYR D 4 158 ? 138.758 83.095 158.269 1.00 74.98 158 TYR D O 1
ATOM 11799 N N . CYS D 4 159 ? 137.898 84.381 156.686 1.00 75.71 159 CYS D N 1
ATOM 11800 C CA . CYS D 4 159 ? 138.906 85.441 156.826 1.00 75.71 159 CYS D CA 1
ATOM 11801 C C . CYS D 4 159 ? 138.327 86.661 157.561 1.00 75.71 159 CYS D C 1
ATOM 11802 O O . CYS D 4 159 ? 137.146 86.688 157.892 1.00 75.71 159 CYS D O 1
ATOM 11809 N N . CYS D 4 160 ? 139.141 87.672 157.848 1.00 75.84 160 CYS D N 1
ATOM 11810 C CA . CYS D 4 160 ? 138.728 88.884 158.541 1.00 75.84 160 CYS D CA 1
ATOM 11811 C C . CYS D 4 160 ? 139.617 90.071 158.163 1.00 75.84 160 CYS D C 1
ATOM 11812 O O . CYS D 4 160 ? 140.841 89.985 158.246 1.00 75.84 160 CYS D O 1
ATOM 11819 N N . GLY D 4 161 ? 139.012 91.194 157.783 1.00 77.97 161 GLY D N 1
ATOM 11820 C CA . GLY D 4 161 ? 139.737 92.379 157.312 1.00 77.97 161 GLY D CA 1
ATOM 11821 C C . GLY D 4 161 ? 140.419 92.183 155.954 1.00 77.97 161 GLY D C 1
ATOM 11822 O O . GLY D 4 161 ? 140.278 91.145 155.310 1.00 77.97 161 GLY D O 1
ATOM 11826 N N . VAL D 4 162 ? 141.162 93.187 155.481 1.00 74.55 162 VAL D N 1
ATOM 11827 C CA . VAL D 4 162 ? 141.841 93.126 154.170 1.00 74.55 162 VAL D CA 1
ATOM 11828 C C . VAL D 4 162 ? 143.290 92.681 154.342 1.00 74.55 162 VAL D C 1
ATOM 11829 O O . VAL D 4 162 ? 143.745 91.774 153.648 1.00 74.55 162 VAL D O 1
ATOM 11842 N N . ASN D 4 163 ? 143.987 93.254 155.321 1.00 78.14 163 ASN D N 1
ATOM 11843 C CA . ASN D 4 163 ? 145.253 92.723 155.804 1.00 78.14 163 ASN D CA 1
ATOM 11844 C C . ASN D 4 163 ? 144.992 91.675 156.885 1.00 78.14 163 ASN D C 1
ATOM 11845 O O . ASN D 4 163 ? 145.688 90.665 156.927 1.00 78.14 163 ASN D O 1
ATOM 11856 N N . GLY D 4 164 ? 144.004 91.901 157.753 1.00 78.81 164 GLY D N 1
ATOM 11857 C CA . GLY D 4 164 ? 143.723 91.037 15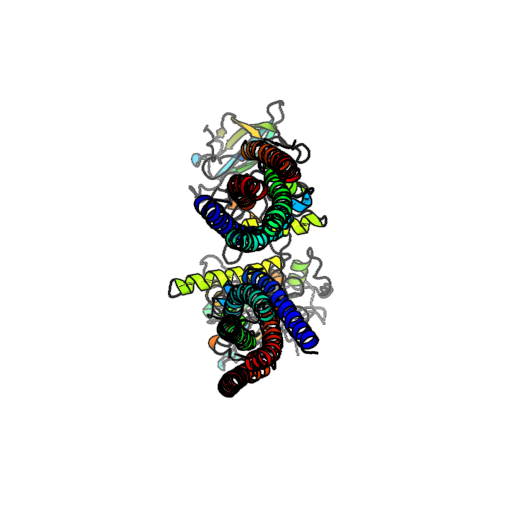8.895 1.00 78.81 164 GLY D CA 1
ATOM 11858 C C . GLY D 4 164 ? 142.862 91.693 159.973 1.00 78.81 164 GLY D C 1
ATOM 11859 O O . GLY D 4 164 ? 142.527 92.869 159.871 1.00 78.81 164 GLY D O 1
ATOM 11863 N N . PRO D 4 165 ? 142.559 90.979 161.069 1.00 80.66 165 PRO D N 1
ATOM 11864 C CA . PRO D 4 165 ? 141.861 91.500 162.254 1.00 80.66 165 PRO D CA 1
ATOM 11865 C C . PRO D 4 165 ? 142.615 92.598 163.020 1.00 80.66 165 PRO D C 1
ATOM 11866 O O . PRO D 4 165 ? 142.169 93.049 164.066 1.00 80.66 165 PRO D O 1
ATOM 11877 N N . SER D 4 166 ? 143.741 93.052 162.484 1.00 80.94 166 SER D N 1
ATOM 11878 C CA . SER D 4 166 ? 144.417 94.314 162.771 1.00 80.94 166 SER D CA 1
ATOM 11879 C C . SER D 4 166 ? 143.569 95.533 162.416 1.00 80.94 166 SER D C 1
ATOM 11880 O O . SER D 4 166 ? 143.464 96.475 163.193 1.00 80.94 166 SER D O 1
ATOM 11888 N N . ASP D 4 167 ? 142.973 95.533 161.227 1.00 79.32 167 ASP D N 1
ATOM 11889 C CA . ASP D 4 167 ? 142.574 96.755 160.528 1.00 79.32 167 ASP D CA 1
ATOM 11890 C C . ASP D 4 167 ? 141.498 97.524 161.292 1.00 79.32 167 ASP D C 1
ATOM 11891 O O . ASP D 4 167 ? 141.656 98.699 161.606 1.00 79.32 167 ASP D O 1
ATOM 11900 N N . TRP D 4 168 ? 140.465 96.816 161.728 1.00 77.20 168 TRP D N 1
ATOM 11901 C CA . TRP D 4 168 ? 139.411 97.295 162.616 1.00 77.20 168 TRP D CA 1
ATOM 11902 C C . TRP D 4 168 ? 139.893 97.884 163.946 1.00 77.20 168 TRP D C 1
ATOM 11903 O O . TRP D 4 168 ? 139.112 98.535 164.639 1.00 77.20 168 TRP D O 1
ATOM 11924 N N . GLN D 4 169 ? 141.148 97.674 164.319 1.00 76.15 169 GLN D N 1
ATOM 11925 C CA . GLN D 4 169 ? 141.703 98.125 165.579 1.00 76.15 169 GLN D CA 1
ATOM 11926 C C . GLN D 4 169 ? 142.794 99.198 165.406 1.00 76.15 169 GLN D C 1
ATOM 11927 O O . GLN D 4 169 ? 143.398 99.629 166.382 1.00 76.15 169 GLN D O 1
ATOM 11941 N N . LYS D 4 170 ? 143.009 99.696 164.178 1.00 81.50 170 LYS D N 1
ATOM 11942 C CA . LYS D 4 170 ? 143.981 100.767 163.865 1.00 81.50 170 LYS D CA 1
ATOM 11943 C C . LYS D 4 170 ? 143.422 101.965 163.087 1.00 81.50 170 LYS D C 1
ATOM 11944 O O . LYS D 4 170 ? 144.104 102.976 162.947 1.00 81.50 170 LYS D O 1
ATOM 11963 N N . TYR D 4 171 ? 142.174 101.914 162.635 1.00 81.48 171 TYR D N 1
ATOM 11964 C CA . TYR D 4 171 ? 141.535 102.986 161.867 1.00 81.48 171 TYR D CA 1
ATOM 11965 C C . TYR D 4 171 ? 140.127 103.308 162.387 1.00 81.48 171 TYR D C 1
ATOM 11966 O O . TYR D 4 171 ? 139.436 102.450 162.930 1.00 81.48 171 TYR D O 1
ATOM 11984 N N . THR D 4 172 ? 139.677 104.543 162.179 1.00 81.51 172 THR D N 1
ATOM 11985 C CA . THR D 4 172 ? 138.265 104.941 162.306 1.00 81.51 172 THR D CA 1
ATOM 11986 C C . THR D 4 172 ? 137.388 104.175 161.306 1.00 81.51 172 THR D C 1
ATOM 11987 O O . THR D 4 172 ? 137.798 104.023 160.157 1.00 81.51 172 THR D O 1
ATOM 11998 N N . SER D 4 173 ? 136.162 103.778 161.659 1.00 77.33 173 SER D N 1
ATOM 11999 C CA . SER D 4 173 ? 135.225 103.158 160.702 1.00 77.33 173 SER D CA 1
ATOM 12000 C C . SER D 4 173 ? 133.756 103.364 161.048 1.00 77.33 173 SER D C 1
ATOM 12001 O O . SER D 4 173 ? 133.395 103.631 162.193 1.00 77.33 173 SER D O 1
ATOM 12009 N N . ALA D 4 174 ? 132.894 103.161 160.060 1.00 77.77 174 ALA D N 1
ATOM 12010 C CA . ALA D 4 174 ? 131.459 103.113 160.226 1.00 77.77 174 ALA D CA 1
ATOM 12011 C C . ALA D 4 174 ? 131.058 102.175 161.364 1.00 77.77 174 ALA D C 1
ATOM 12012 O O . ALA D 4 174 ? 130.454 102.606 162.338 1.00 77.77 174 ALA D O 1
ATOM 12019 N N . PHE D 4 175 ? 131.516 100.926 161.341 1.00 79.24 175 PHE D N 1
ATOM 12020 C CA . PHE D 4 175 ? 131.280 99.999 162.452 1.00 79.24 175 PHE D CA 1
ATOM 12021 C C . PHE D 4 175 ? 131.684 100.585 163.816 1.00 79.24 175 PHE D C 1
ATOM 12022 O O . PHE D 4 175 ? 130.955 100.460 164.799 1.00 79.24 175 PHE D O 1
ATOM 12039 N N . ARG D 4 176 ? 132.848 101.232 163.876 1.00 77.39 176 ARG D N 1
ATOM 12040 C CA . ARG D 4 176 ? 133.451 101.712 165.114 1.00 77.39 176 ARG D CA 1
ATOM 12041 C C . ARG D 4 176 ? 132.602 102.769 165.781 1.00 77.39 176 ARG D C 1
ATOM 12042 O O . ARG D 4 176 ? 132.426 102.747 166.990 1.00 77.39 176 ARG D O 1
ATOM 12063 N N . THR D 4 177 ? 132.042 103.694 165.010 1.00 78.65 177 THR D N 1
ATOM 12064 C CA . THR D 4 177 ? 131.196 104.747 165.589 1.00 78.65 177 THR D CA 1
ATOM 12065 C C . THR D 4 177 ? 129.885 104.183 166.125 1.00 78.65 177 THR D C 1
ATOM 12066 O O . THR D 4 177 ? 129.374 104.676 167.121 1.00 78.65 177 THR D O 1
ATOM 12077 N N . GLU D 4 178 ? 129.365 103.108 165.544 1.00 77.73 178 GLU D N 1
ATOM 12078 C CA . GLU D 4 178 ? 128.174 102.422 166.051 1.00 77.73 178 GLU D CA 1
ATOM 12079 C C . GLU D 4 178 ? 128.458 101.535 167.281 1.00 77.73 178 GLU D C 1
ATOM 12080 O O . GLU D 4 178 ? 127.610 101.444 168.170 1.00 77.73 178 GLU D O 1
ATOM 12092 N N . ASN D 4 179 ? 129.628 100.879 167.345 1.00 78.98 179 ASN D N 1
ATOM 12093 C CA . ASN D 4 179 ? 129.912 99.792 168.282 1.00 78.98 179 ASN D CA 1
ATOM 12094 C C . ASN D 4 179 ? 131.193 100.011 169.102 1.00 78.98 179 ASN D C 1
ATOM 12095 O O . ASN D 4 179 ? 132.285 100.124 168.549 1.00 78.98 179 ASN D O 1
ATOM 12106 N N . ASN D 4 180 ? 131.090 100.030 170.426 1.00 83.00 180 ASN D N 1
ATOM 12107 C CA . ASN D 4 180 ? 132.231 100.265 171.310 1.00 83.00 180 ASN D CA 1
ATOM 12108 C C . ASN D 4 180 ? 133.138 99.025 171.473 1.00 83.00 180 ASN D C 1
ATOM 12109 O O . ASN D 4 180 ? 132.662 97.911 171.691 1.00 83.00 180 ASN D O 1
ATOM 12120 N N . ASP D 4 181 ? 134.464 99.211 171.420 1.00 81.44 181 ASP D N 1
ATOM 12121 C CA . ASP D 4 181 ? 135.454 98.136 171.332 1.00 81.44 181 ASP D CA 1
ATOM 12122 C C . ASP D 4 181 ? 135.420 97.134 172.479 1.00 81.44 181 ASP D C 1
ATOM 12123 O O . ASP D 4 181 ? 135.712 95.966 172.260 1.00 81.44 181 ASP D O 1
ATOM 12132 N N . ALA D 4 182 ? 135.053 97.574 173.682 1.00 84.98 182 ALA D N 1
ATOM 12133 C CA . ALA D 4 182 ? 135.053 96.736 174.871 1.00 84.98 182 ALA D CA 1
ATOM 12134 C C . ALA D 4 182 ? 134.171 95.484 174.728 1.00 84.98 182 ALA D C 1
ATOM 12135 O O . ALA D 4 182 ? 134.492 94.453 175.316 1.00 84.98 182 ALA D O 1
ATOM 12142 N N . ASP D 4 183 ? 133.121 95.559 173.901 1.00 84.31 183 ASP D N 1
ATOM 12143 C CA . ASP D 4 183 ? 132.232 94.452 173.528 1.00 84.31 183 ASP D CA 1
ATOM 12144 C C . ASP D 4 183 ? 132.336 94.036 172.046 1.00 84.31 183 ASP D C 1
ATOM 12145 O O . ASP D 4 183 ? 132.055 92.892 171.699 1.00 84.31 183 ASP D O 1
ATOM 12154 N N . TYR D 4 184 ? 132.778 94.939 171.178 1.00 81.12 184 TYR D N 1
ATOM 12155 C CA . TYR D 4 184 ? 132.901 94.770 169.740 1.00 81.12 184 TYR D CA 1
ATOM 12156 C C . TYR D 4 184 ? 134.282 95.234 169.240 1.00 81.12 184 TYR D C 1
ATOM 12157 O O . TYR D 4 184 ? 134.387 96.230 168.512 1.00 81.12 184 TYR D O 1
ATOM 12175 N N . PRO D 4 185 ? 135.380 94.569 169.629 1.00 80.53 185 PRO D N 1
ATOM 12176 C CA . PRO D 4 185 ? 136.726 95.015 169.285 1.00 80.53 185 PRO D CA 1
ATOM 12177 C C . PRO D 4 185 ? 137.049 94.853 167.795 1.00 80.53 185 PRO D C 1
ATOM 12178 O O . PRO D 4 185 ? 137.809 95.648 167.256 1.00 80.53 185 PRO D O 1
ATOM 12189 N N . TRP D 4 186 ? 136.412 93.928 167.098 1.00 80.96 186 TRP D N 1
ATOM 12190 C CA . TRP D 4 186 ? 136.287 93.903 165.637 1.00 80.96 186 TRP D CA 1
ATOM 12191 C C . TRP D 4 186 ? 134.978 93.160 165.285 1.00 80.96 186 TRP D C 1
ATOM 12192 O O . TRP D 4 186 ? 134.262 92.796 166.225 1.00 80.96 186 TRP D O 1
ATOM 12213 N N . PRO D 4 187 ? 134.580 92.943 164.016 1.00 79.95 187 PRO D N 1
ATOM 12214 C CA . PRO D 4 187 ? 133.267 92.373 163.688 1.00 79.95 187 PRO D CA 1
ATOM 12215 C C . PRO D 4 187 ? 132.949 91.028 164.359 1.00 79.95 187 PRO D C 1
ATOM 12216 O O . PRO D 4 187 ? 133.811 90.157 164.414 1.00 79.95 187 PRO D O 1
ATOM 12227 N N . ARG D 4 188 ? 131.706 90.793 164.814 1.00 77.88 188 ARG D N 1
ATOM 12228 C CA . ARG D 4 188 ? 131.356 89.509 165.455 1.00 77.88 188 ARG D CA 1
ATOM 12229 C C . ARG D 4 188 ? 131.444 88.346 164.485 1.00 77.88 188 ARG D C 1
ATOM 12230 O O . ARG D 4 188 ? 131.867 87.257 164.852 1.00 77.88 188 ARG D O 1
ATOM 12251 N N . GLN D 4 189 ? 131.190 88.637 163.219 1.00 77.37 189 GLN D N 1
ATOM 12252 C CA . GLN D 4 189 ? 131.427 87.801 162.048 1.00 77.37 189 GLN D CA 1
ATOM 12253 C C . GLN D 4 189 ? 132.861 87.263 161.925 1.00 77.37 189 GLN D C 1
ATOM 12254 O O . GLN D 4 189 ? 133.105 86.361 161.135 1.00 77.37 189 GLN D O 1
ATOM 12268 N N . CYS D 4 190 ? 133.804 87.772 162.708 1.00 80.11 190 CYS D N 1
ATOM 12269 C CA . CYS D 4 190 ? 135.179 87.286 162.737 1.00 80.11 190 CYS D CA 1
ATOM 12270 C C . CYS D 4 190 ? 135.504 86.319 163.882 1.00 80.11 190 CYS D C 1
ATOM 12271 O O . CYS D 4 190 ? 136.563 85.701 163.819 1.00 80.11 190 CYS D O 1
ATOM 12278 N N . CYS D 4 191 ? 134.660 86.102 164.886 1.00 74.72 191 CYS D N 1
ATOM 12279 C CA . CYS D 4 191 ? 134.936 85.003 165.817 1.00 74.72 191 CYS D CA 1
ATOM 12280 C C . CYS D 4 191 ? 134.621 83.642 165.190 1.00 74.72 191 CYS D C 1
ATOM 12281 O O . CYS D 4 191 ? 133.667 83.532 164.418 1.00 74.72 191 CYS D O 1
ATOM 12288 N N . VAL D 4 192 ? 135.364 82.591 165.554 1.00 77.11 192 VAL D N 1
ATOM 12289 C CA . VAL D 4 192 ? 134.960 81.230 165.198 1.00 77.11 192 VAL D CA 1
ATOM 12290 C C . VAL D 4 192 ? 133.818 80.796 166.118 1.00 77.11 192 VAL D C 1
ATOM 12291 O O . VAL D 4 192 ? 133.966 80.632 167.331 1.00 77.11 192 VAL D O 1
ATOM 12304 N N . MET D 4 193 ? 132.645 80.643 165.516 1.00 79.93 193 MET D N 1
ATOM 12305 C CA . MET D 4 193 ? 131.465 80.070 166.142 1.00 79.93 193 MET D CA 1
ATOM 12306 C C . MET D 4 193 ? 131.479 78.546 165.988 1.00 79.93 193 MET D C 1
ATOM 12307 O O . MET D 4 193 ? 131.908 78.027 164.956 1.00 79.93 193 MET D O 1
ATOM 12321 N N . ASN D 4 194 ? 130.958 77.825 166.979 1.00 82.67 194 ASN D N 1
ATOM 12322 C CA . ASN D 4 194 ? 130.645 76.407 166.820 1.00 82.67 194 ASN D CA 1
ATOM 12323 C C . ASN D 4 194 ? 129.374 76.237 165.967 1.00 82.67 194 ASN D C 1
ATOM 12324 O O . ASN D 4 194 ? 128.802 77.221 165.497 1.00 82.67 194 ASN D O 1
ATOM 12335 N N . LYS D 4 195 ? 128.886 75.017 165.745 1.00 87.31 195 LYS D N 1
ATOM 12336 C CA . LYS D 4 195 ? 127.711 74.757 164.882 1.00 87.31 195 LYS D CA 1
ATOM 12337 C C . LYS D 4 195 ? 126.362 75.281 165.405 1.00 87.31 195 LYS D C 1
ATOM 12338 O O . LYS D 4 195 ? 125.459 75.492 164.607 1.00 87.31 195 LYS D O 1
ATOM 12357 N N . LEU D 4 196 ? 126.240 75.615 166.693 1.00 87.55 196 LEU D N 1
ATOM 12358 C CA . LEU D 4 196 ? 125.137 76.442 167.211 1.00 87.55 196 LEU D CA 1
ATOM 12359 C C . LEU D 4 196 ? 125.189 77.911 166.732 1.00 87.55 196 LEU D C 1
ATOM 12360 O O . LEU D 4 196 ? 124.318 78.702 167.087 1.00 87.55 196 LEU D O 1
ATOM 12376 N N . LYS D 4 197 ? 126.202 78.290 165.941 1.00 86.93 197 LYS D N 1
ATOM 12377 C CA . LYS D 4 197 ? 126.420 79.638 165.392 1.00 86.93 197 LYS D CA 1
ATOM 12378 C C . LYS D 4 197 ? 126.504 80.697 166.499 1.00 86.93 197 LYS D C 1
ATOM 12379 O O . LYS D 4 197 ? 126.003 81.813 166.373 1.00 86.93 197 LYS D O 1
ATOM 12398 N N . GLU D 4 198 ? 127.159 80.309 167.585 1.00 82.77 198 GLU D N 1
ATOM 12399 C CA . GLU D 4 198 ? 127.566 81.110 168.731 1.00 82.77 198 GLU D CA 1
ATOM 12400 C C . GLU D 4 198 ? 129.003 80.695 169.147 1.00 82.77 198 GLU D C 1
ATOM 12401 O O . GLU D 4 198 ? 129.497 79.674 168.656 1.00 82.77 198 GLU D O 1
ATOM 12413 N N . PRO D 4 199 ? 129.744 81.486 169.944 1.00 78.93 199 PRO D N 1
ATOM 12414 C CA . PRO D 4 199 ? 131.209 81.418 169.973 1.00 78.93 199 PRO D CA 1
ATOM 12415 C C . PRO D 4 199 ? 131.808 80.119 170.515 1.00 78.93 199 PRO D C 1
ATOM 12416 O O . PRO D 4 199 ? 131.217 79.484 171.385 1.00 78.93 199 PRO D O 1
ATOM 12427 N N . LEU D 4 200 ? 133.035 79.775 170.105 1.00 81.23 200 LEU D N 1
ATOM 12428 C CA . LEU D 4 200 ? 133.837 78.803 170.861 1.00 81.23 200 LEU D CA 1
ATOM 12429 C C . LEU D 4 200 ? 134.002 79.276 172.306 1.00 81.23 200 LEU D C 1
ATOM 12430 O O . LEU D 4 200 ? 133.599 78.586 173.236 1.00 81.23 200 LEU D O 1
ATOM 12446 N N . ASN D 4 201 ? 134.553 80.473 172.490 1.00 76.41 201 ASN D N 1
ATOM 12447 C CA . ASN D 4 201 ? 134.567 81.202 173.750 1.00 76.41 201 ASN D CA 1
ATOM 12448 C C . ASN D 4 201 ? 134.811 82.674 173.424 1.00 76.41 201 ASN D C 1
ATOM 12449 O O . ASN D 4 201 ? 135.774 82.975 172.719 1.00 76.41 201 ASN D O 1
ATOM 12460 N N . LEU D 4 202 ? 133.947 83.593 173.861 1.00 76.45 202 LEU D N 1
ATOM 12461 C CA . LEU D 4 202 ? 134.000 84.959 173.341 1.00 76.45 202 LEU D CA 1
ATOM 12462 C C . LEU D 4 202 ? 135.160 85.757 173.920 1.00 76.45 202 LEU D C 1
ATOM 12463 O O . LEU D 4 202 ? 135.812 86.469 173.174 1.00 76.45 202 LEU D O 1
ATOM 12479 N N . GLU D 4 203 ? 135.477 85.584 175.195 1.00 75.17 203 GLU D N 1
ATOM 12480 C CA . GLU D 4 203 ? 136.570 86.294 175.858 1.00 75.17 203 GLU D CA 1
ATOM 12481 C C . GLU D 4 203 ? 137.925 86.073 175.165 1.00 75.17 203 GLU D C 1
ATOM 12482 O O . GLU D 4 203 ? 138.696 86.999 174.950 1.00 75.17 203 GLU D O 1
ATOM 12494 N N . ALA D 4 204 ? 138.165 84.858 174.701 1.00 76.03 204 ALA D N 1
ATOM 12495 C CA . ALA D 4 204 ? 139.300 84.479 173.880 1.00 76.03 204 ALA D CA 1
ATOM 12496 C C . ALA D 4 204 ? 139.276 85.083 172.460 1.00 76.03 204 ALA D C 1
ATOM 12497 O O . ALA D 4 204 ? 140.325 85.454 171.940 1.00 76.03 204 ALA D O 1
ATOM 12504 N N . CYS D 4 205 ? 138.109 85.271 171.847 1.00 78.86 205 CYS D N 1
ATOM 12505 C CA . CYS D 4 205 ? 137.992 86.068 170.630 1.00 78.86 205 CYS D CA 1
ATOM 12506 C C . CYS D 4 205 ? 138.159 87.570 170.881 1.00 78.86 205 CYS D C 1
ATOM 12507 O O . CYS D 4 205 ? 138.691 88.261 170.025 1.00 78.86 205 CYS D O 1
ATOM 12514 N N . LYS D 4 206 ? 137.781 88.099 172.058 1.00 77.10 206 LYS D N 1
ATOM 12515 C CA . LYS D 4 206 ? 138.034 89.507 172.418 1.00 77.10 206 LYS D CA 1
ATOM 12516 C C . LYS D 4 206 ? 139.530 89.785 172.555 1.00 77.10 206 LYS D C 1
ATOM 12517 O O . LYS D 4 206 ? 140.012 90.813 172.092 1.00 77.10 206 LYS D O 1
ATOM 12536 N N . LEU D 4 207 ? 140.262 88.871 173.196 1.00 75.90 207 LEU D N 1
ATOM 12537 C CA . LEU D 4 207 ? 141.700 88.986 173.437 1.00 75.90 207 LEU D CA 1
ATOM 12538 C C . LEU D 4 207 ? 142.518 88.736 172.173 1.00 75.90 207 LEU D C 1
ATOM 12539 O O . LEU D 4 207 ? 143.636 89.207 172.066 1.00 75.90 207 LEU D O 1
ATOM 12555 N N . GLY D 4 208 ? 142.001 87.971 171.228 1.00 75.24 208 GLY D N 1
ATOM 12556 C CA . GLY D 4 208 ? 142.725 87.508 170.060 1.00 75.24 208 GLY D CA 1
ATOM 12557 C C . GLY D 4 208 ? 143.599 86.288 170.321 1.00 75.24 208 GLY D C 1
ATOM 12558 O O . GLY D 4 208 ? 144.676 86.185 169.733 1.00 75.24 208 GLY D O 1
ATOM 12562 N N . VAL D 4 209 ? 143.165 85.347 171.159 1.00 74.66 209 VAL D N 1
ATOM 12563 C CA . VAL D 4 209 ? 143.888 84.086 171.384 1.00 74.66 209 VAL D CA 1
ATOM 12564 C C . VAL D 4 209 ? 143.834 83.219 170.116 1.00 74.66 209 VAL D C 1
ATOM 12565 O O . VAL D 4 209 ? 142.734 82.947 169.640 1.00 74.66 209 VAL D O 1
ATOM 12578 N N . PRO D 4 210 ? 144.945 82.809 169.488 1.00 73.29 210 PRO D N 1
ATOM 12579 C CA . PRO D 4 210 ? 144.954 82.466 168.063 1.00 73.29 210 PRO D CA 1
ATOM 12580 C C . PRO D 4 210 ? 144.145 81.219 167.710 1.00 73.29 210 PRO D C 1
ATOM 12581 O O . PRO D 4 210 ? 144.183 80.228 168.433 1.00 73.29 210 PRO D O 1
ATOM 12592 N N . GLY D 4 211 ? 143.344 81.251 166.647 1.00 73.85 211 GLY D N 1
ATOM 12593 C CA . GLY D 4 211 ? 142.391 80.173 166.317 1.00 73.85 211 GLY D CA 1
ATOM 12594 C C . GLY D 4 211 ? 141.034 80.189 167.048 1.00 73.85 211 GLY D C 1
ATOM 1259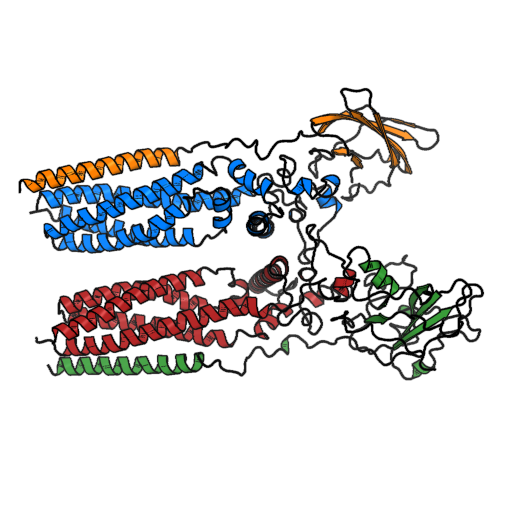5 O O . GLY D 4 211 ? 140.177 79.383 166.715 1.00 73.85 211 GLY D O 1
ATOM 12599 N N . TYR D 4 212 ? 140.765 81.123 167.965 1.00 77.55 212 TYR D N 1
ATOM 12600 C CA . TYR D 4 212 ? 139.393 81.489 168.352 1.00 77.55 212 TYR D CA 1
ATOM 12601 C C . TYR D 4 212 ? 138.731 82.468 167.363 1.00 77.55 212 TYR D C 1
ATOM 12602 O O . TYR D 4 212 ? 137.567 82.827 167.531 1.00 77.55 212 TYR D O 1
ATOM 12620 N N . TYR D 4 213 ? 139.429 82.914 166.320 1.00 75.16 213 TYR D N 1
ATOM 12621 C CA . TYR D 4 213 ? 138.935 83.923 165.400 1.00 75.16 213 TYR D CA 1
ATOM 12622 C C . TYR D 4 213 ? 139.497 83.708 164.012 1.00 75.16 213 TYR D C 1
ATOM 12623 O O . TYR D 4 213 ? 140.558 83.119 163.836 1.00 75.16 213 TYR D O 1
ATOM 12641 N N . HIS D 4 214 ? 138.778 84.197 163.020 1.00 75.77 214 HIS D N 1
ATOM 12642 C CA . HIS D 4 214 ? 139.230 84.290 161.657 1.00 75.77 214 HIS D CA 1
ATOM 12643 C C . HIS D 4 214 ? 140.401 85.266 161.624 1.00 75.77 214 HIS D C 1
ATOM 12644 O O . HIS D 4 214 ? 140.263 86.432 161.984 1.00 75.77 214 HIS D O 1
ATOM 12658 N N . ASN D 4 215 ? 141.571 84.765 161.254 1.00 75.18 215 ASN D N 1
ATOM 12659 C CA . ASN D 4 215 ? 142.863 85.323 161.628 1.00 75.18 215 ASN D CA 1
ATOM 12660 C C . ASN D 4 215 ? 143.794 85.507 160.420 1.00 75.18 215 ASN D C 1
ATOM 12661 O O . ASN D 4 215 ? 144.987 85.237 160.466 1.00 75.18 215 ASN D O 1
ATOM 12672 N N . GLN D 4 216 ? 143.220 85.922 159.301 1.00 75.89 216 GLN D N 1
ATOM 12673 C CA . GLN D 4 216 ? 143.873 86.176 158.026 1.00 75.89 216 GLN D CA 1
ATOM 12674 C C . GLN D 4 216 ? 143.089 87.272 157.313 1.00 75.89 216 GLN D C 1
ATOM 12675 O O . GLN D 4 216 ? 141.876 87.330 157.460 1.00 75.89 216 GLN D O 1
ATOM 12689 N N . GLY D 4 217 ? 143.731 88.104 156.500 1.00 73.84 217 GLY D N 1
ATOM 12690 C CA . GLY D 4 217 ? 143.023 89.043 155.630 1.00 73.84 217 GLY D CA 1
ATOM 12691 C C . GLY D 4 217 ? 142.292 88.336 154.491 1.00 73.84 217 GLY D C 1
ATOM 12692 O O . GLY D 4 217 ? 142.473 87.141 154.274 1.00 73.84 217 GLY D O 1
ATOM 12696 N N . CYS D 4 218 ? 141.477 89.073 153.764 1.00 74.22 218 CYS D N 1
ATOM 12697 C CA . CYS D 4 218 ? 140.672 88.533 152.684 1.00 74.22 218 CYS D CA 1
ATOM 12698 C C . CYS D 4 218 ? 141.124 89.003 151.302 1.00 74.22 218 CYS D C 1
ATOM 12699 O O . CYS D 4 218 ? 140.457 88.713 150.309 1.00 74.22 218 CYS D O 1
ATOM 12706 N N . TYR D 4 219 ? 142.196 89.790 151.213 1.00 73.34 219 TYR D N 1
ATOM 12707 C CA . TYR D 4 219 ? 142.590 90.461 149.972 1.00 73.34 219 TYR D CA 1
ATOM 12708 C C . TYR D 4 219 ? 142.748 89.497 148.798 1.00 73.34 219 TYR D C 1
ATOM 12709 O O . TYR D 4 219 ? 142.438 89.813 147.662 1.00 73.34 219 TYR D O 1
ATOM 12727 N N . GLU D 4 220 ? 143.197 88.291 149.069 1.00 70.99 220 GLU D N 1
ATOM 12728 C CA . GLU D 4 220 ? 143.462 87.214 148.129 1.00 70.99 220 GLU D CA 1
ATOM 12729 C C . GLU D 4 220 ? 142.159 86.717 147.513 1.00 70.99 220 GLU D C 1
ATOM 12730 O O . GLU D 4 220 ? 142.047 86.580 146.300 1.00 70.99 220 GLU D O 1
ATOM 12742 N N . LEU D 4 221 ? 141.131 86.566 148.350 1.00 68.57 221 LEU D N 1
ATOM 12743 C CA . LEU D 4 221 ? 139.802 86.167 147.917 1.00 68.57 221 LEU D CA 1
ATOM 12744 C C . LEU D 4 221 ? 139.200 87.215 146.992 1.00 68.57 221 LEU D C 1
ATOM 12745 O O . LEU D 4 221 ? 138.549 86.879 146.011 1.00 68.57 221 LEU D O 1
ATOM 12761 N N . ILE D 4 222 ? 139.419 88.487 147.305 1.00 70.54 222 ILE D N 1
ATOM 12762 C CA . ILE D 4 222 ? 138.833 89.605 146.572 1.00 70.54 222 ILE D CA 1
ATOM 12763 C C . ILE D 4 222 ? 139.601 89.850 145.276 1.00 70.54 222 ILE D C 1
ATOM 12764 O O . ILE D 4 222 ? 139.024 90.027 144.210 1.00 70.54 222 ILE D O 1
ATOM 12780 N N . SER D 4 223 ? 140.925 89.827 145.353 1.00 71.24 223 SER D N 1
ATOM 12781 C CA . SER D 4 223 ? 141.810 90.097 144.225 1.00 71.24 223 SER D CA 1
ATOM 12782 C C . SER D 4 223 ? 141.857 88.941 143.252 1.00 71.24 223 SER D C 1
ATOM 12783 O O . SER D 4 223 ? 141.842 89.177 142.053 1.00 71.24 223 SER D O 1
ATOM 12791 N N . GLY D 4 224 ? 141.902 87.703 143.737 1.00 69.26 224 GLY D N 1
ATOM 12792 C CA . GLY D 4 224 ? 142.133 86.523 142.903 1.00 69.26 224 GLY D CA 1
ATOM 12793 C C . GLY D 4 224 ? 141.213 86.417 141.681 1.00 69.26 224 GLY D C 1
ATOM 12794 O O . GLY D 4 224 ? 141.706 86.223 140.563 1.00 69.26 224 GLY D O 1
ATOM 12798 N N . PRO D 4 225 ? 139.888 86.554 141.835 1.00 71.48 225 PRO D N 1
ATOM 12799 C CA . PRO D 4 225 ? 138.974 86.524 140.699 1.00 71.48 225 PRO D CA 1
ATOM 12800 C C . PRO D 4 225 ? 139.182 87.734 139.790 1.00 71.48 225 PRO D C 1
ATOM 12801 O O . PRO D 4 225 ? 139.374 87.575 138.586 1.00 71.48 225 PRO D O 1
ATOM 12812 N N . MET D 4 226 ? 139.241 88.933 140.367 1.00 71.63 226 MET D N 1
ATOM 12813 C CA . MET D 4 226 ? 139.404 90.192 139.633 1.00 71.63 226 MET D CA 1
ATOM 12814 C C . MET D 4 226 ? 140.670 90.193 138.764 1.00 71.63 226 MET D C 1
ATOM 12815 O O . MET D 4 226 ? 140.632 90.486 137.570 1.00 71.63 226 MET D O 1
ATOM 12829 N N . ASN D 4 227 ? 141.777 89.763 139.352 1.00 72.84 227 ASN D N 1
ATOM 12830 C CA . ASN D 4 227 ? 143.048 89.541 138.695 1.00 72.84 227 ASN D CA 1
ATOM 12831 C C . ASN D 4 227 ? 142.898 88.563 137.518 1.00 72.84 227 ASN D C 1
ATOM 12832 O O . ASN D 4 227 ? 143.426 88.807 136.441 1.00 72.84 227 ASN D O 1
ATOM 12843 N N . ARG D 4 228 ? 142.130 87.469 137.635 1.00 70.44 228 ARG D N 1
ATOM 12844 C CA . ARG D 4 228 ? 141.958 86.581 136.474 1.00 70.44 228 ARG D CA 1
ATOM 12845 C C . ARG D 4 228 ? 141.139 87.242 135.381 1.00 70.44 228 ARG D C 1
ATOM 12846 O O . ARG D 4 228 ? 141.512 87.156 134.219 1.00 70.44 228 ARG D O 1
ATOM 12867 N N . HIS D 4 229 ? 140.054 87.912 135.738 1.00 80.07 229 HIS D N 1
ATOM 12868 C CA . HIS D 4 229 ? 139.171 88.591 134.784 1.00 80.07 229 HIS D CA 1
ATOM 12869 C C . HIS D 4 229 ? 139.962 89.589 133.932 1.00 80.07 229 HIS D C 1
ATOM 12870 O O . HIS D 4 229 ? 139.863 89.615 132.702 1.00 80.07 229 HIS D O 1
ATOM 12884 N N . ALA D 4 230 ? 140.838 90.328 134.616 1.00 77.15 230 ALA D N 1
ATOM 12885 C CA . ALA D 4 230 ? 141.754 91.305 134.063 1.00 77.15 230 ALA D CA 1
ATOM 12886 C C . ALA D 4 230 ? 142.659 90.749 132.962 1.00 77.15 230 ALA D C 1
ATOM 12887 O O . ALA D 4 230 ? 142.500 91.114 131.799 1.00 77.15 230 ALA D O 1
ATOM 12894 N N . TRP D 4 231 ? 143.597 89.864 133.308 1.00 76.88 231 TRP D N 1
ATOM 12895 C CA . TRP D 4 231 ? 144.486 89.280 132.299 1.00 76.88 231 TRP D CA 1
ATOM 12896 C C . TRP D 4 231 ? 143.717 88.486 131.247 1.00 76.88 231 TRP D C 1
ATOM 12897 O O . TRP D 4 231 ? 144.167 88.400 130.112 1.00 76.88 231 TRP D O 1
ATOM 12918 N N . GLY D 4 232 ? 142.550 87.947 131.615 1.00 77.20 232 GLY D N 1
ATOM 12919 C CA . GLY D 4 232 ? 141.706 87.115 130.781 1.00 77.20 232 GLY D CA 1
ATOM 12920 C C . GLY D 4 232 ? 141.201 87.820 129.535 1.00 77.20 232 GLY D C 1
ATOM 12921 O O . GLY D 4 232 ? 141.626 87.479 128.435 1.00 77.20 232 GLY D O 1
ATOM 12925 N N . VAL D 4 233 ? 140.294 88.786 129.656 1.00 81.90 233 VAL D N 1
ATOM 12926 C CA . VAL D 4 233 ? 139.726 89.396 128.443 1.00 81.90 233 VAL D CA 1
ATOM 12927 C C . VAL D 4 233 ? 140.811 90.113 127.632 1.00 81.90 233 VAL D C 1
ATOM 12928 O O . VAL D 4 233 ? 140.930 89.907 126.429 1.00 81.90 233 VAL D O 1
ATOM 12941 N N . ALA D 4 234 ? 141.655 90.901 128.300 1.00 81.35 234 ALA D N 1
ATOM 12942 C CA . ALA D 4 234 ? 142.561 91.829 127.644 1.00 81.35 234 ALA D CA 1
ATOM 12943 C C . ALA D 4 234 ? 143.564 91.135 126.718 1.00 81.35 234 ALA D C 1
ATOM 12944 O O . ALA D 4 234 ? 143.692 91.483 125.547 1.00 81.35 234 ALA D O 1
ATOM 12951 N N . TRP D 4 235 ? 144.257 90.114 127.211 1.00 80.91 235 TRP D N 1
ATOM 12952 C CA . TRP D 4 235 ? 145.269 89.440 126.408 1.00 80.91 235 TRP D CA 1
ATOM 12953 C C . TRP D 4 235 ? 144.696 88.588 125.295 1.00 80.91 235 TRP D C 1
ATOM 12954 O O . TRP D 4 235 ? 145.287 88.521 124.222 1.00 80.91 235 TRP D O 1
ATOM 12975 N N . PHE D 4 236 ? 143.533 87.999 125.534 1.00 91.24 236 PHE D N 1
ATOM 12976 C CA . PHE D 4 236 ? 142.796 87.246 124.536 1.00 91.24 236 PHE D CA 1
ATOM 12977 C C . PHE D 4 236 ? 142.296 88.165 123.414 1.00 91.24 236 PHE D C 1
ATOM 12978 O O . PHE D 4 236 ? 142.504 87.865 122.244 1.00 91.24 236 PHE D O 1
ATOM 12995 N N . GLY D 4 237 ? 141.772 89.346 123.736 1.00 91.27 237 GLY D N 1
ATOM 12996 C CA . GLY D 4 237 ? 141.471 90.359 122.731 1.00 91.27 237 GLY D CA 1
ATOM 12997 C C . GLY D 4 237 ? 142.709 90.814 121.955 1.00 91.27 237 GLY D C 1
ATOM 12998 O O . GLY D 4 237 ? 142.697 90.803 120.728 1.00 91.27 237 GLY D O 1
ATOM 13002 N N . PHE D 4 238 ? 143.828 91.098 122.626 1.00 89.41 238 PHE D N 1
ATOM 13003 C CA . PHE D 4 238 ? 145.079 91.438 121.943 1.00 89.41 238 PHE D CA 1
ATOM 13004 C C . PHE D 4 238 ? 145.539 90.375 120.939 1.00 89.41 238 PHE D C 1
ATOM 13005 O O . PHE D 4 238 ? 145.902 90.705 119.814 1.00 89.41 238 PHE D O 1
ATOM 13022 N N . ALA D 4 239 ? 145.509 89.099 121.313 1.00 90.84 239 ALA D N 1
ATOM 13023 C CA . ALA D 4 239 ? 145.894 88.030 120.408 1.00 90.84 239 ALA D CA 1
ATOM 13024 C C . ALA D 4 239 ? 145.009 87.986 119.163 1.00 90.84 239 ALA D C 1
ATOM 13025 O O . ALA D 4 239 ? 145.507 87.836 118.048 1.00 90.84 239 ALA D O 1
ATOM 13032 N N . ILE D 4 240 ? 143.704 88.176 119.336 1.00 97.20 240 ILE D N 1
ATOM 13033 C CA . ILE D 4 240 ? 142.741 88.250 118.233 1.00 97.20 240 ILE D CA 1
ATOM 13034 C C . ILE D 4 240 ? 143.023 89.462 117.341 1.00 97.20 240 ILE D C 1
ATOM 13035 O O . ILE D 4 240 ? 143.030 89.360 116.117 1.00 97.20 240 ILE D O 1
ATOM 13051 N N . LEU D 4 241 ? 143.312 90.610 117.944 1.00 96.22 241 LEU D N 1
ATOM 13052 C CA . LEU D 4 241 ? 143.675 91.850 117.265 1.00 96.22 241 LEU D CA 1
ATOM 13053 C C . LEU D 4 241 ? 145.015 91.746 116.516 1.00 96.22 241 LEU D C 1
ATOM 13054 O O . LEU D 4 241 ? 145.231 92.477 115.556 1.00 96.22 241 LEU D O 1
ATOM 13070 N N . CYS D 4 242 ? 145.886 90.803 116.861 1.00 98.93 242 CYS D N 1
ATOM 13071 C CA . CYS D 4 242 ? 147.047 90.471 116.045 1.00 98.93 242 CYS D CA 1
ATOM 13072 C C . CYS D 4 242 ? 146.696 89.513 114.914 1.00 98.93 242 CYS D C 1
ATOM 13073 O O . CYS D 4 242 ? 147.055 89.758 113.764 1.00 98.93 242 CYS D O 1
ATOM 13081 N N . TRP D 4 243 ? 145.959 88.442 115.215 1.00 105.84 243 TRP D N 1
ATOM 13082 C CA . TRP D 4 243 ? 145.535 87.463 114.214 1.00 105.84 243 TRP D CA 1
ATOM 13083 C C . TRP D 4 243 ? 144.788 88.133 113.065 1.00 105.84 243 TRP D C 1
ATOM 13084 O O . TRP D 4 243 ? 145.122 87.967 111.893 1.00 105.84 243 TRP D O 1
ATOM 13105 N N . THR D 4 244 ? 143.816 88.962 113.435 1.00 104.00 244 THR D N 1
ATOM 13106 C CA . THR D 4 244 ? 143.085 89.822 112.515 1.00 104.00 244 THR D CA 1
ATOM 13107 C C . THR D 4 244 ? 144.007 90.783 111.793 1.00 104.00 244 THR D C 1
ATOM 13108 O O . THR D 4 244 ? 143.851 90.909 110.592 1.00 104.00 244 THR D O 1
ATOM 13119 N N . PHE D 4 245 ? 144.983 91.421 112.442 1.00 106.24 245 PHE D N 1
ATOM 13120 C CA . PHE D 4 245 ? 145.856 92.375 111.761 1.00 106.24 245 PHE D CA 1
ATOM 13121 C C . PHE D 4 245 ? 146.609 91.755 110.587 1.00 106.24 245 PHE D C 1
ATOM 13122 O O . PHE D 4 245 ? 146.549 92.284 109.478 1.00 106.24 245 PHE D O 1
ATOM 13139 N N . TRP D 4 246 ? 147.258 90.609 110.768 1.00 108.96 246 TRP D N 1
ATOM 13140 C CA . TRP D 4 246 ? 147.991 90.016 109.653 1.00 108.96 246 TRP D CA 1
ATOM 13141 C C . TRP D 4 246 ? 147.083 89.432 108.568 1.00 108.96 246 TRP D C 1
ATOM 13142 O O . TRP D 4 246 ? 147.412 89.578 107.391 1.00 108.96 246 TRP D O 1
ATOM 13163 N N . VAL D 4 247 ? 145.915 88.858 108.883 1.00 109.84 247 VAL D N 1
ATOM 13164 C CA . VAL D 4 247 ? 144.984 88.498 107.795 1.00 109.84 247 VAL D CA 1
ATOM 13165 C C . VAL D 4 247 ? 144.368 89.728 107.147 1.00 109.84 247 VAL D C 1
ATOM 13166 O O . VAL D 4 247 ? 144.171 89.708 105.944 1.00 109.84 247 VAL D O 1
ATOM 13179 N N . LEU D 4 248 ? 144.124 90.822 107.868 1.00 111.50 248 LEU D N 1
ATOM 13180 C CA . LEU D 4 248 ? 143.695 92.088 107.282 1.00 111.50 248 LEU D CA 1
ATOM 13181 C C . LEU D 4 248 ? 144.726 92.510 106.238 1.00 111.50 248 LEU D C 1
ATOM 13182 O O . LEU D 4 248 ? 144.369 92.640 105.074 1.00 111.50 248 LEU D O 1
ATOM 13198 N N . LEU D 4 249 ? 146.012 92.573 106.579 1.00 111.27 249 LEU D N 1
ATOM 13199 C CA . LEU D 4 249 ? 147.034 92.906 105.588 1.00 111.27 249 LEU D CA 1
ATOM 13200 C C . LEU D 4 249 ? 147.050 91.957 104.376 1.00 111.27 249 LEU D C 1
ATOM 13201 O O . LEU D 4 249 ? 147.076 92.432 103.241 1.00 111.27 249 LEU D O 1
ATOM 13217 N N . GLY D 4 250 ? 146.942 90.637 104.557 1.00 118.50 250 GLY D N 1
ATOM 13218 C CA . GLY D 4 250 ? 146.882 89.740 103.511 1.00 118.50 250 GLY D CA 1
ATOM 13219 C C . GLY D 4 250 ? 145.701 89.819 102.631 1.00 118.50 250 GLY D C 1
ATOM 13220 O O . GLY D 4 250 ? 145.784 89.843 101.397 1.00 118.50 250 GLY D O 1
ATOM 13224 N N . THR D 4 251 ? 144.538 89.897 103.191 1.00 117.88 251 THR D N 1
ATOM 13225 C CA . THR D 4 251 ? 143.298 90.079 102.545 1.00 117.88 251 THR D CA 1
ATOM 13226 C C . THR D 4 251 ? 143.259 91.337 101.723 1.00 117.88 251 THR D C 1
ATOM 13227 O O . THR D 4 251 ? 142.799 91.353 100.579 1.00 117.88 251 THR D O 1
ATOM 13238 N N . MET D 4 252 ? 143.707 92.431 102.246 1.00 117.22 252 MET D N 1
ATOM 13239 C CA . MET D 4 252 ? 143.865 93.680 101.610 1.00 117.22 252 MET D CA 1
ATOM 13240 C C . MET D 4 252 ? 144.730 93.571 100.388 1.00 117.22 252 MET D C 1
ATOM 13241 O O . MET D 4 252 ? 144.431 94.097 99.311 1.00 117.22 252 MET D O 1
ATOM 13255 N N . PHE D 4 253 ? 145.843 92.923 100.496 1.00 122.12 253 PHE D N 1
ATOM 13256 C CA . PHE D 4 253 ? 146.763 92.645 99.463 1.00 122.12 253 PHE D CA 1
ATOM 13257 C C . PHE D 4 253 ? 146.097 91.953 98.301 1.00 122.12 253 PHE D C 1
ATOM 13258 O O . PHE D 4 253 ? 146.111 92.407 97.144 1.00 122.12 253 PHE D O 1
ATOM 13275 N N . TYR D 4 254 ? 145.454 90.859 98.541 1.00 124.14 254 TYR D N 1
ATOM 13276 C CA . TYR D 4 254 ? 144.718 90.099 97.603 1.00 124.14 254 TYR D CA 1
ATOM 13277 C C . TYR D 4 254 ? 143.674 90.941 96.917 1.00 124.14 254 TYR D C 1
ATOM 13278 O O . TYR D 4 254 ? 143.558 90.997 95.687 1.00 124.14 254 TYR D O 1
ATOM 13296 N N . TRP D 4 255 ? 142.875 91.635 97.662 1.00 122.53 255 TRP D N 1
ATOM 13297 C CA . TRP D 4 255 ? 141.877 92.533 97.231 1.00 122.53 255 TRP D CA 1
ATOM 13298 C C . TRP D 4 255 ? 142.416 93.491 96.206 1.00 122.53 255 TRP D C 1
ATOM 13299 O O . TRP D 4 255 ? 141.886 93.659 95.101 1.00 122.53 255 TRP D O 1
ATOM 13320 N N . SER D 4 256 ? 143.484 94.150 96.507 1.00 124.47 256 SER D N 1
ATOM 13321 C CA . SER D 4 256 ? 144.231 95.006 95.678 1.00 124.47 256 SER D CA 1
ATOM 13322 C C . SER D 4 256 ? 144.668 94.348 94.401 1.00 124.47 256 SER D C 1
ATOM 13323 O O . SER D 4 256 ? 144.800 95.005 93.363 1.00 124.47 256 SER D O 1
ATOM 13331 N N . ARG D 4 257 ? 144.920 93.041 94.457 1.00 125.54 257 ARG D N 1
ATOM 13332 C CA . ARG D 4 257 ? 145.332 92.294 93.274 1.00 125.54 257 ARG D CA 1
ATOM 13333 C C . ARG D 4 257 ? 144.167 91.662 92.518 1.00 125.54 257 ARG D C 1
ATOM 13334 O O . ARG D 4 257 ? 144.353 90.618 91.885 1.00 125.54 257 ARG D O 1
ATOM 13355 N N . ILE D 4 258 ? 142.996 92.198 92.512 1.00 125.16 258 ILE D N 1
ATOM 13356 C CA . ILE D 4 258 ? 141.823 91.795 91.830 1.00 125.16 258 ILE D CA 1
ATOM 13357 C C . ILE D 4 258 ? 141.722 92.480 90.490 1.00 125.16 258 ILE D C 1
ATOM 13358 O O . ILE D 4 258 ? 141.696 93.712 90.456 1.00 125.16 258 ILE D O 1
ATOM 13374 N N . GLU D 4 259 ? 141.653 91.725 89.396 1.00 127.89 259 GLU D N 1
ATOM 13375 C CA . GLU D 4 259 ? 141.472 92.316 88.080 1.00 127.89 259 GLU D CA 1
ATOM 13376 C C . GLU D 4 259 ? 140.016 92.724 87.871 1.00 127.89 259 GLU D C 1
ATOM 13377 O O . GLU D 4 259 ? 139.095 92.186 88.492 1.00 127.89 259 GLU D O 1
ATOM 13389 N N . TYR D 4 260 ? 139.813 93.763 87.051 1.00 127.31 260 TYR D N 1
ATOM 13390 C CA . TYR D 4 260 ? 138.507 94.438 86.839 1.00 127.31 260 TYR D CA 1
ATOM 13391 C C . TYR D 4 260 ? 138.030 94.150 85.413 1.00 127.31 260 TYR D C 1
ATOM 13392 O O . TYR D 4 260 ? 137.869 92.982 85.080 1.00 127.31 260 TYR D O 1
#

Solvent-accessible surface area: 41048 Å² total; per-residue (Å²): 210,19,56,105,128,18,20,32,63,4,30,72,0,0,73,62,0,32,106,24,0,55,47,0,34,59,31,0,30,111,0,36,56,26,62,67,36,6,156,34,2,6,44,31,57,21,175,55,32,1,16,39,0,0,147,48,0,16,123,8,0,45,32,0,36,64,10,0,53,67,2,34,32,1,1,110,74,89,143,88,58,71,2,55,57,4,0,49,88,0,25,75,16,2,85,118,0,8,38,0,0,57,33,0,1,28,21,20,0,126,14,13,31,56,46,21,18,10,6,77,12,3,2,63,45,13,40,16,120,74,103,72,0,146,87,2,18,127,11,10,33,100,4,5,67,86,33,84,2,0,0,30,53,0,12,43,4,2,2,57,26,16,11,37,12,74,101,88,9,83,25,73,70,30,6,6,0,5,6,0,5,87,30,64,42,19,20,53,49,71,60,140,45,0,4,70,13,1,14,86,84,51,6,8,64,118,29,3,45,103,54,6,9,111,4,0,40,39,0,0,84,19,0,0,86,60,0,32,51,2,1,92,97,0,17,61,0,0,79,54,0,12,130,2,24,24,40,37,104,35,115,30,71,92,68,68,59,65,13,36,40,49,10,0,31,7,3,16,4,5,50,9,45,76,134,5,47,65,3,76,0,31,0,48,12,54,74,28,112,56,112,121,73,93,143,45,77,40,134,4,50,104,65,182,72,238,198,93,25,76,72,56,5,48,35,15,53,121,7,69,61,44,22,86,18,47,2,17,6,97,0,45,102,70,112,78,103,12,44,20,131,80,74,68,51,69,5,63,82,75,120,102,12,121,66,11,60,107,30,52,58,74,47,48,15,14,68,70,0,60,85,68,1,55,78,6,86,123,86,4,54,56,10,43,114,70,4,61,61,114,10,87,218,131,147,116,59,51,2,94,74,1,44,123,100,14,4,80,14,6,33,2,12,26,2,0,0,1,36,27,9,48,39,50,18,26,112,104,70,32,74,162,46,85,18,63,0,26,0,0,0,13,14,99,61,106,91,24,238,134,25,67,7,45,66,116,94,114,52,26,47,99,17,48,13,109,145,5,111,32,0,100,115,14,2,4,45,1,15,43,34,93,12,30,84,40,102,74,117,17,53,54,119,49,5,141,66,92,100,89,0,61,96,34,4,91,24,8,10,18,23,1,0,70,52,31,100,9,101,88,82,125,124,103,223,34,86,12,14,9,46,7,54,52,66,16,70,2,90,0,13,1,0,2,5,39,74,96,99,36,76,14,97,76,63,0,86,57,2,78,74,12,65,5,20,83,52,53,84,68,91,66,19,95,32,139,32,53,156,73,27,36,6,20,82,64,1,51,67,59,0,47,38,17,36,131,98,2,86,83,17,57,53,28,3,61,95,78,12,144,127,102,140,85,185,84,60,33,63,101,2,34,117,0,0,74,46,2,4,129,22,0,83,47,0,9,60,39,3,46,98,24,21,49,27,67,118,37,16,93,33,1,0,67,7,71,105,14,57,57,0,17,31,1,1,128,57,0,19,132,7,1,75,47,5,47,64,17,7,74,45,0,45,58,0,6,105,133,56,72,72,148,36,8,52,55,1,4,79,68,7,74,81,12,10,35,116,0,18,41,0,0,42,51,0,0,57,11,16,13,67,16,22,53,58,9,0,6,55,2,0,0,48,38,0,23,36,104,96,40,118,72,134,89,54,109,177,57,9,67,15,0,18,132,3,1,23,55,15,0,41,58,48,121,7,0,0,2,87,5,10,42,3,1,3,109,51,43,8,12,0,25,117,93,16,71,6,5,52,52,14,8,1,29,2,0,10,30,32,56,145,66,57,84,35,66,26,45,52,1,3,42,2,0,3,42,41,5,5,10,53,113,10,0,59,106,76,1,12,38,42,4,74,116,5,0,109,11,8,0,77,54,0,41,46,0,2,24,97,4,22,167,9,3,64,12,2,10,102,48,8,8,170,29,152,145

Radius of gyration: 38.37 Å; Cα contacts (8 Å, |Δi|>4): 1419; chains: 4; bounding box: 73×61×123 Å

Sequence (866 aa):
KGSPVVVGLLVVGNIIILLSGLALFAETIWVTADQYRVYPLMGVSGKDDVFAGAWIAIFCGFSFFVVASFGVGAALCRRRSMILTYLVLMLIVYIFECASCITSYTHRDYMVSNPSLITKQMLTFYSADSDQGRELTRLWDRVMIEQECCGTSGPMDWVNFTSAFRASTPEVVFPWPPLCCRRTGNFIPVNEEGCRLGHLDYLFTKGCFEHIGHAIDSYTWGISWFGFAILMWTLPVMLIAMYFYTTLDFNISSLSGPLSPALTESLLVALPPCHLTGGNATLMVRRANDSKVVKSSFMVPPCRGRRELVSSAYQVTNLVPGTKYYISYLVTKGASTESSREIPMSTLPRRKAEAIGLGMAPTGGMVVIQVLLSVAMFLLVVGFITALALGARKVNLQPQLASVTFATNNPTLTTVALEKPLCMFDSSAALHGTYEVYLYVLVDSASSRNASVQDSTKTPLSSTPQETEGGRTGPYKAAAFDLAPCSDLPSLDAVRDVSQASEILNAYLVRVGINGTCLSDPNFRGLCNPPLSAATEYRFKYVLVNISTGLVQDQTLWSDPVCTNQLTPYSAIDTWPGRRSGGMIVITSILGSLPFFLLVGFAGAIVLSLMDTVRCFQSLLVFGNVIIGMCGIALTAECIFFVSDQYSLYPLLEATDNDDIYGAAWIGIFVGICLFCLSVLGIVGIMKSNRKILLVYFILMFIVYGFEVASCITAATQRDFFTPNLFLKQMLERYQNNSPPSNDDKWKNNGVTKTWDRLMLQDYCCGVNGPSDWQKYTSAFRTENNDADYPWPRQCCVMNKLKEPLNLEACKLGVPGYYHNQGCYELISGPMNRHAWGVAWFGFAILCWTFWVLLGTMFYWSRIEY